Protein AF-0000000086679913 (afdb_homodimer)

Radius of gyration: 29.78 Å; Cα contacts (8 Å, |Δi|>4): 2105; chains: 2; bounding box: 56×95×71 Å

Secondary structure (DSSP, 8-state):
-----HHHHHHHHHHHH-TT--HHHHHHHTTGGGSSSHHHHHHHHHHH-HHHHHHHHHHHHHHHT-HHHHHHHHHH--TTSEEEE--SHHHHHHHHHHHHTTPPPPEEE-SSSSSSGGGGS-SS---B-SS---SSBS--TT-TTB-TT--TT-SS-GGGT---SS-BHHHHHHHHHHHHHHH-EEESS--EEEEE-SSS-EEEEETTS--EEESEEEE--TT-EES-TTT--SSSEEEHHHHHHHHTSSSTTTT--EEEEE--SHHHHHHHHHHHT-SSPPTT--TTTS--SEEEEE-SSS-SSHHHHHHHS-GGGGGGGGGGS--TT---SEEEES--PPPEEETTEEEETTEEESEEEE---EEPPP-BT--GGGEEEEE-TTS-EEEEEESSSSEEE-GGGG-PPPPHHHHHTTGGGSGGGGG-HHHHHHHHHHHHHHSPP----/-----HHHHHHHHHHHH-TT--HHHHHHHTTGGGSSSHHHHHHHHHHH-HHHHHHHHHHHHHHHT-HHHHHHHHHH--TTSEEEE--SHHHHHHHHHHHHTTPPPPEEE-SSSSSSGGGGS-SS---B-SS---SSBS--TT-TTB-TT--TT-SS-GGGT---SS-BHHHHHHHHHHHHHHH-EEESS--EEEEE-SSS-EEEEETTS--EEESEEEE--TT-EES-TTT--SSSEEEHHHHHHHHTSSSTTTT--EEEEE--SHHHHHHHHHHHT-SSPPTT--TTTS--SEEEEE-SSS-SSHHHHHHHS-GGGGGGGGGGS--TT---SEEEES--PPPEEETTEEEETTEEESEEEE---EEPPP-BT--GGGEEEEE-TTS-EEEEEESSSSEEE-GGGG-PPPPHHHHHTTGGGSGGGGG-HHHHHHHHHHHHHHSPP----

Solvent-accessible surface area (backbone atoms only — not comparable to full-atom values): 45002 Å² total; per-residue (Å²): 131,95,75,73,26,74,56,48,47,49,33,54,50,52,33,70,68,32,89,86,33,31,62,33,28,53,58,26,54,77,48,28,85,82,38,97,37,65,65,44,18,31,50,36,15,23,51,32,22,72,58,31,36,53,52,38,50,50,48,50,52,52,62,48,62,36,64,69,60,38,52,52,52,58,69,70,45,34,41,59,31,45,34,29,40,25,41,18,64,56,32,22,22,26,27,21,26,22,34,75,64,73,43,77,63,29,37,30,29,20,54,45,82,59,71,14,36,82,37,28,72,36,97,41,46,46,36,62,48,88,56,54,45,35,37,68,48,78,31,53,89,57,41,84,63,25,5,36,62,44,50,59,63,40,76,64,49,61,18,41,39,34,33,32,30,48,40,37,30,38,56,54,14,51,50,28,41,53,21,33,44,54,25,36,44,63,32,45,58,34,37,66,49,31,44,49,55,79,51,68,40,36,40,34,36,31,67,98,52,75,70,41,43,21,20,29,38,40,40,23,59,37,67,43,41,64,28,52,64,87,63,33,72,80,71,24,26,22,29,52,71,54,46,42,46,41,39,44,31,72,44,57,39,54,85,38,42,37,36,34,36,34,32,53,49,70,64,26,52,46,51,52,30,44,60,62,18,75,29,51,68,39,46,64,24,15,19,55,58,34,44,55,62,31,37,43,35,25,20,80,72,53,67,68,39,34,71,50,22,64,71,66,44,58,73,85,63,40,72,62,24,63,40,43,46,55,37,78,83,61,54,53,46,34,42,62,38,82,39,82,82,76,66,42,82,47,96,80,22,19,34,47,96,90,41,77,20,50,29,30,37,35,24,70,51,59,38,74,74,85,34,51,74,62,54,71,87,51,43,42,82,32,56,46,96,86,66,48,74,36,34,20,31,35,79,60,39,55,35,34,27,27,38,47,47,33,65,59,77,78,48,73,65,38,50,73,71,47,53,56,76,40,70,74,46,66,57,29,56,37,61,33,42,60,27,29,30,50,48,35,57,64,57,74,79,61,60,70,119,131,94,74,73,27,74,56,48,48,48,34,55,51,52,34,71,68,31,90,87,34,31,63,31,27,54,58,26,55,76,48,26,85,81,37,96,37,66,64,42,19,31,50,34,15,24,52,32,21,72,59,32,37,53,52,39,50,51,48,50,52,53,63,48,63,35,64,68,60,38,52,52,53,59,68,71,47,35,43,59,31,44,35,28,40,25,42,17,65,56,33,23,22,26,27,21,26,23,34,74,64,74,43,78,64,29,39,28,29,20,54,47,82,60,72,12,35,84,36,28,70,34,96,41,46,46,37,62,48,87,55,55,46,34,38,66,47,77,30,54,89,57,40,83,65,25,5,36,63,44,49,61,64,40,76,62,50,60,18,42,40,35,34,33,29,48,41,36,30,36,56,53,14,50,51,28,39,52,22,32,45,56,23,36,44,63,32,46,58,33,38,67,49,33,45,49,55,79,53,66,39,36,41,34,36,30,67,98,52,76,70,40,42,21,18,30,38,39,39,24,59,37,70,44,42,62,29,52,64,86,63,32,71,81,70,26,24,21,29,52,71,56,46,42,46,40,37,44,30,72,45,56,37,54,85,36,43,38,36,36,38,33,33,52,48,69,65,27,52,44,51,51,31,43,62,62,18,74,29,52,69,39,46,63,23,14,19,57,57,36,46,56,62,32,36,43,34,24,20,79,73,52,66,68,41,34,71,49,21,65,72,65,44,61,74,83,60,40,71,62,24,63,40,43,44,53,37,78,83,61,54,53,47,36,43,61,38,80,40,82,81,75,68,41,82,47,96,80,22,20,33,47,95,90,41,78,21,50,29,30,37,35,24,71,51,58,37,74,74,85,33,50,76,63,54,72,87,52,44,43,84,32,55,47,94,87,66,46,75,36,34,21,30,36,80,62,37,54,33,32,27,26,41,47,48,34,66,60,77,81,49,73,66,38,51,75,72,45,54,53,75,40,70,74,46,66,57,30,55,36,61,33,43,61,27,30,32,51,48,35,56,64,58,74,78,59,59,70,117

Foldseek 3Di:
DQDFDPLLVQLLVQQVPDPVHCPLLVVQCVVQVVDPGNSLSNVLSLLQDPVSLVSSQVSLLVVQPDPVLQVVVQVPAAAQAEEEEALELLVLLLLLLLVVLPFAAHEYEAQASHGYAPLVLFLDFQFWDDQFQDDADFDDPPDRRHGLQARPRFSDGLNSNDVDRTHTSNSNSSSSSRSCSGGHHYHYNWDWAAWDDFPQKIWTDTPPDDIGIYRAYEYANAFAAFPPPVAAPLFAEAELSSLSHLQQDALSQFPFAEEEEAEDDPSSLSVLCNQCVNGPHHPNYDCVGRHYQAYEYEAQHADFALVVLCVDPDPPSNVSRVQSDADPVRGGRYGYDHHHFRWHDDVQWIDTPHDTGNHYYYRHGHDHDDHHPPDLVQWDFDADPVRHGQWIAGDRGNYIYAAVRRQDDDDPVCVVVCVVVDVVSSRRCSPNSVSSSRCSSRDDRSDDD/DQDFDPLLVQLLVQQVPDPVHCPLLVVQCVVQVVDPGNSLSNVLSLLQDPVSLVSSQVSLLVVQPDPVLLVVVQVVAAAQAEEEEAQELLVLLLLLLLVVLPFAAHEYEAQASHGYAPLVLFLDFQFWDDQFQDDADFDDPPDRRHGLQARPRFSDGLNSNDVDRTHTSNSNSSSSSRSCSGGHHYHYNWAWFAWDDFPQKIWTDTPPDDIGIYRAYEYANAFAAFPPPVAAPLFAEAELSSLSHLQQDALSQFPFAEEEEAEDDPSSLSVLCNQVVNGPHHPNYDCVGRHYQAYEYEAQHADFALVVLCVDPDPPSNVSRVQSDADPVRGGRYGYDHHHFRWHDDVQWIDTPHDTGNHYYYRHGHDHDDHHPPDLVQWDFDADPVRHGQWIAGDRGNYIYAAVRRQDDDDPVCVVVCVVVDVVSSRRCSPNSVSSSRCSNRDDRSDDD

Nearest PDB structures (foldseek):
  6xbc-assembly2_F  TM=6.290E-01  e=8.127E-11  Streptomyces sviceus ATCC 29083
  7jyp-assembly1_A-2  TM=5.445E-01  e=1.651E-10  Thermosipho africanus TCF52B
  5tuk-assembly1_A  TM=5.736E-01  e=2.831E-05  uncultured bacterium
  5tuk-assembly2_B  TM=5.974E-01  e=3.804E-05  uncultured bacterium
  5tuk-assembly4_D  TM=5.751E-01  e=5.111E-05  uncultured bacterium

pLDDT: mean 93.17, std 6.51, range [47.16, 98.94]

InterPro domains:
  IPR036188 FAD/NAD(P)-binding domain superfamily [G3DSA:3.50.50.60] (82-396)
  IPR036188 FAD/NAD(P)-binding domain superfamily [SSF51905] (83-281)

Structure (mmCIF, N/CA/C/O backbone):
data_AF-0000000086679913-model_v1
#
loop_
_entity.id
_entity.type
_entity.pdbx_description
1 polymer 'Uncharacterized protein'
#
loop_
_atom_site.group_PDB
_atom_site.id
_atom_site.type_symbol
_atom_site.label_atom_id
_atom_site.label_alt_id
_atom_site.label_comp_id
_atom_site.label_asym_id
_atom_site.label_entity_id
_atom_site.label_seq_id
_atom_site.pdbx_PDB_ins_code
_atom_site.Cartn_x
_atom_site.Cartn_y
_atom_site.Cartn_z
_atom_site.occupancy
_atom_site.B_iso_or_equiv
_atom_site.auth_seq_id
_atom_site.auth_comp_id
_atom_site.auth_asym_id
_atom_site.auth_atom_id
_atom_site.pdbx_PDB_model_num
ATOM 1 N N . MET A 1 1 ? 21.594 -29.859 2.295 1 63.72 1 MET A N 1
ATOM 2 C CA . MET A 1 1 ? 21.969 -28.453 2.189 1 63.72 1 MET A CA 1
ATOM 3 C C . MET A 1 1 ? 21.422 -27.844 0.9 1 63.72 1 MET A C 1
ATOM 5 O O . MET A 1 1 ? 21.344 -28.516 -0.125 1 63.72 1 MET A O 1
ATOM 9 N N . PHE A 1 2 ? 20.812 -26.625 0.983 1 83.75 2 PHE A N 1
ATOM 10 C CA . PHE A 1 2 ? 20.297 -25.922 -0.186 1 83.75 2 PHE A CA 1
ATOM 11 C C . PHE A 1 2 ? 21.438 -25.531 -1.124 1 83.75 2 PHE A C 1
ATOM 13 O O . PHE A 1 2 ? 22.328 -24.766 -0.745 1 83.75 2 PHE A O 1
ATOM 20 N N . GLU A 1 3 ? 21.578 -26.219 -2.285 1 91 3 GLU A N 1
ATOM 21 C CA . GLU A 1 3 ? 22.562 -25.875 -3.301 1 91 3 GLU A CA 1
ATOM 22 C C . GLU A 1 3 ? 21.984 -24.953 -4.363 1 91 3 GLU A C 1
ATOM 24 O O . GLU A 1 3 ? 21.109 -25.359 -5.133 1 91 3 GLU A O 1
ATOM 29 N N . PRO A 1 4 ? 22.516 -23.703 -4.441 1 96.31 4 PRO A N 1
ATOM 30 C CA . PRO A 1 4 ? 21.953 -22.75 -5.402 1 96.31 4 PRO A CA 1
ATOM 31 C C . PRO A 1 4 ? 22.219 -23.141 -6.855 1 96.31 4 PRO A C 1
ATOM 33 O O . PRO A 1 4 ? 23.297 -23.656 -7.168 1 96.31 4 PRO A O 1
ATOM 36 N N . SER A 1 5 ? 21.234 -22.984 -7.695 1 97.25 5 SER A N 1
ATOM 37 C CA . SER A 1 5 ? 21.422 -23.141 -9.133 1 97.25 5 SER A CA 1
ATOM 38 C C . SER A 1 5 ? 22.344 -22.062 -9.68 1 97.25 5 SER A C 1
ATOM 40 O O . SER A 1 5 ? 22.703 -21.125 -8.969 1 97.25 5 SER A O 1
ATOM 42 N N . THR A 1 6 ? 22.719 -22.219 -10.953 1 96.38 6 THR A N 1
ATOM 43 C CA . THR A 1 6 ? 23.547 -21.219 -11.609 1 96.38 6 THR A CA 1
ATOM 44 C C . THR A 1 6 ? 22.859 -19.859 -11.617 1 96.38 6 THR A C 1
ATOM 46 O O . THR A 1 6 ? 23.5 -18.828 -11.43 1 96.38 6 THR A O 1
ATOM 49 N N . GLN A 1 7 ? 21.594 -19.844 -11.836 1 97.25 7 GLN A N 1
ATOM 50 C CA . GLN A 1 7 ? 20.844 -18.594 -11.875 1 97.25 7 GLN A CA 1
ATOM 51 C C . GLN A 1 7 ? 20.781 -17.938 -10.492 1 97.25 7 GLN A C 1
ATOM 53 O O . GLN A 1 7 ? 20.953 -16.719 -10.367 1 97.25 7 GLN A O 1
ATOM 58 N N . ILE A 1 8 ? 20.5 -18.719 -9.484 1 98.06 8 ILE A N 1
ATOM 59 C CA . ILE A 1 8 ? 20.469 -18.203 -8.125 1 98.06 8 ILE A CA 1
ATOM 60 C C . ILE A 1 8 ? 21.844 -17.656 -7.738 1 98.06 8 ILE A C 1
ATOM 62 O O . ILE A 1 8 ? 21.953 -16.578 -7.148 1 98.06 8 ILE A O 1
ATOM 66 N N . ALA A 1 9 ? 22.906 -18.391 -8.086 1 97.56 9 ALA A N 1
ATOM 67 C CA . ALA A 1 9 ? 24.266 -17.938 -7.809 1 97.56 9 ALA A CA 1
ATOM 68 C C . ALA A 1 9 ? 24.562 -16.609 -8.516 1 97.56 9 ALA A C 1
ATOM 70 O O . ALA A 1 9 ? 25.234 -15.742 -7.957 1 97.56 9 ALA A O 1
ATOM 71 N N . SER A 1 10 ? 24.062 -16.516 -9.719 1 97.62 10 SER A N 1
ATOM 72 C CA . SER A 1 10 ? 24.266 -15.297 -10.484 1 97.62 10 SER A CA 1
ATOM 73 C C . SER A 1 10 ? 23.562 -14.109 -9.812 1 97.62 10 SER A C 1
ATOM 75 O O . SER A 1 10 ? 24.094 -13 -9.82 1 97.62 10 SER A O 1
ATOM 77 N N . ILE A 1 11 ? 22.391 -14.312 -9.266 1 97.56 11 ILE A N 1
ATOM 78 C CA . ILE A 1 11 ? 21.672 -13.273 -8.531 1 97.56 11 ILE A CA 1
ATOM 79 C C . ILE A 1 11 ? 22.5 -12.805 -7.34 1 97.56 11 ILE A C 1
ATOM 81 O O . ILE A 1 11 ? 22.719 -11.609 -7.156 1 97.56 11 ILE A O 1
ATOM 85 N N . LEU A 1 12 ? 22.984 -13.773 -6.57 1 96.75 12 LEU A N 1
ATOM 86 C CA . LEU A 1 12 ? 23.75 -13.461 -5.367 1 96.75 12 LEU A CA 1
ATOM 87 C C . LEU A 1 12 ? 25.016 -12.68 -5.719 1 96.75 12 LEU A C 1
ATOM 89 O O . LEU A 1 12 ? 25.344 -11.695 -5.055 1 96.75 12 LEU A O 1
ATOM 93 N N . THR A 1 13 ? 25.656 -13.047 -6.785 1 96.56 13 THR A N 1
ATOM 94 C CA . THR A 1 13 ? 26.875 -12.398 -7.227 1 96.56 13 THR A CA 1
ATOM 95 C C . THR A 1 13 ? 26.594 -10.984 -7.723 1 96.56 13 THR A C 1
ATOM 97 O O . THR A 1 13 ? 27.328 -10.047 -7.395 1 96.56 13 THR A O 1
ATOM 100 N N . ALA A 1 14 ? 25.531 -10.883 -8.516 1 96.88 14 ALA A N 1
ATOM 101 C CA . ALA A 1 14 ? 25.172 -9.578 -9.078 1 96.88 14 ALA A CA 1
ATOM 102 C C . ALA A 1 14 ? 24.828 -8.586 -7.973 1 96.88 14 ALA A C 1
ATOM 104 O O . ALA A 1 14 ? 25.219 -7.41 -8.047 1 96.88 14 ALA A O 1
ATOM 105 N N . ILE A 1 15 ? 24.141 -8.992 -7.016 1 95.5 15 ILE A N 1
ATOM 106 C CA . ILE A 1 15 ? 23.719 -8.117 -5.93 1 95.5 15 ILE A CA 1
ATOM 107 C C . ILE A 1 15 ? 24.922 -7.77 -5.051 1 95.5 15 ILE A C 1
ATOM 109 O O . ILE A 1 15 ? 25.078 -6.617 -4.641 1 95.5 15 ILE A O 1
ATOM 113 N N . ALA A 1 16 ? 25.766 -8.688 -4.777 1 93.06 16 ALA A N 1
ATOM 114 C CA . ALA A 1 16 ? 26.953 -8.453 -3.971 1 93.06 16 ALA A CA 1
ATOM 115 C C . ALA A 1 16 ? 27.875 -7.434 -4.641 1 93.06 16 ALA A C 1
ATOM 117 O O . ALA A 1 16 ? 28.562 -6.668 -3.959 1 93.06 16 ALA A O 1
ATOM 118 N N . SER A 1 17 ? 27.828 -7.355 -5.922 1 93.31 17 SER A N 1
ATOM 119 C CA . SER A 1 17 ? 28.75 -6.504 -6.668 1 93.31 17 SER A CA 1
ATOM 120 C C . SER A 1 17 ? 28.109 -5.152 -6.988 1 93.31 17 SER A C 1
ATOM 122 O O . SER A 1 17 ? 28.781 -4.262 -7.512 1 93.31 17 SER A O 1
ATOM 124 N N . ASN A 1 18 ? 26.875 -5.012 -6.77 1 90.38 18 ASN A N 1
ATOM 125 C CA . ASN A 1 18 ? 26.156 -3.771 -7.062 1 90.38 18 ASN A CA 1
ATOM 126 C C . ASN A 1 18 ? 26.25 -2.789 -5.898 1 90.38 18 ASN A C 1
ATOM 128 O O . ASN A 1 18 ? 25.688 -3.041 -4.828 1 90.38 18 ASN A O 1
ATOM 132 N N . PRO A 1 19 ? 26.859 -1.636 -6.059 1 84.81 19 PRO A N 1
ATOM 133 C CA . PRO A 1 19 ? 27.016 -0.681 -4.961 1 84.81 19 PRO A CA 1
ATOM 134 C C . PRO A 1 19 ? 25.688 -0.096 -4.492 1 84.81 19 PRO A C 1
ATOM 136 O O . PRO A 1 19 ? 25.594 0.382 -3.361 1 84.81 19 PRO A O 1
ATOM 139 N N . ASN A 1 20 ? 24.703 -0.119 -5.301 1 81.38 20 ASN A N 1
ATOM 140 C CA . ASN A 1 20 ? 23.406 0.473 -4.973 1 81.38 20 ASN A CA 1
ATOM 141 C C . ASN A 1 20 ? 22.422 -0.581 -4.48 1 81.38 20 ASN A C 1
ATOM 143 O O . ASN A 1 20 ? 21.234 -0.282 -4.27 1 81.38 20 ASN A O 1
ATOM 147 N N . ALA A 1 21 ? 22.938 -1.74 -4.391 1 84.75 21 ALA A N 1
ATOM 148 C CA . ALA A 1 21 ? 22.109 -2.848 -3.926 1 84.75 21 ALA A CA 1
ATOM 149 C C . ALA A 1 21 ? 22.828 -3.664 -2.855 1 84.75 21 ALA A C 1
ATOM 151 O O . ALA A 1 21 ? 23.906 -3.279 -2.393 1 84.75 21 ALA A O 1
ATOM 152 N N . GLY A 1 22 ? 22.156 -4.594 -2.244 1 85.88 22 GLY A N 1
ATOM 153 C CA . GLY A 1 22 ? 22.781 -5.531 -1.325 1 85.88 22 GLY A CA 1
ATOM 154 C C . GLY A 1 22 ? 22.406 -5.281 0.124 1 85.88 22 GLY A C 1
ATOM 155 O O . GLY A 1 22 ? 22.719 -6.09 1 1 85.88 22 GLY A O 1
ATOM 156 N N . ALA A 1 23 ? 21.75 -4.203 0.392 1 85.94 23 ALA A N 1
ATOM 157 C CA . ALA A 1 23 ? 21.422 -3.875 1.776 1 85.94 23 ALA A CA 1
ATOM 158 C C . ALA A 1 23 ? 20.562 -4.969 2.406 1 85.94 23 ALA A C 1
ATOM 160 O O . ALA A 1 23 ? 20.828 -5.406 3.527 1 85.94 23 ALA A O 1
ATOM 161 N N . GLY A 1 24 ? 19.594 -5.406 1.739 1 88.56 24 GLY A N 1
ATOM 162 C CA . GLY A 1 24 ? 18.734 -6.461 2.262 1 88.56 24 GLY A CA 1
ATOM 163 C C . GLY A 1 24 ? 19.469 -7.77 2.477 1 88.56 24 GLY A C 1
ATOM 164 O O . GLY A 1 24 ? 19.312 -8.414 3.516 1 88.56 24 GLY A O 1
ATOM 165 N N . MET A 1 25 ? 20.234 -8.094 1.495 1 89.12 25 MET A N 1
ATOM 166 C CA . MET A 1 25 ? 21.016 -9.32 1.585 1 89.12 25 MET A CA 1
ATOM 167 C C . MET A 1 25 ? 21.969 -9.273 2.773 1 89.12 25 MET A C 1
ATOM 169 O O . MET A 1 25 ? 22.062 -10.227 3.547 1 89.12 25 MET A O 1
ATOM 173 N N . ARG A 1 26 ? 22.609 -8.188 2.963 1 89.62 26 ARG A N 1
ATOM 174 C CA . ARG A 1 26 ? 23.578 -8.023 4.047 1 89.62 26 ARG A CA 1
ATOM 175 C C . ARG A 1 26 ? 22.875 -8.039 5.406 1 89.62 26 ARG A C 1
ATOM 177 O O . ARG A 1 26 ? 23.359 -8.672 6.348 1 89.62 26 ARG A O 1
ATOM 184 N N . LEU A 1 27 ? 21.812 -7.41 5.477 1 88.94 27 LEU A N 1
ATOM 185 C CA . LEU A 1 27 ? 21.078 -7.34 6.734 1 88.94 27 LEU A CA 1
ATOM 186 C C . LEU A 1 27 ? 20.641 -8.727 7.195 1 88.94 27 LEU A C 1
ATOM 188 O O . LEU A 1 27 ? 20.75 -9.055 8.383 1 88.94 27 LEU A O 1
ATOM 192 N N . THR A 1 28 ? 20.188 -9.477 6.285 1 89.06 28 THR A N 1
ATOM 193 C CA . THR A 1 28 ? 19.688 -10.789 6.672 1 89.06 28 THR A CA 1
ATOM 194 C C . THR A 1 28 ? 20.844 -11.742 6.961 1 89.06 28 THR A C 1
ATOM 196 O O . THR A 1 28 ? 20.688 -12.711 7.707 1 89.06 28 THR A O 1
ATOM 199 N N . GLN A 1 29 ? 21.938 -11.516 6.352 1 85.56 29 GLN A N 1
ATOM 200 C CA . GLN A 1 29 ? 23.109 -12.336 6.645 1 85.56 29 GLN A CA 1
ATOM 201 C C . GLN A 1 29 ? 23.484 -12.25 8.125 1 85.56 29 GLN A C 1
ATOM 203 O O . GLN A 1 29 ? 23.969 -13.219 8.703 1 85.56 29 GLN A O 1
ATOM 208 N N . GLN A 1 30 ? 23.141 -11.203 8.695 1 85.81 30 GLN A N 1
ATOM 209 C CA . GLN A 1 30 ? 23.406 -11.016 10.117 1 85.81 30 GLN A CA 1
ATOM 210 C C . GLN A 1 30 ? 22.469 -11.852 10.977 1 85.81 30 GLN A C 1
ATOM 212 O O . GLN A 1 30 ? 22.719 -12.062 12.164 1 85.81 30 GLN A O 1
ATOM 217 N N . ARG A 1 31 ? 21.531 -12.422 10.359 1 89.38 31 ARG A N 1
ATOM 218 C CA . ARG A 1 31 ? 20.547 -13.211 11.078 1 89.38 31 ARG A CA 1
ATOM 219 C C . ARG A 1 31 ? 20.312 -14.555 10.398 1 89.38 31 ARG A C 1
ATOM 221 O O . ARG A 1 31 ? 19.188 -15.016 10.289 1 89.38 31 ARG A O 1
ATOM 228 N N . GLU A 1 32 ? 21.312 -15.062 9.945 1 90.81 32 GLU A N 1
ATOM 229 C CA . GLU A 1 32 ? 21.25 -16.297 9.172 1 90.81 32 GLU A CA 1
ATOM 230 C C . GLU A 1 32 ? 20.641 -17.438 9.984 1 90.81 32 GLU A C 1
ATOM 232 O O . GLU A 1 32 ? 19.984 -18.312 9.43 1 90.81 32 GLU A O 1
ATOM 237 N N . SER A 1 33 ? 20.766 -17.422 11.305 1 90.69 33 SER A N 1
ATOM 238 C CA . SER A 1 33 ? 20.312 -18.5 12.18 1 90.69 33 SER A CA 1
ATOM 239 C C . SER A 1 33 ? 18.797 -18.594 12.18 1 90.69 33 SER A C 1
ATOM 241 O O . SER A 1 33 ? 18.234 -19.609 12.602 1 90.69 33 SER A O 1
ATOM 243 N N . GLU A 1 34 ? 18.172 -17.625 11.711 1 90 34 GLU A N 1
ATOM 244 C CA . GLU A 1 34 ? 16.719 -17.594 11.68 1 90 34 GLU A CA 1
ATOM 245 C C . GLU A 1 34 ? 16.172 -18.312 10.445 1 90 34 GLU A C 1
ATOM 247 O O . GLU A 1 34 ? 14.961 -18.469 10.289 1 90 34 GLU A O 1
ATOM 252 N N . PHE A 1 35 ? 17.062 -18.766 9.617 1 89.88 35 PHE A N 1
ATOM 253 C CA . PHE A 1 35 ? 16.688 -19.406 8.367 1 89.88 35 PHE A CA 1
ATOM 254 C C . PHE A 1 35 ? 17.281 -20.812 8.281 1 89.88 35 PHE A C 1
ATOM 256 O O . PHE A 1 35 ? 18.219 -21.141 9.008 1 89.88 35 PHE A O 1
ATOM 263 N N . ALA A 1 36 ? 16.719 -21.594 7.375 1 88.31 36 ALA A N 1
ATOM 264 C CA . ALA A 1 36 ? 17.156 -22.984 7.246 1 88.31 36 ALA A CA 1
ATOM 265 C C . ALA A 1 36 ? 18.547 -23.062 6.621 1 88.31 36 ALA A C 1
ATOM 267 O O . ALA A 1 36 ? 19.266 -24.047 6.824 1 88.31 36 ALA A O 1
ATOM 268 N N . SER A 1 37 ? 18.969 -22.094 5.848 1 91.38 37 SER A N 1
ATOM 269 C CA . SER A 1 37 ? 20.297 -22.047 5.23 1 91.38 37 SER A CA 1
ATOM 270 C C . SER A 1 37 ? 20.719 -20.594 4.965 1 91.38 37 SER A C 1
ATOM 272 O O . SER A 1 37 ? 19.875 -19.703 4.902 1 91.38 37 SER A O 1
ATOM 274 N N . PRO A 1 38 ? 22.031 -20.406 4.82 1 92.19 38 PRO A N 1
ATOM 275 C CA . PRO A 1 38 ? 22.516 -19.062 4.504 1 92.19 38 PRO A CA 1
ATOM 276 C C . PRO A 1 38 ? 21.953 -18.531 3.191 1 92.19 38 PRO A C 1
ATOM 278 O O . PRO A 1 38 ? 21.656 -17.328 3.08 1 92.19 38 PRO A O 1
ATOM 281 N N . VAL A 1 39 ? 21.75 -19.391 2.23 1 93.69 39 VAL A N 1
ATOM 282 C CA . VAL A 1 39 ? 21.25 -18.969 0.929 1 93.69 39 VAL A CA 1
ATOM 283 C C . VAL A 1 39 ? 19.797 -18.516 1.062 1 93.69 39 VAL A C 1
ATOM 285 O O . VAL A 1 39 ? 19.406 -17.516 0.463 1 93.69 39 VAL A O 1
ATOM 288 N N . GLN A 1 40 ? 19.125 -19.219 1.836 1 93.06 40 GLN A N 1
ATOM 289 C CA . GLN A 1 40 ? 17.734 -18.828 2.055 1 93.06 40 GLN A CA 1
ATOM 290 C C . GLN A 1 40 ? 17.641 -17.484 2.771 1 93.06 40 GLN A C 1
ATOM 292 O O . GLN A 1 40 ? 16.75 -16.688 2.477 1 93.06 40 GLN A O 1
ATOM 297 N N . ALA A 1 41 ? 18.547 -17.297 3.717 1 94.19 41 ALA A N 1
ATOM 298 C CA . ALA A 1 41 ? 18.609 -16 4.387 1 94.19 41 ALA A CA 1
ATOM 299 C C . ALA A 1 41 ? 18.891 -14.883 3.385 1 94.19 41 ALA A C 1
ATOM 301 O O . ALA A 1 41 ? 18.219 -13.844 3.4 1 94.19 41 ALA A O 1
ATOM 302 N N . GLN A 1 42 ? 19.812 -15.133 2.539 1 95 42 GLN A N 1
ATOM 303 C CA . GLN A 1 42 ? 20.172 -14.148 1.528 1 95 42 GLN A CA 1
ATOM 304 C C . GLN A 1 42 ? 19.016 -13.875 0.579 1 95 42 GLN A C 1
ATOM 306 O O . GLN A 1 42 ? 18.703 -12.719 0.28 1 95 42 GLN A O 1
ATOM 311 N N . LEU A 1 43 ? 18.328 -14.914 0.141 1 95.94 43 LEU A N 1
ATOM 312 C CA . LEU A 1 43 ? 17.219 -14.758 -0.783 1 95.94 43 LEU A CA 1
ATOM 313 C C . LEU A 1 43 ? 16.062 -14.008 -0.12 1 95.94 43 LEU A C 1
ATOM 315 O O . LEU A 1 43 ? 15.398 -13.188 -0.759 1 95.94 43 LEU A O 1
ATOM 319 N N . ALA A 1 44 ? 15.859 -14.312 1.137 1 94.19 44 ALA A N 1
ATOM 320 C CA . ALA A 1 44 ? 14.82 -13.602 1.876 1 94.19 44 ALA A CA 1
ATOM 321 C C . ALA A 1 44 ? 15.141 -12.117 1.988 1 94.19 44 ALA A C 1
ATOM 323 O O . ALA A 1 44 ? 14.258 -11.266 1.854 1 94.19 44 ALA A O 1
ATOM 324 N N . GLY A 1 45 ? 16.391 -11.828 2.266 1 95.06 45 GLY A N 1
ATOM 325 C CA . GLY A 1 45 ? 16.812 -10.438 2.307 1 95.06 45 GLY A CA 1
ATOM 326 C C . GLY A 1 45 ? 16.656 -9.719 0.98 1 95.06 45 GLY A C 1
ATOM 327 O O . GLY A 1 45 ? 16.188 -8.578 0.941 1 95.06 45 GLY A O 1
ATOM 328 N N . ILE A 1 46 ? 16.953 -10.391 -0.093 1 95.69 46 ILE A N 1
ATOM 329 C CA . ILE A 1 46 ? 16.812 -9.852 -1.441 1 95.69 46 ILE A CA 1
ATOM 330 C C . ILE A 1 46 ? 15.328 -9.594 -1.73 1 95.69 46 ILE A C 1
ATOM 332 O O . ILE A 1 46 ? 14.969 -8.539 -2.258 1 95.69 46 ILE A O 1
ATOM 336 N N . ALA A 1 47 ? 14.531 -10.531 -1.313 1 95 47 ALA A N 1
ATOM 337 C CA . ALA A 1 47 ? 13.102 -10.461 -1.593 1 95 47 ALA A CA 1
ATOM 338 C C . ALA A 1 47 ? 12.453 -9.305 -0.835 1 95 47 ALA A C 1
ATOM 340 O O . ALA A 1 47 ? 11.492 -8.703 -1.318 1 95 47 ALA A O 1
ATOM 341 N N . ALA A 1 48 ? 12.953 -8.969 0.312 1 92.5 48 ALA A N 1
ATOM 342 C CA . ALA A 1 48 ? 12.336 -7.973 1.183 1 92.5 48 ALA A CA 1
ATOM 343 C C . ALA A 1 48 ? 12.828 -6.566 0.845 1 92.5 48 ALA A C 1
ATOM 345 O O . ALA A 1 48 ? 12.258 -5.574 1.308 1 92.5 48 ALA A O 1
ATOM 346 N N . ASP A 1 49 ? 13.836 -6.441 0.01 1 92.62 49 ASP A N 1
ATOM 347 C CA . ASP A 1 49 ? 14.406 -5.152 -0.367 1 92.62 49 ASP A CA 1
ATOM 348 C C . ASP A 1 49 ? 14.078 -4.809 -1.817 1 92.62 49 ASP A C 1
ATOM 350 O O . ASP A 1 49 ? 14.5 -5.512 -2.74 1 92.62 49 ASP A O 1
ATOM 354 N N . PRO A 1 50 ? 13.383 -3.709 -2.033 1 88.75 50 PRO A N 1
ATOM 355 C CA . PRO A 1 50 ? 12.938 -3.373 -3.387 1 88.75 50 PRO A CA 1
ATOM 356 C C . PRO A 1 50 ? 14.094 -3.211 -4.367 1 88.75 50 PRO A C 1
ATOM 358 O O . PRO A 1 50 ? 13.984 -3.604 -5.531 1 88.75 50 PRO A O 1
ATOM 361 N N . GLN A 1 51 ? 15.188 -2.625 -3.967 1 89.94 51 GLN A N 1
ATOM 362 C CA . GLN A 1 51 ? 16.328 -2.439 -4.863 1 89.94 51 GLN A CA 1
ATOM 363 C C . GLN A 1 51 ? 16.969 -3.775 -5.227 1 89.94 51 GLN A C 1
ATOM 365 O O . GLN A 1 51 ? 17.281 -4.023 -6.395 1 89.94 51 GLN A O 1
ATOM 370 N N . ASP A 1 52 ? 17.125 -4.633 -4.242 1 95.62 52 ASP A N 1
ATOM 371 C CA . ASP A 1 52 ? 17.688 -5.953 -4.496 1 95.62 52 ASP A CA 1
ATOM 372 C C . ASP A 1 52 ? 16.797 -6.766 -5.422 1 95.62 52 ASP A C 1
ATOM 374 O O . ASP A 1 52 ? 17.281 -7.473 -6.309 1 95.62 52 ASP A O 1
ATOM 378 N N . ARG A 1 53 ? 15.539 -6.672 -5.199 1 95.06 53 ARG A N 1
ATOM 379 C CA . ARG A 1 53 ? 14.57 -7.41 -6.008 1 95.06 53 ARG A CA 1
ATOM 380 C C . ARG A 1 53 ? 14.664 -7 -7.477 1 95.06 53 ARG A C 1
ATOM 382 O O . ARG A 1 53 ? 14.57 -7.844 -8.367 1 95.06 53 ARG A O 1
ATOM 389 N N . THR A 1 54 ? 14.773 -5.723 -7.664 1 93.56 54 THR A N 1
ATOM 390 C CA . THR A 1 54 ? 14.867 -5.207 -9.023 1 93.56 54 THR A CA 1
ATOM 391 C C . THR A 1 54 ? 16.094 -5.773 -9.734 1 93.56 54 THR A C 1
ATOM 393 O O . THR A 1 54 ? 16 -6.188 -10.898 1 93.56 54 THR A O 1
ATOM 396 N N . VAL A 1 55 ? 17.188 -5.816 -9.047 1 95.94 55 VAL A N 1
ATOM 397 C CA . VAL A 1 55 ? 18.422 -6.359 -9.617 1 95.94 55 VAL A CA 1
ATOM 398 C C . VAL A 1 55 ? 18.234 -7.852 -9.898 1 95.94 55 VAL A C 1
ATOM 400 O O . VAL A 1 55 ? 18.609 -8.336 -10.969 1 95.94 55 VAL A O 1
ATOM 403 N N . ALA A 1 56 ? 17.688 -8.57 -8.953 1 97.69 56 ALA A N 1
ATOM 404 C CA . ALA A 1 56 ? 17.453 -10.008 -9.125 1 97.69 56 ALA A CA 1
ATOM 405 C C . ALA A 1 56 ? 16.578 -10.281 -10.344 1 97.69 56 ALA A C 1
ATOM 407 O O . ALA A 1 56 ? 16.875 -11.172 -11.141 1 97.69 56 ALA A O 1
ATOM 408 N N . ASP A 1 57 ? 15.539 -9.516 -10.477 1 96.94 57 ASP A N 1
ATOM 409 C CA . ASP A 1 57 ? 14.617 -9.672 -11.602 1 96.94 57 ASP A CA 1
ATOM 410 C C . ASP A 1 57 ? 15.336 -9.461 -12.93 1 96.94 57 ASP A C 1
ATOM 412 O O . ASP A 1 57 ? 15.094 -10.188 -13.898 1 96.94 57 ASP A O 1
ATOM 416 N N . ARG A 1 58 ? 16.172 -8.484 -12.977 1 96.06 58 ARG A N 1
ATOM 417 C CA . ARG A 1 58 ? 16.906 -8.188 -14.203 1 96.06 58 ARG A CA 1
ATOM 418 C C . ARG A 1 58 ? 17.859 -9.328 -14.57 1 96.06 58 ARG A C 1
ATOM 420 O O . ARG A 1 58 ? 18 -9.672 -15.742 1 96.06 58 ARG A O 1
ATOM 427 N N . VAL A 1 59 ? 18.469 -9.875 -13.57 1 97.75 59 VAL A N 1
ATOM 428 C CA . VAL A 1 59 ? 19.375 -10.992 -13.789 1 97.75 59 VAL A CA 1
ATOM 429 C C . VAL A 1 59 ? 18.609 -12.188 -14.352 1 97.75 59 VAL A C 1
ATOM 431 O O . VAL A 1 59 ? 19.078 -12.828 -15.305 1 97.75 59 VAL A O 1
ATOM 434 N N . LEU A 1 60 ? 17.5 -12.461 -13.797 1 98.06 60 LEU A N 1
ATOM 435 C CA . LEU A 1 60 ? 16.688 -13.586 -14.258 1 98.06 60 LEU A CA 1
ATOM 436 C C . LEU A 1 60 ? 16.188 -13.344 -15.68 1 98.06 60 LEU A C 1
ATOM 438 O O . LEU A 1 60 ? 16.25 -14.242 -16.531 1 98.06 60 LEU A O 1
ATOM 442 N N . ASP A 1 61 ? 15.703 -12.125 -15.922 1 97.75 61 ASP A N 1
ATOM 443 C CA . ASP A 1 61 ? 15.242 -11.797 -17.266 1 97.75 61 ASP A CA 1
ATOM 444 C C . ASP A 1 61 ? 16.359 -11.984 -18.297 1 97.75 61 ASP A C 1
ATOM 446 O O . ASP A 1 61 ? 16.125 -12.547 -19.359 1 97.75 61 ASP A O 1
ATOM 450 N N . ALA A 1 62 ? 17.531 -11.508 -17.969 1 97.12 62 ALA A N 1
ATOM 451 C CA . ALA A 1 62 ? 18.672 -11.641 -18.875 1 97.12 62 ALA A CA 1
ATOM 452 C C . ALA A 1 62 ? 19.016 -13.109 -19.109 1 97.12 62 ALA A C 1
ATOM 454 O O . ALA A 1 62 ? 19.312 -13.508 -20.234 1 97.12 62 ALA A O 1
ATOM 455 N N . SER A 1 63 ? 18.984 -13.844 -18.078 1 97.5 63 SER A N 1
ATOM 456 C CA . SER A 1 63 ? 19.328 -15.258 -18.172 1 97.5 63 SER A CA 1
ATOM 457 C C . SER A 1 63 ? 18.328 -16 -19.062 1 97.5 63 SER A C 1
ATOM 459 O O . SER A 1 63 ? 18.734 -16.859 -19.875 1 97.5 63 SER A O 1
ATOM 461 N N . TRP A 1 64 ? 17.062 -15.719 -18.969 1 97.56 64 TRP A N 1
ATOM 462 C CA . TRP A 1 64 ? 16.031 -16.453 -19.688 1 97.56 64 TRP A CA 1
ATOM 463 C C . TRP A 1 64 ? 15.891 -15.938 -21.109 1 97.56 64 TRP A C 1
ATOM 465 O O . TRP A 1 64 ? 15.266 -16.578 -21.953 1 97.56 64 TRP A O 1
ATOM 475 N N . SER A 1 65 ? 16.469 -14.758 -21.359 1 96.19 65 SER A N 1
ATOM 476 C CA . SER A 1 65 ? 16.359 -14.188 -22.703 1 96.19 65 SER A CA 1
ATOM 477 C C . SER A 1 65 ? 17.562 -14.555 -23.562 1 96.19 65 SER A C 1
ATOM 479 O O . SER A 1 65 ? 17.625 -14.195 -24.734 1 96.19 65 SER A O 1
ATOM 481 N N . ASP A 1 66 ? 18.516 -15.289 -23.016 1 96.5 66 ASP A N 1
ATOM 482 C CA . ASP A 1 66 ? 19.719 -15.695 -23.734 1 96.5 66 ASP A CA 1
ATOM 483 C C . ASP A 1 66 ? 19.391 -16.703 -24.844 1 96.5 66 ASP A C 1
ATOM 485 O O . ASP A 1 66 ? 19.172 -17.891 -24.562 1 96.5 66 ASP A O 1
ATOM 489 N N . ALA A 1 67 ? 19.562 -16.375 -26.094 1 95.75 67 ALA A N 1
ATOM 490 C CA . ALA A 1 67 ? 19.141 -17.188 -27.234 1 95.75 67 ALA A CA 1
ATOM 491 C C . ALA A 1 67 ? 19.984 -18.453 -27.344 1 95.75 67 ALA A C 1
ATOM 493 O O . ALA A 1 67 ? 19.484 -19.531 -27.656 1 95.75 67 ALA A O 1
ATOM 494 N N . ALA A 1 68 ? 21.25 -18.344 -27.172 1 96.38 68 ALA A N 1
ATOM 495 C CA . ALA A 1 68 ? 22.156 -19.484 -27.281 1 96.38 68 ALA A CA 1
ATOM 496 C C . ALA A 1 68 ? 21.844 -20.516 -26.188 1 96.38 68 ALA A C 1
ATOM 498 O O . ALA A 1 68 ? 21.844 -21.719 -26.453 1 96.38 68 ALA A O 1
ATOM 499 N N . GLY A 1 69 ? 21.609 -20.031 -24.984 1 96.56 69 GLY A N 1
ATOM 500 C CA . GLY A 1 69 ? 21.234 -20.906 -23.906 1 96.56 69 GLY A CA 1
ATOM 501 C C . GLY A 1 69 ? 19.922 -21.625 -24.141 1 96.56 69 GLY A C 1
ATOM 502 O O . GLY A 1 69 ? 19.797 -22.828 -23.844 1 96.56 69 GLY A O 1
ATOM 503 N N . GLN A 1 70 ? 18.984 -20.922 -24.672 1 97 70 GLN A N 1
ATOM 504 C CA . GLN A 1 70 ? 17.688 -21.516 -24.984 1 97 70 GLN A CA 1
ATOM 505 C C . GLN A 1 70 ? 17.828 -22.625 -26.016 1 97 70 GLN A C 1
ATOM 507 O O . GLN A 1 70 ? 17.25 -23.703 -25.859 1 97 70 GLN A O 1
ATOM 512 N N . LEU A 1 71 ? 18.562 -22.344 -27.031 1 96.06 71 LEU A N 1
ATOM 513 C CA . LEU A 1 71 ? 18.766 -23.328 -28.094 1 96.06 71 LEU A CA 1
ATOM 514 C C . LEU A 1 71 ? 19.469 -24.562 -27.547 1 96.06 71 LEU A C 1
ATOM 516 O O . LEU A 1 71 ? 19.109 -25.688 -27.922 1 96.06 71 LEU A O 1
ATOM 520 N N . ALA A 1 72 ? 20.422 -24.375 -26.719 1 96.81 72 ALA A N 1
ATOM 521 C CA . ALA A 1 72 ? 21.125 -25.5 -26.125 1 96.81 72 ALA A CA 1
ATOM 522 C C . ALA A 1 72 ? 20.188 -26.375 -25.297 1 96.81 72 ALA A C 1
ATOM 524 O O . ALA A 1 72 ? 20.281 -27.594 -25.328 1 96.81 72 ALA A O 1
ATOM 525 N N . LEU A 1 73 ? 19.312 -25.719 -24.562 1 96.56 73 LEU A N 1
ATOM 526 C CA . LEU A 1 73 ? 18.344 -26.438 -23.734 1 96.56 73 LEU A CA 1
ATOM 527 C C . LEU A 1 73 ? 17.406 -27.25 -24.609 1 96.56 73 LEU A C 1
ATOM 529 O O . LEU A 1 73 ? 17.109 -28.406 -24.312 1 96.56 73 LEU A O 1
ATOM 533 N N . LEU A 1 74 ? 16.922 -26.641 -25.688 1 96.5 74 LEU A N 1
ATOM 534 C CA . LEU A 1 74 ? 15.992 -27.312 -26.578 1 96.5 74 LEU A CA 1
ATOM 535 C C . LEU A 1 74 ? 16.656 -28.484 -27.281 1 96.5 74 LEU A C 1
ATOM 537 O O . LEU A 1 74 ? 16.047 -29.547 -27.422 1 96.5 74 LEU A O 1
ATOM 541 N N . ARG A 1 75 ? 17.875 -28.375 -27.594 1 95 75 ARG A N 1
ATOM 542 C CA . ARG A 1 75 ? 18.609 -29.438 -28.297 1 95 75 ARG A CA 1
ATOM 543 C C . ARG A 1 75 ? 18.922 -30.594 -27.344 1 95 75 ARG A C 1
ATOM 545 O O . ARG A 1 75 ? 19 -31.75 -27.766 1 95 75 ARG A O 1
ATOM 552 N N . ALA A 1 76 ? 19.094 -30.25 -26.109 1 94.19 76 ALA A N 1
ATOM 553 C CA . ALA A 1 76 ? 19.453 -31.266 -25.125 1 94.19 76 ALA A CA 1
ATOM 554 C C . ALA A 1 76 ? 18.234 -32.031 -24.656 1 94.19 76 ALA A C 1
ATOM 556 O O . ALA A 1 76 ? 18.359 -33.062 -23.953 1 94.19 76 ALA A O 1
ATOM 557 N N . THR A 1 77 ? 17.062 -31.609 -25.062 1 92.62 77 THR A N 1
ATOM 558 C CA . THR A 1 77 ? 15.828 -32.219 -24.625 1 92.62 77 THR A CA 1
ATOM 559 C C . THR A 1 77 ? 15.469 -33.406 -25.516 1 92.62 77 THR A C 1
ATOM 561 O O . THR A 1 77 ? 15.602 -33.344 -26.734 1 92.62 77 THR A O 1
ATOM 564 N N . GLY A 1 78 ? 15.07 -34.531 -24.891 1 91.44 78 GLY A N 1
ATOM 565 C CA . GLY A 1 78 ? 14.656 -35.719 -25.578 1 91.44 78 GLY A CA 1
ATOM 566 C C . GLY A 1 78 ? 13.562 -36.5 -24.859 1 91.44 78 GLY A C 1
ATOM 567 O O . GLY A 1 78 ? 12.883 -35.938 -24 1 91.44 78 GLY A O 1
ATOM 568 N N . THR A 1 79 ? 13.32 -37.688 -25.266 1 92.81 79 THR A N 1
ATOM 569 C CA . THR A 1 79 ? 12.203 -38.5 -24.781 1 92.81 79 THR A CA 1
ATOM 570 C C . THR A 1 79 ? 12.422 -38.906 -23.344 1 92.81 79 THR A C 1
ATOM 572 O O . THR A 1 79 ? 11.523 -39.5 -22.719 1 92.81 79 THR A O 1
ATOM 575 N N . ASP A 1 80 ? 13.477 -38.531 -22.719 1 92.06 80 ASP A N 1
ATOM 576 C CA . ASP A 1 80 ? 13.758 -38.844 -21.328 1 92.06 80 ASP A CA 1
ATOM 577 C C . ASP A 1 80 ? 13.477 -37.625 -20.438 1 92.06 80 ASP A C 1
ATOM 579 O O . ASP A 1 80 ? 13.734 -37.688 -19.234 1 92.06 80 ASP A O 1
ATOM 583 N N . ARG A 1 81 ? 12.898 -36.625 -21.062 1 94.94 81 ARG A N 1
ATOM 584 C CA . ARG A 1 81 ? 12.727 -35.375 -20.328 1 94.94 81 ARG A CA 1
ATOM 585 C C . ARG A 1 81 ? 11.25 -35.062 -20.141 1 94.94 81 ARG A C 1
ATOM 587 O O . ARG A 1 81 ? 10.422 -35.438 -20.969 1 94.94 81 ARG A O 1
ATOM 594 N N . GLU A 1 82 ? 10.953 -34.469 -18.984 1 97.62 82 GLU A N 1
ATOM 595 C CA . GLU A 1 82 ? 9.633 -33.875 -18.75 1 97.62 82 GLU A CA 1
ATOM 596 C C . GLU A 1 82 ? 9.594 -32.406 -19.234 1 97.62 82 GLU A C 1
ATOM 598 O O . GLU A 1 82 ? 10.523 -31.641 -18.984 1 97.62 82 GLU A O 1
ATOM 603 N N . VAL A 1 83 ? 8.547 -32.094 -19.969 1 98.62 83 VAL A N 1
ATOM 604 C CA . VAL A 1 83 ? 8.359 -30.75 -20.484 1 98.62 83 VAL A CA 1
ATOM 605 C C . VAL A 1 83 ? 7.07 -30.156 -19.906 1 98.62 83 VAL A C 1
ATOM 607 O O . VAL A 1 83 ? 6.023 -30.812 -19.922 1 98.62 83 VAL A O 1
ATOM 610 N N . ILE A 1 84 ? 7.145 -28.969 -19.375 1 98.88 84 ILE A N 1
ATOM 611 C CA . ILE A 1 84 ? 6.004 -28.266 -18.797 1 98.88 84 ILE A CA 1
ATOM 612 C C . ILE A 1 84 ? 5.578 -27.125 -19.719 1 98.88 84 ILE A C 1
ATOM 614 O O . ILE A 1 84 ? 6.418 -26.359 -20.203 1 98.88 84 ILE A O 1
ATOM 618 N N . ILE A 1 85 ? 4.301 -27.031 -20.031 1 98.81 85 ILE A N 1
ATOM 619 C CA . ILE A 1 85 ? 3.758 -25.906 -20.797 1 98.81 85 ILE A CA 1
ATOM 620 C C . ILE A 1 85 ? 3.191 -24.859 -19.844 1 98.81 85 ILE A C 1
ATOM 622 O O . ILE A 1 85 ? 2.195 -25.094 -19.156 1 98.81 85 ILE A O 1
ATOM 626 N N . GLY A 1 86 ? 3.785 -23.641 -19.844 1 98.5 86 GLY A N 1
ATOM 627 C CA . GLY A 1 86 ? 3.408 -22.562 -18.938 1 98.5 86 GLY A CA 1
ATOM 628 C C . GLY A 1 86 ? 4.371 -22.406 -17.781 1 98.5 86 GLY A C 1
ATOM 629 O O . GLY A 1 86 ? 4.879 -23.391 -17.234 1 98.5 86 GLY A O 1
ATOM 630 N N . SER A 1 87 ? 4.586 -21.203 -17.328 1 98.69 87 SER A N 1
ATOM 631 C CA . SER A 1 87 ? 5.605 -20.906 -16.312 1 98.69 87 SER A CA 1
ATOM 632 C C . SER A 1 87 ? 4.984 -20.297 -15.07 1 98.69 87 SER A C 1
ATOM 634 O O . SER A 1 87 ? 5.645 -19.531 -14.352 1 98.69 87 SER A O 1
ATOM 636 N N . GLY A 1 88 ? 3.717 -20.594 -14.797 1 98.56 88 GLY A N 1
ATOM 637 C CA . GLY A 1 88 ? 3.029 -20 -13.664 1 98.56 88 GLY A CA 1
ATOM 638 C C . GLY A 1 88 ? 3.266 -20.734 -12.359 1 98.56 88 GLY A C 1
ATOM 639 O O . GLY A 1 88 ? 4.258 -21.453 -12.219 1 98.56 88 GLY A O 1
ATOM 640 N N . PHE A 1 89 ? 2.434 -20.516 -11.367 1 98.62 89 PHE A N 1
ATOM 641 C CA . PHE A 1 89 ? 2.527 -21 -9.992 1 98.62 89 PHE A CA 1
ATOM 642 C C . PHE A 1 89 ? 2.645 -22.516 -9.961 1 98.62 89 PHE A C 1
ATOM 644 O O . PHE A 1 89 ? 3.506 -23.062 -9.266 1 98.62 89 PHE A O 1
ATOM 651 N N . HIS A 1 90 ? 1.845 -23.188 -10.742 1 98.81 90 HIS A N 1
ATOM 652 C CA . HIS A 1 90 ? 1.8 -24.641 -10.648 1 98.81 90 HIS A CA 1
ATOM 653 C C . HIS A 1 90 ? 2.975 -25.281 -11.383 1 98.81 90 HIS A C 1
ATOM 655 O O . HIS A 1 90 ? 3.418 -26.375 -11.031 1 98.81 90 HIS A O 1
ATOM 661 N N . ALA A 1 91 ? 3.508 -24.594 -12.414 1 98.94 91 ALA A N 1
ATOM 662 C CA . ALA A 1 91 ? 4.781 -25.031 -12.977 1 98.94 91 ALA A CA 1
ATOM 663 C C . ALA A 1 91 ? 5.887 -25 -11.93 1 98.94 91 ALA A C 1
ATOM 665 O O . ALA A 1 91 ? 6.668 -25.953 -11.812 1 98.94 91 ALA A O 1
ATOM 666 N N . ALA A 1 92 ? 5.906 -23.938 -11.172 1 98.94 92 ALA A N 1
ATOM 667 C CA . ALA A 1 92 ? 6.914 -23.781 -10.125 1 98.94 92 ALA A CA 1
ATOM 668 C C . ALA A 1 92 ? 6.77 -24.875 -9.062 1 98.94 92 ALA A C 1
ATOM 670 O O . ALA A 1 92 ? 7.758 -25.484 -8.648 1 98.94 92 ALA A O 1
ATOM 671 N N . VAL A 1 93 ? 5.539 -25.109 -8.648 1 98.81 93 VAL A N 1
ATOM 672 C CA . VAL A 1 93 ? 5.281 -26.141 -7.648 1 98.81 93 VAL A CA 1
ATOM 673 C C . VAL A 1 93 ? 5.738 -27.5 -8.172 1 98.81 93 VAL A C 1
ATOM 675 O O . VAL A 1 93 ? 6.453 -28.234 -7.484 1 98.81 93 VAL A O 1
ATOM 678 N N . TYR A 1 94 ? 5.348 -27.828 -9.406 1 98.88 94 TYR A N 1
ATOM 679 C CA . TYR A 1 94 ? 5.688 -29.125 -9.984 1 98.88 94 TYR A CA 1
ATOM 680 C C . TYR A 1 94 ? 7.199 -29.297 -10.062 1 98.88 94 TYR A C 1
ATOM 682 O O . TYR A 1 94 ? 7.734 -30.312 -9.594 1 98.88 94 TYR A O 1
ATOM 690 N N . CYS A 1 95 ? 7.891 -28.344 -10.602 1 98.88 95 CYS A N 1
ATOM 691 C CA . CYS A 1 95 ? 9.336 -28.422 -10.805 1 98.88 95 CYS A CA 1
ATOM 692 C C . CYS A 1 95 ? 10.055 -28.562 -9.469 1 98.88 95 CYS A C 1
ATOM 694 O O . CYS A 1 95 ? 10.953 -29.406 -9.328 1 98.88 95 CYS A O 1
ATOM 696 N N . ALA A 1 96 ? 9.68 -27.75 -8.5 1 98.75 96 ALA A N 1
ATOM 697 C CA . ALA A 1 96 ? 10.344 -27.797 -7.199 1 98.75 96 ALA A CA 1
ATOM 698 C C . ALA A 1 96 ? 10.188 -29.172 -6.547 1 98.75 96 ALA A C 1
ATOM 700 O O . ALA A 1 96 ? 11.172 -29.781 -6.152 1 98.75 96 ALA A O 1
ATOM 701 N N . VAL A 1 97 ? 8.938 -29.625 -6.516 1 98.5 97 VAL A N 1
ATOM 702 C CA . VAL A 1 97 ? 8.664 -30.891 -5.84 1 98.5 97 VAL A CA 1
ATOM 703 C C . VAL A 1 97 ? 9.305 -32.031 -6.613 1 98.5 97 VAL A C 1
ATOM 705 O O . VAL A 1 97 ? 9.836 -32.969 -6.016 1 98.5 97 VAL A O 1
ATOM 708 N N . ARG A 1 98 ? 9.273 -31.969 -7.926 1 98.44 98 ARG A N 1
ATOM 709 C CA . ARG A 1 98 ? 9.859 -33 -8.758 1 98.44 98 ARG A CA 1
ATOM 710 C C . ARG A 1 98 ? 11.352 -33.156 -8.484 1 98.44 98 ARG A C 1
ATOM 712 O O . ARG A 1 98 ? 11.836 -34.25 -8.211 1 98.44 98 ARG A O 1
ATOM 719 N N . VAL A 1 99 ? 12.086 -32.062 -8.484 1 98.31 99 VAL A N 1
ATOM 720 C CA . VAL A 1 99 ? 13.531 -32.094 -8.273 1 98.31 99 VAL A CA 1
ATOM 721 C C . VAL A 1 99 ? 13.836 -32.5 -6.84 1 98.31 99 VAL A C 1
ATOM 723 O O . VAL A 1 99 ? 14.742 -33.312 -6.605 1 98.31 99 VAL A O 1
ATOM 726 N N . LEU A 1 100 ? 13.062 -32.031 -5.922 1 97.56 100 LEU A N 1
ATOM 727 C CA . LEU A 1 100 ? 13.297 -32.344 -4.52 1 97.56 100 LEU A CA 1
ATOM 728 C C . LEU A 1 100 ? 12.961 -33.812 -4.246 1 97.56 100 LEU A C 1
ATOM 730 O O . LEU A 1 100 ? 13.398 -34.375 -3.24 1 97.56 100 LEU A O 1
ATOM 734 N N . SER A 1 101 ? 12.164 -34.375 -5.113 1 97.12 101 SER A N 1
ATOM 735 C CA . SER A 1 101 ? 11.844 -35.812 -5.004 1 97.12 101 SER A CA 1
ATOM 736 C C . SER A 1 101 ? 12.906 -36.656 -5.684 1 97.12 101 SER A C 1
ATOM 738 O O . SER A 1 101 ? 12.758 -37.875 -5.77 1 97.12 101 SER A O 1
ATOM 740 N N . GLY A 1 102 ? 13.93 -36.094 -6.234 1 96.12 102 GLY A N 1
ATOM 741 C CA . GLY A 1 102 ? 15.086 -36.844 -6.723 1 96.12 102 GLY A CA 1
ATOM 742 C C . GLY A 1 102 ? 15.094 -37 -8.234 1 96.12 102 GLY A C 1
ATOM 743 O O . GLY A 1 102 ? 15.875 -37.781 -8.773 1 96.12 102 GLY A O 1
ATOM 744 N N . TYR A 1 103 ? 14.242 -36.281 -8.945 1 96.88 103 TYR A N 1
ATOM 745 C CA . TYR A 1 103 ? 14.156 -36.406 -10.398 1 96.88 103 TYR A CA 1
ATOM 746 C C . TYR A 1 103 ? 14.844 -35.25 -11.094 1 96.88 103 TYR A C 1
ATOM 748 O O . TYR A 1 103 ? 15.117 -34.219 -10.461 1 96.88 103 TYR A O 1
ATOM 756 N N . PRO A 1 104 ? 15.18 -35.375 -12.352 1 96.06 104 PRO A N 1
ATOM 757 C CA . PRO A 1 104 ? 15.859 -34.281 -13.086 1 96.06 104 PRO A CA 1
ATOM 758 C C . PRO A 1 104 ? 14.984 -33.062 -13.266 1 96.06 104 PRO A C 1
ATOM 760 O O . PRO A 1 104 ? 13.758 -33.156 -13.242 1 96.06 104 PRO A O 1
ATOM 763 N N . LYS A 1 105 ? 15.609 -31.922 -13.539 1 97 105 LYS A N 1
ATOM 764 C CA . LYS A 1 105 ? 14.898 -30.672 -13.828 1 97 105 LYS A CA 1
ATOM 765 C C . LYS A 1 105 ? 14.039 -30.812 -15.078 1 97 105 LYS A C 1
ATOM 767 O O . LYS A 1 105 ? 14.516 -31.266 -16.125 1 97 105 LYS A O 1
ATOM 772 N N . PRO A 1 106 ? 12.789 -30.422 -14.914 1 98.44 106 PRO A N 1
ATOM 773 C CA . PRO A 1 106 ? 11.984 -30.328 -16.125 1 98.44 106 PRO A CA 1
ATOM 774 C C . PRO A 1 106 ? 12.344 -29.109 -16.984 1 98.44 106 PRO A C 1
ATOM 776 O O . PRO A 1 106 ? 13.055 -28.219 -16.516 1 98.44 106 PRO A O 1
ATOM 779 N N . LEU A 1 107 ? 11.898 -29.188 -18.203 1 98.75 107 LEU A N 1
ATOM 780 C CA . LEU A 1 107 ? 11.969 -28.031 -19.094 1 98.75 107 LEU A CA 1
ATOM 781 C C . LEU A 1 107 ? 10.625 -27.297 -19.141 1 98.75 107 LEU A C 1
ATOM 783 O O . LEU A 1 107 ? 9.602 -27.906 -19.453 1 98.75 107 LEU A O 1
ATOM 787 N N . VAL A 1 108 ? 10.641 -26 -18.797 1 98.88 108 VAL A N 1
ATOM 788 C CA . VAL A 1 108 ? 9.438 -25.172 -18.828 1 98.88 108 VAL A CA 1
ATOM 789 C C . VAL A 1 108 ? 9.43 -24.328 -20.094 1 98.88 108 VAL A C 1
ATOM 791 O O . VAL A 1 108 ? 10.406 -23.641 -20.391 1 98.88 108 VAL A O 1
ATOM 794 N N . LEU A 1 109 ? 8.367 -24.438 -20.844 1 98.75 109 LEU A N 1
ATOM 795 C CA . LEU A 1 109 ? 8.156 -23.594 -22.016 1 98.75 109 LEU A CA 1
ATOM 796 C C . LEU A 1 109 ? 7.145 -22.5 -21.734 1 98.75 109 LEU A C 1
ATOM 798 O O . LEU A 1 109 ? 6.016 -22.781 -21.312 1 98.75 109 LEU A O 1
ATOM 802 N N . GLU A 1 110 ? 7.516 -21.25 -21.859 1 98.38 110 GLU A N 1
ATOM 803 C CA . GLU A 1 110 ? 6.66 -20.094 -21.688 1 98.38 110 GLU A CA 1
ATOM 804 C C . GLU A 1 110 ? 6.465 -19.328 -22.984 1 98.38 110 GLU A C 1
ATOM 806 O O . GLU A 1 110 ? 7.438 -19 -23.672 1 98.38 110 GLU A O 1
ATOM 811 N N . ARG A 1 111 ? 5.219 -19.047 -23.312 1 97 111 ARG A N 1
ATOM 812 C CA . ARG A 1 111 ? 4.902 -18.438 -24.594 1 97 111 ARG A CA 1
ATOM 813 C C . ARG A 1 111 ? 5.363 -16.984 -24.625 1 97 111 ARG A C 1
ATOM 815 O O . ARG A 1 111 ? 5.684 -16.453 -25.703 1 97 111 ARG A O 1
ATOM 822 N N . GLY A 1 112 ? 5.355 -16.312 -23.547 1 94.94 112 GLY A N 1
ATOM 823 C CA . GLY A 1 112 ? 5.703 -14.898 -23.484 1 94.94 112 GLY A CA 1
ATOM 824 C C . GLY A 1 112 ? 7.156 -14.664 -23.125 1 94.94 112 GLY A C 1
ATOM 825 O O . GLY A 1 112 ? 7.891 -15.602 -22.828 1 94.94 112 GLY A O 1
ATOM 826 N N . PRO A 1 113 ? 7.516 -13.383 -23.109 1 94.88 113 PRO A N 1
ATOM 827 C CA . PRO A 1 113 ? 8.906 -13.023 -22.797 1 94.88 113 PRO A CA 1
ATOM 828 C C . PRO A 1 113 ? 9.203 -13.023 -21.297 1 94.88 113 PRO A C 1
ATOM 830 O O . PRO A 1 113 ? 10.359 -13.148 -20.906 1 94.88 113 PRO A O 1
ATOM 833 N N . ARG A 1 114 ? 8.242 -12.875 -20.531 1 95.56 114 ARG A N 1
ATOM 834 C CA . ARG A 1 114 ? 8.477 -12.797 -19.094 1 95.56 114 ARG A CA 1
ATOM 835 C C . ARG A 1 114 ? 7.969 -14.047 -18.391 1 95.56 114 ARG A C 1
ATOM 837 O O . ARG A 1 114 ? 6.824 -14.461 -18.594 1 95.56 114 ARG A O 1
ATOM 844 N N . ILE A 1 115 ? 8.789 -14.609 -17.578 1 98.25 115 ILE A N 1
ATOM 845 C CA . ILE A 1 115 ? 8.5 -15.852 -16.859 1 98.25 115 ILE A CA 1
ATOM 846 C C . ILE A 1 115 ? 7.723 -15.539 -15.586 1 98.25 115 ILE A C 1
ATOM 848 O O . ILE A 1 115 ? 8.008 -14.555 -14.898 1 98.25 115 ILE A O 1
ATOM 852 N N . GLY A 1 116 ? 6.727 -16.344 -15.297 1 97.94 116 GLY A N 1
ATOM 853 C CA . GLY A 1 116 ? 6.031 -16.188 -14.031 1 97.94 116 GLY A CA 1
ATOM 854 C C . GLY A 1 116 ? 4.52 -16.234 -14.172 1 97.94 116 GLY A C 1
ATOM 855 O O . GLY A 1 116 ? 3.797 -16.109 -13.18 1 97.94 116 GLY A O 1
ATOM 856 N N . GLY A 1 117 ? 4.016 -16.469 -15.383 1 96.12 117 GLY A N 1
ATOM 857 C CA . GLY A 1 117 ? 2.592 -16.656 -15.633 1 96.12 117 GLY A CA 1
ATOM 858 C C . GLY A 1 117 ? 1.78 -15.398 -15.352 1 96.12 117 GLY A C 1
ATOM 859 O O . GLY A 1 117 ? 2.234 -14.281 -15.633 1 96.12 117 GLY A O 1
ATOM 860 N N . ALA A 1 118 ? 0.525 -15.57 -14.859 1 93.81 118 ALA A N 1
ATOM 861 C CA . ALA A 1 118 ? -0.454 -14.492 -14.695 1 93.81 118 ALA A CA 1
ATOM 862 C C . ALA A 1 118 ? 0.036 -13.453 -13.695 1 93.81 118 ALA A C 1
ATOM 864 O O . ALA A 1 118 ? -0.265 -12.266 -13.828 1 93.81 118 ALA A O 1
ATOM 865 N N . PHE A 1 119 ? 0.825 -13.867 -12.734 1 97.06 119 PHE A N 1
ATOM 866 C CA . PHE A 1 119 ? 1.289 -12.945 -11.695 1 97.06 119 PHE A CA 1
ATOM 867 C C . PHE A 1 119 ? 2.422 -12.07 -12.219 1 97.06 119 PHE A C 1
ATOM 869 O O . PHE A 1 119 ? 2.734 -11.039 -11.633 1 97.06 119 PHE A O 1
ATOM 876 N N . ALA A 1 120 ? 3.033 -12.492 -13.336 1 96.88 120 ALA A N 1
ATOM 877 C CA . ALA A 1 120 ? 4.199 -11.781 -13.867 1 96.88 120 ALA A CA 1
ATOM 878 C C . ALA A 1 120 ? 3.832 -10.977 -15.102 1 96.88 120 ALA A C 1
ATOM 880 O O . ALA A 1 120 ? 4.711 -10.555 -15.859 1 96.88 120 ALA A O 1
ATOM 881 N N . VAL A 1 121 ? 2.541 -10.758 -15.305 1 93.44 121 VAL A N 1
ATOM 882 C CA . VAL A 1 121 ? 2.086 -9.984 -16.453 1 93.44 121 VAL A CA 1
ATOM 883 C C . VAL A 1 121 ? 2.68 -8.578 -16.391 1 93.44 121 VAL A C 1
ATOM 885 O O . VAL A 1 121 ? 2.959 -7.969 -17.422 1 93.44 121 VAL A O 1
ATOM 888 N N . THR A 1 122 ? 2.814 -8.086 -15.18 1 95.81 122 THR A N 1
ATOM 889 C CA . THR A 1 122 ? 3.438 -6.785 -14.953 1 95.81 122 THR A CA 1
ATOM 890 C C . THR A 1 122 ? 4.676 -6.922 -14.07 1 95.81 122 THR A C 1
ATOM 892 O O . THR A 1 122 ? 4.777 -7.859 -13.281 1 95.81 122 THR A O 1
ATOM 895 N N . ASP A 1 123 ? 5.613 -6.012 -14.227 1 94.5 123 ASP A N 1
ATOM 896 C CA . ASP A 1 123 ? 6.785 -5.969 -13.359 1 94.5 123 ASP A CA 1
ATOM 897 C C . ASP A 1 123 ? 6.629 -4.902 -12.281 1 94.5 123 ASP A C 1
ATOM 899 O O . ASP A 1 123 ? 7.578 -4.609 -11.547 1 94.5 123 ASP A O 1
ATOM 903 N N . TRP A 1 124 ? 5.488 -4.297 -12.234 1 96.31 124 TRP A N 1
ATOM 904 C CA . TRP A 1 124 ? 5.035 -3.383 -11.195 1 96.31 124 TRP A CA 1
ATOM 905 C C . TRP A 1 124 ? 3.771 -3.904 -10.523 1 96.31 124 TRP A C 1
ATOM 907 O O . TRP A 1 124 ? 2.891 -4.457 -11.188 1 96.31 124 TRP A O 1
ATOM 917 N N . PRO A 1 125 ? 3.727 -3.777 -9.141 1 97 125 PRO A N 1
ATOM 918 C CA . PRO A 1 125 ? 2.504 -4.25 -8.492 1 97 125 PRO A CA 1
ATOM 919 C C . PRO A 1 125 ? 1.249 -3.551 -9.016 1 97 125 PRO A C 1
ATOM 921 O O . PRO A 1 125 ? 1.212 -2.32 -9.094 1 97 125 PRO A O 1
ATOM 924 N N . THR A 1 126 ? 0.176 -4.336 -9.344 1 97.94 126 THR A N 1
ATOM 925 C CA . THR A 1 126 ? -1.039 -3.742 -9.891 1 97.94 126 THR A CA 1
ATOM 926 C C . THR A 1 126 ? -2.273 -4.27 -9.164 1 97.94 126 THR A C 1
ATOM 928 O O . THR A 1 126 ? -3.348 -3.672 -9.234 1 97.94 126 THR A O 1
ATOM 931 N N . PHE A 1 127 ? -2.182 -5.371 -8.453 1 97.69 127 PHE A N 1
ATOM 932 C CA . PHE A 1 127 ? -3.291 -5.871 -7.648 1 97.69 127 PHE A CA 1
ATOM 933 C C . PHE A 1 127 ? -2.779 -6.664 -6.449 1 97.69 127 PHE A C 1
ATOM 935 O O . PHE A 1 127 ? -1.613 -7.062 -6.418 1 97.69 127 PHE A O 1
ATOM 942 N N . TYR A 1 128 ? -3.609 -6.793 -5.441 1 96.5 128 TYR A N 1
ATOM 943 C CA . TYR A 1 128 ? -3.338 -7.613 -4.27 1 96.5 128 TYR A CA 1
ATOM 944 C C . TYR A 1 128 ? -3.914 -9.016 -4.438 1 96.5 128 TYR A C 1
ATOM 946 O O . TYR A 1 128 ? -4.965 -9.188 -5.059 1 96.5 128 TYR A O 1
ATOM 954 N N . LEU A 1 129 ? -3.232 -9.938 -3.863 1 96.25 129 LEU A N 1
ATOM 955 C CA . LEU A 1 129 ? -3.734 -11.305 -3.879 1 96.25 129 LEU A CA 1
ATOM 956 C C . LEU A 1 129 ? -4.977 -11.445 -3.002 1 96.25 129 LEU A C 1
ATOM 958 O O . LEU A 1 129 ? -5.246 -10.578 -2.166 1 96.25 129 LEU A O 1
ATOM 962 N N . ASN A 1 130 ? -5.734 -12.555 -3.223 1 93.06 130 ASN A N 1
ATOM 963 C CA . ASN A 1 130 ? -7.008 -12.75 -2.543 1 93.06 130 ASN A CA 1
ATOM 964 C C . ASN A 1 130 ? -6.824 -13.438 -1.191 1 93.06 130 ASN A C 1
ATOM 966 O O . ASN A 1 130 ? -7.637 -13.258 -0.284 1 93.06 130 ASN A O 1
ATOM 970 N N . SER A 1 131 ? -5.789 -14.219 -1.089 1 92.38 131 SER A N 1
ATOM 971 C CA . SER A 1 131 ? -5.562 -14.969 0.144 1 92.38 131 SER A CA 1
ATOM 972 C C . SER A 1 131 ? -4.598 -14.234 1.066 1 92.38 131 SER A C 1
ATOM 974 O O . SER A 1 131 ? -3.625 -13.633 0.604 1 92.38 131 SER A O 1
ATOM 976 N N . ARG A 1 132 ? -4.777 -14.328 2.324 1 90.75 132 ARG A N 1
ATOM 977 C CA . ARG A 1 132 ? -3.979 -13.633 3.328 1 90.75 132 ARG A CA 1
ATOM 978 C C . ARG A 1 132 ? -2.557 -14.18 3.377 1 90.75 132 ARG A C 1
ATOM 980 O O . ARG A 1 132 ? -2.346 -15.383 3.201 1 90.75 132 ARG A O 1
ATOM 987 N N . ASN A 1 133 ? -1.668 -13.258 3.646 1 93 133 ASN A N 1
ATOM 988 C CA . ASN A 1 133 ? -0.257 -13.57 3.85 1 93 133 ASN A CA 1
ATOM 989 C C . ASN A 1 133 ? 0.021 -14.008 5.285 1 93 133 ASN A C 1
ATOM 991 O O . ASN A 1 133 ? -0.155 -13.219 6.219 1 93 133 ASN A O 1
ATOM 995 N N . ARG A 1 134 ? 0.442 -15.266 5.406 1 90.06 134 ARG A N 1
ATOM 996 C CA . ARG A 1 134 ? 0.66 -15.812 6.742 1 90.06 134 ARG A CA 1
ATOM 997 C C . ARG A 1 134 ? 1.795 -16.828 6.734 1 90.06 134 ARG A C 1
ATOM 999 O O . ARG A 1 134 ? 2.055 -17.469 5.719 1 90.06 134 ARG A O 1
ATOM 1006 N N . ARG A 1 135 ? 2.385 -16.875 7.91 1 89.69 135 ARG A N 1
ATOM 1007 C CA . ARG A 1 135 ? 3.355 -17.953 8.078 1 89.69 135 ARG A CA 1
ATOM 1008 C C . ARG A 1 135 ? 2.66 -19.297 8.188 1 89.69 135 ARG A C 1
ATOM 1010 O O . ARG A 1 135 ? 1.44 -19.375 8.359 1 89.69 135 ARG A O 1
ATOM 1017 N N . GLY A 1 136 ? 3.475 -20.281 8.039 1 88.62 136 GLY A N 1
ATOM 1018 C CA . GLY A 1 136 ? 2.939 -21.641 8.125 1 88.62 136 GLY A CA 1
ATOM 1019 C C . GLY A 1 136 ? 3.217 -22.469 6.891 1 88.62 136 GLY A C 1
ATOM 1020 O O . GLY A 1 136 ? 4.023 -22.078 6.043 1 88.62 136 GLY A O 1
ATOM 1021 N N . SER A 1 137 ? 2.574 -23.656 6.887 1 89.81 137 SER A N 1
ATOM 1022 C CA . SER A 1 137 ? 2.697 -24.578 5.762 1 89.81 137 SER A CA 1
ATOM 1023 C C . SER A 1 137 ? 1.38 -24.703 5.004 1 89.81 137 SER A C 1
ATOM 1025 O O . SER A 1 137 ? 0.407 -24.016 5.32 1 89.81 137 SER A O 1
ATOM 1027 N N . ALA A 1 138 ? 1.461 -25.5 3.957 1 90.12 138 ALA A N 1
ATOM 1028 C CA . ALA A 1 138 ? 0.291 -25.672 3.098 1 90.12 138 ALA A CA 1
ATOM 1029 C C . ALA A 1 138 ? -0.93 -26.094 3.904 1 90.12 138 ALA A C 1
ATOM 1031 O O . ALA A 1 138 ? -0.811 -26.891 4.848 1 90.12 138 ALA A O 1
ATOM 1032 N N . GLY A 1 139 ? -2.07 -25.547 3.562 1 85.19 139 GLY A N 1
ATOM 1033 C CA . GLY A 1 139 ? -3.342 -25.875 4.191 1 85.19 139 GLY A CA 1
ATOM 1034 C C . GLY A 1 139 ? -4.523 -25.188 3.531 1 85.19 139 GLY A C 1
ATOM 1035 O O . GLY A 1 139 ? -4.359 -24.469 2.543 1 85.19 139 GLY A O 1
ATOM 1036 N N . LEU A 1 140 ? -5.703 -25.516 4.086 1 83.12 140 LEU A N 1
ATOM 1037 C CA . LEU A 1 140 ? -6.934 -25.031 3.477 1 83.12 140 LEU A CA 1
ATOM 1038 C C . LEU A 1 140 ? -7.395 -23.734 4.152 1 83.12 140 LEU A C 1
ATOM 1040 O O . LEU A 1 140 ? -7.062 -23.484 5.309 1 83.12 140 LEU A O 1
ATOM 1044 N N . ALA A 1 141 ? -8.164 -23.016 3.402 1 80.62 141 ALA A N 1
ATOM 1045 C CA . ALA A 1 141 ? -8.75 -21.781 3.938 1 80.62 141 ALA A CA 1
ATOM 1046 C C . ALA A 1 141 ? -9.57 -22.078 5.191 1 80.62 141 ALA A C 1
ATOM 1048 O O . ALA A 1 141 ? -10.258 -23.094 5.27 1 80.62 141 ALA A O 1
ATOM 1049 N N . GLY A 1 142 ? -9.555 -21.141 6.098 1 75.44 142 GLY A N 1
ATOM 1050 C CA . GLY A 1 142 ? -10.266 -21.312 7.352 1 75.44 142 GLY A CA 1
ATOM 1051 C C . GLY A 1 142 ? -9.375 -21.781 8.492 1 75.44 142 GLY A C 1
ATOM 1052 O O . GLY A 1 142 ? -9.773 -21.734 9.656 1 75.44 142 GLY A O 1
ATOM 1053 N N . ASP A 1 143 ? -8.211 -22.281 8.094 1 75.12 143 ASP A N 1
ATOM 1054 C CA . ASP A 1 143 ? -7.191 -22.641 9.078 1 75.12 143 ASP A CA 1
ATOM 1055 C C . ASP A 1 143 ? -6.203 -21.5 9.281 1 75.12 143 ASP A C 1
ATOM 1057 O O . ASP A 1 143 ? -5.383 -21.203 8.406 1 75.12 143 ASP A O 1
ATOM 1061 N N . HIS A 1 144 ? -6.137 -20.922 10.484 1 74.5 144 HIS A N 1
ATOM 1062 C CA . HIS A 1 144 ? -5.289 -19.766 10.773 1 74.5 144 HIS A CA 1
ATOM 1063 C C . HIS A 1 144 ? -3.814 -20.156 10.789 1 74.5 144 HIS A C 1
ATOM 1065 O O . HIS A 1 144 ? -2.938 -19.297 10.672 1 74.5 144 HIS A O 1
ATOM 1071 N N . GLY A 1 145 ? -3.584 -21.375 10.867 1 78.31 145 GLY A N 1
ATOM 1072 C CA . GLY A 1 145 ? -2.201 -21.828 10.875 1 78.31 145 GLY A CA 1
ATOM 1073 C C . GLY A 1 145 ? -1.675 -22.172 9.5 1 78.31 145 GLY A C 1
ATOM 1074 O O . GLY A 1 145 ? -0.491 -22.484 9.336 1 78.31 145 GLY A O 1
ATOM 1075 N N . ALA A 1 146 ? -2.566 -22.031 8.547 1 86.5 146 ALA A N 1
ATOM 1076 C CA . ALA A 1 146 ? -2.172 -22.406 7.195 1 86.5 146 ALA A CA 1
ATOM 1077 C C . ALA A 1 146 ? -1.699 -21.203 6.395 1 86.5 146 ALA A C 1
ATOM 1079 O O . ALA A 1 146 ? -2.273 -20.109 6.504 1 86.5 146 ALA A O 1
ATOM 1080 N N . SER A 1 147 ? -0.636 -21.406 5.695 1 92.69 147 SER A N 1
ATOM 1081 C CA . SER A 1 147 ? -0.225 -20.422 4.691 1 92.69 147 SER A CA 1
ATOM 1082 C C . SER A 1 147 ? -0.939 -20.656 3.365 1 92.69 147 SER A C 1
ATOM 1084 O O . SER A 1 147 ? -0.609 -21.594 2.633 1 92.69 147 SER A O 1
ATOM 1086 N N . LEU A 1 148 ? -1.812 -19.781 3.061 1 93.38 148 LEU A N 1
ATOM 1087 C CA . LEU A 1 148 ? -2.703 -19.984 1.923 1 93.38 148 LEU A CA 1
ATOM 1088 C C . LEU A 1 148 ? -1.973 -19.734 0.608 1 93.38 148 LEU A C 1
ATOM 1090 O O . LEU A 1 148 ? -2.441 -20.141 -0.457 1 93.38 148 LEU A O 1
ATOM 1094 N N . ASN A 1 149 ? -0.857 -19.047 0.674 1 95.88 149 ASN A N 1
ATOM 1095 C CA . ASN A 1 149 ? -0.05 -18.766 -0.506 1 95.88 149 ASN A CA 1
ATOM 1096 C C . ASN A 1 149 ? 1.223 -19.609 -0.535 1 95.88 149 ASN A C 1
ATOM 1098 O O . ASN A 1 149 ? 2.207 -19.234 -1.172 1 95.88 149 ASN A O 1
ATOM 1102 N N . TYR A 1 150 ? 1.163 -20.75 0.107 1 96.44 150 TYR A N 1
ATOM 1103 C CA . TYR A 1 150 ? 2.303 -21.656 0.241 1 96.44 150 TYR A CA 1
ATOM 1104 C C . TYR A 1 150 ? 2.656 -22.297 -1.098 1 96.44 150 TYR A C 1
ATOM 1106 O O . TYR A 1 150 ? 1.779 -22.797 -1.806 1 96.44 150 TYR A O 1
ATOM 1114 N N . LEU A 1 151 ? 3.912 -22.188 -1.493 1 98.06 151 LEU A N 1
ATOM 1115 C CA . LEU A 1 151 ? 4.434 -22.859 -2.678 1 98.06 151 LEU A CA 1
ATOM 1116 C C . LEU A 1 151 ? 5.344 -24.016 -2.291 1 98.06 151 LEU A C 1
ATOM 1118 O O . LEU A 1 151 ? 6.531 -23.812 -2.021 1 98.06 151 LEU A O 1
ATOM 1122 N N . PRO A 1 152 ? 4.832 -25.234 -2.408 1 97.44 152 PRO A N 1
ATOM 1123 C CA . PRO A 1 152 ? 5.613 -26.391 -1.985 1 97.44 152 PRO A CA 1
ATOM 1124 C C . PRO A 1 152 ? 6.969 -26.484 -2.688 1 97.44 152 PRO A C 1
ATOM 1126 O O . PRO A 1 152 ? 7.035 -26.438 -3.918 1 97.44 152 PRO A O 1
ATOM 1129 N N . GLY A 1 153 ? 7.996 -26.562 -1.892 1 96.38 153 GLY A N 1
ATOM 1130 C CA . GLY A 1 153 ? 9.328 -26.828 -2.408 1 96.38 153 GLY A CA 1
ATOM 1131 C C . GLY A 1 153 ? 10.094 -25.547 -2.742 1 96.38 153 GLY A C 1
ATOM 1132 O O . GLY A 1 153 ? 11.289 -25.609 -3.053 1 96.38 153 GLY A O 1
ATOM 1133 N N . ALA A 1 154 ? 9.469 -24.375 -2.641 1 97.44 154 ALA A N 1
ATOM 1134 C CA . ALA A 1 154 ? 10.109 -23.109 -3.014 1 97.44 154 ALA A CA 1
ATOM 1135 C C . ALA A 1 154 ? 11.312 -22.828 -2.121 1 97.44 154 ALA A C 1
ATOM 1137 O O . ALA A 1 154 ? 11.359 -23.25 -0.965 1 97.44 154 ALA A O 1
ATOM 1138 N N . PRO A 1 155 ? 12.312 -22.094 -2.654 1 96.62 155 PRO A N 1
ATOM 1139 C CA . PRO A 1 155 ? 13.477 -21.75 -1.838 1 96.62 155 PRO A CA 1
ATOM 1140 C C . PRO A 1 155 ? 13.125 -20.859 -0.647 1 96.62 155 PRO A C 1
ATOM 1142 O O . PRO A 1 155 ? 13.758 -20.953 0.408 1 96.62 155 PRO A O 1
ATOM 1145 N N . ILE A 1 156 ? 12.242 -19.984 -0.873 1 95.94 156 ILE A N 1
ATOM 1146 C CA . ILE A 1 156 ? 11.609 -19.188 0.175 1 95.94 156 ILE A CA 1
ATOM 1147 C C . ILE A 1 156 ? 10.094 -19.188 -0.025 1 95.94 156 ILE A C 1
ATOM 1149 O O . ILE A 1 156 ? 9.594 -19.703 -1.033 1 95.94 156 ILE A O 1
ATOM 1153 N N . GLN A 1 157 ? 9.438 -18.688 0.965 1 96.06 157 GLN A N 1
ATOM 1154 C CA . GLN A 1 157 ? 7.977 -18.703 0.867 1 96.06 157 GLN A CA 1
ATOM 1155 C C . GLN A 1 157 ? 7.422 -17.281 0.712 1 96.06 157 GLN A C 1
ATOM 1157 O O . GLN A 1 157 ? 8.125 -16.312 0.948 1 96.06 157 GLN A O 1
ATOM 1162 N N . ALA A 1 158 ? 6.156 -17.281 0.306 1 94.62 158 ALA A N 1
ATOM 1163 C CA . ALA A 1 158 ? 5.465 -16.016 0.139 1 94.62 158 ALA A CA 1
ATOM 1164 C C . ALA A 1 158 ? 5.559 -15.164 1.406 1 94.62 158 ALA A C 1
ATOM 1166 O O . ALA A 1 158 ? 5.777 -13.953 1.338 1 94.62 158 ALA A O 1
ATOM 1167 N N . ALA A 1 159 ? 5.484 -15.766 2.557 1 94.5 159 ALA A N 1
ATOM 1168 C CA . ALA A 1 159 ? 5.48 -15.094 3.852 1 94.5 159 ALA A CA 1
ATOM 1169 C C . ALA A 1 159 ? 6.836 -14.453 4.137 1 94.5 159 ALA A C 1
ATOM 1171 O O . ALA A 1 159 ? 6.961 -13.625 5.039 1 94.5 159 ALA A O 1
ATOM 1172 N N . ASN A 1 160 ? 7.855 -14.758 3.314 1 93.5 160 ASN A N 1
ATOM 1173 C CA . ASN A 1 160 ? 9.188 -14.195 3.498 1 93.5 160 ASN A CA 1
ATOM 1174 C C . ASN A 1 160 ? 9.383 -12.93 2.668 1 93.5 160 ASN A C 1
ATOM 1176 O O . ASN A 1 160 ? 10.445 -12.305 2.723 1 93.5 160 ASN A O 1
ATOM 1180 N N . LEU A 1 161 ? 8.398 -12.539 1.952 1 93 161 LEU A N 1
ATOM 1181 C CA . LEU A 1 161 ? 8.602 -11.461 0.99 1 93 161 LEU A CA 1
ATOM 1182 C C . LEU A 1 161 ? 8.109 -10.133 1.553 1 93 161 LEU A C 1
ATOM 1184 O O . LEU A 1 161 ? 8.648 -9.07 1.215 1 93 161 LEU A O 1
ATOM 1188 N N . SER A 1 162 ? 7.098 -10.172 2.324 1 93.12 162 SER A N 1
ATOM 1189 C CA . SER A 1 162 ? 6.508 -8.953 2.877 1 93.12 162 SER A CA 1
ATOM 1190 C C . SER A 1 162 ? 5.68 -9.258 4.121 1 93.12 162 SER A C 1
ATOM 1192 O O . SER A 1 162 ? 5.254 -10.398 4.324 1 93.12 162 SER A O 1
ATOM 1194 N N . MET A 1 163 ? 5.445 -8.219 4.871 1 94.25 163 MET A N 1
ATOM 1195 C CA . MET A 1 163 ? 4.609 -8.344 6.066 1 94.25 163 MET A CA 1
ATOM 1196 C C . MET A 1 163 ? 3.162 -7.98 5.758 1 94.25 163 MET A C 1
ATOM 1198 O O . MET A 1 163 ? 2.281 -8.156 6.602 1 94.25 163 MET A O 1
ATOM 1202 N N . SER A 1 164 ? 2.887 -7.484 4.57 1 93.75 164 SER A N 1
ATOM 1203 C CA . SER A 1 164 ? 1.546 -7.039 4.207 1 93.75 164 SER A CA 1
ATOM 1204 C C . SER A 1 164 ? 0.541 -8.18 4.293 1 93.75 164 SER A C 1
ATOM 1206 O O . SER A 1 164 ? 0.839 -9.312 3.891 1 93.75 164 SER A O 1
ATOM 1208 N N . GLU A 1 165 ? -0.638 -7.875 4.773 1 92.56 165 GLU A N 1
ATOM 1209 C CA . GLU A 1 165 ? -1.696 -8.867 4.93 1 92.56 165 GLU A CA 1
ATOM 1210 C C . GLU A 1 165 ? -2.025 -9.539 3.598 1 92.56 165 GLU A C 1
ATOM 1212 O O . GLU A 1 165 ? -2.328 -10.734 3.557 1 92.56 165 GLU A O 1
ATOM 1217 N N . TYR A 1 166 ? -2.039 -8.758 2.551 1 94 166 TYR A N 1
ATOM 1218 C CA . TYR A 1 166 ? -2.221 -9.273 1.199 1 94 166 TYR A CA 1
ATOM 1219 C C . TYR A 1 166 ? -1.039 -8.906 0.311 1 94 166 TYR A C 1
ATOM 1221 O O . TYR A 1 166 ? -0.741 -7.727 0.119 1 94 166 TYR A O 1
ATOM 1229 N N . GLN A 1 167 ? -0.468 -9.906 -0.256 1 94.88 167 GLN A N 1
ATOM 1230 C CA . GLN A 1 167 ? 0.695 -9.703 -1.113 1 94.88 167 GLN A CA 1
ATOM 1231 C C . GLN A 1 167 ? 0.282 -9.164 -2.48 1 94.88 167 GLN A C 1
ATOM 1233 O O . GLN A 1 167 ? -0.882 -9.266 -2.869 1 94.88 167 GLN A O 1
ATOM 1238 N N . THR A 1 168 ? 1.213 -8.555 -3.123 1 97.12 168 THR A N 1
ATOM 1239 C CA . THR A 1 168 ? 0.968 -8.07 -4.477 1 97.12 168 THR A CA 1
ATOM 1240 C C . THR A 1 168 ? 1.224 -9.172 -5.5 1 97.12 168 THR A C 1
ATOM 1242 O O . THR A 1 168 ? 1.846 -10.188 -5.188 1 97.12 168 THR A O 1
ATOM 1245 N N . ASN A 1 169 ? 0.713 -8.875 -6.742 1 97.69 169 ASN A N 1
ATOM 1246 C CA . ASN A 1 169 ? 0.995 -9.828 -7.812 1 97.69 169 ASN A CA 1
ATOM 1247 C C . ASN A 1 169 ? 2.496 -9.992 -8.039 1 97.69 169 ASN A C 1
ATOM 1249 O O . ASN A 1 169 ? 2.969 -11.094 -8.32 1 97.69 169 ASN A O 1
ATOM 1253 N N . THR A 1 170 ? 3.305 -8.953 -7.848 1 97.44 170 THR A N 1
ATOM 1254 C CA . THR A 1 170 ? 4.734 -9.055 -8.117 1 97.44 170 THR A CA 1
ATOM 1255 C C . THR A 1 170 ? 5.445 -9.828 -7.016 1 97.44 170 THR A C 1
ATOM 1257 O O . THR A 1 170 ? 6.496 -10.43 -7.25 1 97.44 170 THR A O 1
ATOM 1260 N N . ASP A 1 171 ? 4.883 -9.828 -5.785 1 97.38 171 ASP A N 1
ATOM 1261 C CA . ASP A 1 171 ? 5.422 -10.695 -4.746 1 97.38 171 ASP A CA 1
ATOM 1262 C C . ASP A 1 171 ? 5.344 -12.164 -5.168 1 97.38 171 ASP A C 1
ATOM 1264 O O . ASP A 1 171 ? 6.344 -12.883 -5.117 1 97.38 171 ASP A O 1
ATOM 1268 N N . MET A 1 172 ? 4.188 -12.508 -5.625 1 97.94 172 MET A N 1
ATOM 1269 C CA . MET A 1 172 ? 3.996 -13.891 -6.055 1 97.94 172 MET A CA 1
ATOM 1270 C C . MET A 1 172 ? 4.824 -14.195 -7.301 1 97.94 172 MET A C 1
ATOM 1272 O O . MET A 1 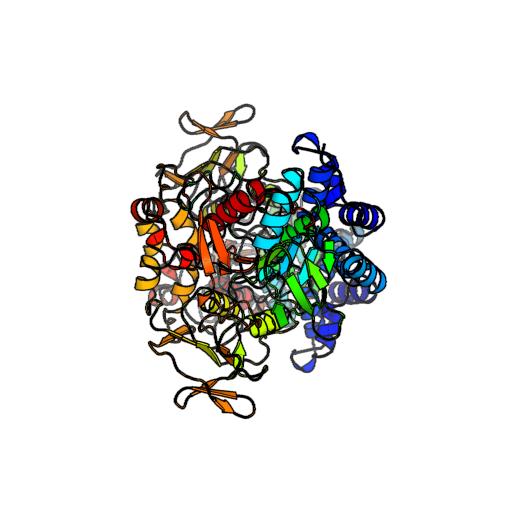172 ? 5.426 -15.266 -7.406 1 97.94 172 MET A O 1
ATOM 1276 N N . ALA A 1 173 ? 4.859 -13.25 -8.211 1 98.38 173 ALA A N 1
ATOM 1277 C CA . ALA A 1 173 ? 5.676 -13.43 -9.406 1 98.38 173 ALA A CA 1
ATOM 1278 C C . ALA A 1 173 ? 7.137 -13.688 -9.039 1 98.38 173 ALA A C 1
ATOM 1280 O O . ALA A 1 173 ? 7.77 -14.594 -9.594 1 98.38 173 ALA A O 1
ATOM 1281 N N . PHE A 1 174 ? 7.652 -12.953 -8.086 1 98.44 174 PHE A N 1
ATOM 1282 C CA . PHE A 1 174 ? 9.047 -13.086 -7.691 1 98.44 174 PHE A CA 1
ATOM 1283 C C . PHE A 1 174 ? 9.312 -14.461 -7.09 1 98.44 174 PHE A C 1
ATOM 1285 O O . PHE A 1 174 ? 10.336 -15.086 -7.379 1 98.44 174 PHE A O 1
ATOM 1292 N N . LEU A 1 175 ? 8.398 -14.93 -6.27 1 98.38 175 LEU A N 1
ATOM 1293 C CA . LEU A 1 175 ? 8.492 -16.266 -5.672 1 98.38 175 LEU A CA 1
ATOM 1294 C C . LEU A 1 175 ? 8.531 -17.344 -6.746 1 98.38 175 LEU A C 1
ATOM 1296 O O . LEU A 1 175 ? 9.367 -18.25 -6.695 1 98.38 175 LEU A O 1
ATOM 1300 N N . ILE A 1 176 ? 7.633 -17.203 -7.707 1 98.81 176 ILE A N 1
ATOM 1301 C CA . ILE A 1 176 ? 7.547 -18.172 -8.805 1 98.81 176 ILE A CA 1
ATOM 1302 C C . ILE A 1 176 ? 8.859 -18.156 -9.594 1 98.81 176 ILE A C 1
ATOM 1304 O O . ILE A 1 176 ? 9.422 -19.219 -9.875 1 98.81 176 ILE A O 1
ATOM 1308 N N . ARG A 1 177 ? 9.32 -17.031 -9.906 1 98.75 177 ARG A N 1
ATOM 1309 C CA . ARG A 1 177 ? 10.516 -16.859 -10.727 1 98.75 177 ARG A CA 1
ATOM 1310 C C . ARG A 1 177 ? 11.75 -17.422 -10.016 1 98.75 177 ARG A C 1
ATOM 1312 O O . ARG A 1 177 ? 12.562 -18.125 -10.633 1 98.75 177 ARG A O 1
ATOM 1319 N N . LEU A 1 178 ? 11.875 -17.188 -8.711 1 98.56 178 LEU A N 1
ATOM 1320 C CA . LEU A 1 178 ? 12.969 -17.766 -7.945 1 98.56 178 LEU A CA 1
ATOM 1321 C C . LEU A 1 178 ? 12.891 -19.281 -7.953 1 98.56 178 LEU A C 1
ATOM 1323 O O . LEU A 1 178 ? 13.914 -19.969 -8.078 1 98.56 178 LEU A O 1
ATOM 1327 N N . THR A 1 179 ? 11.711 -19.797 -7.801 1 98.75 179 THR A N 1
ATOM 1328 C CA . THR A 1 179 ? 11.516 -21.25 -7.746 1 98.75 179 THR A CA 1
ATOM 1329 C C . THR A 1 179 ? 11.891 -21.891 -9.078 1 98.75 179 THR A C 1
ATOM 1331 O O . THR A 1 179 ? 12.594 -22.906 -9.109 1 98.75 179 THR A O 1
ATOM 1334 N N . LEU A 1 180 ? 11.453 -21.281 -10.148 1 98.88 180 LEU A N 1
ATOM 1335 C CA . LEU A 1 180 ? 11.789 -21.812 -11.461 1 98.88 180 LEU A CA 1
ATOM 1336 C C . LEU A 1 180 ? 13.281 -21.672 -11.734 1 98.88 180 LEU A C 1
ATOM 1338 O O . LEU A 1 180 ? 13.898 -22.562 -12.32 1 98.88 180 LEU A O 1
ATOM 1342 N N . ALA A 1 181 ? 13.852 -20.609 -11.32 1 98.75 181 ALA A N 1
ATOM 1343 C CA . ALA A 1 181 ? 15.289 -20.422 -11.484 1 98.75 181 ALA A CA 1
ATOM 1344 C C . ALA A 1 181 ? 16.078 -21.531 -10.781 1 98.75 181 ALA A C 1
ATOM 1346 O O . ALA A 1 181 ? 17.125 -21.953 -11.273 1 98.75 181 ALA A O 1
ATOM 1347 N N . GLN A 1 182 ? 15.57 -21.984 -9.68 1 98.5 182 GLN A N 1
ATOM 1348 C CA . GLN A 1 182 ? 16.25 -22.984 -8.883 1 98.5 182 GLN A CA 1
ATOM 1349 C C . GLN A 1 182 ? 15.992 -24.391 -9.422 1 98.5 182 GLN A C 1
ATOM 1351 O O . GLN A 1 182 ? 16.891 -25.234 -9.43 1 98.5 182 GLN A O 1
ATOM 1356 N N . PHE A 1 183 ? 14.781 -24.656 -9.953 1 98.62 183 PHE A N 1
ATOM 1357 C CA . PHE A 1 183 ? 14.391 -26.047 -10.062 1 98.62 183 PHE A CA 1
ATOM 1358 C C . PHE A 1 183 ? 13.969 -26.391 -11.492 1 98.62 183 PHE A C 1
ATOM 1360 O O . PHE A 1 183 ? 13.5 -27.484 -11.766 1 98.62 183 PHE A O 1
ATOM 1367 N N . ALA A 1 184 ? 14.188 -25.469 -12.445 1 98.75 184 ALA A N 1
ATOM 1368 C CA . ALA A 1 184 ? 13.75 -25.734 -13.812 1 98.75 184 ALA A CA 1
ATOM 1369 C C . ALA A 1 184 ? 14.734 -25.156 -14.828 1 98.75 184 ALA A C 1
ATOM 1371 O O . ALA A 1 184 ? 15.516 -24.25 -14.508 1 98.75 184 ALA A O 1
ATOM 1372 N N . ASP A 1 185 ? 14.805 -25.812 -15.945 1 98.5 185 ASP A N 1
ATOM 1373 C CA . ASP A 1 185 ? 15.242 -25.125 -17.156 1 98.5 185 ASP A CA 1
ATOM 1374 C C . ASP A 1 185 ? 14.078 -24.422 -17.844 1 98.5 185 ASP A C 1
ATOM 1376 O O . ASP A 1 185 ? 12.961 -24.938 -17.891 1 98.5 185 ASP A O 1
ATOM 1380 N N . VAL A 1 186 ? 14.312 -23.172 -18.281 1 98.69 186 VAL A N 1
ATOM 1381 C CA . VAL A 1 186 ? 13.188 -22.391 -18.781 1 98.69 186 VAL A CA 1
ATOM 1382 C C . VAL A 1 186 ? 13.531 -21.797 -20.141 1 98.69 186 VAL A C 1
ATOM 1384 O O . VAL A 1 186 ? 14.641 -21.312 -20.344 1 98.69 186 VAL A O 1
ATOM 1387 N N . VAL A 1 187 ? 12.633 -21.953 -21.062 1 98.44 187 VAL A N 1
ATOM 1388 C CA . VAL A 1 187 ? 12.742 -21.297 -22.359 1 98.44 187 VAL A CA 1
ATOM 1389 C C . VAL A 1 187 ? 11.57 -20.344 -22.562 1 98.44 187 VAL A C 1
ATOM 1391 O O . VAL A 1 187 ? 10.414 -20.766 -22.562 1 98.44 187 VAL A O 1
ATOM 1394 N N . SER A 1 188 ? 11.844 -19.031 -22.656 1 97.88 188 SER A N 1
ATOM 1395 C CA . SER A 1 188 ? 10.836 -18.016 -22.938 1 97.88 188 SER A CA 1
ATOM 1396 C C . SER A 1 188 ? 10.555 -17.906 -24.438 1 97.88 188 SER A C 1
ATOM 1398 O O . SER A 1 188 ? 11.258 -18.516 -25.25 1 97.88 188 SER A O 1
ATOM 1400 N N . ASN A 1 189 ? 9.445 -17.25 -24.75 1 97.12 189 ASN A N 1
ATOM 1401 C CA . ASN A 1 189 ? 9.023 -17.047 -26.141 1 97.12 189 ASN A CA 1
ATOM 1402 C C . ASN A 1 189 ? 8.922 -18.375 -26.891 1 97.12 189 ASN A C 1
ATOM 1404 O O . ASN A 1 189 ? 9.422 -18.484 -28 1 97.12 189 ASN A O 1
ATOM 1408 N N . ALA A 1 190 ? 8.398 -19.359 -26.25 1 97.88 190 ALA A N 1
ATOM 1409 C CA . ALA A 1 190 ? 8.18 -20.688 -26.812 1 97.88 190 ALA A CA 1
ATOM 1410 C C . ALA A 1 190 ? 6.703 -21.062 -26.766 1 97.88 190 ALA A C 1
ATOM 1412 O O . ALA A 1 190 ? 6.266 -21.766 -25.844 1 97.88 190 ALA A O 1
ATOM 1413 N N . ARG A 1 191 ? 6.031 -20.672 -27.797 1 97.81 191 ARG A N 1
ATOM 1414 C CA . ARG A 1 191 ? 4.602 -20.953 -27.875 1 97.81 191 ARG A CA 1
ATOM 1415 C C . ARG A 1 191 ? 4.348 -22.359 -28.422 1 97.81 191 ARG A C 1
ATOM 1417 O O . ARG A 1 191 ? 4.668 -22.656 -29.578 1 97.81 191 ARG A O 1
ATOM 1424 N N . VAL A 1 192 ? 3.789 -23.188 -27.641 1 98.44 192 VAL A N 1
ATOM 1425 C CA . VAL A 1 192 ? 3.424 -24.531 -28.062 1 98.44 192 VAL A CA 1
ATOM 1426 C C . VAL A 1 192 ? 2.131 -24.5 -28.859 1 98.44 192 VAL A C 1
ATOM 1428 O O . VAL A 1 192 ? 1.144 -23.891 -28.438 1 98.44 192 VAL A O 1
A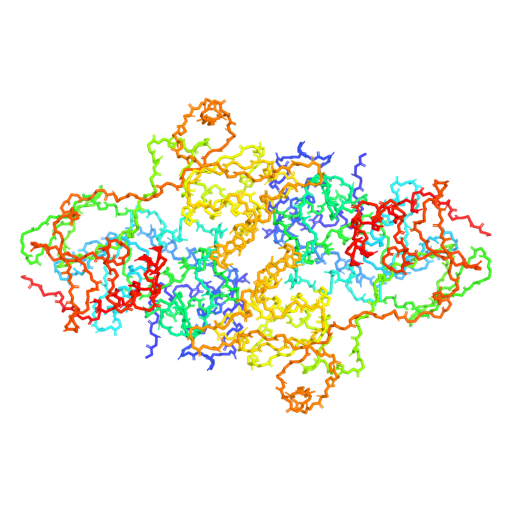TOM 1431 N N . VAL A 1 193 ? 2.084 -25.188 -29.969 1 97.75 193 VAL A N 1
ATOM 1432 C CA . VAL A 1 193 ? 0.901 -25.109 -30.828 1 97.75 193 VAL A CA 1
ATOM 1433 C C . VAL A 1 193 ? 0.275 -26.484 -30.984 1 97.75 193 VAL A C 1
ATOM 1435 O O . VAL A 1 193 ? -0.921 -26.609 -31.25 1 97.75 193 VAL A O 1
ATOM 1438 N N . SER A 1 194 ? 1.092 -27.516 -30.797 1 98 194 SER A N 1
ATOM 1439 C CA . SER A 1 194 ? 0.53 -28.859 -30.875 1 98 194 SER A CA 1
ATOM 1440 C C . SER A 1 194 ? 1.376 -29.859 -30.094 1 98 194 SER A C 1
ATOM 1442 O O . SER A 1 194 ? 2.574 -29.641 -29.906 1 98 194 SER A O 1
ATOM 1444 N N . VAL A 1 195 ? 0.778 -30.844 -29.578 1 98 195 VAL A N 1
ATOM 1445 C CA . VAL A 1 195 ? 1.382 -32 -28.953 1 98 195 VAL A CA 1
ATOM 1446 C C . VAL A 1 195 ? 0.787 -33.281 -29.562 1 98 195 VAL A C 1
ATOM 1448 O O . VAL A 1 195 ? -0.427 -33.5 -29.516 1 98 195 VAL A O 1
ATOM 1451 N N . ILE A 1 196 ? 1.647 -34.062 -30.203 1 95.38 196 ILE A N 1
ATOM 1452 C CA . ILE A 1 196 ? 1.158 -35.25 -30.875 1 95.38 196 ILE A CA 1
ATOM 1453 C C . ILE A 1 196 ? 1.985 -36.469 -30.453 1 95.38 196 ILE A C 1
ATOM 1455 O O . ILE A 1 196 ? 3.189 -36.344 -30.219 1 95.38 196 ILE A O 1
ATOM 1459 N N . GLY A 1 197 ? 1.433 -37.5 -30.297 1 88.31 197 GLY A N 1
ATOM 1460 C CA . GLY A 1 197 ? 2.154 -38.75 -29.984 1 88.31 197 GLY A CA 1
ATOM 1461 C C . GLY A 1 197 ? 1.246 -39.938 -29.828 1 88.31 197 GLY A C 1
ATOM 1462 O O . GLY A 1 197 ? 0.021 -39.812 -29.859 1 88.31 197 GLY A O 1
ATOM 1463 N N . THR A 1 198 ? 1.919 -41.094 -30.266 1 73.69 198 THR A N 1
ATOM 1464 C CA . THR A 1 198 ? 1.244 -42.375 -30.016 1 73.69 198 THR A CA 1
ATOM 1465 C C . THR A 1 198 ? 2.07 -43.25 -29.078 1 73.69 198 THR A C 1
ATOM 1467 O O . THR A 1 198 ? 3.27 -43.438 -29.281 1 73.69 198 THR A O 1
ATOM 1470 N N . GLY A 1 199 ? 1.807 -43.312 -27.766 1 73.56 199 GLY A N 1
ATOM 1471 C CA . GLY A 1 199 ? 2.455 -44.25 -26.859 1 73.56 199 GLY A CA 1
ATOM 1472 C C . GLY A 1 199 ? 3.27 -43.562 -25.766 1 73.56 199 GLY A C 1
ATOM 1473 O O . GLY A 1 199 ? 2.766 -42.688 -25.062 1 73.56 199 GLY A O 1
ATOM 1474 N N . ALA A 1 200 ? 4.695 -43.906 -25.875 1 83.56 200 ALA A N 1
ATOM 1475 C CA . ALA A 1 200 ? 5.539 -43.656 -24.703 1 83.56 200 ALA A CA 1
ATOM 1476 C C . ALA A 1 200 ? 6.176 -42.25 -24.781 1 83.56 200 ALA A C 1
ATOM 1478 O O . ALA A 1 200 ? 6.723 -41.75 -23.797 1 83.56 200 ALA A O 1
ATOM 1479 N N . ALA A 1 201 ? 6.055 -41.562 -25.938 1 90.75 201 ALA A N 1
ATOM 1480 C CA . ALA A 1 201 ? 6.641 -40.25 -26.094 1 90.75 201 ALA A CA 1
ATOM 1481 C C . ALA A 1 201 ? 5.766 -39.344 -26.969 1 90.75 201 ALA A C 1
ATOM 1483 O O . ALA A 1 201 ? 4.809 -39.812 -27.594 1 90.75 201 ALA A O 1
ATOM 1484 N N . VAL A 1 202 ? 6.062 -38 -26.812 1 95.88 202 VAL A N 1
ATOM 1485 C CA . VAL A 1 202 ? 5.277 -37.062 -27.609 1 95.88 202 VAL A CA 1
ATOM 1486 C C . VAL A 1 202 ? 6.207 -36.094 -28.359 1 95.88 202 VAL A C 1
ATOM 1488 O O . VAL A 1 202 ? 7.379 -35.969 -28 1 95.88 202 VAL A O 1
ATOM 1491 N N . GLN A 1 203 ? 5.656 -35.594 -29.406 1 96.94 203 GLN A N 1
ATOM 1492 C CA . GLN A 1 203 ? 6.273 -34.5 -30.141 1 96.94 203 GLN A CA 1
ATOM 1493 C C . GLN A 1 203 ? 5.547 -33.188 -29.891 1 96.94 203 GLN A C 1
ATOM 1495 O O . GLN A 1 203 ? 4.316 -33.125 -29.953 1 96.94 203 GLN A O 1
ATOM 1500 N N . ILE A 1 204 ? 6.277 -32.156 -29.547 1 98.25 204 ILE A N 1
ATOM 1501 C CA . ILE A 1 204 ? 5.754 -30.828 -29.234 1 98.25 204 ILE A CA 1
ATOM 1502 C C . ILE A 1 204 ? 6.141 -29.844 -30.328 1 98.25 204 ILE A C 1
ATOM 1504 O O . ILE A 1 204 ? 7.328 -29.656 -30.609 1 98.25 204 ILE A O 1
ATOM 1508 N N . GLU A 1 205 ? 5.188 -29.281 -30.938 1 98.19 205 GLU A N 1
ATOM 1509 C CA . GLU A 1 205 ? 5.445 -28.234 -31.938 1 98.19 205 GLU A CA 1
ATOM 1510 C C . GLU A 1 205 ? 5.48 -26.859 -31.281 1 98.19 205 GLU A C 1
ATOM 1512 O O . GLU A 1 205 ? 4.559 -26.484 -30.562 1 98.19 205 GLU A O 1
ATOM 1517 N N . ILE A 1 206 ? 6.516 -26.141 -31.516 1 97.94 206 ILE A N 1
ATOM 1518 C CA . ILE A 1 206 ? 6.703 -24.781 -31.016 1 97.94 206 ILE A CA 1
ATOM 1519 C C . ILE A 1 206 ? 6.785 -23.812 -32.188 1 97.94 206 ILE A C 1
ATOM 1521 O O . ILE A 1 206 ? 7.449 -24.094 -33.188 1 97.94 206 ILE A O 1
ATOM 1525 N N . THR A 1 207 ? 6.094 -22.688 -32.094 1 96.81 207 THR A N 1
ATOM 1526 C CA . THR A 1 207 ? 6.082 -21.703 -33.156 1 96.81 207 THR A CA 1
ATOM 1527 C C . THR A 1 207 ? 7.5 -21.266 -33.531 1 96.81 207 THR A C 1
ATOM 1529 O O . THR A 1 207 ? 8.281 -20.906 -32.656 1 96.81 207 THR A O 1
ATOM 1532 N N . ASP A 1 208 ? 7.895 -21.328 -34.812 1 94.31 208 ASP A N 1
ATOM 1533 C CA . ASP A 1 208 ? 9.117 -20.812 -35.406 1 94.31 208 ASP A CA 1
ATOM 1534 C C . ASP A 1 208 ? 10.352 -21.547 -34.875 1 94.31 208 ASP A C 1
ATOM 1536 O O . ASP A 1 208 ? 11.422 -20.938 -34.75 1 94.31 208 ASP A O 1
ATOM 1540 N N . ARG A 1 209 ? 10.141 -22.812 -34.375 1 94.69 209 ARG A N 1
ATOM 1541 C CA . ARG A 1 209 ? 11.234 -23.641 -33.875 1 94.69 209 ARG A CA 1
ATOM 1542 C C . ARG A 1 209 ? 11.07 -25.078 -34.312 1 94.69 209 ARG A C 1
ATOM 1544 O O . ARG A 1 209 ? 9.992 -25.484 -34.781 1 94.69 209 ARG A O 1
ATOM 1551 N N . ASP A 1 210 ? 12.141 -25.844 -34.25 1 94.56 210 ASP A N 1
ATOM 1552 C CA . ASP A 1 210 ? 12.055 -27.281 -34.5 1 94.56 210 ASP A CA 1
ATOM 1553 C C . ASP A 1 210 ? 11.211 -27.984 -33.438 1 94.56 210 ASP A C 1
ATOM 1555 O O . ASP A 1 210 ? 11.148 -27.516 -32.281 1 94.56 210 ASP A O 1
ATOM 1559 N N . PRO A 1 211 ? 10.578 -29.016 -33.875 1 95.44 211 PRO A N 1
ATOM 1560 C CA . PRO A 1 211 ? 9.805 -29.766 -32.875 1 95.44 211 PRO A CA 1
ATOM 1561 C C . PRO A 1 211 ? 10.672 -30.328 -31.75 1 95.44 211 PRO A C 1
ATOM 1563 O O . PRO A 1 211 ? 11.859 -30.609 -31.953 1 95.44 211 PRO A O 1
ATOM 1566 N N . LEU A 1 212 ? 10.039 -30.484 -30.641 1 96.25 212 LEU A N 1
ATOM 1567 C CA . LEU A 1 212 ? 10.68 -31 -29.438 1 96.25 212 LEU A CA 1
ATOM 1568 C C . LEU A 1 212 ? 10.062 -32.344 -29.016 1 96.25 212 LEU A C 1
ATOM 1570 O O . LEU A 1 212 ? 8.844 -32.5 -29.078 1 96.25 212 LEU A O 1
ATOM 1574 N N . PHE A 1 213 ? 10.914 -33.281 -28.641 1 94.94 213 PHE A N 1
ATOM 1575 C CA . PHE A 1 213 ? 10.406 -34.531 -28.125 1 94.94 213 PHE A CA 1
ATOM 1576 C C . PHE A 1 213 ? 10.477 -34.594 -26.609 1 94.94 213 PHE A C 1
ATOM 1578 O O . PHE A 1 213 ? 11.375 -34 -26 1 94.94 213 PHE A O 1
ATOM 1585 N N . ALA A 1 214 ? 9.539 -35.281 -26.016 1 96.06 214 ALA A N 1
ATOM 1586 C CA . ALA A 1 214 ? 9.492 -35.375 -24.562 1 96.06 214 ALA A CA 1
ATOM 1587 C C . ALA A 1 214 ? 8.914 -36.719 -24.125 1 96.06 214 ALA A C 1
ATOM 1589 O O . ALA A 1 214 ? 8.094 -37.312 -24.828 1 96.06 214 ALA A O 1
ATOM 1590 N N . GLY A 1 215 ? 9.383 -37.188 -22.969 1 95.81 215 GLY A N 1
ATOM 1591 C CA . GLY A 1 215 ? 8.828 -38.406 -22.391 1 95.81 215 GLY A CA 1
ATOM 1592 C C . GLY A 1 215 ? 7.52 -38.188 -21.656 1 95.81 215 GLY A C 1
ATOM 1593 O O . GLY A 1 215 ? 6.715 -39.094 -21.516 1 95.81 215 GLY A O 1
ATOM 1594 N N . ARG A 1 216 ? 7.254 -36.969 -21.219 1 97.12 216 ARG A N 1
ATOM 1595 C CA . ARG A 1 216 ? 6.051 -36.562 -20.5 1 97.12 216 ARG A CA 1
ATOM 1596 C C . ARG A 1 216 ? 5.82 -35.062 -20.609 1 97.12 216 ARG A C 1
ATOM 1598 O O . ARG A 1 216 ? 6.77 -34.281 -20.562 1 97.12 216 ARG A O 1
ATOM 1605 N N . VAL A 1 217 ? 4.586 -34.75 -20.75 1 98.31 217 VAL A N 1
ATOM 1606 C CA . VAL A 1 217 ? 4.223 -33.344 -20.812 1 98.31 217 VAL A CA 1
ATOM 1607 C C . VAL A 1 217 ? 3.303 -32.969 -19.641 1 98.31 217 VAL A C 1
ATOM 1609 O O . VAL A 1 217 ? 2.359 -33.719 -19.344 1 98.31 217 VAL A O 1
ATOM 1612 N N . ILE A 1 218 ? 3.604 -31.969 -18.938 1 98.81 218 ILE A N 1
ATOM 1613 C CA . ILE A 1 218 ? 2.742 -31.391 -17.906 1 98.81 218 ILE A CA 1
ATOM 1614 C C . ILE A 1 218 ? 2.148 -30.078 -18.422 1 98.81 218 ILE A C 1
ATOM 1616 O O . ILE A 1 218 ? 2.875 -29.109 -18.656 1 98.81 218 ILE A O 1
ATOM 1620 N N . ASP A 1 219 ? 0.836 -30.047 -18.594 1 98.62 219 ASP A N 1
ATOM 1621 C CA . ASP A 1 219 ? 0.105 -28.875 -19.062 1 98.62 219 ASP A CA 1
ATOM 1622 C C . ASP A 1 219 ? -0.327 -28 -17.891 1 98.62 219 ASP A C 1
ATOM 1624 O O . ASP A 1 219 ? -1.338 -28.281 -17.234 1 98.62 219 ASP A O 1
ATOM 1628 N N . ALA A 1 220 ? 0.398 -26.906 -17.641 1 98.56 220 ALA A N 1
ATOM 1629 C CA . ALA A 1 220 ? 0.219 -26.016 -16.5 1 98.56 220 ALA A CA 1
ATOM 1630 C C . ALA A 1 220 ? -0.182 -24.609 -16.969 1 98.56 220 ALA A C 1
ATOM 1632 O O . ALA A 1 220 ? 0.296 -23.609 -16.422 1 98.56 220 ALA A O 1
ATOM 1633 N N . ARG A 1 221 ? -1.08 -24.453 -17.938 1 96 221 ARG A N 1
ATOM 1634 C CA . ARG A 1 221 ? -1.371 -23.203 -18.625 1 96 221 ARG A CA 1
ATOM 1635 C C . ARG A 1 221 ? -2.369 -22.359 -17.828 1 96 221 ARG A C 1
ATOM 1637 O O . ARG A 1 221 ? -2.797 -21.312 -18.297 1 96 221 ARG A O 1
ATOM 1644 N N . GLY A 1 222 ? -2.695 -22.844 -16.625 1 95.81 222 GLY A N 1
ATOM 1645 C CA . GLY A 1 222 ? -3.502 -22.062 -15.719 1 95.81 222 GLY A CA 1
ATOM 1646 C C . GLY A 1 222 ? -4.93 -21.859 -16.188 1 95.81 222 GLY A C 1
ATOM 1647 O O . GLY A 1 222 ? -5.574 -22.812 -16.641 1 95.81 222 GLY A O 1
ATOM 1648 N N . LEU A 1 223 ? -5.508 -20.641 -16.016 1 93.5 223 LEU A N 1
ATOM 1649 C CA . LEU A 1 223 ? -6.918 -20.375 -16.281 1 93.5 223 LEU A CA 1
ATOM 1650 C C . LEU A 1 223 ? -7.137 -20.047 -17.75 1 93.5 223 LEU A C 1
ATOM 1652 O O . LEU A 1 223 ? -8.281 -19.953 -18.203 1 93.5 223 LEU A O 1
ATOM 1656 N N . GLY A 1 224 ? -6.066 -19.922 -18.469 1 92.62 224 GLY A N 1
ATOM 1657 C CA . GLY A 1 224 ? -6.191 -19.5 -19.859 1 92.62 224 GLY A CA 1
ATOM 1658 C C . GLY A 1 224 ? -6.105 -18 -20.031 1 92.62 224 GLY A C 1
ATOM 1659 O O . GLY A 1 224 ? -5.527 -17.297 -19.188 1 92.62 224 GLY A O 1
ATOM 1660 N N . ASP A 1 225 ? -6.508 -17.594 -21.156 1 90.5 225 ASP A N 1
ATOM 1661 C CA . ASP A 1 225 ? -6.445 -16.172 -21.484 1 90.5 225 ASP A CA 1
ATOM 1662 C C . ASP A 1 225 ? -7.77 -15.477 -21.172 1 90.5 225 ASP A C 1
ATOM 1664 O O . ASP A 1 225 ? -8.828 -16.109 -21.172 1 90.5 225 ASP A O 1
ATOM 1668 N N . PRO A 1 226 ? -7.645 -14.156 -20.891 1 89.56 226 PRO A N 1
ATOM 1669 C CA . PRO A 1 226 ? -8.891 -13.422 -20.641 1 89.56 226 PRO A CA 1
ATOM 1670 C C . PRO A 1 226 ? -9.867 -13.5 -21.797 1 89.56 226 PRO A C 1
ATOM 1672 O O . PRO A 1 226 ? -9.461 -13.43 -22.969 1 89.56 226 PRO A O 1
ATOM 1675 N N . SER A 1 227 ? -11.117 -13.656 -21.391 1 88.25 227 SER A N 1
ATOM 1676 C CA . SER A 1 227 ? -12.164 -13.57 -22.406 1 88.25 227 SER A CA 1
ATOM 1677 C C . SER A 1 227 ? -12.312 -12.141 -22.922 1 88.25 227 SER A C 1
ATOM 1679 O O . SER A 1 227 ? -11.711 -11.211 -22.375 1 88.25 227 SER A O 1
ATOM 1681 N N . GLY A 1 228 ? -13 -11.938 -23.969 1 84.19 228 GLY A N 1
ATOM 1682 C CA . GLY A 1 228 ? -13.281 -10.609 -24.5 1 84.19 228 GLY A CA 1
ATOM 1683 C C . GLY A 1 228 ? -12.211 -10.094 -25.438 1 84.19 228 GLY A C 1
ATOM 1684 O O . GLY A 1 228 ? -12.195 -8.914 -25.781 1 84.19 228 GLY A O 1
ATOM 1685 N N . GLN A 1 229 ? -11.281 -10.992 -25.75 1 81.88 229 GLN A N 1
ATOM 1686 C CA . GLN A 1 229 ? -10.227 -10.617 -26.688 1 81.88 229 GLN A CA 1
ATOM 1687 C C . GLN A 1 229 ? -10.805 -10.141 -28.016 1 81.88 229 GLN A C 1
ATOM 1689 O O . GLN A 1 229 ? -10.227 -9.281 -28.672 1 81.88 229 GLN A O 1
ATOM 1694 N N . ASP A 1 230 ? -11.898 -10.617 -28.297 1 87.5 230 ASP A N 1
ATOM 1695 C CA . ASP A 1 230 ? -12.516 -10.328 -29.594 1 87.5 230 ASP A CA 1
ATOM 1696 C C . ASP A 1 230 ? -13.109 -8.922 -29.609 1 87.5 230 ASP A C 1
ATOM 1698 O O . ASP A 1 230 ? -13.25 -8.32 -30.672 1 87.5 230 ASP A O 1
ATOM 1702 N N . VAL A 1 231 ? -13.422 -8.398 -28.469 1 90.88 231 VAL A N 1
ATOM 1703 C CA . VAL A 1 231 ? -14.062 -7.086 -28.438 1 90.88 231 VAL A CA 1
ATOM 1704 C C . VAL A 1 231 ? -13.055 -6.027 -28 1 90.88 231 VAL A C 1
ATOM 1706 O O . VAL A 1 231 ? -13.25 -4.836 -28.234 1 90.88 231 VAL A O 1
ATOM 1709 N N . ALA A 1 232 ? -12.039 -6.457 -27.359 1 94.38 232 ALA A N 1
ATOM 1710 C CA . ALA A 1 232 ? -11.023 -5.52 -26.891 1 94.38 232 ALA A CA 1
ATOM 1711 C C . ALA A 1 232 ? -10.258 -4.914 -28.078 1 94.38 232 ALA A C 1
ATOM 1713 O O . ALA A 1 232 ? -9.992 -5.594 -29.062 1 94.38 232 ALA A O 1
ATOM 1714 N N . ASN A 1 233 ? -9.938 -3.596 -28.016 1 95.06 233 ASN A N 1
ATOM 1715 C CA . ASN A 1 233 ? -9.188 -2.943 -29.094 1 95.06 233 ASN A CA 1
ATOM 1716 C C . ASN A 1 233 ? -7.832 -2.439 -28.594 1 95.06 233 ASN A C 1
ATOM 1718 O O . ASN A 1 233 ? -7.109 -1.764 -29.328 1 95.06 233 ASN A O 1
ATOM 1722 N N . GLY A 1 234 ? -7.473 -2.686 -27.328 1 94.12 234 GLY A N 1
ATOM 1723 C CA . GLY A 1 234 ? -6.176 -2.344 -26.781 1 94.12 234 GLY A CA 1
ATOM 1724 C C . GLY A 1 234 ? -6.066 -0.888 -26.359 1 94.12 234 GLY A C 1
ATOM 1725 O O . GLY A 1 234 ? -5.023 -0.453 -25.859 1 94.12 234 GLY A O 1
ATOM 1726 N N . SER A 1 235 ? -7.184 -0.118 -26.5 1 94.06 235 SER A N 1
ATOM 1727 C CA . SER A 1 235 ? -7.129 1.306 -26.188 1 94.06 235 SER A CA 1
ATOM 1728 C C . SER A 1 235 ? -8.328 1.728 -25.344 1 94.06 235 SER A C 1
ATOM 1730 O O . SER A 1 235 ? -8.188 1.978 -24.141 1 94.06 235 SER A O 1
ATOM 1732 N N . THR A 1 236 ? -9.508 1.622 -25.922 1 96.75 236 THR A N 1
ATOM 1733 C CA . THR A 1 236 ? -10.695 2.074 -25.203 1 96.75 236 THR A CA 1
ATOM 1734 C C . THR A 1 236 ? -11.453 0.89 -24.609 1 96.75 236 THR A C 1
ATOM 1736 O O . THR A 1 236 ? -12.305 1.064 -23.734 1 96.75 236 THR A O 1
ATOM 1739 N N . ILE A 1 237 ? -11.25 -0.214 -25.141 1 98.19 237 ILE A N 1
ATOM 1740 C CA . ILE A 1 237 ? -11.766 -1.467 -24.594 1 98.19 237 ILE A CA 1
ATOM 1741 C C . ILE A 1 237 ? -10.609 -2.42 -24.312 1 98.19 237 ILE A C 1
ATOM 1743 O O . ILE A 1 237 ? -9.891 -2.832 -25.219 1 98.19 237 ILE A O 1
ATOM 1747 N N . LEU A 1 238 ? -10.438 -2.73 -23.047 1 98.06 238 LEU A N 1
ATOM 1748 C CA . LEU A 1 238 ? -9.289 -3.527 -22.625 1 98.06 238 LEU A CA 1
ATOM 1749 C C . LEU A 1 238 ? -9.75 -4.805 -21.922 1 98.06 238 LEU A C 1
ATOM 1751 O O . LEU A 1 238 ? -10.734 -4.797 -21.188 1 98.06 238 LEU A O 1
ATOM 1755 N N . THR A 1 239 ? -9.008 -5.918 -22.141 1 97.06 239 THR A N 1
ATOM 1756 C CA . THR A 1 239 ? -9.094 -7.062 -21.234 1 97.06 239 THR A CA 1
ATOM 1757 C C . THR A 1 239 ? -8.422 -6.75 -19.906 1 97.06 239 THR A C 1
ATOM 1759 O O . THR A 1 239 ? -7.773 -5.715 -19.75 1 97.06 239 THR A O 1
ATOM 1762 N N . PHE A 1 240 ? -8.633 -7.609 -18.984 1 96.06 240 PHE A N 1
ATOM 1763 C CA . PHE A 1 240 ? -8.062 -7.371 -17.672 1 96.06 240 PHE A CA 1
ATOM 1764 C C . PHE A 1 240 ? -6.543 -7.273 -17.75 1 96.06 240 PHE A C 1
ATOM 1766 O O . PHE A 1 240 ? -5.941 -6.383 -17.141 1 96.06 240 PHE A O 1
ATOM 1773 N N . ASP A 1 241 ? -5.871 -8.188 -18.438 1 95.12 241 ASP A N 1
ATOM 1774 C CA . ASP A 1 241 ? -4.414 -8.195 -18.516 1 95.12 241 ASP A CA 1
ATOM 1775 C C . ASP A 1 241 ? -3.895 -6.926 -19.188 1 95.12 241 ASP A C 1
ATOM 1777 O O . ASP A 1 241 ? -2.873 -6.375 -18.766 1 95.12 241 ASP A O 1
ATOM 1781 N N . GLN A 1 242 ? -4.594 -6.473 -20.188 1 96.56 242 GLN A N 1
ATOM 1782 C CA . GLN A 1 242 ? -4.223 -5.227 -20.859 1 96.56 242 GLN A CA 1
ATOM 1783 C C . GLN A 1 242 ? -4.363 -4.039 -19.906 1 96.56 242 GLN A C 1
ATOM 1785 O O . GLN A 1 242 ? -3.518 -3.143 -19.891 1 96.56 242 GLN A O 1
ATOM 1790 N N . PHE A 1 243 ? -5.391 -4.039 -19.156 1 97.81 243 PHE A N 1
ATOM 1791 C CA . PHE A 1 243 ? -5.609 -2.973 -18.188 1 97.81 243 PHE A CA 1
ATOM 1792 C C . PHE A 1 243 ? -4.5 -2.963 -17.141 1 97.81 243 PHE A C 1
ATOM 1794 O O . PHE A 1 243 ? -4.016 -1.896 -16.75 1 97.81 243 PHE A O 1
ATOM 1801 N N . MET A 1 244 ? -4.121 -4.191 -16.688 1 96.94 244 MET A N 1
ATOM 1802 C CA . MET A 1 244 ? -3.045 -4.262 -15.703 1 96.94 244 MET A CA 1
ATOM 1803 C C . MET A 1 244 ? -1.74 -3.723 -16.281 1 96.94 244 MET A C 1
ATOM 1805 O O . MET A 1 244 ? -0.983 -3.041 -15.594 1 96.94 244 MET A O 1
ATOM 1809 N N . ARG A 1 245 ? -1.48 -3.979 -17.516 1 97.19 245 ARG A N 1
ATOM 1810 C CA . ARG A 1 245 ? -0.302 -3.416 -18.172 1 97.19 245 ARG A CA 1
ATOM 1811 C C . ARG A 1 245 ? -0.383 -1.894 -18.234 1 97.19 245 ARG A C 1
ATOM 1813 O O . ARG A 1 245 ? 0.623 -1.206 -18.031 1 97.19 245 ARG A O 1
ATOM 1820 N N . ARG A 1 246 ? -1.53 -1.422 -18.5 1 97.19 246 ARG A N 1
ATOM 1821 C CA . ARG A 1 246 ? -1.734 0.023 -18.484 1 97.19 246 ARG A CA 1
ATOM 1822 C C . ARG A 1 246 ? -1.436 0.592 -17.094 1 97.19 246 ARG A C 1
ATOM 1824 O O . ARG A 1 246 ? -0.732 1.598 -16.969 1 97.19 246 ARG A O 1
ATOM 1831 N N . MET A 1 247 ? -1.943 -0.086 -16.062 1 97.69 247 MET A N 1
ATOM 1832 C CA . MET A 1 247 ? -1.812 0.399 -14.688 1 97.69 247 MET A CA 1
ATOM 1833 C C . MET A 1 247 ? -0.36 0.333 -14.219 1 97.69 247 MET A C 1
ATOM 1835 O O . MET A 1 247 ? 0.03 1.034 -13.289 1 97.69 247 MET A O 1
ATOM 1839 N N . ALA A 1 248 ? 0.403 -0.501 -14.875 1 97.25 248 ALA A N 1
ATOM 1840 C CA . ALA A 1 248 ? 1.822 -0.614 -14.547 1 97.25 248 ALA A CA 1
ATOM 1841 C C . ALA A 1 248 ? 2.631 0.492 -15.219 1 97.25 248 ALA A C 1
ATOM 1843 O O . ALA A 1 248 ? 3.811 0.679 -14.914 1 97.25 248 ALA A O 1
ATOM 1844 N N . GLY A 1 249 ? 2.012 1.241 -16.109 1 95.06 249 GLY A N 1
ATOM 1845 C CA . GLY A 1 249 ? 2.678 2.336 -16.797 1 95.06 249 GLY A CA 1
ATOM 1846 C C . GLY A 1 249 ? 2.516 3.67 -16.094 1 95.06 249 GLY A C 1
ATOM 1847 O O . GLY A 1 249 ? 1.815 3.764 -15.086 1 95.06 249 GLY A O 1
ATOM 1848 N N . VAL A 1 250 ? 3.227 4.656 -16.656 1 92.94 250 VAL A N 1
ATOM 1849 C CA . VAL A 1 250 ? 3.176 6 -16.094 1 92.94 250 VAL A CA 1
ATOM 1850 C C . VAL A 1 250 ? 1.84 6.652 -16.438 1 92.94 250 VAL A C 1
ATOM 1852 O O . VAL A 1 250 ? 1.348 6.523 -17.562 1 92.94 250 VAL A O 1
ATOM 1855 N N . TRP A 1 251 ? 1.179 7.309 -15.539 1 92.38 251 TRP A N 1
ATOM 1856 C CA . TRP A 1 251 ? -0.054 8.07 -15.695 1 92.38 251 TRP A CA 1
ATOM 1857 C C . TRP A 1 251 ? -1.142 7.223 -16.344 1 92.38 251 TRP A C 1
ATOM 1859 O O . TRP A 1 251 ? -1.753 7.633 -17.328 1 92.38 251 TRP A O 1
ATOM 1869 N N . PRO A 1 252 ? -1.436 6.117 -15.727 1 95 252 PRO A N 1
ATOM 1870 C CA . PRO A 1 252 ? -2.275 5.133 -16.406 1 95 252 PRO A CA 1
ATOM 1871 C C . PRO A 1 252 ? -3.717 5.605 -16.578 1 95 252 PRO A C 1
ATOM 1873 O O . PRO A 1 252 ? -4.441 5.09 -17.438 1 95 252 PRO A O 1
ATOM 1876 N N . LEU A 1 253 ? -4.176 6.59 -15.805 1 96.31 253 LEU A N 1
ATOM 1877 C CA . LEU A 1 253 ? -5.59 6.957 -15.852 1 96.31 253 LEU A CA 1
ATOM 1878 C C . LEU A 1 253 ? -5.754 8.422 -16.234 1 96.31 253 LEU A C 1
ATOM 1880 O O . LEU A 1 253 ? -6.812 9.016 -16 1 96.31 253 LEU A O 1
ATOM 1884 N N . ARG A 1 254 ? -4.719 9.039 -16.766 1 93.5 254 ARG A N 1
ATOM 1885 C CA . ARG A 1 254 ? -4.734 10.453 -17.141 1 93.5 254 ARG A CA 1
ATOM 1886 C C . ARG A 1 254 ? -5.859 10.75 -18.125 1 93.5 254 ARG A C 1
ATOM 1888 O O . ARG A 1 254 ? -5.973 10.086 -19.156 1 93.5 254 ARG A O 1
ATOM 1895 N N . GLY A 1 255 ? -6.672 11.711 -17.781 1 92 255 GLY A N 1
ATOM 1896 C CA . GLY A 1 255 ? -7.684 12.211 -18.703 1 92 255 GLY A CA 1
ATOM 1897 C C . GLY A 1 255 ? -8.945 11.367 -18.719 1 92 255 GLY A C 1
ATOM 1898 O O . GLY A 1 255 ? -9.914 11.703 -19.391 1 92 255 GLY A O 1
ATOM 1899 N N . LEU A 1 256 ? -8.992 10.219 -18.062 1 95.31 256 LEU A N 1
ATOM 1900 C CA . LEU A 1 256 ? -10.18 9.383 -18.016 1 95.31 256 LEU A CA 1
ATOM 1901 C C . LEU A 1 256 ? -11.188 9.914 -17 1 95.31 256 LEU A C 1
ATOM 1903 O O . LEU A 1 256 ? -10.805 10.281 -15.883 1 95.31 256 LEU A O 1
ATOM 1907 N N . ARG A 1 257 ? -12.438 9.961 -17.422 1 92.75 257 ARG A N 1
ATOM 1908 C CA . ARG A 1 257 ? -13.477 10.492 -16.531 1 92.75 257 ARG A CA 1
ATOM 1909 C C . ARG A 1 257 ? -14.516 9.43 -16.203 1 92.75 257 ARG A C 1
ATOM 1911 O O . ARG A 1 257 ? -14.82 9.188 -15.031 1 92.75 257 ARG A O 1
ATOM 1918 N N . ARG A 1 258 ? -15.016 8.766 -17.172 1 95.75 258 ARG A N 1
ATOM 1919 C CA . ARG A 1 258 ? -16.031 7.723 -17 1 95.75 258 ARG A CA 1
ATOM 1920 C C . ARG A 1 258 ? -15.5 6.375 -17.484 1 95.75 258 ARG A C 1
ATOM 1922 O O . ARG A 1 258 ? -15.094 6.234 -18.641 1 95.75 258 ARG A O 1
ATOM 1929 N N . VAL A 1 259 ? -15.539 5.363 -16.625 1 98.44 259 VAL A N 1
ATOM 1930 C CA . VAL A 1 259 ? -14.992 4.047 -16.953 1 98.44 259 VAL A CA 1
ATOM 1931 C C . VAL A 1 259 ? -16.031 2.969 -16.641 1 98.44 259 VAL A C 1
ATOM 1933 O O . VAL A 1 259 ? -16.766 3.07 -15.656 1 98.44 259 VAL A O 1
ATOM 1936 N N . ALA A 1 260 ? -16.156 1.964 -17.484 1 98.56 260 ALA A N 1
ATOM 1937 C CA . ALA A 1 260 ? -17.031 0.812 -17.266 1 98.56 260 ALA A CA 1
ATOM 1938 C C . ALA A 1 260 ? -16.203 -0.451 -17.016 1 98.56 260 ALA A C 1
ATOM 1940 O O . ALA A 1 260 ? -15.172 -0.665 -17.641 1 98.56 260 ALA A O 1
ATOM 1941 N N . VAL A 1 261 ? -16.609 -1.217 -16.094 1 98.56 261 VAL A N 1
ATOM 1942 C CA . VAL A 1 261 ? -16.078 -2.549 -15.836 1 98.56 261 VAL A CA 1
ATOM 1943 C C . VAL A 1 261 ? -17.172 -3.596 -16.047 1 98.56 261 VAL A C 1
ATOM 1945 O O . VAL A 1 261 ? -18.281 -3.457 -15.531 1 98.56 261 VAL A O 1
ATOM 1948 N N . ILE A 1 262 ? -16.906 -4.656 -16.781 1 97.81 262 ILE A N 1
ATOM 1949 C CA . ILE A 1 262 ? -17.891 -5.695 -17.062 1 97.81 262 ILE A CA 1
ATOM 1950 C C . ILE A 1 262 ? -17.422 -7.016 -16.453 1 97.81 262 ILE A C 1
ATOM 1952 O O . ILE A 1 262 ? -16.328 -7.492 -16.734 1 97.81 262 ILE A O 1
ATOM 1956 N N . GLY A 1 263 ? -18.281 -7.645 -15.672 1 96.62 263 GLY A N 1
ATOM 1957 C CA . GLY A 1 263 ? -17.984 -8.891 -14.992 1 96.62 263 GLY A CA 1
ATOM 1958 C C . GLY A 1 263 ? -17.984 -8.766 -13.484 1 96.62 263 GLY A C 1
ATOM 1959 O O . GLY A 1 263 ? -17.891 -7.664 -12.945 1 96.62 263 GLY A O 1
ATOM 1960 N N . GLY A 1 264 ? -18.047 -9.898 -12.773 1 93.81 264 GLY A N 1
ATOM 1961 C CA . GLY A 1 264 ? -18.188 -9.836 -11.328 1 93.81 264 GLY A CA 1
ATOM 1962 C C . GLY A 1 264 ? -17.156 -10.656 -10.586 1 93.81 264 GLY A C 1
ATOM 1963 O O . GLY A 1 264 ? -17.156 -10.711 -9.359 1 93.81 264 GLY A O 1
ATOM 1964 N N . GLY A 1 265 ? -16.25 -11.328 -11.25 1 92.88 265 GLY A N 1
ATOM 1965 C CA . GLY A 1 265 ? -15.227 -12.148 -10.625 1 92.88 265 GLY A CA 1
ATOM 1966 C C . GLY A 1 265 ? -14.102 -11.336 -10.008 1 92.88 265 GLY A C 1
ATOM 1967 O O . GLY A 1 265 ? -14.234 -10.125 -9.836 1 92.88 265 GLY A O 1
ATOM 1968 N N . ASP A 1 266 ? -13.039 -11.984 -9.648 1 93.19 266 ASP A N 1
ATOM 1969 C CA . ASP A 1 266 ? -11.922 -11.359 -8.953 1 93.19 266 ASP A CA 1
ATOM 1970 C C . ASP A 1 266 ? -11.234 -10.32 -9.828 1 93.19 266 ASP A C 1
ATOM 1972 O O . ASP A 1 266 ? -10.805 -9.273 -9.344 1 93.19 266 ASP A O 1
ATOM 1976 N N . SER A 1 267 ? -11.148 -10.594 -11.141 1 95.31 267 SER A N 1
ATOM 1977 C CA . SER A 1 267 ? -10.516 -9.633 -12.031 1 95.31 267 SER A CA 1
ATOM 1978 C C . SER A 1 267 ? -11.281 -8.312 -12.047 1 95.31 267 SER A C 1
ATOM 1980 O O . SER A 1 267 ? -10.68 -7.238 -12.023 1 95.31 267 SER A O 1
ATOM 1982 N N . ALA A 1 268 ? -12.594 -8.359 -12.094 1 96.75 268 ALA A N 1
ATOM 1983 C CA . ALA A 1 268 ? -13.422 -7.156 -12.062 1 96.75 268 ALA A CA 1
ATOM 1984 C C . ALA A 1 268 ? -13.234 -6.395 -10.75 1 96.75 268 ALA A C 1
ATOM 1986 O O . ALA A 1 268 ? -13.102 -5.172 -10.75 1 96.75 268 ALA A O 1
ATOM 1987 N N . LYS A 1 269 ? -13.25 -7.117 -9.703 1 95.75 269 LYS A N 1
ATOM 1988 C CA . LYS A 1 269 ? -13.062 -6.496 -8.398 1 95.75 269 LYS A CA 1
ATOM 1989 C C . LYS A 1 269 ? -11.711 -5.793 -8.312 1 95.75 269 LYS A C 1
ATOM 1991 O O . LYS A 1 269 ? -11.617 -4.676 -7.797 1 95.75 269 LYS A O 1
ATOM 1996 N N . CYS A 1 270 ? -10.672 -6.441 -8.789 1 97 270 CYS A N 1
ATOM 1997 C CA . CYS A 1 270 ? -9.352 -5.832 -8.812 1 97 270 CYS A CA 1
ATOM 1998 C C . CYS A 1 270 ? -9.336 -4.582 -9.68 1 97 270 CYS A C 1
ATOM 2000 O O . CYS A 1 270 ? -8.711 -3.58 -9.328 1 97 270 CYS A O 1
ATOM 2002 N N . ALA A 1 271 ? -9.992 -4.633 -10.844 1 98.31 271 ALA A N 1
ATOM 2003 C CA . ALA A 1 271 ? -10.078 -3.465 -11.711 1 98.31 271 ALA A CA 1
ATOM 2004 C C . ALA A 1 271 ? -10.742 -2.295 -10.992 1 98.31 271 ALA A C 1
ATOM 2006 O O . ALA A 1 271 ? -10.25 -1.165 -11.039 1 98.31 271 ALA A O 1
ATOM 2007 N N . VAL A 1 272 ? -11.812 -2.551 -10.312 1 97.75 272 VAL A N 1
ATOM 2008 C CA . VAL A 1 272 ? -12.547 -1.518 -9.594 1 97.75 272 VAL A CA 1
ATOM 2009 C C . VAL A 1 272 ? -11.672 -0.948 -8.477 1 97.75 272 VAL A C 1
ATOM 2011 O O . VAL A 1 272 ? -11.625 0.268 -8.273 1 97.75 272 VAL A O 1
ATOM 2014 N N . GLU A 1 273 ? -10.938 -1.839 -7.773 1 96.69 273 GLU A N 1
ATOM 2015 C CA . GLU A 1 273 ? -10.008 -1.359 -6.754 1 96.69 273 GLU A CA 1
ATOM 2016 C C . GLU A 1 273 ? -9 -0.377 -7.34 1 96.69 273 GLU A C 1
ATOM 2018 O O . GLU A 1 273 ? -8.695 0.648 -6.73 1 96.69 273 GLU A O 1
ATOM 2023 N N . SER A 1 274 ? -8.492 -0.736 -8.484 1 97.69 274 SER A N 1
ATOM 2024 C CA . SER A 1 274 ? -7.512 0.116 -9.148 1 97.69 274 SER A CA 1
ATOM 2025 C C . SER A 1 274 ? -8.102 1.483 -9.477 1 97.69 274 SER A C 1
ATOM 2027 O O . SER A 1 274 ? -7.477 2.514 -9.211 1 97.69 274 SER A O 1
ATOM 2029 N N . LEU A 1 275 ? -9.266 1.488 -9.977 1 97.62 275 LEU A N 1
ATOM 2030 C CA . LEU A 1 275 ? -9.922 2.723 -10.398 1 97.62 275 LEU A CA 1
ATOM 2031 C C . LEU A 1 275 ? -10.266 3.592 -9.188 1 97.62 275 LEU A C 1
ATOM 2033 O O . LEU A 1 275 ? -10.305 4.82 -9.289 1 97.62 275 LEU A O 1
ATOM 2037 N N . LEU A 1 276 ? -10.445 2.949 -8.039 1 94.81 276 LEU A N 1
ATOM 2038 C CA . LEU A 1 276 ? -10.844 3.652 -6.82 1 94.81 276 LEU A CA 1
ATOM 2039 C C . LEU A 1 276 ? -9.617 4.137 -6.055 1 94.81 276 LEU A C 1
ATOM 2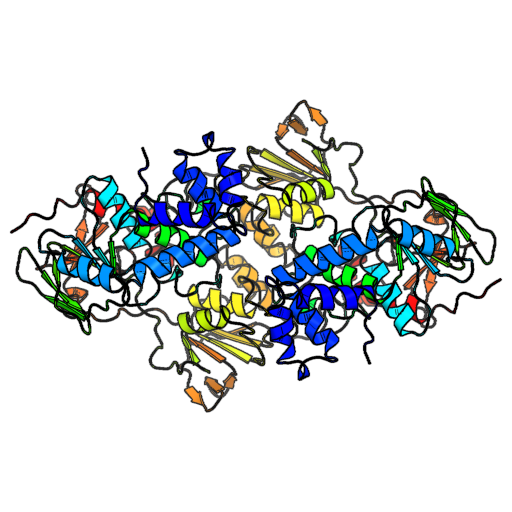041 O O . LEU A 1 276 ? -9.75 4.84 -5.047 1 94.81 276 LEU A O 1
ATOM 2045 N N . GLY A 1 277 ? -8.414 3.689 -6.43 1 94.5 277 GLY A N 1
ATOM 2046 C CA . GLY A 1 277 ? -7.199 4.09 -5.742 1 94.5 277 GLY A CA 1
ATOM 2047 C C . GLY A 1 277 ? -6.91 3.254 -4.508 1 94.5 277 GLY A C 1
ATOM 2048 O O . GLY A 1 277 ? -6.207 3.699 -3.6 1 94.5 277 GLY A O 1
ATOM 2049 N N . ILE A 1 278 ? -7.5 2.057 -4.379 1 94.19 278 ILE A N 1
ATOM 2050 C CA . ILE A 1 278 ? -7.262 1.233 -3.197 1 94.19 278 ILE A CA 1
ATOM 2051 C C . ILE A 1 278 ? -6.477 -0.015 -3.59 1 94.19 278 ILE A C 1
ATOM 2053 O O . ILE A 1 278 ? -6.375 -0.963 -2.807 1 94.19 278 ILE A O 1
ATOM 2057 N N . ALA A 1 279 ? -5.988 -0.084 -4.859 1 96.75 279 ALA A N 1
ATOM 2058 C CA . ALA A 1 279 ? -4.992 -1.047 -5.324 1 96.75 279 ALA A CA 1
ATOM 2059 C C . ALA A 1 279 ? -3.58 -0.49 -5.176 1 96.75 279 ALA A C 1
ATOM 2061 O O . ALA A 1 279 ? -3.393 0.618 -4.668 1 96.75 279 ALA A O 1
ATOM 2062 N N . PRO A 1 280 ? -2.539 -1.336 -5.484 1 95.88 280 PRO A N 1
ATOM 2063 C CA . PRO A 1 280 ? -1.181 -0.792 -5.402 1 95.88 280 PRO A CA 1
ATOM 2064 C C . PRO A 1 280 ? -1.004 0.482 -6.223 1 95.88 280 PRO A C 1
ATOM 2066 O O . PRO A 1 280 ? -1.544 0.59 -7.328 1 95.88 280 PRO A O 1
ATOM 2069 N N . GLN A 1 281 ? -0.216 1.429 -5.676 1 94.19 281 GLN A N 1
ATOM 2070 C CA . GLN A 1 281 ? 0.031 2.734 -6.281 1 94.19 281 GLN A CA 1
ATOM 2071 C C . GLN A 1 281 ? 0.753 2.592 -7.617 1 94.19 281 GLN A C 1
ATOM 2073 O O . GLN A 1 281 ? 1.865 2.062 -7.676 1 94.19 281 GLN A O 1
ATOM 2078 N N . PRO A 1 282 ? 0.107 3.096 -8.766 1 94.94 282 PRO A N 1
ATOM 2079 C CA . PRO A 1 282 ? 0.821 3.096 -10.047 1 94.94 282 PRO A CA 1
ATOM 2080 C C . PRO A 1 282 ? 1.949 4.125 -10.086 1 94.94 282 PRO A C 1
ATOM 2082 O O . PRO A 1 282 ? 1.929 5.102 -9.336 1 94.94 282 PRO A O 1
ATOM 2085 N N . PRO A 1 283 ? 2.893 3.867 -11.016 1 92.31 283 PRO A N 1
ATOM 2086 C CA . PRO A 1 283 ? 4.008 4.812 -11.133 1 92.31 283 PRO A CA 1
ATOM 2087 C C . PRO A 1 283 ? 3.555 6.211 -11.547 1 92.31 283 PRO A C 1
ATOM 2089 O O . PRO A 1 283 ? 2.83 6.359 -12.539 1 92.31 283 PRO A O 1
ATOM 2092 N N . MET A 1 284 ? 3.99 7.238 -10.82 1 92.38 284 MET A N 1
ATOM 2093 C CA . MET A 1 284 ? 3.844 8.656 -11.148 1 92.38 284 MET A CA 1
ATOM 2094 C C . MET A 1 284 ? 2.373 9.047 -11.227 1 92.38 284 MET A C 1
ATOM 2096 O O . MET A 1 284 ? 2.031 10.086 -11.789 1 92.38 284 MET A O 1
ATOM 2100 N N . ALA A 1 285 ? 1.498 8.203 -10.75 1 94.06 285 ALA A N 1
ATOM 2101 C CA . ALA A 1 285 ? 0.072 8.523 -10.773 1 94.06 285 ALA A CA 1
ATOM 2102 C C . ALA A 1 285 ? -0.333 9.328 -9.547 1 94.06 285 ALA A C 1
ATOM 2104 O O . ALA A 1 285 ? 0.167 9.094 -8.445 1 94.06 285 ALA A O 1
ATOM 2105 N N . THR A 1 286 ? -1.244 10.242 -9.75 1 94.19 286 THR A N 1
ATOM 2106 C CA . THR A 1 286 ? -1.692 11.109 -8.664 1 94.19 286 THR A CA 1
ATOM 2107 C C . THR A 1 286 ? -3.211 11.258 -8.68 1 94.19 286 THR A C 1
ATOM 2109 O O . THR A 1 286 ? -3.836 11.156 -9.742 1 94.19 286 THR A O 1
ATOM 2112 N N . ALA A 1 287 ? -3.764 11.523 -7.504 1 92.25 287 ALA A N 1
ATOM 2113 C CA . ALA A 1 287 ? -5.207 11.719 -7.422 1 92.25 287 ALA A CA 1
ATOM 2114 C C . ALA A 1 287 ? -5.633 12.961 -8.203 1 92.25 287 ALA A C 1
ATOM 2116 O O . ALA A 1 287 ? -6.723 13 -8.781 1 92.25 287 ALA A O 1
ATOM 2117 N N . ALA A 1 288 ? -4.789 13.938 -8.305 1 90.38 288 ALA A N 1
ATOM 2118 C CA . ALA A 1 288 ? -5.105 15.203 -8.961 1 90.38 288 ALA A CA 1
ATOM 2119 C C . ALA A 1 288 ? -5.324 15.008 -10.453 1 90.38 288 ALA A C 1
ATOM 2121 O O . ALA A 1 288 ? -6.184 15.656 -11.055 1 90.38 288 ALA A O 1
ATOM 2122 N N . LEU A 1 289 ? -4.578 14.062 -11.008 1 90.06 289 LEU A N 1
ATOM 2123 C CA . LEU A 1 289 ? -4.547 14.047 -12.469 1 90.06 289 LEU A CA 1
ATOM 2124 C C . LEU A 1 289 ? -4.906 12.664 -13.008 1 90.06 289 LEU A C 1
ATOM 2126 O O . LEU A 1 289 ? -5.152 12.508 -14.203 1 90.06 289 LEU A O 1
ATOM 2130 N N . ASP A 1 290 ? -4.965 11.656 -12.117 1 92.44 290 ASP A N 1
ATOM 2131 C CA . ASP A 1 290 ? -5.188 10.281 -12.547 1 92.44 290 ASP A CA 1
ATOM 2132 C C . ASP A 1 290 ? -6.383 9.664 -11.82 1 92.44 290 ASP A C 1
ATOM 2134 O O . ASP A 1 290 ? -6.375 8.477 -11.5 1 92.44 290 ASP A O 1
ATOM 2138 N N . SER A 1 291 ? -7.355 10.453 -11.461 1 91.06 291 SER A N 1
ATOM 2139 C CA . SER A 1 291 ? -8.57 9.93 -10.836 1 91.06 291 SER A CA 1
ATOM 2140 C C . SER A 1 291 ? -9.727 9.891 -11.828 1 91.06 291 SER A C 1
ATOM 2142 O O . SER A 1 291 ? -9.875 10.805 -12.648 1 91.06 291 SER A O 1
ATOM 2144 N N . VAL A 1 292 ? -10.523 8.82 -11.664 1 93 292 VAL A N 1
ATOM 2145 C CA . VAL A 1 292 ? -11.727 8.68 -12.477 1 93 292 VAL A CA 1
ATOM 2146 C C . VAL A 1 292 ? -12.93 9.242 -11.727 1 93 292 VAL A C 1
ATOM 2148 O O . VAL A 1 292 ? -13.047 9.07 -10.516 1 93 292 VAL A O 1
ATOM 2151 N N . ASP A 1 293 ? -13.867 9.914 -12.461 1 89.81 293 ASP A N 1
ATOM 2152 C CA . ASP A 1 293 ? -15.008 10.562 -11.836 1 89.81 293 ASP A CA 1
ATOM 2153 C C . ASP A 1 293 ? -16.125 9.555 -11.547 1 89.81 293 ASP A C 1
ATOM 2155 O O . ASP A 1 293 ? -16.828 9.672 -10.547 1 89.81 293 ASP A O 1
ATOM 2159 N N . ARG A 1 294 ? -16.297 8.656 -12.469 1 93.81 294 ARG A N 1
ATOM 2160 C CA . ARG A 1 294 ? -17.406 7.719 -12.359 1 93.81 294 ARG A CA 1
ATOM 2161 C C . ARG A 1 294 ? -17.031 6.344 -12.883 1 93.81 294 ARG A C 1
ATOM 2163 O O . ARG A 1 294 ? -16.344 6.23 -13.898 1 93.81 294 ARG A O 1
ATOM 2170 N N . ILE A 1 295 ? -17.469 5.355 -12.141 1 97.62 295 ILE A N 1
ATOM 2171 C CA . ILE A 1 295 ? -17.281 3.957 -12.516 1 97.62 295 ILE A CA 1
ATOM 2172 C C . ILE A 1 295 ? -18.625 3.258 -12.602 1 97.62 295 ILE A C 1
ATOM 2174 O O . ILE A 1 295 ? -19.359 3.186 -11.602 1 97.62 295 ILE A O 1
ATOM 2178 N N . ASP A 1 296 ? -19.016 2.775 -13.719 1 97.88 296 ASP A N 1
ATOM 2179 C CA . ASP A 1 296 ? -20.172 1.9 -13.883 1 97.88 296 ASP A CA 1
ATOM 2180 C C . ASP A 1 296 ? -19.75 0.437 -13.969 1 97.88 296 ASP A C 1
ATOM 2182 O O . ASP A 1 296 ? -19.031 0.044 -14.898 1 97.88 296 ASP A O 1
ATOM 2186 N N . TRP A 1 297 ? -20.156 -0.294 -13.016 1 98.19 297 TRP A N 1
ATOM 2187 C CA . TRP A 1 297 ? -19.797 -1.703 -12.891 1 98.19 297 TRP A CA 1
ATOM 2188 C C . TRP A 1 297 ? -20.969 -2.598 -13.297 1 98.19 297 TRP A C 1
ATOM 2190 O O . TRP A 1 297 ? -21.938 -2.725 -12.555 1 98.19 297 TRP A O 1
ATOM 2200 N N . TYR A 1 298 ? -20.828 -3.268 -14.469 1 97.69 298 TYR A N 1
ATOM 2201 C CA . TYR A 1 298 ? -21.875 -4.133 -15.008 1 97.69 298 TYR A CA 1
ATOM 2202 C C . TYR A 1 298 ? -21.688 -5.57 -14.539 1 97.69 298 TYR A C 1
ATOM 2204 O O . TYR A 1 298 ? -20.75 -6.25 -14.961 1 97.69 298 TYR A O 1
ATOM 2212 N N . SER A 1 299 ? -22.547 -6.027 -13.656 1 95.94 299 SER A N 1
ATOM 2213 C CA . SER A 1 299 ? -22.469 -7.383 -13.125 1 95.94 299 SER A CA 1
ATOM 2214 C C . SER A 1 299 ? -23.766 -7.777 -12.43 1 95.94 299 SER A C 1
ATOM 2216 O O . SER A 1 299 ? -24.406 -6.945 -11.797 1 95.94 299 SER A O 1
ATOM 2218 N N . TYR A 1 300 ? -24.078 -9.141 -12.516 1 92.88 300 TYR A N 1
ATOM 2219 C CA . TYR A 1 300 ? -25.172 -9.711 -11.734 1 92.88 300 TYR A CA 1
ATOM 2220 C C . TYR A 1 300 ? -24.672 -10.312 -10.438 1 92.88 300 TYR A C 1
ATOM 2222 O O . TYR A 1 300 ? -25.453 -10.711 -9.57 1 92.88 300 TYR A O 1
ATOM 2230 N N . GLU A 1 301 ? -23.375 -10.359 -10.211 1 88.19 301 GLU A N 1
ATOM 2231 C CA . GLU A 1 301 ? -22.766 -11.242 -9.219 1 88.19 301 GLU A CA 1
ATOM 2232 C C . GLU A 1 301 ? -22.281 -10.453 -7.996 1 88.19 301 GLU A C 1
ATOM 2234 O O . GLU A 1 301 ? -21.797 -11.039 -7.027 1 88.19 301 GLU A O 1
ATOM 2239 N N . VAL A 1 302 ? -22.375 -9.156 -8.055 1 90.31 302 VAL A N 1
ATOM 2240 C CA . VAL A 1 302 ? -21.875 -8.359 -6.938 1 90.31 302 VAL A CA 1
ATOM 2241 C C . VAL A 1 302 ? -23.016 -7.551 -6.332 1 90.31 302 VAL A C 1
ATOM 2243 O O . VAL A 1 302 ? -23.969 -7.176 -7.035 1 90.31 302 VAL A O 1
ATOM 2246 N N . PRO A 1 303 ? -22.906 -7.293 -5.02 1 87.69 303 PRO A N 1
ATOM 2247 C CA . PRO A 1 303 ? -23.969 -6.516 -4.379 1 87.69 303 PRO A CA 1
ATOM 2248 C C . PRO A 1 303 ? -24.109 -5.105 -4.953 1 87.69 303 PRO A C 1
ATOM 2250 O O . PRO A 1 303 ? -23.109 -4.516 -5.375 1 87.69 303 PRO A O 1
ATOM 2253 N N . ILE A 1 304 ? -25.297 -4.578 -4.836 1 87.69 304 ILE A N 1
ATOM 2254 C CA . ILE A 1 304 ? -25.578 -3.309 -5.496 1 87.69 304 ILE A CA 1
ATOM 2255 C C . ILE A 1 304 ? -25.609 -2.184 -4.465 1 87.69 304 ILE A C 1
ATOM 2257 O O . ILE A 1 304 ? -25.625 -1.004 -4.824 1 87.69 304 ILE A O 1
ATOM 2261 N N . THR A 1 305 ? -25.641 -2.574 -3.174 1 83.56 305 THR A N 1
ATOM 2262 C CA . THR A 1 305 ? -25.672 -1.548 -2.139 1 83.56 305 THR A CA 1
ATOM 2263 C C . THR A 1 305 ? -24.531 -1.736 -1.153 1 83.56 305 THR A C 1
ATOM 2265 O O . THR A 1 305 ? -23.984 -2.838 -1.021 1 83.56 305 THR A O 1
ATOM 2268 N N . CYS A 1 306 ? -24.219 -0.627 -0.491 1 80.5 306 CYS A N 1
ATOM 2269 C CA . CYS A 1 306 ? -23.188 -0.663 0.546 1 80.5 306 CYS A CA 1
ATOM 2270 C C . CYS A 1 306 ? -23.562 -1.655 1.643 1 80.5 306 CYS A C 1
ATOM 2272 O O . CYS A 1 306 ? -22.719 -2.441 2.082 1 80.5 306 CYS A O 1
ATOM 2274 N N . LYS A 1 307 ? -24.734 -1.635 2.055 1 78.38 307 LYS A N 1
ATOM 2275 C CA . LYS A 1 307 ? -25.203 -2.52 3.115 1 78.38 307 LYS A CA 1
ATOM 2276 C C . LYS A 1 307 ? -25.047 -3.984 2.721 1 78.38 307 LYS A C 1
ATOM 2278 O O . LYS A 1 307 ? -24.562 -4.793 3.512 1 78.38 307 LYS A O 1
ATOM 2283 N N . GLN A 1 308 ? -25.453 -4.312 1.504 1 82 308 GLN A N 1
ATOM 2284 C CA . GLN A 1 308 ? -25.312 -5.676 1.005 1 82 308 GLN A CA 1
ATOM 2285 C C . GLN A 1 308 ? -23.844 -6.082 0.905 1 82 308 GLN A C 1
ATOM 2287 O O . GLN A 1 308 ? -23.484 -7.207 1.248 1 82 308 GLN A O 1
ATOM 2292 N N . TRP A 1 309 ? -23.062 -5.18 0.469 1 81.62 309 TRP A N 1
ATOM 2293 C CA . TRP A 1 309 ? -21.641 -5.441 0.334 1 81.62 309 TRP A CA 1
ATOM 2294 C C . TRP A 1 309 ? -21.016 -5.785 1.684 1 81.62 309 TRP A C 1
ATOM 2296 O O . TRP A 1 309 ? -20.219 -6.723 1.789 1 81.62 309 TRP A O 1
ATOM 2306 N N . ARG A 1 310 ? -21.328 -5.07 2.711 1 73.69 310 ARG A N 1
ATOM 2307 C CA . ARG A 1 310 ? -20.812 -5.289 4.062 1 73.69 310 ARG A CA 1
ATOM 2308 C C . ARG A 1 310 ? -21.188 -6.676 4.574 1 73.69 310 ARG A C 1
ATOM 2310 O O . ARG A 1 310 ? -20.422 -7.301 5.305 1 73.69 310 ARG A O 1
ATOM 2317 N N . ARG A 1 311 ? -22.234 -7.184 4.082 1 73 311 ARG A N 1
ATOM 2318 C CA . ARG A 1 311 ? -22.75 -8.461 4.566 1 73 311 ARG A CA 1
ATOM 2319 C C . ARG A 1 311 ? -22.172 -9.617 3.76 1 73 311 ARG A C 1
ATOM 2321 O O . ARG A 1 311 ? -21.906 -10.695 4.305 1 73 311 ARG A O 1
ATOM 2328 N N . GLU A 1 312 ? -21.969 -9.344 2.508 1 68.81 312 GLU A N 1
ATOM 2329 C CA . GLU A 1 312 ? -21.828 -10.484 1.605 1 68.81 312 GLU A CA 1
ATOM 2330 C C . GLU A 1 312 ? -20.375 -10.617 1.117 1 68.81 312 GLU A C 1
ATOM 2332 O O . GLU A 1 312 ? -19.969 -11.672 0.639 1 68.81 312 GLU A O 1
ATOM 2337 N N . SER A 1 313 ? -19.812 -9.547 1.11 1 64.94 313 SER A N 1
ATOM 2338 C CA . SER A 1 313 ? -18.516 -9.594 0.44 1 64.94 313 SER A CA 1
ATOM 2339 C C . SER A 1 313 ? -17.438 -10.203 1.343 1 64.94 313 SER A C 1
ATOM 2341 O O . SER A 1 313 ? -17.516 -10.086 2.568 1 64.94 313 SER A O 1
ATOM 2343 N N . ARG A 1 314 ? -16.641 -11.016 0.599 1 64.75 314 ARG A N 1
ATOM 2344 C CA . ARG A 1 314 ? -15.477 -11.578 1.274 1 64.75 314 ARG A CA 1
ATOM 2345 C C . ARG A 1 314 ? -14.578 -10.477 1.817 1 64.75 314 ARG A C 1
ATOM 2347 O O . ARG A 1 314 ? -14.547 -9.367 1.276 1 64.75 314 ARG A O 1
ATOM 2354 N N . GLY A 1 315 ? -14.055 -10.719 2.951 1 71.94 315 GLY A N 1
ATOM 2355 C CA . GLY A 1 315 ? -13.344 -9.805 3.838 1 71.94 315 GLY A CA 1
ATOM 2356 C C . GLY A 1 315 ? -12.328 -8.945 3.117 1 71.94 315 GLY A C 1
ATOM 2357 O O . GLY A 1 315 ? -12.203 -7.75 3.406 1 71.94 315 GLY A O 1
ATOM 2358 N N . ARG A 1 316 ? -11.773 -9.461 1.854 1 82.5 316 ARG A N 1
ATOM 2359 C CA . ARG A 1 316 ? -10.68 -8.664 1.297 1 82.5 316 ARG A CA 1
ATOM 2360 C C . ARG A 1 316 ? -11.211 -7.469 0.516 1 82.5 316 ARG A C 1
ATOM 2362 O O . ARG A 1 316 ? -10.586 -6.41 0.488 1 82.5 316 ARG A O 1
ATOM 2369 N N . TYR A 1 317 ? -12.414 -7.555 -0.178 1 88.81 317 TYR A N 1
ATOM 2370 C CA . TYR A 1 317 ? -12.938 -6.535 -1.077 1 88.81 317 TYR A CA 1
ATOM 2371 C C . TYR A 1 317 ? -13.953 -5.648 -0.363 1 88.81 317 TYR A C 1
ATOM 2373 O O . TYR A 1 317 ? -14.664 -4.867 -1.001 1 88.81 317 TYR A O 1
ATOM 2381 N N . GLN A 1 318 ? -14.055 -5.695 0.918 1 83.69 318 GLN A N 1
ATOM 2382 C CA . GLN A 1 318 ? -15.07 -4.988 1.688 1 83.69 318 GLN A CA 1
ATOM 2383 C C . GLN A 1 318 ? -14.969 -3.48 1.48 1 83.69 318 GLN A C 1
ATOM 2385 O O . GLN A 1 318 ? -15.984 -2.779 1.482 1 83.69 318 GLN A O 1
ATOM 2390 N N . ALA A 1 319 ? -13.797 -3.027 1.222 1 85.88 319 ALA A N 1
ATOM 2391 C CA . ALA A 1 319 ? -13.578 -1.588 1.129 1 85.88 319 ALA A CA 1
ATOM 2392 C C . ALA A 1 319 ? -14.305 -0.996 -0.074 1 85.88 319 ALA A C 1
ATOM 2394 O O . ALA A 1 319 ? -14.641 0.192 -0.084 1 85.88 319 ALA A O 1
ATOM 2395 N N . ILE A 1 320 ? -14.609 -1.789 -1.13 1 90.44 320 ILE A N 1
ATOM 2396 C CA . ILE A 1 320 ? -15.258 -1.312 -2.346 1 90.44 320 ILE A CA 1
ATOM 2397 C C . ILE A 1 320 ? -16.656 -0.79 -2.012 1 90.44 320 ILE A C 1
ATOM 2399 O O . ILE A 1 320 ? -17.109 0.211 -2.578 1 90.44 320 ILE A O 1
ATOM 2403 N N . GLY A 1 321 ? -17.344 -1.406 -1.068 1 87.62 321 GLY A N 1
ATOM 2404 C CA . GLY A 1 321 ? -18.75 -1.149 -0.772 1 87.62 321 GLY A CA 1
ATOM 2405 C C . GLY A 1 321 ? -19.016 0.289 -0.375 1 87.62 321 GLY A C 1
ATOM 2406 O O . GLY A 1 321 ? -20.094 0.819 -0.645 1 87.62 321 GLY A O 1
ATOM 2407 N N . ARG A 1 322 ? -18.109 0.952 0.215 1 83.19 322 ARG A N 1
ATOM 2408 C CA . ARG A 1 322 ? -18.312 2.309 0.711 1 83.19 322 ARG A CA 1
ATOM 2409 C C . ARG A 1 322 ? -18.547 3.283 -0.439 1 83.19 322 ARG A C 1
ATOM 2411 O O . ARG A 1 322 ? -19.188 4.316 -0.263 1 83.19 322 ARG A O 1
ATOM 2418 N N . TYR A 1 323 ? -18.094 2.973 -1.607 1 88.31 323 TYR A N 1
ATOM 2419 C CA . TYR A 1 323 ? -18.172 3.883 -2.746 1 88.31 323 TYR A CA 1
ATOM 2420 C C . TYR A 1 323 ? -19.516 3.754 -3.457 1 88.31 323 TYR A C 1
ATOM 2422 O O . TYR A 1 323 ? -19.812 4.52 -4.379 1 88.31 323 TYR A O 1
ATOM 2430 N N . LEU A 1 324 ? -20.281 2.803 -2.98 1 89.38 324 LEU A N 1
ATOM 2431 C CA . LEU A 1 324 ? -21.625 2.645 -3.527 1 89.38 324 LEU A CA 1
ATOM 2432 C C . LEU A 1 324 ? -22.594 3.654 -2.908 1 89.38 324 LEU A C 1
ATOM 2434 O O . LEU A 1 324 ? -23.688 3.861 -3.42 1 89.38 324 LEU A O 1
ATOM 2438 N N . ARG A 1 325 ? -22.141 4.246 -1.837 1 84.62 325 ARG A N 1
ATOM 2439 C CA . ARG A 1 325 ? -22.953 5.242 -1.162 1 84.62 325 ARG A CA 1
ATOM 2440 C C . ARG A 1 325 ? -22.828 6.605 -1.833 1 84.62 325 ARG A C 1
ATOM 2442 O O . ARG A 1 325 ? -21.719 7.043 -2.156 1 84.62 325 ARG A O 1
ATOM 2449 N N . PRO A 1 326 ? -23.984 7.258 -2.008 1 82.94 326 PRO A N 1
ATOM 2450 C CA . PRO A 1 326 ? -23.875 8.633 -2.504 1 82.94 326 PRO A CA 1
ATOM 2451 C C . PRO A 1 326 ? -23.281 9.586 -1.47 1 82.94 326 PRO A C 1
ATOM 2453 O O . PRO A 1 326 ? -23.406 9.352 -0.265 1 82.94 326 PRO A O 1
ATOM 2456 N N . ASP A 1 327 ? -22.656 10.609 -1.986 1 76.88 327 ASP A N 1
ATOM 2457 C CA . ASP A 1 327 ? -22.203 11.641 -1.06 1 76.88 327 ASP A CA 1
ATOM 2458 C C . ASP A 1 327 ? -23.359 12.555 -0.656 1 76.88 327 ASP A C 1
ATOM 2460 O O . ASP A 1 327 ? -24.531 12.266 -0.946 1 76.88 327 ASP A O 1
ATOM 2464 N N . ARG A 1 328 ? -23.047 13.547 0.198 1 74.06 328 ARG A N 1
ATOM 2465 C CA . ARG A 1 328 ? -24.078 14.422 0.75 1 74.06 328 ARG A CA 1
ATOM 2466 C C . ARG A 1 328 ? -24.797 15.188 -0.357 1 74.06 328 ARG A C 1
ATOM 2468 O O . ARG A 1 328 ? -25.922 15.664 -0.161 1 74.06 328 ARG A O 1
ATOM 2475 N N . MET A 1 329 ? -24.172 15.281 -1.546 1 75.5 329 MET A N 1
ATOM 2476 C CA . MET A 1 329 ? -24.781 15.984 -2.674 1 75.5 329 MET A CA 1
ATOM 2477 C C . MET A 1 329 ? -25.453 15.008 -3.633 1 75.5 329 MET A C 1
ATOM 2479 O O . MET A 1 329 ? -25.906 15.398 -4.707 1 75.5 329 MET A O 1
ATOM 2483 N N . GLY A 1 330 ? -25.359 13.742 -3.297 1 78.75 330 GLY A N 1
ATOM 2484 C CA . GLY A 1 330 ? -26.047 12.719 -4.07 1 78.75 330 GLY A CA 1
ATOM 2485 C C . GLY A 1 330 ? -25.172 12.117 -5.16 1 78.75 330 GLY A C 1
ATOM 2486 O O . GLY A 1 330 ? -25.641 11.297 -5.949 1 78.75 330 GLY A O 1
ATOM 2487 N N . VAL A 1 331 ? -23.969 12.508 -5.242 1 80.25 331 VAL A N 1
ATOM 2488 C CA . VAL A 1 331 ? -23.078 12.016 -6.285 1 80.25 331 VAL A CA 1
ATOM 2489 C C . VAL A 1 331 ? -22.531 10.648 -5.891 1 80.25 331 VAL A C 1
ATOM 2491 O O . VAL A 1 331 ? -22.109 10.445 -4.746 1 80.25 331 VAL A O 1
ATOM 2494 N N . ARG A 1 332 ? -22.594 9.734 -6.965 1 85.12 332 ARG A N 1
ATOM 2495 C CA . ARG A 1 332 ? -22.047 8.406 -6.754 1 85.12 332 ARG A CA 1
ATOM 2496 C C . ARG A 1 332 ? -20.812 8.172 -7.633 1 85.12 332 ARG A C 1
ATOM 2498 O O . ARG A 1 332 ? -20.875 8.367 -8.852 1 85.12 332 ARG A O 1
ATOM 2505 N N . ARG A 1 333 ? -19.797 7.754 -6.957 1 89.44 333 ARG A N 1
ATOM 2506 C CA . ARG A 1 333 ? -18.562 7.457 -7.684 1 89.44 333 ARG A CA 1
ATOM 2507 C C . ARG A 1 333 ? -18.641 6.082 -8.336 1 89.44 333 ARG A C 1
ATOM 2509 O O . ARG A 1 333 ? -18.016 5.855 -9.383 1 89.44 333 ARG A O 1
ATOM 2516 N N . LEU A 1 334 ? -19.312 5.148 -7.754 1 94.94 334 LEU A N 1
ATOM 2517 C CA . LEU A 1 334 ? -19.438 3.766 -8.195 1 94.94 334 LEU A CA 1
ATOM 2518 C C . LEU A 1 334 ? -20.906 3.348 -8.273 1 94.94 334 LEU A C 1
ATOM 2520 O O . LEU A 1 334 ? -21.672 3.574 -7.332 1 94.94 334 LEU A O 1
ATOM 2524 N N . THR A 1 335 ? -21.297 2.811 -9.391 1 95.31 335 THR A N 1
ATOM 2525 C CA . THR A 1 335 ? -22.625 2.26 -9.578 1 95.31 335 THR A CA 1
ATOM 2526 C C . THR A 1 335 ? -22.562 0.84 -10.133 1 95.31 335 THR A C 1
ATOM 2528 O O . THR A 1 335 ? -21.812 0.577 -11.078 1 95.31 335 THR A O 1
ATOM 2531 N N . VAL A 1 336 ? -23.297 -0.034 -9.508 1 96.12 336 VAL A N 1
ATOM 2532 C CA . VAL A 1 336 ? -23.406 -1.396 -10.023 1 96.12 336 VAL A CA 1
ATOM 2533 C C . VAL A 1 336 ? -24.703 -1.536 -10.828 1 96.12 336 VAL A C 1
ATOM 2535 O O . VAL A 1 336 ? -25.781 -1.159 -10.359 1 96.12 336 VAL A O 1
ATOM 2538 N N . ILE A 1 337 ? -24.562 -2.027 -11.977 1 95.56 337 ILE A N 1
ATOM 2539 C CA . ILE A 1 337 ? -25.688 -2.225 -12.883 1 95.56 337 ILE A CA 1
ATOM 2540 C C . ILE A 1 337 ? -25.844 -3.711 -13.195 1 95.56 337 ILE A C 1
ATOM 2542 O O . ILE A 1 337 ? -24.906 -4.355 -13.664 1 95.56 337 ILE A O 1
ATOM 2546 N N . GLY A 1 338 ? -26.984 -4.328 -12.945 1 95 338 GLY A N 1
ATOM 2547 C CA . GLY A 1 338 ? -27.266 -5.734 -13.195 1 95 338 GLY A CA 1
ATOM 2548 C C . GLY A 1 338 ? -27.406 -6.059 -14.672 1 95 338 GLY A C 1
ATOM 2549 O O . GLY A 1 338 ? -28.516 -6.238 -15.164 1 95 338 GLY A O 1
ATOM 2550 N N . ALA A 1 339 ? -26.312 -6.191 -15.305 1 93.56 339 ALA A N 1
ATOM 2551 C CA . ALA A 1 339 ? -26.281 -6.504 -16.734 1 93.56 339 ALA A CA 1
ATOM 2552 C C . ALA A 1 339 ? -24.938 -7.102 -17.141 1 93.56 339 ALA A C 1
ATOM 2554 O O . ALA A 1 339 ? -24 -7.121 -16.344 1 93.56 339 ALA A O 1
ATOM 2555 N N . ARG A 1 340 ? -24.891 -7.715 -18.281 1 91.94 340 ARG A N 1
ATOM 2556 C CA . ARG A 1 340 ? -23.672 -8.188 -18.906 1 91.94 340 ARG A CA 1
ATOM 2557 C C . ARG A 1 340 ? -23.609 -7.758 -20.375 1 91.94 340 ARG A C 1
ATOM 2559 O O . ARG A 1 340 ? -23.672 -8.594 -21.266 1 91.94 340 ARG A O 1
ATOM 2566 N N . PRO A 1 341 ? -23.359 -6.523 -20.547 1 94 341 PRO A N 1
ATOM 2567 C CA . PRO A 1 341 ? -23.406 -5.988 -21.906 1 94 341 PRO A CA 1
ATOM 2568 C C . PRO A 1 341 ? -22.156 -6.316 -22.719 1 94 341 PRO A C 1
ATOM 2570 O O . PRO A 1 341 ? -21.125 -6.703 -22.141 1 94 341 PRO A O 1
ATOM 2573 N N . GLN A 1 342 ? -22.328 -6.25 -24.047 1 94 342 GLN A N 1
ATOM 2574 C CA . GLN A 1 342 ? -21.188 -6.258 -24.953 1 94 342 GLN A CA 1
ATOM 2575 C C . GLN A 1 342 ? -20.828 -4.844 -25.406 1 94 342 GLN A C 1
ATOM 2577 O O . GLN A 1 342 ? -21.656 -4.156 -26.016 1 94 342 GLN A O 1
ATOM 2582 N N . PRO A 1 343 ? -19.641 -4.5 -25.078 1 96.56 343 PRO A N 1
ATOM 2583 C CA . PRO A 1 343 ? -19.266 -3.137 -25.484 1 96.56 343 PRO A CA 1
ATOM 2584 C C . PRO A 1 343 ? -18.969 -3.014 -26.969 1 96.56 343 PRO A C 1
ATOM 2586 O O . PRO A 1 343 ? -18.609 -4.004 -27.609 1 96.56 343 PRO A O 1
ATOM 2589 N N . ILE A 1 344 ? -19.172 -1.832 -27.547 1 94.88 344 ILE A N 1
ATOM 2590 C CA . ILE A 1 344 ? -18.859 -1.5 -28.938 1 94.88 344 ILE A CA 1
ATOM 2591 C C . ILE A 1 344 ? -17.781 -0.422 -28.984 1 94.88 344 ILE A C 1
ATOM 2593 O O . ILE A 1 344 ? -17.844 0.563 -28.25 1 94.88 344 ILE A O 1
ATOM 2597 N N . ALA A 1 345 ? -16.75 -0.679 -29.781 1 94.38 345 ALA A N 1
ATOM 2598 C CA . ALA A 1 345 ? -15.68 0.307 -29.922 1 94.38 345 ALA A CA 1
ATOM 2599 C C . ALA A 1 345 ? -16.109 1.44 -30.844 1 94.38 345 ALA A C 1
ATOM 2601 O O . ALA A 1 345 ? -16.531 1.195 -31.984 1 94.38 345 ALA A O 1
ATOM 2602 N N . LEU A 1 346 ? -16.062 2.631 -30.391 1 91.94 346 LEU A N 1
ATOM 2603 C CA . LEU A 1 346 ? -16.125 3.852 -31.188 1 91.94 346 LEU A CA 1
ATOM 2604 C C . LEU A 1 346 ? -14.773 4.539 -31.234 1 91.94 346 LEU A C 1
ATOM 2606 O O . LEU A 1 346 ? -13.875 4.211 -30.453 1 91.94 346 LEU A O 1
ATOM 2610 N N . PRO A 1 347 ? -14.602 5.406 -32.25 1 91.56 347 PRO A N 1
ATOM 2611 C CA . PRO A 1 347 ? -13.336 6.152 -32.219 1 91.56 347 PRO A CA 1
ATOM 2612 C C . PRO A 1 347 ? -13.117 6.898 -30.906 1 91.56 347 PRO A C 1
ATOM 2614 O O . PRO A 1 347 ? -13.852 7.844 -30.594 1 91.56 347 PRO A O 1
ATOM 2617 N N . GLY A 1 348 ? -12.289 6.441 -30.156 1 92.94 348 GLY A N 1
ATOM 2618 C CA . GLY A 1 348 ? -11.852 7.129 -28.938 1 92.94 348 GLY A CA 1
ATOM 2619 C C . GLY A 1 348 ? -12.703 6.805 -27.734 1 92.94 348 GLY A C 1
ATOM 2620 O O . GLY A 1 348 ? -12.492 7.363 -26.656 1 92.94 348 GLY A O 1
ATOM 2621 N N . LEU A 1 349 ? -13.719 5.977 -27.922 1 93.81 349 LEU A N 1
ATOM 2622 C CA . LEU A 1 349 ? -14.609 5.688 -26.812 1 93.81 349 LEU A CA 1
ATOM 2623 C C . LEU A 1 349 ? -15.164 4.27 -26.906 1 93.81 349 LEU A C 1
ATOM 2625 O O . LEU A 1 349 ? -15.117 3.656 -27.969 1 93.81 349 LEU A O 1
ATOM 2629 N N . GLY A 1 350 ? -15.586 3.732 -25.797 1 96.06 350 GLY A N 1
ATOM 2630 C CA . GLY A 1 350 ? -16.438 2.559 -25.766 1 96.06 350 GLY A CA 1
ATOM 2631 C C . GLY A 1 350 ? -17.906 2.898 -25.562 1 96.06 350 GLY A C 1
ATOM 2632 O O . GLY A 1 350 ? -18.234 3.887 -24.906 1 96.06 350 GLY A O 1
ATOM 2633 N N . LEU A 1 351 ? -18.719 2.08 -26.203 1 94.75 351 LEU A N 1
ATOM 2634 C CA . LEU A 1 351 ? -20.156 2.273 -26.125 1 94.75 351 LEU A CA 1
ATOM 2635 C C . LEU A 1 351 ? -20.844 1.068 -25.484 1 94.75 351 LEU A C 1
ATOM 2637 O O . LEU A 1 351 ? -20.547 -0.075 -25.844 1 94.75 351 LEU A O 1
ATOM 2641 N N . ILE A 1 352 ? -21.641 1.321 -24.453 1 96.31 352 ILE A N 1
ATOM 2642 C CA . ILE A 1 352 ? -22.5 0.306 -23.844 1 96.31 352 ILE A CA 1
ATOM 2643 C C . ILE A 1 352 ? -23.922 0.833 -23.719 1 96.31 352 ILE A C 1
ATOM 2645 O O . ILE A 1 352 ? -24.172 1.767 -22.953 1 96.31 352 ILE A O 1
ATOM 2649 N N . GLU A 1 353 ? -24.859 0.238 -24.391 1 92.88 353 GLU A N 1
ATOM 2650 C CA . GLU A 1 353 ? -26.281 0.541 -24.281 1 92.88 353 GLU A CA 1
ATOM 2651 C C . GLU A 1 353 ? -26.531 2.043 -24.375 1 92.88 353 GLU A C 1
ATOM 2653 O O . GLU A 1 353 ? -27.203 2.617 -23.5 1 92.88 353 GLU A O 1
ATOM 2658 N N . GLY A 1 354 ? -25.938 2.668 -25.281 1 91.75 354 GLY A N 1
ATOM 2659 C CA . GLY A 1 354 ? -26.172 4.07 -25.578 1 91.75 354 GLY A CA 1
ATOM 2660 C C . GLY A 1 354 ? -25.344 5.012 -24.734 1 91.75 354 GLY A C 1
ATOM 2661 O O . GLY A 1 354 ? -25.391 6.23 -24.906 1 91.75 354 GLY A O 1
ATOM 2662 N N . ARG A 1 355 ? -24.562 4.547 -23.812 1 93.75 355 ARG A N 1
ATOM 2663 C CA . ARG A 1 355 ? -23.688 5.352 -22.953 1 93.75 355 ARG A CA 1
ATOM 2664 C C . ARG A 1 355 ? -22.234 5.23 -23.406 1 93.75 355 ARG A C 1
ATOM 2666 O O . ARG A 1 355 ? -21.781 4.141 -23.75 1 93.75 355 ARG A O 1
ATOM 2673 N N . THR A 1 356 ? -21.516 6.352 -23.422 1 95.69 356 THR A N 1
ATOM 2674 C CA . THR A 1 356 ? -20.125 6.34 -23.844 1 95.69 356 THR A CA 1
ATOM 2675 C C . THR A 1 356 ? -19.203 6.32 -22.625 1 95.69 356 THR A C 1
ATOM 2677 O O . THR A 1 356 ? -19.531 6.879 -21.578 1 95.69 356 THR A O 1
ATOM 2680 N N . TYR A 1 357 ? -18.156 5.648 -22.781 1 97.81 357 TYR A N 1
ATOM 2681 C CA . TYR A 1 357 ? -17.141 5.527 -21.75 1 97.81 357 TYR A CA 1
ATOM 2682 C C . TYR A 1 357 ? -15.75 5.828 -22.328 1 97.81 357 TYR A C 1
ATOM 2684 O O . TYR A 1 357 ? -15.445 5.461 -23.453 1 97.81 357 TYR A O 1
ATOM 2692 N N . ASP A 1 358 ? -14.898 6.504 -21.516 1 98.25 358 ASP A N 1
ATOM 2693 C CA . ASP A 1 358 ? -13.523 6.746 -21.922 1 98.25 358 ASP A CA 1
ATOM 2694 C C . ASP A 1 358 ? -12.727 5.441 -21.969 1 98.25 358 ASP A C 1
ATOM 2696 O O . ASP A 1 358 ? -11.766 5.328 -22.734 1 98.25 358 ASP A O 1
ATOM 2700 N N . LEU A 1 359 ? -13.102 4.488 -21.172 1 98.25 359 LEU A N 1
ATOM 2701 C CA . LEU A 1 359 ? -12.453 3.188 -21.078 1 98.25 359 LEU A CA 1
ATOM 2702 C C . LEU A 1 359 ? -13.438 2.117 -20.625 1 98.25 359 LEU A C 1
ATOM 2704 O O . LEU A 1 359 ? -14.266 2.365 -19.75 1 98.25 359 LEU A O 1
ATOM 2708 N N . VAL A 1 360 ? -13.398 1.002 -21.234 1 98.44 360 VAL A N 1
ATOM 2709 C CA . VAL A 1 360 ? -14.156 -0.18 -20.844 1 98.44 360 VAL A CA 1
ATOM 2710 C C . VAL A 1 360 ? -13.203 -1.334 -20.547 1 98.44 360 VAL A C 1
ATOM 2712 O O . VAL A 1 360 ? -12.32 -1.642 -21.359 1 98.44 360 VAL A O 1
ATOM 2715 N N . ILE A 1 361 ? -13.32 -1.911 -19.391 1 98.5 361 ILE A N 1
ATOM 2716 C CA . ILE A 1 361 ? -12.516 -3.072 -19.016 1 98.5 361 ILE A CA 1
ATOM 2717 C C . ILE A 1 361 ? -13.398 -4.32 -19 1 98.5 361 ILE A C 1
ATOM 2719 O O . ILE A 1 361 ? -14.352 -4.406 -18.219 1 98.5 361 ILE A O 1
ATOM 2723 N N . VAL A 1 362 ? -13.039 -5.297 -19.781 1 97.88 362 VAL A N 1
ATOM 2724 C CA . VAL A 1 362 ? -13.82 -6.523 -19.922 1 97.88 362 VAL A CA 1
ATOM 2725 C C . VAL A 1 362 ? -13.211 -7.613 -19.031 1 97.88 362 VAL A C 1
ATOM 2727 O O . VAL A 1 362 ? -12.133 -8.133 -19.328 1 97.88 362 VAL A O 1
ATOM 2730 N N . CYS A 1 363 ? -13.906 -7.93 -17.984 1 96.81 363 CYS A N 1
ATOM 2731 C CA . CYS A 1 363 ? -13.531 -8.953 -17.016 1 96.81 363 CYS A CA 1
ATOM 2732 C C . CYS A 1 363 ? -14.562 -10.07 -16.969 1 96.81 363 CYS A C 1
ATOM 2734 O O . CYS A 1 363 ? -15.117 -10.375 -15.914 1 96.81 363 CYS A O 1
ATOM 2736 N N . THR A 1 364 ? -14.75 -10.781 -18.031 1 94.31 364 THR A N 1
ATOM 2737 C CA . THR A 1 364 ? -15.867 -11.703 -18.156 1 94.31 364 THR A CA 1
ATOM 2738 C C . THR A 1 364 ? -15.383 -13.156 -18.156 1 94.31 364 THR A C 1
ATOM 2740 O O . THR A 1 364 ? -16.031 -14.031 -18.734 1 94.31 364 THR A O 1
ATOM 2743 N N . GLY A 1 365 ? -14.219 -13.352 -17.578 1 92.38 365 GLY A N 1
ATOM 2744 C CA . GLY A 1 365 ? -13.727 -14.719 -17.438 1 92.38 365 GLY A CA 1
ATOM 2745 C C . GLY A 1 365 ? -12.531 -15.016 -18.312 1 92.38 365 GLY A C 1
ATOM 2746 O O . GLY A 1 365 ? -11.883 -14.102 -18.828 1 92.38 365 GLY A O 1
ATOM 2747 N N . ASN A 1 366 ? -12.125 -16.297 -18.281 1 93.5 366 ASN A N 1
ATOM 2748 C CA . ASN A 1 366 ? -10.984 -16.781 -19.062 1 93.5 366 ASN A CA 1
ATOM 2749 C C . ASN A 1 366 ? -11.391 -17.891 -20.016 1 93.5 366 ASN A C 1
ATOM 2751 O O . ASN A 1 366 ? -12.406 -18.562 -19.797 1 93.5 366 ASN A O 1
ATOM 2755 N N . ARG A 1 367 ? -10.609 -17.953 -21.031 1 91.5 367 ARG A N 1
ATOM 2756 C CA . ARG A 1 367 ? -10.797 -19.016 -22.016 1 91.5 367 ARG A CA 1
ATOM 2757 C C . ARG A 1 367 ? -9.484 -19.719 -22.328 1 91.5 367 ARG A C 1
ATOM 2759 O O . ARG A 1 367 ? -8.438 -19.078 -22.453 1 91.5 367 ARG A O 1
ATOM 2766 N N . GLU A 1 368 ? -9.625 -21.031 -22.422 1 91.44 368 GLU A N 1
ATOM 2767 C CA . GLU A 1 368 ? -8.438 -21.828 -22.734 1 91.44 368 GLU A CA 1
ATOM 2768 C C . GLU A 1 368 ? -7.992 -21.594 -24.172 1 91.44 368 GLU A C 1
ATOM 2770 O O . GLU A 1 368 ? -8.812 -21.562 -25.094 1 91.44 368 GLU A O 1
ATOM 2775 N N . THR A 1 369 ? -6.746 -21.344 -24.312 1 89.56 369 THR A N 1
ATOM 2776 C CA . THR A 1 369 ? -6.16 -21.312 -25.656 1 89.56 369 THR A CA 1
ATOM 2777 C C . THR A 1 369 ? -5.98 -22.719 -26.203 1 89.56 369 THR A C 1
ATOM 2779 O O . THR A 1 369 ? -5.402 -23.578 -25.531 1 89.56 369 THR A O 1
ATOM 2782 N N . THR A 1 370 ? -6.332 -22.875 -27.438 1 92.56 370 THR A N 1
ATOM 2783 C CA . THR A 1 370 ? -6.328 -24.219 -28.016 1 92.56 370 THR A CA 1
ATOM 2784 C C . THR A 1 370 ? -4.906 -24.641 -28.391 1 92.56 370 THR A C 1
ATOM 2786 O O . THR A 1 370 ? -4.156 -23.859 -28.969 1 92.56 370 THR A O 1
ATOM 2789 N N . ILE A 1 371 ? -4.531 -25.781 -27.984 1 97.25 371 ILE A N 1
ATOM 2790 C CA . ILE A 1 371 ? -3.361 -26.516 -28.453 1 97.25 371 ILE A CA 1
ATOM 2791 C C . ILE A 1 371 ? -3.801 -27.844 -29.078 1 97.25 371 ILE A C 1
ATOM 2793 O O . ILE A 1 371 ? -4.465 -28.656 -28.422 1 97.25 371 ILE A O 1
ATOM 2797 N N . ASP A 1 372 ? -3.436 -28 -30.375 1 97.19 372 ASP A N 1
ATOM 2798 C CA . ASP A 1 372 ? -3.834 -29.219 -31.062 1 97.19 372 ASP A CA 1
ATOM 2799 C C . ASP A 1 372 ? -3.334 -30.453 -30.312 1 97.19 372 ASP A C 1
ATOM 2801 O O . ASP A 1 372 ? -2.166 -30.531 -29.922 1 97.19 372 ASP A O 1
ATOM 2805 N N . GLY A 1 373 ? -4.211 -31.375 -30 1 96.56 373 GLY A N 1
ATOM 2806 C CA . GLY A 1 373 ? -3.869 -32.594 -29.297 1 96.56 373 GLY A CA 1
ATOM 2807 C C . GLY A 1 373 ? -4.184 -32.562 -27.812 1 96.56 373 GLY A C 1
ATOM 2808 O O . GLY A 1 373 ? -4.129 -33.594 -27.141 1 96.56 373 GLY A O 1
ATOM 2809 N N . LEU A 1 374 ? -4.547 -31.406 -27.328 1 97.5 374 LEU A N 1
ATOM 2810 C CA . LEU A 1 374 ? -4.734 -31.281 -25.891 1 97.5 374 LEU A CA 1
ATOM 2811 C C . LEU A 1 374 ? -6.152 -30.828 -25.562 1 97.5 374 LEU A C 1
ATOM 2813 O O . LEU A 1 374 ? -6.359 -30.047 -24.625 1 97.5 374 LEU A O 1
ATOM 2817 N N . ALA A 1 375 ? -7.094 -31.25 -26.344 1 95.88 375 ALA A N 1
ATOM 2818 C CA . ALA A 1 375 ? -8.492 -30.938 -26.047 1 95.88 375 ALA A CA 1
ATOM 2819 C C . ALA A 1 375 ? -8.922 -31.531 -24.703 1 95.88 375 ALA A C 1
ATOM 2821 O O . ALA A 1 375 ? -8.539 -32.656 -24.359 1 95.88 375 ALA A O 1
ATOM 2822 N N . PHE A 1 376 ? -9.727 -30.781 -24 1 95.62 376 PHE A N 1
ATOM 2823 C CA . PHE A 1 376 ? -10.109 -31.141 -22.641 1 95.62 376 PHE A CA 1
ATOM 2824 C C . PHE A 1 376 ? -10.789 -32.5 -22.609 1 95.62 376 PHE A C 1
ATOM 2826 O O . PHE A 1 376 ? -10.617 -33.25 -21.656 1 95.62 376 PHE A O 1
ATOM 2833 N N . ASP A 1 377 ? -11.57 -32.812 -23.594 1 95.88 377 ASP A N 1
ATOM 2834 C CA . ASP A 1 377 ? -12.375 -34.031 -23.609 1 95.88 377 ASP A CA 1
ATOM 2835 C C . ASP A 1 377 ? -11.484 -35.25 -23.703 1 95.88 377 ASP A C 1
ATOM 2837 O O . ASP A 1 377 ? -11.945 -36.375 -23.469 1 95.88 377 ASP A O 1
ATOM 2841 N N . SER A 1 378 ? -10.234 -35.094 -24.062 1 95.94 378 SER A N 1
ATOM 2842 C CA . SER A 1 378 ? -9.305 -36.188 -24.172 1 95.94 378 SER A CA 1
ATOM 2843 C C . SER A 1 378 ? -8.68 -36.531 -22.828 1 95.94 378 SER A C 1
ATOM 2845 O O . SER A 1 378 ? -7.809 -37.406 -22.734 1 95.94 378 SER A O 1
ATOM 2847 N N . PHE A 1 379 ? -9.07 -35.906 -21.781 1 97.81 379 PHE A N 1
ATOM 2848 C CA . PHE A 1 379 ? -8.453 -36.062 -20.469 1 97.81 379 PHE A CA 1
ATOM 2849 C C . PHE A 1 379 ? -9.453 -36.625 -19.469 1 97.81 379 PHE A C 1
ATOM 2851 O O . PHE A 1 379 ? -10.633 -36.281 -19.484 1 97.81 379 PHE A O 1
ATOM 2858 N N . THR A 1 380 ? -8.977 -37.469 -18.594 1 97.44 380 THR A N 1
ATOM 2859 C CA . THR A 1 380 ? -9.766 -38.031 -17.5 1 97.44 380 THR A CA 1
ATOM 2860 C C . THR A 1 380 ? -9.078 -37.812 -16.156 1 97.44 380 THR A C 1
ATOM 2862 O O . THR A 1 380 ? -7.875 -37.531 -16.109 1 97.44 380 THR A O 1
ATOM 2865 N N . GLU A 1 381 ? -9.852 -37.812 -15.125 1 96.81 381 GLU A N 1
ATOM 2866 C CA . GLU A 1 381 ? -9.312 -37.562 -13.797 1 96.81 381 GLU A CA 1
ATOM 2867 C C . GLU A 1 381 ? -8.242 -38.594 -13.43 1 96.81 381 GLU A C 1
ATOM 2869 O O . GLU A 1 381 ? -8.367 -39.781 -13.758 1 96.81 381 GLU A O 1
ATOM 2874 N N . TYR A 1 382 ? -7.18 -38.125 -12.789 1 96.31 382 TYR A N 1
ATOM 2875 C CA . TYR A 1 382 ? -6.062 -38.969 -12.352 1 96.31 382 TYR A CA 1
ATOM 2876 C C . TYR A 1 382 ? -5.863 -38.844 -10.844 1 96.31 382 TYR A C 1
ATOM 2878 O O . TYR A 1 382 ? -5.688 -37.75 -10.312 1 96.31 382 TYR A O 1
ATOM 2886 N N . GLY A 1 383 ? -5.926 -39.969 -10.195 1 92.12 383 GLY A N 1
ATOM 2887 C CA . GLY A 1 383 ? -5.773 -40 -8.75 1 92.12 383 GLY A CA 1
AT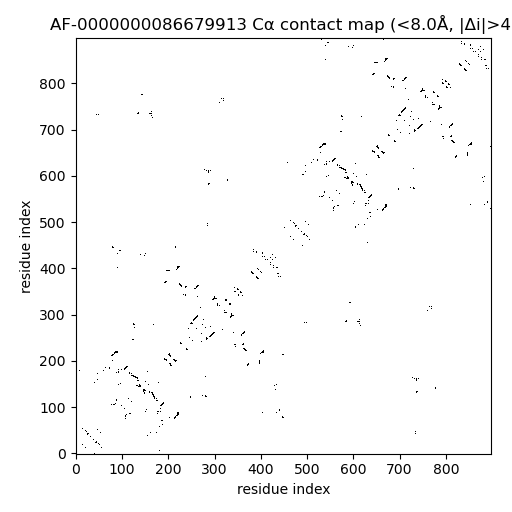OM 2888 C C . GLY A 1 383 ? -4.457 -40.594 -8.305 1 92.12 383 GLY A C 1
ATOM 2889 O O . GLY A 1 383 ? -3.867 -41.406 -9.023 1 92.12 383 GLY A O 1
ATOM 2890 N N . THR A 1 384 ? -4.035 -40.125 -7.215 1 86.38 384 THR A N 1
ATOM 2891 C CA . THR A 1 384 ? -2.885 -40.75 -6.559 1 86.38 384 THR A CA 1
ATOM 2892 C C . THR A 1 384 ? -3.277 -42.062 -5.887 1 86.38 384 THR A C 1
ATOM 2894 O O . THR A 1 384 ? -4.449 -42.438 -5.906 1 86.38 384 THR A O 1
ATOM 2897 N N . PRO A 1 385 ? -2.309 -42.719 -5.379 1 80.06 385 PRO A N 1
ATOM 2898 C CA . PRO A 1 385 ? -2.6 -44.031 -4.77 1 80.06 385 PRO A CA 1
ATOM 2899 C C . PRO A 1 385 ? -3.641 -43.938 -3.656 1 80.06 385 PRO A C 1
ATOM 2901 O O . PRO A 1 385 ? -4.387 -44.906 -3.424 1 80.06 385 PRO A O 1
ATOM 2904 N N . ASP A 1 386 ? -3.717 -42.812 -2.977 1 76.75 386 ASP A N 1
ATOM 2905 C CA . ASP A 1 386 ? -4.699 -42.656 -1.91 1 76.75 386 ASP A CA 1
ATOM 2906 C C . ASP A 1 386 ? -6.062 -42.281 -2.473 1 76.75 386 ASP A C 1
ATOM 2908 O O . ASP A 1 386 ? -6.973 -41.906 -1.722 1 76.75 386 ASP A O 1
ATOM 2912 N N . ARG A 1 387 ? -6.238 -42.312 -3.771 1 80.19 387 ARG A N 1
ATOM 2913 C CA . ARG A 1 387 ? -7.477 -42.156 -4.52 1 80.19 387 ARG A CA 1
ATOM 2914 C C . ARG A 1 387 ? -7.902 -40.688 -4.52 1 80.19 387 ARG A C 1
ATOM 2916 O O . ARG A 1 387 ? -9.062 -40.375 -4.812 1 80.19 387 ARG A O 1
ATOM 2923 N N . THR A 1 388 ? -6.969 -39.812 -4.156 1 85.56 388 THR A N 1
ATOM 2924 C CA . THR A 1 388 ? -7.254 -38.406 -4.297 1 85.56 388 THR A CA 1
ATOM 2925 C C . THR A 1 388 ? -6.988 -37.938 -5.727 1 85.56 388 THR A C 1
ATOM 2927 O O . THR A 1 388 ? -5.898 -38.156 -6.258 1 85.56 388 THR A O 1
ATOM 2930 N N . VAL A 1 389 ? -8.023 -37.312 -6.332 1 94.31 389 VAL A N 1
ATOM 2931 C CA . VAL A 1 389 ? -7.855 -36.781 -7.684 1 94.31 389 VAL A CA 1
ATOM 2932 C C . VAL A 1 389 ? -6.965 -35.531 -7.641 1 94.31 389 VAL A C 1
ATOM 2934 O O . VAL A 1 389 ? -7.281 -34.562 -6.957 1 94.31 389 VAL A O 1
ATOM 2937 N N . VAL A 1 390 ? -5.875 -35.594 -8.383 1 96.56 390 VAL A N 1
ATOM 2938 C CA . VAL A 1 390 ? -4.902 -34.531 -8.227 1 96.56 390 VAL A CA 1
ATOM 2939 C C . VAL A 1 390 ? -4.59 -33.906 -9.594 1 96.56 390 VAL A C 1
ATOM 2941 O O . VAL A 1 390 ? -3.947 -32.844 -9.68 1 96.56 390 VAL A O 1
ATOM 2944 N N . ALA A 1 391 ? -4.98 -34.531 -10.68 1 98.38 391 ALA A N 1
ATOM 2945 C CA . ALA A 1 391 ? -4.719 -34.094 -12.039 1 98.38 391 ALA A CA 1
ATOM 2946 C C . ALA A 1 391 ? -5.688 -34.719 -13.031 1 98.38 391 ALA A C 1
ATOM 2948 O O . ALA A 1 391 ? -6.617 -35.438 -12.625 1 98.38 391 ALA A O 1
ATOM 2949 N N . ARG A 1 392 ? -5.562 -34.312 -14.273 1 98.38 392 ARG A N 1
ATOM 2950 C CA . ARG A 1 392 ? -6.168 -35.094 -15.367 1 98.38 392 ARG A CA 1
ATOM 2951 C C . ARG A 1 392 ? -5.102 -35.625 -16.312 1 98.38 392 ARG A C 1
ATOM 2953 O O . ARG A 1 392 ? -4.09 -34.969 -16.562 1 98.38 392 ARG A O 1
ATOM 2960 N N . LYS A 1 393 ? -5.336 -36.781 -16.781 1 97.69 393 LYS A N 1
ATOM 2961 C CA . LYS A 1 393 ? -4.375 -37.469 -17.656 1 97.69 393 LYS A CA 1
ATOM 2962 C C . LYS A 1 393 ? -4.977 -37.719 -19.031 1 97.69 393 LYS A C 1
ATOM 2964 O O . LYS A 1 393 ? -6.148 -38.094 -19.141 1 97.69 393 LYS A O 1
ATOM 2969 N N . HIS A 1 394 ? -4.156 -37.469 -20.016 1 97.25 394 HIS A N 1
ATOM 2970 C CA . HIS A 1 394 ? -4.574 -37.75 -21.391 1 97.25 394 HIS A CA 1
ATOM 2971 C C . HIS A 1 394 ? -4.766 -39.25 -21.594 1 97.25 394 HIS A C 1
ATOM 2973 O O . HIS A 1 394 ? -4.004 -40.062 -21.062 1 97.25 394 HIS A O 1
ATOM 2979 N N . GLU A 1 395 ? -5.648 -39.625 -22.422 1 94.44 395 GLU A N 1
ATOM 2980 C CA . GLU A 1 395 ? -6.031 -41 -22.625 1 94.44 395 GLU A CA 1
ATOM 2981 C C . GLU A 1 395 ? -4.938 -41.781 -23.359 1 94.44 395 GLU A C 1
ATOM 2983 O O . GLU A 1 395 ? -4.695 -42.969 -23.062 1 94.44 395 GLU A O 1
ATOM 2988 N N . ASN A 1 396 ? -4.285 -41.094 -24.281 1 93.44 396 ASN A N 1
ATOM 2989 C CA . ASN A 1 396 ? -3.418 -41.844 -25.188 1 93.44 396 ASN A CA 1
ATOM 2990 C C . ASN A 1 396 ? -1.979 -41.344 -25.141 1 93.44 396 ASN A C 1
ATOM 2992 O O . ASN A 1 396 ? -1.093 -41.906 -25.781 1 93.44 396 ASN A O 1
ATOM 2996 N N . MET A 1 397 ? -1.818 -40.25 -24.5 1 95.75 397 MET A N 1
ATOM 2997 C CA . MET A 1 397 ? -0.491 -39.656 -24.438 1 95.75 397 MET A CA 1
ATOM 2998 C C . MET A 1 397 ? -0.052 -39.469 -22.984 1 95.75 397 MET A C 1
ATOM 3000 O O . MET A 1 397 ? -0.889 -39.375 -22.078 1 95.75 397 MET A O 1
ATOM 3004 N N . PRO A 1 398 ? 1.295 -39.406 -22.719 1 95.94 398 PRO A N 1
ATOM 3005 C CA . PRO A 1 398 ? 1.787 -39.125 -21.375 1 95.94 398 PRO A CA 1
ATOM 3006 C C . PRO A 1 398 ? 1.724 -37.625 -21.031 1 95.94 398 PRO A C 1
ATOM 3008 O O . PRO A 1 398 ? 2.754 -37.031 -20.75 1 95.94 398 PRO A O 1
ATOM 3011 N N . VAL A 1 399 ? 0.527 -37.125 -21.094 1 97.75 399 VAL A N 1
ATOM 3012 C CA . VAL A 1 399 ? 0.277 -35.719 -20.844 1 97.75 399 VAL A CA 1
ATOM 3013 C C . VAL A 1 399 ? -0.663 -35.562 -19.641 1 97.75 399 VAL A C 1
ATOM 3015 O O . VAL A 1 399 ? -1.677 -36.25 -19.547 1 97.75 399 VAL A O 1
ATOM 3018 N N . PHE A 1 400 ? -0.309 -34.719 -18.734 1 98.31 400 PHE A N 1
ATOM 3019 C CA . PHE A 1 400 ? -1.123 -34.406 -17.547 1 98.31 400 PHE A CA 1
ATOM 3020 C C . PHE A 1 400 ? -1.5 -32.938 -17.516 1 98.31 400 PHE A C 1
ATOM 3022 O O . PHE A 1 400 ? -0.682 -32.062 -17.828 1 98.31 400 PHE A O 1
ATOM 3029 N N . ARG A 1 401 ? -2.746 -32.625 -17.125 1 98.56 401 ARG A N 1
ATOM 3030 C CA . ARG A 1 401 ? -3.176 -31.281 -16.797 1 98.56 401 ARG A CA 1
ATOM 3031 C C . ARG A 1 401 ? -3.16 -31.047 -15.289 1 98.56 401 ARG A C 1
ATOM 3033 O O . ARG A 1 401 ? -3.637 -31.891 -14.523 1 98.56 401 ARG A O 1
ATOM 3040 N N . ILE A 1 402 ? -2.633 -29.906 -14.875 1 98.62 402 ILE A N 1
ATOM 3041 C CA . ILE A 1 402 ? -2.518 -29.672 -13.438 1 98.62 402 ILE A CA 1
ATOM 3042 C C . ILE A 1 402 ? -3.066 -28.297 -13.086 1 98.62 402 ILE A C 1
ATOM 3044 O O . ILE A 1 402 ? -3.299 -27.469 -13.969 1 98.62 402 ILE A O 1
ATOM 3048 N N . GLY A 1 403 ? -3.213 -28.047 -11.734 1 97.88 403 GLY A N 1
ATOM 3049 C CA . GLY A 1 403 ? -3.674 -26.75 -11.25 1 97.88 403 GLY A CA 1
ATOM 3050 C C . GLY A 1 403 ? -5.059 -26.391 -11.758 1 97.88 403 GLY A C 1
ATOM 3051 O O . GLY A 1 403 ? -5.898 -27.266 -11.969 1 97.88 403 GLY A O 1
ATOM 3052 N N . PRO A 1 404 ? -5.309 -25.062 -11.891 1 96.88 404 PRO A N 1
ATOM 3053 C CA . PRO A 1 404 ? -6.609 -24.625 -12.398 1 96.88 404 PRO A CA 1
ATOM 3054 C C . PRO A 1 404 ? -6.926 -25.172 -13.781 1 96.88 404 PRO A C 1
ATOM 3056 O O . PRO A 1 404 ? -8.102 -25.359 -14.125 1 96.88 404 PRO A O 1
ATOM 3059 N N . HIS A 1 405 ? -5.875 -25.469 -14.523 1 96.94 405 HIS A N 1
ATOM 3060 C CA . HIS A 1 405 ? -6.066 -25.969 -15.883 1 96.94 405 HIS A CA 1
ATOM 3061 C C . HIS A 1 405 ? -6.738 -27.344 -15.875 1 96.94 405 HIS A C 1
ATOM 3063 O O . HIS A 1 405 ? -7.406 -27.703 -16.844 1 96.94 405 HIS A O 1
ATOM 3069 N N . ALA A 1 406 ? -6.578 -28.109 -14.844 1 97.69 406 ALA A N 1
ATOM 3070 C CA . ALA A 1 406 ? -7.129 -29.453 -14.719 1 97.69 406 ALA A CA 1
ATOM 3071 C C . ALA A 1 406 ? -8.617 -29.406 -14.398 1 97.69 406 ALA A C 1
ATOM 3073 O O . ALA A 1 406 ? -9.32 -30.422 -14.516 1 97.69 406 ALA A O 1
ATOM 3074 N N . ARG A 1 407 ? -9.148 -28.297 -13.945 1 96.31 407 ARG A N 1
ATOM 3075 C CA . ARG A 1 407 ? -10.562 -28.141 -13.609 1 96.31 407 ARG A CA 1
ATOM 3076 C C . ARG A 1 407 ? -11.039 -29.266 -12.703 1 96.31 407 ARG A C 1
ATOM 3078 O O . ARG A 1 407 ? -12.039 -29.922 -13 1 96.31 407 ARG A O 1
ATOM 3085 N N . LEU A 1 408 ? -10.344 -29.422 -11.633 1 97.12 408 LEU A N 1
ATOM 3086 C CA . LEU A 1 408 ? -10.633 -30.531 -10.719 1 97.12 408 LEU A CA 1
ATOM 3087 C C . LEU A 1 408 ? -11.898 -30.25 -9.914 1 97.12 408 LEU A C 1
ATOM 3089 O O . LEU A 1 408 ? -12.117 -29.125 -9.461 1 97.12 408 LEU A O 1
ATOM 3093 N N . PRO A 1 409 ? -12.711 -31.234 -9.75 1 94 409 PRO A N 1
ATOM 3094 C CA . PRO A 1 409 ? -13.914 -31.047 -8.938 1 94 409 PRO A CA 1
ATOM 3095 C C . PRO A 1 409 ? -13.602 -30.953 -7.441 1 94 409 PRO A C 1
ATOM 3097 O O . PRO A 1 409 ? -12.531 -31.375 -7.004 1 94 409 PRO A O 1
ATOM 3100 N N . PHE A 1 410 ? -14.547 -30.344 -6.68 1 94.62 410 PHE A N 1
ATOM 3101 C CA . PHE A 1 410 ? -14.422 -30.359 -5.227 1 94.62 410 PHE A CA 1
ATOM 3102 C C . PHE A 1 410 ? -14.586 -31.781 -4.691 1 94.62 410 PHE A C 1
ATOM 3104 O O . PHE A 1 410 ? -15.43 -32.531 -5.176 1 94.62 410 PHE A O 1
ATOM 3111 N N . THR A 1 411 ? -13.797 -32.125 -3.721 1 90.81 411 THR A N 1
ATOM 3112 C CA . THR A 1 411 ? -13.945 -33.406 -3.049 1 90.81 411 THR A CA 1
ATOM 3113 C C . THR A 1 411 ? -15.109 -33.375 -2.059 1 90.81 411 THR A C 1
ATOM 3115 O O . THR A 1 411 ? -15.578 -32.281 -1.692 1 90.81 411 THR A O 1
ATOM 3118 N N . PRO A 1 412 ? -15.562 -34.562 -1.636 1 88.88 412 PRO A N 1
ATOM 3119 C CA . PRO A 1 412 ? -16.594 -34.594 -0.595 1 88.88 412 PRO A CA 1
ATOM 3120 C C . PRO A 1 412 ? -16.156 -33.875 0.684 1 88.88 412 PRO A C 1
ATOM 3122 O O . PRO A 1 412 ? -16.953 -33.156 1.301 1 88.88 412 PRO A O 1
ATOM 3125 N N . GLN A 1 413 ? -14.938 -34.031 0.997 1 86.62 413 GLN A N 1
ATOM 3126 C CA . GLN A 1 413 ? -14.422 -33.406 2.201 1 86.62 413 GLN A CA 1
ATOM 3127 C C . GLN A 1 413 ? -14.422 -31.891 2.062 1 86.62 413 GLN A C 1
ATOM 3129 O O . GLN A 1 413 ? -14.719 -31.172 3.021 1 86.62 413 GLN A O 1
ATOM 3134 N N . GLU A 1 414 ? -14.062 -31.359 0.919 1 90.06 414 GLU A N 1
ATOM 3135 C CA . GLU A 1 414 ? -14.039 -29.938 0.657 1 90.06 414 GLU A CA 1
ATOM 3136 C C . GLU A 1 414 ? -15.445 -29.344 0.692 1 90.06 414 GLU A C 1
ATOM 3138 O O . GLU A 1 414 ? -15.617 -28.172 1.042 1 90.06 414 GLU A O 1
ATOM 3143 N N . ARG A 1 415 ? -16.406 -30.109 0.386 1 92.19 415 ARG A N 1
ATOM 3144 C CA . ARG A 1 415 ? -17.797 -29.672 0.456 1 92.19 415 ARG A CA 1
ATOM 3145 C C . ARG A 1 415 ? -18.281 -29.594 1.901 1 92.19 415 ARG A C 1
ATOM 3147 O O . ARG A 1 415 ? -18.906 -28.609 2.305 1 92.19 415 ARG A O 1
ATOM 3154 N N . VAL A 1 416 ? -17.906 -30.594 2.707 1 89.81 416 VAL A N 1
ATOM 3155 C CA . VAL A 1 416 ? -18.328 -30.672 4.102 1 89.81 416 VAL A CA 1
ATOM 3156 C C . VAL A 1 416 ? -17.656 -29.547 4.902 1 89.81 416 VAL A C 1
ATOM 3158 O O . VAL A 1 416 ? -18.281 -28.953 5.785 1 89.81 416 VAL A O 1
ATOM 3161 N N . SER A 1 417 ? -16.453 -29.266 4.508 1 86.31 417 SER A N 1
ATOM 3162 C CA . SER A 1 417 ? -15.703 -28.266 5.254 1 86.31 417 SER A CA 1
ATOM 3163 C C . SER A 1 417 ? -16.094 -26.859 4.828 1 86.31 417 SER A C 1
ATOM 3165 O O . SER A 1 417 ? -15.602 -25.875 5.398 1 86.31 417 SER A O 1
ATOM 3167 N N . GLY A 1 418 ? -16.797 -26.688 3.773 1 88.19 418 GLY A N 1
ATOM 3168 C CA . GLY A 1 418 ? -17.297 -25.391 3.346 1 88.19 418 GLY A CA 1
ATOM 3169 C C . GLY A 1 418 ? -16.391 -24.719 2.328 1 88.19 418 GLY A C 1
ATOM 3170 O O . GLY A 1 418 ? -16.656 -23.594 1.9 1 88.19 418 GLY A O 1
ATOM 3171 N N . ILE A 1 419 ? -15.328 -25.375 1.951 1 89.62 419 ILE A N 1
ATOM 3172 C CA . ILE A 1 419 ? -14.414 -24.844 0.953 1 89.62 419 ILE A CA 1
ATOM 3173 C C . ILE A 1 419 ? -15.156 -24.641 -0.37 1 89.62 419 ILE A C 1
ATOM 3175 O O . ILE A 1 419 ? -14.953 -23.641 -1.06 1 89.62 419 ILE A O 1
ATOM 3179 N N . ALA A 1 420 ? -16.047 -25.516 -0.646 1 93.12 420 ALA A N 1
ATOM 3180 C CA . ALA A 1 420 ? -16.766 -25.516 -1.917 1 93.12 420 ALA A CA 1
ATOM 3181 C C . ALA A 1 420 ? -17.875 -24.469 -1.925 1 93.12 420 ALA A C 1
ATOM 3183 O O . ALA A 1 420 ? -18.453 -24.172 -2.973 1 93.12 420 ALA A O 1
ATOM 3184 N N . ASN A 1 421 ? -18.156 -23.812 -0.709 1 89.19 421 ASN A N 1
ATOM 3185 C CA . ASN A 1 421 ? -19.203 -22.797 -0.635 1 89.19 421 ASN A CA 1
ATOM 3186 C C . ASN A 1 421 ? -18.812 -21.547 -1.409 1 89.19 421 ASN A C 1
ATOM 3188 O O . ASN A 1 421 ? -19.672 -20.719 -1.737 1 89.19 421 ASN A O 1
ATOM 3192 N N . ILE A 1 422 ? -17.609 -21.422 -1.635 1 87.94 422 ILE A N 1
ATOM 3193 C CA . ILE A 1 422 ? -17.094 -20.344 -2.471 1 87.94 422 ILE A CA 1
ATOM 3194 C C . ILE A 1 422 ? -16.594 -20.906 -3.795 1 87.94 422 ILE A C 1
ATOM 3196 O O . ILE A 1 422 ? -15.5 -21.469 -3.857 1 87.94 422 ILE A O 1
ATOM 3200 N N . PRO A 1 423 ? -17.328 -20.688 -4.805 1 88.06 423 PRO A N 1
ATOM 3201 C CA . PRO A 1 423 ? -16.984 -21.328 -6.078 1 88.06 423 PRO A CA 1
ATOM 3202 C C . PRO A 1 423 ? -15.586 -20.969 -6.562 1 88.06 423 PRO A C 1
ATOM 3204 O O . PRO A 1 423 ? -14.898 -21.812 -7.145 1 88.06 423 PRO A O 1
ATOM 3207 N N . ALA A 1 424 ? -15.094 -19.812 -6.25 1 88.62 424 ALA A N 1
ATOM 3208 C CA . ALA A 1 424 ? -13.781 -19.359 -6.707 1 88.62 424 ALA A CA 1
ATOM 3209 C C . ALA A 1 424 ? -12.664 -20.188 -6.082 1 88.62 424 ALA A C 1
ATOM 3211 O O . ALA A 1 424 ? -11.539 -20.203 -6.59 1 88.62 424 ALA A O 1
ATOM 3212 N N . ASN A 1 425 ? -12.969 -20.938 -5.039 1 92.94 425 ASN A N 1
ATOM 3213 C CA . ASN A 1 425 ? -11.961 -21.781 -4.387 1 92.94 425 ASN A CA 1
ATOM 3214 C C . ASN A 1 425 ? -11.539 -22.938 -5.273 1 92.94 425 ASN A C 1
ATOM 3216 O O . ASN A 1 425 ? -10.539 -23.609 -5 1 92.94 425 ASN A O 1
ATOM 3220 N N . ALA A 1 426 ? -12.32 -23.188 -6.324 1 94.19 426 ALA A N 1
ATOM 3221 C CA . ALA A 1 426 ? -12 -24.281 -7.23 1 94.19 426 ALA A CA 1
ATOM 3222 C C . ALA A 1 426 ? -10.617 -24.109 -7.836 1 94.19 426 ALA A C 1
ATOM 3224 O O . ALA A 1 426 ? -9.938 -25.094 -8.141 1 94.19 426 ALA A O 1
ATOM 3225 N N . VAL A 1 427 ? -10.203 -22.875 -7.938 1 94.94 427 VAL A N 1
ATOM 3226 C CA . VAL A 1 427 ? -8.938 -22.625 -8.625 1 94.94 427 VAL A CA 1
ATOM 3227 C C . VAL A 1 427 ? -7.953 -21.953 -7.668 1 94.94 427 VAL A C 1
ATOM 3229 O O . VAL A 1 427 ? -6.941 -21.391 -8.102 1 94.94 427 VAL A O 1
ATOM 3232 N N . ALA A 1 428 ? -8.258 -21.984 -6.387 1 95.31 428 ALA A N 1
ATOM 3233 C CA . ALA A 1 428 ? -7.402 -21.344 -5.395 1 95.31 428 ALA A CA 1
ATOM 3234 C C . ALA A 1 428 ? -6.082 -22.078 -5.23 1 95.31 428 ALA A C 1
ATOM 3236 O O . ALA A 1 428 ? -6.059 -23.312 -5.242 1 95.31 428 ALA A O 1
ATOM 3237 N N . MET A 1 429 ? -5.031 -21.344 -4.977 1 95.88 429 MET A N 1
ATOM 3238 C CA . MET A 1 429 ? -3.707 -21.938 -4.809 1 95.88 429 MET A CA 1
ATOM 3239 C C . MET A 1 429 ? -3.668 -22.844 -3.588 1 95.88 429 MET A C 1
ATOM 3241 O O . MET A 1 429 ? -3.096 -23.938 -3.639 1 95.88 429 MET A O 1
ATOM 3245 N N . PHE A 1 430 ? -4.324 -22.438 -2.512 1 95.12 430 PHE A N 1
ATOM 3246 C CA . PHE A 1 430 ? -4.258 -23.219 -1.288 1 95.12 430 PHE A CA 1
ATOM 3247 C C . PHE A 1 430 ? -4.887 -24.594 -1.491 1 95.12 430 PHE A C 1
ATOM 3249 O O . PHE A 1 430 ? -4.605 -25.531 -0.74 1 95.12 430 PHE A O 1
ATOM 3256 N N . ARG A 1 431 ? -5.73 -24.719 -2.457 1 95.12 431 ARG A N 1
ATOM 3257 C CA . ARG A 1 431 ? -6.406 -25.984 -2.74 1 95.12 431 ARG A CA 1
ATOM 3258 C C . ARG A 1 431 ? -5.621 -26.812 -3.752 1 95.12 431 ARG A C 1
ATOM 3260 O O . ARG A 1 431 ? -5.438 -28.016 -3.566 1 95.12 431 ARG A O 1
ATOM 3267 N N . THR A 1 432 ? -5.137 -26.172 -4.793 1 96.69 432 THR A N 1
ATOM 3268 C CA . THR A 1 432 ? -4.613 -26.906 -5.945 1 96.69 432 THR A CA 1
ATOM 3269 C C . THR A 1 432 ? -3.107 -27.125 -5.809 1 96.69 432 THR A C 1
ATOM 3271 O O . THR A 1 432 ? -2.549 -28.031 -6.43 1 96.69 432 THR A O 1
ATOM 3274 N N . ALA A 1 433 ? -2.414 -26.375 -5.004 1 97.19 433 ALA A N 1
ATOM 3275 C CA . ALA A 1 433 ? -0.961 -26.453 -4.887 1 97.19 433 ALA A CA 1
ATOM 3276 C C . ALA A 1 433 ? -0.533 -27.844 -4.387 1 97.19 433 ALA A C 1
ATOM 3278 O O . ALA A 1 433 ? 0.381 -28.453 -4.945 1 97.19 433 ALA A O 1
ATOM 3279 N N . THR A 1 434 ? -1.205 -28.344 -3.395 1 94.75 434 THR A N 1
ATOM 3280 C CA . THR A 1 434 ? -0.825 -29.641 -2.818 1 94.75 434 THR A CA 1
ATOM 3281 C C . THR A 1 434 ? -1.17 -30.781 -3.77 1 94.75 434 THR A C 1
ATOM 3283 O O . THR A 1 434 ? -0.511 -31.812 -3.764 1 94.75 434 THR A O 1
ATOM 3286 N N . LYS A 1 435 ? -2.166 -30.562 -4.547 1 96.62 435 LYS A N 1
ATOM 3287 C CA . LYS A 1 435 ? -2.502 -31.562 -5.559 1 96.62 435 LYS A CA 1
ATOM 3288 C C . LYS A 1 435 ? -1.419 -31.656 -6.629 1 96.62 435 LYS A C 1
ATOM 3290 O O . LYS A 1 435 ? -0.999 -32.75 -7.012 1 96.62 435 LYS A O 1
ATOM 3295 N N . THR A 1 436 ? -1 -30.5 -7.066 1 98.31 436 THR A N 1
ATOM 3296 C CA . THR A 1 436 ? 0.115 -30.453 -8.008 1 98.31 436 THR A CA 1
ATOM 3297 C C . THR A 1 436 ? 1.363 -31.078 -7.395 1 98.31 436 THR A C 1
ATOM 3299 O O . THR A 1 436 ? 2.053 -31.875 -8.047 1 98.31 436 THR A O 1
ATOM 3302 N N . ALA A 1 437 ? 1.64 -30.766 -6.164 1 97.81 437 ALA A N 1
ATOM 3303 C CA . ALA A 1 437 ? 2.795 -31.312 -5.457 1 97.81 437 ALA A CA 1
ATOM 3304 C C . ALA A 1 437 ? 2.705 -32.844 -5.352 1 97.81 437 ALA A C 1
ATOM 3306 O O . ALA A 1 437 ? 3.693 -33.531 -5.57 1 97.81 437 ALA A O 1
ATOM 3307 N N . ALA A 1 438 ? 1.541 -33.344 -5.031 1 96.44 438 ALA A N 1
ATOM 3308 C CA . ALA A 1 438 ? 1.331 -34.781 -4.906 1 96.44 438 ALA A CA 1
ATOM 3309 C C . ALA A 1 438 ? 1.601 -35.5 -6.227 1 96.44 438 ALA A C 1
ATOM 3311 O O . ALA A 1 438 ? 2.238 -36.531 -6.254 1 96.44 438 ALA A O 1
ATOM 3312 N N . LEU A 1 439 ? 1.12 -34.906 -7.285 1 97.38 439 LEU A N 1
ATOM 3313 C CA . LEU A 1 439 ? 1.392 -35.5 -8.594 1 97.38 439 LEU A CA 1
ATOM 3314 C C . LEU A 1 439 ? 2.891 -35.531 -8.859 1 97.38 439 LEU A C 1
ATOM 3316 O O . LEU A 1 439 ? 3.42 -36.594 -9.25 1 97.38 439 LEU A O 1
ATOM 3320 N N . ALA A 1 440 ? 3.562 -34.438 -8.68 1 98 440 ALA A N 1
ATOM 3321 C CA . ALA A 1 440 ? 4.988 -34.312 -8.969 1 98 440 ALA A CA 1
ATOM 3322 C C . ALA A 1 440 ? 5.797 -35.344 -8.164 1 98 440 ALA A C 1
ATOM 3324 O O . ALA A 1 440 ? 6.777 -35.875 -8.656 1 98 440 ALA A O 1
ATOM 3325 N N . ALA A 1 441 ? 5.371 -35.562 -6.969 1 96.19 441 ALA A N 1
ATOM 3326 C CA . ALA A 1 441 ? 6.102 -36.438 -6.055 1 96.19 441 ALA A CA 1
ATOM 3327 C C . ALA A 1 441 ? 5.871 -37.906 -6.398 1 96.19 441 ALA A C 1
ATOM 3329 O O . ALA A 1 441 ? 6.719 -38.75 -6.117 1 96.19 441 ALA A O 1
ATOM 3330 N N . THR A 1 442 ? 4.734 -38.219 -7.004 1 94.81 442 THR A N 1
ATOM 3331 C CA . THR A 1 442 ? 4.348 -39.625 -7.082 1 94.81 442 THR A CA 1
ATOM 3332 C C . THR A 1 442 ? 4.531 -40.156 -8.5 1 94.81 442 THR A C 1
ATOM 3334 O O . THR A 1 442 ? 4.582 -41.375 -8.711 1 94.81 442 THR A O 1
ATOM 3337 N N . LEU A 1 443 ? 4.641 -39.312 -9.523 1 95.25 443 LEU A N 1
ATOM 3338 C CA . LEU A 1 443 ? 4.855 -39.781 -10.883 1 95.25 443 LEU A CA 1
ATOM 3339 C C . LEU A 1 443 ? 6.176 -40.531 -10.992 1 95.25 443 LEU A C 1
ATOM 3341 O O . LEU A 1 443 ? 7.184 -40.125 -10.414 1 95.25 443 LEU A O 1
ATOM 3345 N N . PRO A 1 444 ? 6.121 -41.656 -11.656 1 93.81 444 PRO A N 1
ATOM 3346 C CA . PRO A 1 444 ? 7.379 -42.375 -11.852 1 93.81 444 PRO A CA 1
ATOM 3347 C C . PRO A 1 444 ? 8.344 -41.625 -12.789 1 93.81 444 PRO A C 1
ATOM 3349 O O . PRO A 1 444 ? 7.949 -40.656 -13.445 1 93.81 444 PRO A O 1
ATOM 3352 N N . ALA A 1 445 ? 9.609 -42.094 -12.805 1 94.75 445 ALA A N 1
ATOM 3353 C CA . ALA A 1 445 ? 10.609 -41.531 -13.711 1 94.75 445 ALA A CA 1
ATOM 3354 C C . ALA A 1 445 ? 10.195 -41.719 -15.164 1 94.75 445 ALA A C 1
ATOM 3356 O O . ALA A 1 445 ? 9.531 -42.688 -15.508 1 94.75 445 ALA A O 1
ATOM 3357 N N . VAL A 1 446 ? 10.547 -40.688 -15.922 1 92.62 446 VAL A N 1
ATOM 3358 C CA . VAL A 1 446 ? 10.344 -40.812 -17.359 1 92.62 446 VAL A CA 1
ATOM 3359 C C . VAL A 1 446 ? 11.312 -41.875 -17.906 1 92.62 446 VAL A C 1
ATOM 3361 O O . VAL A 1 446 ? 12.516 -41.812 -17.656 1 92.62 446 VAL A O 1
ATOM 3364 N N . THR A 1 447 ? 10.828 -43.062 -18.344 1 77.31 447 THR A N 1
ATOM 3365 C CA . THR A 1 447 ? 11.68 -44.125 -18.875 1 77.31 447 THR A CA 1
ATOM 3366 C C . THR A 1 447 ? 11.82 -44 -20.391 1 77.31 447 THR A C 1
ATOM 3368 O O . THR A 1 447 ? 10.875 -43.594 -21.078 1 77.31 447 THR A O 1
ATOM 3371 N N . GLN A 1 448 ? 13.125 -43.969 -20.906 1 64.38 448 GLN A N 1
ATOM 3372 C CA . GLN A 1 448 ? 13.398 -44 -22.344 1 64.38 448 GLN A CA 1
ATOM 3373 C C . GLN A 1 448 ? 12.672 -45.156 -23.016 1 64.38 448 GLN A C 1
ATOM 3375 O O . GLN A 1 448 ? 12.695 -46.281 -22.531 1 64.38 448 GLN A O 1
ATOM 3380 N N . GLY A 1 449 ? 11.547 -44.969 -23.609 1 47.41 449 GLY A N 1
ATOM 3381 C CA . GLY A 1 449 ? 11.117 -46.062 -24.469 1 47.41 449 GLY A CA 1
ATOM 3382 C C . GLY A 1 449 ? 12.172 -46.469 -25.484 1 47.41 449 GLY A C 1
ATOM 3383 O O . GLY A 1 449 ? 13.078 -45.719 -25.781 1 47.41 449 GLY A O 1
ATOM 3384 N N . MET B 1 1 ? 3.805 34.75 -10.742 1 62.91 1 MET B N 1
ATOM 3385 C CA . MET B 1 1 ? 4.652 33.594 -11.047 1 62.91 1 MET B CA 1
ATOM 3386 C C . MET B 1 1 ? 5.227 33 -9.773 1 62.91 1 MET B C 1
ATOM 3388 O O . MET B 1 1 ? 5.512 33.719 -8.812 1 62.91 1 MET B O 1
ATOM 3392 N N . PHE B 1 2 ? 5.18 31.641 -9.648 1 83.44 2 PHE B N 1
ATOM 3393 C CA . PHE B 1 2 ? 5.742 30.938 -8.508 1 83.44 2 PHE B CA 1
ATOM 3394 C C . PHE B 1 2 ? 7.258 31.094 -8.469 1 83.44 2 PHE B C 1
ATOM 3396 O O . PHE B 1 2 ? 7.957 30.656 -9.383 1 83.44 2 PHE B O 1
ATOM 3403 N N . GLU B 1 3 ? 7.781 31.922 -7.535 1 90.81 3 GLU B N 1
ATOM 3404 C CA . GLU B 1 3 ? 9.219 32.094 -7.344 1 90.81 3 GLU B CA 1
ATOM 3405 C C . GLU B 1 3 ? 9.742 31.156 -6.262 1 90.81 3 GLU B C 1
ATOM 3407 O O . GLU B 1 3 ? 9.414 31.297 -5.086 1 90.81 3 GLU B O 1
ATOM 3412 N N . PRO B 1 4 ? 10.625 30.188 -6.688 1 96.25 4 PRO B N 1
ATOM 3413 C CA . PRO B 1 4 ? 11.117 29.203 -5.707 1 96.25 4 PRO B CA 1
ATOM 3414 C C . PRO B 1 4 ? 12.023 29.844 -4.656 1 96.25 4 PRO B C 1
ATOM 3416 O O . PRO B 1 4 ? 12.82 30.734 -4.977 1 96.25 4 PRO B O 1
ATOM 3419 N N . SER B 1 5 ? 11.852 29.453 -3.412 1 97.12 5 SER B N 1
ATOM 3420 C CA . SER B 1 5 ? 12.781 29.828 -2.355 1 97.12 5 SER B CA 1
ATOM 3421 C C . SER B 1 5 ? 14.164 29.219 -2.596 1 97.12 5 SER B C 1
ATOM 3423 O O . SER B 1 5 ? 14.336 28.406 -3.494 1 97.12 5 SER B O 1
ATOM 3425 N N . THR B 1 6 ? 15.117 29.656 -1.773 1 96.31 6 THR B N 1
ATOM 3426 C CA . THR B 1 6 ? 16.469 29.109 -1.859 1 96.31 6 THR B CA 1
ATOM 3427 C C . THR B 1 6 ? 16.453 27.594 -1.613 1 96.31 6 THR B C 1
ATOM 3429 O O . THR B 1 6 ? 17.188 26.859 -2.268 1 96.31 6 THR B O 1
ATOM 3432 N N . GLN B 1 7 ? 15.672 27.156 -0.702 1 97.25 7 GLN B N 1
ATOM 3433 C CA . GLN B 1 7 ? 15.586 25.734 -0.383 1 97.25 7 GLN B CA 1
ATOM 3434 C C . GLN B 1 7 ? 14.969 24.953 -1.535 1 97.25 7 GLN B C 1
ATOM 3436 O O . GLN B 1 7 ? 15.453 23.875 -1.883 1 97.25 7 GLN B O 1
ATOM 3441 N N . ILE B 1 8 ? 13.898 25.453 -2.086 1 98 8 ILE B N 1
ATOM 3442 C CA . ILE B 1 8 ? 13.258 24.781 -3.215 1 98 8 ILE B CA 1
ATOM 3443 C C . ILE B 1 8 ? 14.219 24.734 -4.398 1 98 8 ILE B C 1
ATOM 3445 O O . ILE B 1 8 ? 14.336 23.703 -5.066 1 98 8 ILE B O 1
ATOM 3449 N N . ALA B 1 9 ? 14.938 25.844 -4.66 1 97.5 9 ALA B N 1
ATOM 3450 C CA . ALA B 1 9 ? 15.93 25.875 -5.734 1 97.5 9 ALA B CA 1
ATOM 3451 C C . ALA B 1 9 ? 17.031 24.844 -5.504 1 97.5 9 ALA B C 1
ATOM 3453 O O . ALA B 1 9 ? 17.5 24.203 -6.449 1 97.5 9 ALA B O 1
ATOM 3454 N N . SER B 1 10 ? 17.406 24.734 -4.258 1 97.56 10 SER B N 1
ATOM 3455 C CA . SER B 1 10 ? 18.438 23.75 -3.91 1 97.56 10 SER B CA 1
ATOM 3456 C C . SER B 1 10 ? 17.969 22.328 -4.184 1 97.56 10 SER B C 1
ATOM 3458 O O . SER B 1 10 ? 18.75 21.484 -4.625 1 97.56 10 SER B O 1
ATOM 3460 N N . ILE B 1 11 ? 16.719 22.016 -3.91 1 97.56 11 ILE B N 1
ATOM 3461 C CA . ILE B 1 11 ? 16.125 20.719 -4.199 1 97.56 11 ILE B CA 1
ATOM 3462 C C . ILE B 1 11 ? 16.203 20.438 -5.699 1 97.56 11 ILE B C 1
ATOM 3464 O O . ILE B 1 11 ? 16.672 19.391 -6.125 1 97.56 11 ILE B O 1
ATOM 3468 N N . LEU B 1 12 ? 15.75 21.406 -6.48 1 96.69 12 LEU B N 1
ATOM 3469 C CA . LEU B 1 12 ? 15.703 21.25 -7.93 1 96.69 12 LEU B CA 1
ATOM 3470 C C . LEU B 1 12 ? 17.109 21.031 -8.492 1 96.69 12 LEU B C 1
ATOM 3472 O O . LEU B 1 12 ? 17.297 20.141 -9.336 1 96.69 12 LEU B O 1
ATOM 3476 N N . THR B 1 13 ? 18.062 21.719 -7.969 1 96.5 13 THR B N 1
ATOM 3477 C CA . THR B 1 13 ? 19.453 21.609 -8.422 1 96.5 13 THR B CA 1
ATOM 3478 C C . THR B 1 13 ? 20.031 20.25 -8.031 1 96.5 13 THR B C 1
ATOM 3480 O O . THR B 1 13 ? 20.703 19.594 -8.844 1 96.5 13 THR B O 1
ATOM 3483 N N . ALA B 1 14 ? 19.766 19.875 -6.777 1 96.88 14 ALA B N 1
ATOM 3484 C CA . ALA B 1 14 ? 20.297 18.609 -6.277 1 96.88 14 ALA B CA 1
ATOM 3485 C C . ALA B 1 14 ? 19.766 17.422 -7.078 1 96.88 14 ALA B C 1
ATOM 3487 O O . ALA B 1 14 ? 20.5 16.484 -7.383 1 96.88 14 ALA B O 1
ATOM 3488 N N . ILE B 1 15 ? 18.547 17.438 -7.383 1 95.44 15 ILE B N 1
ATOM 3489 C CA . ILE B 1 15 ? 17.922 16.344 -8.109 1 95.44 15 ILE B CA 1
ATOM 3490 C C . ILE B 1 15 ? 18.391 16.344 -9.562 1 95.44 15 ILE B C 1
ATOM 3492 O O . ILE B 1 15 ? 18.672 15.281 -10.125 1 95.44 15 ILE B O 1
ATOM 3496 N N . ALA B 1 16 ? 18.5 17.469 -10.18 1 93.06 16 ALA B N 1
ATOM 3497 C CA . ALA B 1 16 ? 18.984 17.578 -11.555 1 93.06 16 ALA B CA 1
ATOM 3498 C C . ALA B 1 16 ? 20.406 17.047 -11.688 1 93.06 16 ALA B C 1
ATOM 3500 O O . ALA B 1 16 ? 20.766 16.5 -12.727 1 93.06 16 ALA B O 1
ATOM 3501 N N . SER B 1 17 ? 21.156 17.109 -10.633 1 93.31 17 SER B N 1
ATOM 3502 C CA . SER B 1 17 ? 22.562 16.734 -10.688 1 93.31 17 SER B CA 1
ATOM 3503 C C . SER B 1 17 ? 22.781 15.297 -10.219 1 93.31 17 SER B C 1
ATOM 3505 O O . SER B 1 17 ? 23.891 14.773 -10.305 1 93.31 17 SER B O 1
ATOM 3507 N N . ASN B 1 18 ? 21.812 14.703 -9.672 1 90.38 18 ASN B N 1
ATOM 3508 C CA . ASN B 1 18 ? 21.922 13.336 -9.172 1 90.38 18 ASN B CA 1
ATOM 3509 C C . ASN B 1 18 ? 21.641 12.312 -10.266 1 90.38 18 ASN B C 1
ATOM 3511 O O . ASN B 1 18 ? 20.516 12.219 -10.758 1 90.38 18 ASN B O 1
ATOM 3515 N N . PRO B 1 19 ? 22.594 11.492 -10.656 1 84.94 19 PRO B N 1
ATOM 3516 C CA . PRO B 1 19 ? 22.391 10.531 -11.742 1 84.94 19 PRO B CA 1
ATOM 3517 C C . PRO B 1 19 ? 21.359 9.453 -11.398 1 84.94 19 PRO B C 1
ATOM 3519 O O . PRO B 1 19 ? 20.781 8.844 -12.297 1 84.94 19 PRO B O 1
ATOM 3522 N N . ASN B 1 20 ? 21.109 9.219 -10.164 1 81.62 20 ASN B N 1
ATOM 3523 C CA . ASN B 1 20 ? 20.188 8.172 -9.742 1 81.62 20 ASN B CA 1
ATOM 3524 C C . ASN B 1 20 ? 18.812 8.734 -9.422 1 81.62 20 ASN B C 1
ATOM 3526 O O . ASN B 1 20 ? 17.938 8.008 -8.93 1 81.62 20 ASN B O 1
ATOM 3530 N N . ALA B 1 21 ? 18.719 9.984 -9.672 1 85.19 21 ALA B N 1
ATOM 3531 C CA . ALA B 1 21 ? 17.453 10.648 -9.414 1 85.19 21 ALA B CA 1
ATOM 3532 C C . ALA B 1 21 ? 17.047 11.531 -10.594 1 85.19 21 ALA B C 1
ATOM 3534 O O . ALA B 1 21 ? 17.688 11.508 -11.648 1 85.19 21 ALA B O 1
ATOM 3535 N N . GLY B 1 22 ? 15.867 12.062 -10.578 1 85.94 22 GLY B N 1
ATOM 3536 C CA . GLY B 1 22 ? 15.445 13.047 -11.562 1 85.94 22 GLY B CA 1
ATOM 3537 C C . GLY B 1 22 ? 14.414 12.508 -12.539 1 85.94 22 GLY B C 1
ATOM 3538 O O . GLY B 1 22 ? 13.836 13.266 -13.32 1 85.94 22 GLY B O 1
ATOM 3539 N N . ALA B 1 23 ? 14.148 11.242 -12.5 1 86.25 23 ALA B N 1
ATOM 3540 C CA . ALA B 1 23 ? 13.219 10.648 -13.453 1 86.25 23 ALA B CA 1
ATOM 3541 C C . ALA B 1 23 ? 11.828 11.273 -13.32 1 86.25 23 ALA B C 1
ATOM 3543 O O . ALA B 1 23 ? 11.211 11.641 -14.32 1 86.25 23 ALA B O 1
ATOM 3544 N N . GLY B 1 24 ? 11.367 11.422 -12.164 1 88.75 24 GLY B N 1
ATOM 3545 C CA . GLY B 1 24 ? 10.062 12.031 -11.953 1 88.75 24 GLY B CA 1
ATOM 3546 C C . GLY B 1 24 ? 10 13.477 -12.406 1 88.75 24 GLY B C 1
ATOM 3547 O O . GLY B 1 24 ? 9.047 13.891 -13.062 1 88.75 24 GLY B O 1
ATOM 3548 N N . MET B 1 25 ? 11.016 14.164 -12.016 1 89.38 25 MET B N 1
ATOM 3549 C CA . MET B 1 25 ? 11.094 15.57 -12.398 1 89.38 25 MET B CA 1
ATOM 3550 C C . MET B 1 25 ? 11.109 15.719 -13.922 1 89.38 25 MET B C 1
ATOM 3552 O O . MET B 1 25 ? 10.375 16.547 -14.477 1 89.38 25 MET B O 1
ATOM 3556 N N . ARG B 1 26 ? 11.852 14.922 -14.578 1 89.88 26 ARG B N 1
ATOM 3557 C CA . ARG B 1 26 ? 11.969 14.977 -16.031 1 89.88 26 ARG B CA 1
ATOM 3558 C C . ARG B 1 26 ? 10.664 14.578 -16.703 1 89.88 26 ARG B C 1
ATOM 3560 O O . ARG B 1 26 ? 10.234 15.219 -17.672 1 89.88 26 ARG B O 1
ATOM 3567 N N . LEU B 1 27 ? 10.07 13.609 -16.203 1 89.19 27 LEU B N 1
ATOM 3568 C CA . LEU B 1 27 ? 8.82 13.125 -16.781 1 89.19 27 LEU B CA 1
ATOM 3569 C C . LEU B 1 27 ? 7.746 14.211 -16.734 1 89.19 27 LEU B C 1
ATOM 3571 O O . LEU B 1 27 ? 7.008 14.398 -17.703 1 89.19 27 LEU B O 1
ATOM 3575 N N . THR B 1 28 ? 7.684 14.859 -15.656 1 89.25 28 THR B N 1
ATOM 3576 C CA . THR B 1 28 ? 6.633 15.859 -15.508 1 89.25 28 THR B CA 1
ATOM 3577 C C . THR B 1 28 ? 6.965 17.125 -16.312 1 89.25 28 THR B C 1
ATOM 3579 O O . THR B 1 28 ? 6.066 17.859 -16.703 1 89.25 28 THR B O 1
ATOM 3582 N N . GLN B 1 29 ? 8.195 17.375 -16.484 1 85.75 29 GLN B N 1
ATOM 3583 C CA . GLN B 1 29 ? 8.594 18.5 -17.312 1 85.75 29 GLN B CA 1
ATOM 3584 C C . GLN B 1 29 ? 8.031 18.375 -18.719 1 85.75 29 GLN B C 1
ATOM 3586 O O . GLN B 1 29 ? 7.711 19.375 -19.359 1 85.75 29 GLN B O 1
ATOM 3591 N N . GLN B 1 30 ? 7.82 17.219 -19.094 1 86 30 GLN B N 1
ATOM 3592 C CA . GLN B 1 30 ? 7.258 16.969 -20.422 1 86 30 GLN B CA 1
ATOM 3593 C C . GLN B 1 30 ? 5.77 17.312 -20.453 1 86 30 GLN B C 1
ATOM 3595 O O . GLN B 1 30 ? 5.188 17.453 -21.531 1 86 30 GLN B O 1
ATOM 3600 N N . ARG B 1 31 ? 5.25 17.547 -19.359 1 89.38 31 ARG B N 1
ATOM 3601 C CA . ARG B 1 31 ? 3.826 17.844 -19.266 1 89.38 31 ARG B CA 1
ATOM 3602 C C . ARG B 1 31 ? 3.584 19.094 -18.422 1 89.38 31 ARG B C 1
ATOM 3604 O O . ARG B 1 31 ? 2.66 19.141 -17.609 1 89.38 31 ARG B O 1
ATOM 3611 N N . GLU B 1 32 ? 4.395 19.984 -18.578 1 90.88 32 GLU B N 1
ATOM 3612 C CA . GLU B 1 32 ? 4.379 21.203 -17.766 1 90.88 32 GLU B CA 1
ATOM 3613 C C . GLU B 1 32 ? 3.055 21.938 -17.922 1 90.88 32 GLU B C 1
ATOM 3615 O O . GLU B 1 32 ? 2.584 22.594 -16.984 1 90.88 32 GLU B O 1
ATOM 3620 N N . SER B 1 33 ? 2.379 21.828 -19.062 1 90.75 33 SER B N 1
ATOM 3621 C CA . SER B 1 33 ? 1.152 22.562 -19.375 1 90.75 33 SER B CA 1
ATOM 3622 C C . SER B 1 33 ? 0.005 22.109 -18.469 1 90.75 33 SER B C 1
ATOM 3624 O O . SER B 1 33 ? -1.007 22.812 -18.359 1 90.75 33 SER B O 1
ATOM 3626 N N . GLU B 1 34 ? 0.18 21.047 -17.859 1 89.56 34 GLU B N 1
ATOM 3627 C CA . GLU B 1 34 ? -0.86 20.516 -16.984 1 89.56 34 GLU B CA 1
ATOM 3628 C C . GLU B 1 34 ? -0.787 21.125 -15.586 1 89.56 34 GLU B C 1
ATOM 3630 O O . GLU B 1 34 ? -1.638 20.859 -14.742 1 89.56 34 GLU B O 1
ATOM 3635 N N . PHE B 1 35 ? 0.188 21.938 -15.383 1 89.56 35 PHE B N 1
ATOM 3636 C CA . PHE B 1 35 ? 0.414 22.562 -14.078 1 89.56 35 PHE B CA 1
ATOM 3637 C C . PHE B 1 35 ? 0.403 24.078 -14.195 1 89.56 35 PHE B C 1
ATOM 3639 O O . PHE B 1 35 ? 0.542 24.625 -15.289 1 89.56 35 PHE B O 1
ATOM 3646 N N . ALA B 1 36 ? 0.245 24.703 -13.039 1 88.06 36 ALA B N 1
ATOM 3647 C CA . ALA B 1 36 ? 0.137 26.172 -13.016 1 88.06 36 ALA B CA 1
ATOM 3648 C C . ALA B 1 36 ? 1.48 26.828 -13.328 1 88.06 36 ALA B C 1
ATOM 3650 O O . ALA B 1 36 ? 1.53 27.969 -13.789 1 88.06 36 ALA B O 1
ATOM 3651 N N . SER B 1 37 ? 2.584 26.172 -13.062 1 91.12 37 SER B N 1
ATOM 3652 C CA . SER B 1 37 ? 3.926 26.672 -13.344 1 91.12 37 SER B CA 1
ATOM 3653 C C . SER B 1 37 ? 4.906 25.531 -13.562 1 91.12 37 SER B C 1
ATOM 3655 O O . SER B 1 37 ? 4.656 24.391 -13.125 1 91.12 37 SER B O 1
ATOM 3657 N N . PRO B 1 38 ? 6.016 25.844 -14.242 1 92.12 38 PRO B N 1
ATOM 3658 C CA . PRO B 1 38 ? 7.031 24.797 -14.43 1 92.12 38 PRO B CA 1
ATOM 3659 C C . PRO B 1 38 ? 7.582 24.266 -13.109 1 92.12 38 PRO B C 1
ATOM 3661 O O . PRO B 1 38 ? 7.863 23.062 -13 1 92.12 38 PRO B O 1
ATOM 3664 N N . VAL B 1 39 ? 7.688 25.109 -12.117 1 93.62 39 VAL B N 1
ATOM 3665 C CA . VAL B 1 39 ? 8.227 24.703 -10.828 1 93.62 39 VAL B CA 1
ATOM 3666 C C . VAL B 1 39 ? 7.258 23.75 -10.141 1 93.62 39 VAL B C 1
ATOM 3668 O O . VAL B 1 39 ? 7.672 22.75 -9.547 1 93.62 39 VAL B O 1
ATOM 3671 N N . GLN B 1 40 ? 6.062 24.062 -10.289 1 92.94 40 GLN B N 1
ATOM 3672 C CA . GLN B 1 40 ? 5.059 23.172 -9.695 1 92.94 40 GLN B CA 1
ATOM 3673 C C . GLN B 1 40 ? 5.062 21.812 -10.383 1 92.94 40 GLN B C 1
ATOM 3675 O O . GLN B 1 40 ? 4.887 20.781 -9.719 1 92.94 40 GLN B O 1
ATOM 3680 N N . ALA B 1 41 ? 5.227 21.844 -11.688 1 94.06 41 ALA B N 1
ATOM 3681 C CA . ALA B 1 41 ? 5.352 20.594 -12.422 1 94.06 41 ALA B CA 1
ATOM 3682 C C . ALA B 1 41 ? 6.543 19.781 -11.922 1 94.06 41 ALA B C 1
ATOM 3684 O O . ALA B 1 41 ? 6.418 18.578 -11.672 1 94.06 41 ALA B O 1
ATOM 3685 N N . GLN B 1 42 ? 7.602 20.438 -11.742 1 95 42 GLN B N 1
ATOM 3686 C CA . GLN B 1 42 ? 8.812 19.781 -11.266 1 95 42 GLN B CA 1
ATOM 3687 C C . GLN B 1 42 ? 8.625 19.219 -9.859 1 95 42 GLN B C 1
ATOM 3689 O O . GLN B 1 42 ? 8.992 18.078 -9.586 1 95 42 GLN B O 1
ATOM 3694 N N . LEU B 1 43 ? 8.023 20 -8.992 1 96 43 LEU B N 1
ATOM 3695 C CA . LEU B 1 43 ? 7.809 19.562 -7.613 1 96 43 LEU B CA 1
ATOM 3696 C C . LEU B 1 43 ? 6.852 18.375 -7.562 1 96 43 LEU B C 1
ATOM 3698 O O . LEU B 1 43 ? 7.039 17.453 -6.762 1 96 43 LEU B O 1
ATOM 3702 N N . ALA B 1 44 ? 5.855 18.438 -8.414 1 94.19 44 ALA B N 1
ATOM 3703 C CA . ALA B 1 44 ? 4.922 17.312 -8.484 1 94.19 44 ALA B CA 1
ATOM 3704 C C . ALA B 1 44 ? 5.621 16.047 -8.945 1 94.19 44 ALA B C 1
ATOM 3706 O O . ALA B 1 44 ? 5.355 14.961 -8.414 1 94.19 44 ALA B O 1
ATOM 3707 N N . GLY B 1 45 ? 6.469 16.188 -9.93 1 95.12 45 GLY B N 1
ATOM 3708 C CA . GLY B 1 45 ? 7.25 15.047 -10.383 1 95.12 45 GLY B CA 1
ATOM 3709 C C . GLY B 1 45 ? 8.164 14.484 -9.312 1 95.12 45 GLY B C 1
ATOM 3710 O O . GLY B 1 45 ? 8.266 13.266 -9.156 1 95.12 45 GLY B O 1
ATOM 3711 N N . ILE B 1 46 ? 8.773 15.336 -8.547 1 95.69 46 ILE B N 1
ATOM 3712 C CA . ILE B 1 46 ? 9.641 14.953 -7.441 1 95.69 46 ILE B CA 1
ATOM 3713 C C . ILE B 1 46 ? 8.828 14.227 -6.371 1 95.69 46 ILE B C 1
ATOM 3715 O O . ILE B 1 46 ? 9.25 13.18 -5.863 1 95.69 46 ILE B O 1
ATOM 3719 N N . ALA B 1 47 ? 7.676 14.758 -6.125 1 95.06 47 ALA B N 1
ATOM 3720 C CA . ALA B 1 47 ? 6.824 14.219 -5.07 1 95.06 47 ALA B CA 1
ATOM 3721 C C . ALA B 1 47 ? 6.316 12.82 -5.43 1 95.06 47 ALA B C 1
ATOM 3723 O O . ALA B 1 47 ? 6.121 11.977 -4.555 1 95.06 47 ALA B O 1
ATOM 3724 N N . ALA B 1 48 ? 6.133 12.547 -6.684 1 92.56 48 ALA B N 1
ATOM 3725 C CA . ALA B 1 48 ? 5.523 11.297 -7.133 1 92.56 48 ALA B CA 1
ATOM 3726 C C . ALA B 1 48 ? 6.582 10.211 -7.324 1 92.56 48 ALA B C 1
ATOM 3728 O O . ALA B 1 48 ? 6.25 9.031 -7.48 1 92.56 48 ALA B O 1
ATOM 3729 N N . ASP B 1 49 ? 7.848 10.57 -7.277 1 92.75 49 ASP B N 1
ATOM 3730 C CA . ASP B 1 49 ? 8.945 9.625 -7.469 1 92.75 49 ASP B CA 1
ATOM 3731 C C . ASP B 1 49 ? 9.68 9.359 -6.156 1 92.75 49 ASP B C 1
ATOM 3733 O O . ASP B 1 49 ? 10.281 10.273 -5.582 1 92.75 49 ASP B O 1
ATOM 3737 N N . PRO B 1 50 ? 9.695 8.117 -5.711 1 88.75 50 PRO B N 1
ATOM 3738 C CA . PRO B 1 50 ? 10.281 7.805 -4.402 1 88.75 50 PRO B CA 1
ATOM 3739 C C . PRO B 1 50 ? 11.758 8.188 -4.316 1 88.75 50 PRO B C 1
ATOM 3741 O O . PRO B 1 50 ? 12.219 8.648 -3.271 1 88.75 50 PRO B O 1
ATOM 3744 N N . GLN B 1 51 ? 12.523 7.977 -5.344 1 90 51 GLN B N 1
ATOM 3745 C CA . GLN B 1 51 ? 13.945 8.312 -5.316 1 90 51 GLN B CA 1
ATOM 3746 C C . GLN B 1 51 ? 14.148 9.828 -5.238 1 90 51 GLN B C 1
ATOM 3748 O O . GLN B 1 51 ? 14.977 10.305 -4.457 1 90 51 GLN B O 1
ATOM 3753 N N . ASP B 1 52 ? 13.383 10.57 -6.016 1 95.56 52 ASP B N 1
ATOM 3754 C CA . ASP B 1 52 ? 13.469 12.023 -5.98 1 95.56 52 ASP B CA 1
ATOM 3755 C C . ASP B 1 52 ? 13.062 12.562 -4.609 1 95.56 52 ASP B C 1
ATOM 3757 O O . ASP B 1 52 ? 13.688 13.5 -4.098 1 95.56 52 ASP B O 1
ATOM 3761 N N . ARG B 1 53 ? 12.07 11.992 -4.066 1 95.06 53 ARG B N 1
ATOM 3762 C CA . ARG B 1 53 ? 11.586 12.43 -2.762 1 95.06 53 ARG B CA 1
ATOM 3763 C C . ARG B 1 53 ? 12.656 12.266 -1.69 1 95.06 53 ARG B C 1
ATOM 3765 O O . ARG B 1 53 ? 12.812 13.125 -0.821 1 95.06 53 ARG B O 1
ATOM 3772 N N . THR B 1 54 ? 13.305 11.141 -1.761 1 93.56 54 THR B N 1
ATOM 3773 C CA . THR B 1 54 ? 14.352 10.867 -0.791 1 93.56 54 THR B CA 1
ATOM 3774 C C . THR B 1 54 ? 15.461 11.914 -0.871 1 93.56 54 THR B C 1
ATOM 3776 O O . THR B 1 54 ? 15.93 12.406 0.156 1 93.56 54 THR B O 1
ATOM 3779 N N . VAL B 1 55 ? 15.836 12.266 -2.057 1 95.94 55 VAL B N 1
ATOM 3780 C CA . VAL B 1 55 ? 16.875 13.281 -2.256 1 95.94 55 VAL B CA 1
ATOM 3781 C C . VAL B 1 55 ? 16.375 14.633 -1.75 1 95.94 55 VAL B C 1
ATOM 3783 O O . VAL B 1 55 ? 17.094 15.344 -1.052 1 95.94 55 VAL B O 1
ATOM 3786 N N . ALA B 1 56 ? 15.148 14.984 -2.098 1 97.56 56 ALA B N 1
ATOM 3787 C CA . ALA B 1 56 ? 14.57 16.25 -1.654 1 97.56 56 ALA B CA 1
ATOM 3788 C C . ALA B 1 56 ? 14.555 16.344 -0.131 1 97.56 56 ALA B C 1
ATOM 3790 O O . ALA B 1 56 ? 14.914 17.375 0.442 1 97.56 56 ALA B O 1
ATOM 3791 N N . ASP B 1 57 ? 14.164 15.273 0.497 1 96.94 57 ASP B N 1
ATOM 3792 C CA . ASP B 1 57 ? 14.094 15.234 1.954 1 96.94 57 ASP B CA 1
ATOM 3793 C C . ASP B 1 57 ? 15.477 15.445 2.574 1 96.94 57 ASP B C 1
ATOM 3795 O O . ASP B 1 57 ? 15.609 16.156 3.572 1 96.94 57 ASP B O 1
ATOM 3799 N N . ARG B 1 58 ? 16.453 14.859 2 1 96 58 ARG B N 1
ATOM 3800 C CA . ARG B 1 58 ? 17.812 14.992 2.514 1 96 58 ARG B CA 1
ATOM 3801 C C . ARG B 1 58 ? 18.312 16.422 2.387 1 96 58 ARG B C 1
ATOM 3803 O O . ARG B 1 58 ? 18.984 16.938 3.281 1 96 58 ARG B O 1
ATOM 3810 N N . VAL B 1 59 ? 17.984 17.031 1.303 1 97.75 59 VAL B N 1
ATOM 3811 C CA . VAL B 1 59 ? 18.375 18.422 1.072 1 97.75 59 VAL B CA 1
ATOM 3812 C C . VAL B 1 59 ? 17.734 19.328 2.117 1 97.75 59 VAL B C 1
ATOM 3814 O O . VAL B 1 59 ? 18.391 20.203 2.688 1 97.75 59 VAL B O 1
ATOM 3817 N N . LEU B 1 60 ? 16.484 19.094 2.359 1 98.06 60 LEU B N 1
ATOM 3818 C CA . LEU B 1 60 ? 15.781 19.906 3.34 1 98.06 60 LEU B CA 1
ATOM 3819 C C . LEU B 1 60 ? 16.344 19.688 4.742 1 98.06 60 LEU B C 1
ATOM 3821 O O . LEU B 1 60 ? 16.547 20.641 5.492 1 98.06 60 LEU B O 1
ATOM 3825 N N . ASP B 1 61 ? 16.562 18.406 5.074 1 97.75 61 ASP B N 1
ATOM 3826 C CA . ASP B 1 61 ? 17.125 18.094 6.383 1 97.75 61 ASP B CA 1
ATOM 3827 C C . ASP B 1 61 ? 18.469 18.797 6.574 1 97.75 61 ASP B C 1
ATOM 3829 O O . ASP B 1 61 ? 18.734 19.359 7.637 1 97.75 61 ASP B O 1
ATOM 3833 N N . ALA B 1 62 ? 19.297 18.734 5.57 1 97.12 62 ALA B N 1
ATOM 3834 C CA . ALA B 1 62 ? 20.609 19.375 5.637 1 97.12 62 ALA B CA 1
ATOM 3835 C C . ALA B 1 62 ? 20.484 20.891 5.789 1 97.12 62 ALA B C 1
ATOM 3837 O O . ALA B 1 62 ? 21.219 21.5 6.562 1 97.12 62 ALA B O 1
ATOM 3838 N N . SER B 1 63 ? 19.578 21.438 5.086 1 97.5 63 SER B N 1
ATOM 3839 C CA . SER B 1 63 ? 19.391 22.891 5.133 1 97.5 63 SER B CA 1
ATOM 3840 C C . SER B 1 63 ? 18.938 23.344 6.516 1 97.5 63 SER B C 1
ATOM 3842 O O . SER B 1 63 ? 19.391 24.359 7.023 1 97.5 63 SER B O 1
ATOM 3844 N N . TRP B 1 64 ? 18.062 22.594 7.137 1 97.56 64 TRP B N 1
ATOM 3845 C CA . TRP B 1 64 ? 17.469 23 8.406 1 97.56 64 TRP B CA 1
ATOM 3846 C C . TRP B 1 64 ? 18.391 22.641 9.57 1 97.56 64 TRP B C 1
ATOM 3848 O O . TRP B 1 64 ? 18.203 23.125 10.688 1 97.56 64 TRP B O 1
ATOM 3858 N N . SER B 1 65 ? 19.391 21.797 9.297 1 96.19 65 SER B N 1
ATOM 3859 C CA . SER B 1 65 ? 20.297 21.391 10.359 1 96.19 65 SER B CA 1
ATOM 3860 C C . SER B 1 65 ? 21.547 22.25 10.375 1 96.19 65 SER B C 1
ATOM 3862 O O . SER B 1 65 ? 22.422 22.078 11.234 1 96.19 65 SER B O 1
ATOM 3864 N N . ASP B 1 66 ? 21.656 23.219 9.477 1 96.5 66 ASP B N 1
ATOM 3865 C CA . ASP B 1 66 ? 22.812 24.125 9.398 1 96.5 66 ASP B CA 1
ATOM 3866 C C . ASP B 1 66 ? 22.844 25.062 10.594 1 96.5 66 ASP B C 1
ATOM 3868 O O . ASP B 1 66 ? 22.109 26.047 10.641 1 96.5 66 ASP B O 1
ATOM 3872 N N . ALA B 1 67 ? 23.812 24.969 11.461 1 95.75 67 ALA B N 1
ATOM 3873 C CA . ALA B 1 67 ? 23.891 25.719 12.719 1 95.75 67 ALA B CA 1
ATOM 3874 C C . ALA B 1 67 ? 24.125 27.203 12.461 1 95.75 67 ALA B C 1
ATOM 3876 O O . ALA B 1 67 ? 23.547 28.047 13.141 1 95.75 67 ALA B O 1
ATOM 3877 N N . ALA B 1 68 ? 24.984 27.531 11.57 1 96.38 68 ALA B N 1
ATOM 3878 C CA . ALA B 1 68 ? 25.281 28.922 11.258 1 96.38 68 ALA B CA 1
ATOM 3879 C C . ALA B 1 68 ? 24.047 29.641 10.703 1 96.38 68 ALA B C 1
ATOM 3881 O O . ALA B 1 68 ? 23.781 30.797 11.055 1 96.38 68 ALA B O 1
ATOM 3882 N N . GLY B 1 69 ? 23.344 28.953 9.82 1 96.5 69 GLY B N 1
ATOM 3883 C CA . GLY B 1 69 ? 22.125 29.5 9.273 1 96.5 69 GLY B CA 1
ATOM 3884 C C . GLY B 1 69 ? 21.047 29.734 10.328 1 96.5 69 GLY B C 1
ATOM 3885 O O . GLY B 1 69 ? 20.359 30.766 10.312 1 96.5 69 GLY B O 1
ATOM 3886 N N . GLN B 1 70 ? 20.938 28.797 11.219 1 96.94 70 GLN B N 1
ATOM 3887 C CA . GLN B 1 70 ? 19.969 28.922 12.305 1 96.94 70 GLN B CA 1
ATOM 3888 C C . GLN B 1 70 ? 20.281 30.125 13.18 1 96.94 70 GLN B C 1
ATOM 3890 O O . GLN B 1 70 ? 19.391 30.906 13.516 1 96.94 70 GLN B O 1
ATOM 3895 N N . LEU B 1 71 ? 21.516 30.266 13.523 1 96.06 71 LEU B N 1
ATOM 3896 C CA . LEU B 1 71 ? 21.938 31.375 14.367 1 96.06 71 LEU B CA 1
ATOM 3897 C C . LEU B 1 71 ? 21.672 32.719 13.672 1 96.06 71 LEU B C 1
ATOM 3899 O O . LEU B 1 71 ? 21.234 33.656 14.312 1 96.06 71 LEU B O 1
ATOM 3903 N N . ALA B 1 72 ? 21.953 32.781 12.422 1 96.75 72 ALA B N 1
ATOM 3904 C CA . ALA B 1 72 ? 21.703 34 11.656 1 96.75 72 ALA B CA 1
ATOM 3905 C C . ALA B 1 72 ? 20.234 34.375 11.656 1 96.75 72 ALA B C 1
ATOM 3907 O O . ALA B 1 72 ? 19.875 35.531 11.773 1 96.75 72 ALA B O 1
ATOM 3908 N N . LEU B 1 73 ? 19.391 33.344 11.516 1 96.56 73 LEU B N 1
ATOM 3909 C CA . LEU B 1 73 ? 17.953 33.562 11.523 1 96.56 73 LEU B CA 1
ATOM 3910 C C . LEU B 1 73 ? 17.5 34.094 12.875 1 96.56 73 LEU B C 1
ATOM 3912 O O . LEU B 1 73 ? 16.688 35.031 12.945 1 96.56 73 LEU B O 1
ATOM 3916 N N . LEU B 1 74 ? 17.984 33.5 13.93 1 96.5 74 LEU B N 1
ATOM 3917 C CA . LEU B 1 74 ? 17.609 33.875 15.281 1 96.5 74 LEU B CA 1
ATOM 3918 C C . LEU B 1 74 ? 18.078 35.312 15.586 1 96.5 74 LEU B C 1
ATOM 3920 O O . LEU B 1 74 ? 17.344 36.094 16.203 1 96.5 74 LEU B O 1
ATOM 3924 N N . ARG B 1 75 ? 19.188 35.688 15.109 1 94.88 75 ARG B N 1
ATOM 3925 C CA . ARG B 1 75 ? 19.75 37 15.352 1 94.88 75 ARG B CA 1
ATOM 3926 C C . ARG B 1 75 ? 19 38.062 14.555 1 94.88 75 ARG B C 1
ATOM 3928 O O . ARG B 1 75 ? 18.891 39.219 14.992 1 94.88 75 ARG B O 1
ATOM 3935 N N . ALA B 1 76 ? 18.516 37.656 13.43 1 94.12 76 ALA B N 1
ATOM 3936 C CA . ALA B 1 76 ? 17.844 38.594 12.539 1 94.12 76 ALA B CA 1
ATOM 3937 C C . ALA B 1 76 ? 16.406 38.844 12.992 1 94.12 76 ALA B C 1
ATOM 3939 O O . ALA B 1 76 ? 15.719 39.719 12.477 1 94.12 76 ALA B O 1
ATOM 3940 N N . THR B 1 77 ? 15.961 38.062 13.945 1 92.5 77 THR B N 1
ATOM 3941 C CA . THR B 1 77 ? 14.578 38.125 14.391 1 92.5 77 THR B CA 1
ATOM 3942 C C . THR B 1 77 ? 14.414 39.219 15.469 1 92.5 77 THR B C 1
ATOM 3944 O O . THR B 1 77 ? 15.25 39.312 16.375 1 92.5 77 THR B O 1
ATOM 3947 N N . GLY B 1 78 ? 13.367 40 15.328 1 91.38 78 GLY B N 1
ATOM 3948 C CA . GLY B 1 78 ? 13.047 41.062 16.281 1 91.38 78 GLY B CA 1
ATOM 3949 C C . GLY B 1 78 ? 11.555 41.281 16.438 1 91.38 78 GLY B C 1
ATOM 3950 O O . GLY B 1 78 ? 10.75 40.438 16.094 1 91.38 78 GLY B O 1
ATOM 3951 N N . THR B 1 79 ? 11.188 42.375 17.047 1 92.81 79 THR B N 1
ATOM 3952 C CA . THR B 1 79 ? 9.805 42.656 17.438 1 92.81 79 THR B CA 1
ATOM 3953 C C . THR B 1 79 ? 8.961 42.969 16.203 1 92.81 79 THR B C 1
ATOM 3955 O O . THR B 1 79 ? 7.738 43.094 16.297 1 92.81 79 THR B O 1
ATOM 3958 N N . ASP B 1 80 ? 9.5 42.906 15.039 1 92 80 ASP B N 1
ATOM 3959 C CA . ASP B 1 80 ? 8.766 43.125 13.797 1 92 80 ASP B CA 1
ATOM 3960 C C . ASP B 1 80 ? 8.461 41.781 13.102 1 92 80 ASP B C 1
ATOM 3962 O O . ASP B 1 80 ? 7.914 41.781 12 1 92 80 ASP B O 1
ATOM 3966 N N . ARG B 1 81 ? 8.789 40.719 13.805 1 94.94 81 ARG B N 1
ATOM 3967 C CA . ARG B 1 81 ? 8.68 39.406 13.172 1 94.94 81 ARG B CA 1
ATOM 3968 C C . ARG B 1 81 ? 7.613 38.562 13.852 1 94.94 81 ARG B C 1
ATOM 3970 O O . ARG B 1 81 ? 7.363 38.719 15.047 1 94.94 81 ARG B O 1
ATOM 3977 N N . GLU B 1 82 ? 6.93 37.781 13.023 1 97.62 82 GLU B N 1
ATOM 3978 C CA . GLU B 1 82 ? 6.051 36.719 13.547 1 97.62 82 GLU B CA 1
ATOM 3979 C C . GLU B 1 82 ? 6.82 35.438 13.781 1 97.62 82 GLU B C 1
ATOM 3981 O O . GLU B 1 82 ? 7.617 35 12.938 1 97.62 82 GLU B O 1
ATOM 3986 N N . VAL B 1 83 ? 6.602 34.844 14.938 1 98.62 83 VAL B N 1
ATOM 3987 C CA . VAL B 1 83 ? 7.25 33.594 15.297 1 98.62 83 VAL B CA 1
ATOM 3988 C C . VAL B 1 83 ? 6.191 32.5 15.531 1 98.62 83 VAL B C 1
ATOM 3990 O O . VAL B 1 83 ? 5.207 32.75 16.234 1 98.62 83 VAL B O 1
ATOM 3993 N N . ILE B 1 84 ? 6.352 31.375 14.906 1 98.94 84 ILE B N 1
ATOM 3994 C CA . ILE B 1 84 ? 5.438 30.234 15.031 1 98.94 84 ILE B CA 1
ATOM 3995 C C . ILE B 1 84 ? 6.078 29.141 15.883 1 98.94 84 ILE B C 1
ATOM 3997 O O . ILE B 1 84 ? 7.238 28.797 15.68 1 98.94 84 ILE B O 1
ATOM 4001 N N . ILE B 1 85 ? 5.363 28.641 16.859 1 98.81 85 ILE B N 1
ATOM 4002 C CA . ILE B 1 85 ? 5.816 27.5 17.656 1 98.81 85 ILE B CA 1
ATOM 4003 C C . ILE B 1 85 ? 5.23 26.219 17.109 1 98.81 85 ILE B C 1
ATOM 4005 O O . ILE B 1 85 ? 4.016 26 17.172 1 98.81 85 ILE B O 1
ATOM 4009 N N . GLY B 1 86 ? 6.098 25.297 16.609 1 98.5 86 GLY B N 1
ATOM 4010 C CA . GLY B 1 86 ? 5.672 24.062 15.984 1 98.5 86 GLY B CA 1
ATOM 4011 C C . GLY B 1 86 ? 5.746 24.109 14.469 1 98.5 86 GLY B C 1
ATOM 4012 O O . GLY B 1 86 ? 5.449 25.141 13.859 1 98.5 86 GLY B O 1
ATOM 4013 N N . SER B 1 87 ? 6.059 23.016 13.828 1 98.69 87 SER B N 1
ATOM 4014 C CA . SER B 1 87 ? 6.316 22.984 12.398 1 98.69 87 SER B CA 1
ATOM 4015 C C . SER B 1 87 ? 5.352 22.047 11.68 1 98.69 87 SER B C 1
ATOM 4017 O O . SER B 1 87 ? 5.68 21.484 10.633 1 98.69 87 SER B O 1
ATOM 4019 N N . GLY B 1 88 ? 4.156 21.828 12.234 1 98.56 88 GLY B N 1
ATOM 4020 C CA . GLY B 1 88 ? 3.205 20.891 11.656 1 98.56 88 GLY B CA 1
ATOM 4021 C C . GLY B 1 88 ? 2.35 21.516 10.57 1 98.56 88 GLY B C 1
ATOM 4022 O O . GLY B 1 88 ? 2.736 22.516 9.953 1 98.56 88 GLY B O 1
ATOM 4023 N N . PHE B 1 89 ? 1.228 20.891 10.227 1 98.62 89 PHE B N 1
ATOM 4024 C CA . PHE B 1 89 ? 0.317 21.203 9.133 1 98.62 89 PHE B CA 1
ATOM 4025 C C . PHE B 1 89 ? -0.159 22.656 9.219 1 98.62 89 PHE B C 1
ATOM 4027 O O . PHE B 1 89 ? -0.138 23.391 8.227 1 98.62 89 PHE B O 1
ATOM 4034 N N . HIS B 1 90 ? -0.514 23.078 10.406 1 98.81 90 HIS B N 1
ATOM 4035 C CA . HIS B 1 90 ? -1.119 24.391 10.539 1 98.81 90 HIS B CA 1
ATOM 4036 C C . HIS B 1 90 ? -0.06 25.484 10.516 1 98.81 90 HIS B C 1
ATOM 4038 O O . HIS B 1 90 ? -0.336 26.609 10.102 1 98.81 90 HIS B O 1
ATOM 4044 N N . ALA B 1 91 ? 1.176 25.172 10.945 1 98.94 91 ALA B N 1
ATOM 4045 C CA . ALA B 1 91 ? 2.275 26.109 10.703 1 98.94 91 ALA B CA 1
ATOM 4046 C C . ALA B 1 91 ? 2.471 26.344 9.203 1 98.94 91 ALA B C 1
ATOM 4048 O O . ALA B 1 91 ? 2.635 27.484 8.766 1 98.94 91 ALA B O 1
ATOM 4049 N N . ALA B 1 92 ? 2.42 25.266 8.461 1 98.94 92 ALA B N 1
ATOM 4050 C CA . ALA B 1 92 ? 2.592 25.359 7.016 1 98.94 92 ALA B CA 1
ATOM 4051 C C . ALA B 1 92 ? 1.474 26.188 6.383 1 98.94 92 ALA B C 1
ATOM 4053 O O . ALA B 1 92 ? 1.732 27.047 5.543 1 98.94 92 ALA B O 1
ATOM 4054 N N . VAL B 1 93 ? 0.253 25.922 6.801 1 98.81 93 VAL B N 1
ATOM 4055 C CA . VAL B 1 93 ? -0.891 26.656 6.277 1 98.81 93 VAL B CA 1
ATOM 4056 C C . VAL B 1 93 ? -0.735 28.141 6.598 1 98.81 93 VAL B C 1
ATOM 4058 O O . VAL B 1 93 ? -0.883 28.984 5.715 1 98.81 93 VAL B O 1
ATOM 4061 N N . TYR B 1 94 ? -0.41 28.453 7.844 1 98.88 94 TYR B N 1
ATOM 4062 C CA . TYR B 1 94 ? -0.283 29.844 8.266 1 98.88 94 TYR B CA 1
ATOM 4063 C C . TYR B 1 94 ? 0.798 30.562 7.461 1 98.88 94 TYR B C 1
ATOM 4065 O O . TYR B 1 94 ? 0.556 31.641 6.895 1 98.88 94 TYR B O 1
ATOM 4073 N N . CYS B 1 95 ? 1.958 29.984 7.379 1 98.88 95 CYS B N 1
ATOM 4074 C CA . CYS B 1 95 ? 3.09 30.609 6.699 1 98.88 95 CYS B CA 1
ATOM 4075 C C . CYS B 1 95 ? 2.783 30.828 5.227 1 98.88 95 CYS B C 1
ATOM 4077 O O . CYS B 1 95 ? 3.057 31.906 4.688 1 98.88 95 CYS B O 1
ATOM 4079 N N . ALA B 1 96 ? 2.227 29.828 4.574 1 98.75 96 ALA B N 1
ATOM 4080 C CA . ALA B 1 96 ? 1.925 29.938 3.148 1 98.75 96 ALA B CA 1
ATOM 4081 C C . ALA B 1 96 ? 0.938 31.078 2.885 1 98.75 96 ALA B C 1
ATOM 4083 O O . ALA B 1 96 ? 1.201 31.953 2.062 1 98.75 96 ALA B O 1
ATOM 4084 N N . VAL B 1 97 ? -0.142 31.062 3.646 1 98.5 97 VAL B N 1
ATOM 4085 C CA . VAL B 1 97 ? -1.189 32.062 3.424 1 98.5 97 VAL B CA 1
ATOM 4086 C C . VAL B 1 97 ? -0.677 33.438 3.803 1 98.5 97 VAL B C 1
ATOM 4088 O O . VAL B 1 97 ? -0.975 34.438 3.123 1 98.5 97 VAL B O 1
ATOM 4091 N N . ARG B 1 98 ? 0.1 33.5 4.863 1 98.38 98 ARG B N 1
ATOM 4092 C CA . ARG B 1 98 ? 0.646 34.781 5.309 1 98.38 98 ARG B CA 1
ATOM 4093 C C . ARG B 1 98 ? 1.511 35.438 4.227 1 98.38 98 ARG B C 1
ATOM 4095 O O . ARG B 1 98 ? 1.305 36.594 3.859 1 98.38 98 ARG B O 1
ATOM 4102 N N . VAL B 1 99 ? 2.43 34.688 3.678 1 98.25 99 VAL B N 1
ATOM 4103 C CA . VAL B 1 99 ? 3.35 35.188 2.66 1 98.25 99 VAL B CA 1
ATOM 4104 C C . VAL B 1 99 ? 2.582 35.5 1.383 1 98.25 99 VAL B C 1
ATOM 4106 O O . VAL B 1 99 ? 2.811 36.562 0.764 1 98.25 99 VAL B O 1
ATOM 4109 N N . LEU B 1 100 ? 1.645 34.656 1.043 1 97.5 100 LEU B N 1
ATOM 4110 C CA . LEU B 1 100 ? 0.869 34.875 -0.173 1 97.5 100 LEU B CA 1
ATOM 4111 C C . LEU B 1 100 ? -0.059 36.094 -0.019 1 97.5 100 LEU B C 1
ATOM 4113 O O . LEU B 1 100 ? -0.534 36.625 -1.013 1 97.5 100 LEU B O 1
ATOM 4117 N N . SER B 1 101 ? -0.327 36.438 1.204 1 97.12 101 SER B N 1
ATOM 4118 C CA . SER B 1 101 ? -1.135 37.625 1.479 1 97.12 101 SER B CA 1
ATOM 4119 C C . SER B 1 101 ? -0.278 38.875 1.506 1 97.12 101 SER B C 1
ATOM 4121 O O . SER B 1 101 ? -0.774 39.969 1.806 1 97.12 101 SER B O 1
ATOM 4123 N N . GLY B 1 102 ? 0.999 38.812 1.282 1 96.19 102 GLY B N 1
ATOM 4124 C CA . GLY B 1 102 ? 1.853 39.969 1.091 1 96.19 102 GLY B CA 1
ATOM 4125 C C . GLY B 1 102 ? 2.691 40.312 2.311 1 96.19 102 GLY B C 1
ATOM 4126 O O . GLY B 1 102 ? 3.295 41.375 2.381 1 96.19 102 GLY B O 1
ATOM 4127 N N . TYR B 1 103 ? 2.76 39.406 3.287 1 96.88 103 TYR B N 1
ATOM 4128 C CA . TYR B 1 103 ? 3.506 39.656 4.512 1 96.88 103 TYR B CA 1
ATOM 4129 C C . TYR B 1 103 ? 4.828 38.906 4.516 1 96.88 103 TYR B C 1
ATOM 4131 O O . TYR B 1 103 ? 5.023 37.969 3.73 1 96.88 103 TYR B O 1
ATOM 4139 N N . PRO B 1 104 ? 5.77 39.312 5.348 1 96 104 PRO B N 1
ATOM 4140 C CA . PRO B 1 104 ? 7.078 38.656 5.398 1 96 104 PRO B CA 1
ATOM 4141 C C . PRO B 1 104 ? 6.992 37.219 5.91 1 96 104 PRO B C 1
ATOM 4143 O O . PRO B 1 104 ? 6.051 36.875 6.625 1 96 104 PRO B O 1
ATOM 4146 N N . LYS B 1 105 ? 8.016 36.406 5.621 1 97 105 LYS B N 1
ATOM 4147 C CA . LYS B 1 105 ? 8.117 35.062 6.121 1 97 105 LYS B CA 1
ATOM 4148 C C . LYS B 1 105 ? 8.18 35.031 7.645 1 97 105 LYS B C 1
ATOM 4150 O O . LYS B 1 105 ? 8.984 35.75 8.25 1 97 105 LYS B O 1
ATOM 4155 N N . PRO B 1 106 ? 7.305 34.219 8.195 1 98.44 106 PRO B N 1
ATOM 4156 C CA . PRO B 1 106 ? 7.473 33.969 9.633 1 98.44 106 PRO B CA 1
ATOM 4157 C C . PRO B 1 106 ? 8.664 33.062 9.953 1 98.44 106 PRO B C 1
ATOM 4159 O O . PRO B 1 106 ? 9.227 32.438 9.055 1 98.44 106 PRO B O 1
ATOM 4162 N N . LEU B 1 107 ? 9.031 33.125 11.203 1 98.75 107 LEU B N 1
ATOM 4163 C CA . LEU B 1 107 ? 10.016 32.188 11.727 1 98.75 107 LEU B CA 1
ATOM 4164 C C . LEU B 1 107 ? 9.336 31.047 12.469 1 98.75 107 LEU B C 1
ATOM 4166 O O . LEU B 1 107 ? 8.562 31.281 13.398 1 98.75 107 LEU B O 1
ATOM 4170 N N . VAL B 1 108 ? 9.609 29.797 12.016 1 98.88 108 VAL B N 1
ATOM 4171 C CA . VAL B 1 108 ? 9.055 28.609 12.656 1 98.88 108 VAL B CA 1
ATOM 4172 C C . VAL B 1 108 ? 10.094 27.969 13.57 1 98.88 108 VAL B C 1
ATOM 4174 O O . VAL B 1 108 ? 11.227 27.719 13.148 1 98.88 108 VAL B O 1
ATOM 4177 N N . LEU B 1 109 ? 9.719 27.781 14.812 1 98.75 109 LEU B N 1
ATOM 4178 C CA . LEU B 1 109 ? 10.562 27.078 15.773 1 98.75 109 LEU B CA 1
ATOM 4179 C C . LEU B 1 109 ? 10.047 25.656 16.016 1 98.75 109 LEU B C 1
ATOM 4181 O O . LEU B 1 109 ? 8.883 25.469 16.375 1 98.75 109 LEU B O 1
ATOM 4185 N N . GLU B 1 110 ? 10.844 24.672 15.758 1 98.38 110 GLU B N 1
ATOM 4186 C CA . GLU B 1 110 ? 10.523 23.266 15.969 1 98.38 110 GLU B CA 1
ATOM 4187 C C . GLU B 1 110 ? 11.422 22.656 17.047 1 98.38 110 GLU B C 1
ATOM 4189 O O . GLU B 1 110 ? 12.648 22.766 16.969 1 98.38 110 GLU B O 1
ATOM 4194 N N . ARG B 1 111 ? 10.805 21.984 18 1 97 111 ARG B N 1
ATOM 4195 C CA . ARG B 1 111 ? 11.547 21.453 19.125 1 97 111 ARG B CA 1
ATOM 4196 C C . ARG B 1 111 ? 12.422 20.281 18.719 1 97 111 ARG B C 1
ATOM 4198 O O . ARG B 1 111 ? 13.469 20.031 19.312 1 97 111 ARG B O 1
ATOM 4205 N N . GLY B 1 112 ? 12.023 19.516 17.766 1 95 112 GLY B N 1
ATOM 4206 C CA . GLY B 1 112 ? 12.742 18.328 17.344 1 95 112 GLY B CA 1
ATOM 4207 C C . GLY B 1 112 ? 13.664 18.578 16.172 1 95 112 GLY B C 1
ATOM 4208 O O . GLY B 1 112 ? 13.695 19.688 15.617 1 95 112 GLY B O 1
ATOM 4209 N N . PRO B 1 113 ? 14.375 17.531 15.781 1 94.88 113 PRO B N 1
ATOM 4210 C CA . PRO B 1 113 ? 15.328 17.656 14.68 1 94.88 113 PRO B CA 1
ATOM 4211 C C . PRO B 1 113 ? 14.664 17.578 13.305 1 94.88 113 PRO B C 1
ATOM 4213 O O . PRO B 1 113 ? 15.219 18.062 12.32 1 94.88 113 PRO B O 1
ATOM 4216 N N . ARG B 1 114 ? 13.57 17 13.242 1 95.56 114 ARG B N 1
ATOM 4217 C CA . ARG B 1 114 ? 12.922 16.844 11.945 1 95.56 114 ARG B CA 1
ATOM 4218 C C . ARG B 1 114 ? 11.695 17.734 11.836 1 95.56 114 ARG B C 1
ATOM 4220 O O . ARG B 1 114 ? 10.844 17.75 12.727 1 95.56 114 ARG B O 1
ATOM 4227 N N . ILE B 1 115 ? 11.609 18.453 10.766 1 98.25 115 ILE B N 1
ATOM 4228 C CA . ILE B 1 115 ? 10.539 19.406 10.5 1 98.25 115 ILE B CA 1
ATOM 4229 C C . ILE B 1 115 ? 9.336 18.688 9.906 1 98.25 115 ILE B C 1
ATOM 4231 O O . ILE B 1 115 ? 9.492 17.797 9.062 1 98.25 115 ILE B O 1
ATOM 4235 N N . GLY B 1 116 ? 8.148 19.031 10.359 1 97.94 116 GLY B N 1
ATOM 4236 C CA . GLY B 1 116 ? 6.957 18.484 9.727 1 97.94 116 GLY B CA 1
ATOM 4237 C C . GLY B 1 116 ? 5.918 18.016 10.727 1 97.94 116 GLY B C 1
ATOM 4238 O O . GLY B 1 116 ? 4.855 17.516 10.344 1 97.94 116 GLY B O 1
ATOM 4239 N N . GLY B 1 117 ? 6.18 18.203 12.031 1 96.19 117 GLY B N 1
ATOM 4240 C CA . GLY B 1 117 ? 5.227 17.891 13.078 1 96.19 117 GLY B CA 1
ATOM 4241 C C . GLY B 1 117 ? 4.918 16.406 13.188 1 96.19 117 GLY B C 1
ATOM 4242 O O . GLY B 1 117 ? 5.809 15.562 13.016 1 96.19 117 GLY B O 1
ATOM 4243 N N . ALA B 1 118 ? 3.65 16.047 13.547 1 93.69 118 ALA B N 1
ATOM 4244 C CA . ALA B 1 118 ? 3.221 14.695 13.859 1 93.69 118 ALA B CA 1
ATOM 4245 C C . ALA B 1 118 ? 3.361 13.781 12.648 1 93.69 118 ALA B C 1
ATOM 4247 O O . ALA B 1 118 ? 3.627 12.586 12.789 1 93.69 118 ALA B O 1
ATOM 4248 N N . PHE B 1 119 ? 3.244 14.32 11.461 1 97.06 119 PHE B N 1
ATOM 4249 C CA . PHE B 1 119 ? 3.305 13.508 10.25 1 97.06 119 PHE B CA 1
ATOM 4250 C C . PHE B 1 119 ? 4.75 13.172 9.898 1 97.06 119 PHE B C 1
ATOM 4252 O O . PHE B 1 119 ? 5.004 12.25 9.117 1 97.06 119 PHE B O 1
ATOM 4259 N N . ALA B 1 120 ? 5.695 13.914 10.484 1 96.88 120 ALA B N 1
ATOM 4260 C CA . ALA B 1 120 ? 7.105 13.734 10.148 1 96.88 120 ALA B CA 1
ATOM 4261 C C . ALA B 1 120 ? 7.848 13 11.258 1 96.88 120 ALA B C 1
ATOM 4263 O O . ALA B 1 120 ? 9.078 13.023 11.312 1 96.88 120 ALA B O 1
ATOM 4264 N N . VAL B 1 121 ? 7.102 12.359 12.148 1 93.19 121 VAL B N 1
ATOM 4265 C CA . VAL B 1 121 ? 7.715 11.609 13.234 1 93.19 121 VAL B CA 1
ATOM 4266 C C . VAL B 1 121 ? 8.617 10.516 12.672 1 93.19 121 VAL B C 1
ATOM 4268 O O . VAL B 1 121 ? 9.641 10.172 13.273 1 93.19 121 VAL B O 1
ATOM 4271 N N . THR B 1 122 ? 8.188 9.977 11.547 1 95.94 122 THR B N 1
ATOM 4272 C CA . THR B 1 122 ? 8.977 8.969 10.844 1 95.94 122 THR B CA 1
ATOM 4273 C C . THR B 1 122 ? 9.312 9.43 9.43 1 95.94 122 THR B C 1
ATOM 4275 O O . THR B 1 122 ? 8.586 10.25 8.852 1 95.94 122 THR B O 1
ATOM 4278 N N . ASP B 1 123 ? 10.406 8.945 8.883 1 94.62 123 ASP B N 1
ATOM 4279 C CA . ASP B 1 123 ? 10.766 9.219 7.5 1 94.62 123 ASP B CA 1
ATOM 4280 C C . ASP B 1 123 ? 10.398 8.047 6.594 1 94.62 123 ASP B C 1
ATOM 4282 O O . ASP B 1 123 ? 10.766 8.023 5.418 1 94.62 123 ASP B O 1
ATOM 4286 N N . TRP B 1 124 ? 9.758 7.07 7.16 1 96.31 124 TRP B N 1
ATOM 4287 C CA . TRP B 1 124 ? 9.148 5.934 6.48 1 96.31 124 TRP B CA 1
ATOM 4288 C C . TRP B 1 124 ? 7.648 5.883 6.746 1 96.31 124 TRP B C 1
ATOM 4290 O O . TRP B 1 124 ? 7.199 6.16 7.863 1 96.31 124 TRP B O 1
ATOM 4300 N N . PRO B 1 125 ? 6.848 5.586 5.652 1 97 125 PRO B N 1
ATOM 4301 C CA . PRO B 1 125 ? 5.406 5.508 5.906 1 97 125 PRO B CA 1
ATOM 4302 C C . PRO B 1 125 ? 5.051 4.477 6.973 1 97 125 PRO B C 1
ATOM 4304 O O . PRO B 1 125 ? 5.516 3.334 6.91 1 97 125 PRO B O 1
ATOM 4307 N N . THR B 1 126 ? 4.184 4.855 7.949 1 97.94 126 THR B N 1
ATOM 4308 C CA . THR B 1 126 ? 3.832 3.938 9.031 1 97.94 126 THR B CA 1
ATOM 4309 C C . THR B 1 126 ? 2.32 3.9 9.234 1 97.94 126 THR B C 1
ATOM 4311 O O . THR B 1 126 ? 1.794 2.971 9.852 1 97.94 126 THR B O 1
ATOM 4314 N N . PHE B 1 127 ? 1.579 4.859 8.766 1 97.69 127 PHE B N 1
ATOM 4315 C CA . PHE B 1 127 ? 0.123 4.832 8.836 1 97.69 127 PHE B CA 1
ATOM 4316 C C . PHE B 1 127 ? -0.495 5.605 7.684 1 97.69 127 PHE B C 1
ATOM 4318 O O . PHE B 1 127 ? 0.186 6.395 7.02 1 97.69 127 PHE B O 1
ATOM 4325 N N . TYR B 1 128 ? -1.745 5.312 7.383 1 96.44 128 TYR B N 1
ATOM 4326 C CA . TYR B 1 128 ? -2.533 6.031 6.383 1 96.44 128 TYR B CA 1
ATOM 4327 C C . TYR B 1 128 ? -3.35 7.145 7.031 1 96.44 128 TYR B C 1
ATOM 4329 O O . TYR B 1 128 ? -3.807 7.008 8.164 1 96.44 128 TYR B O 1
ATOM 4337 N N . LEU B 1 129 ? -3.523 8.172 6.285 1 96.25 129 LEU B N 1
ATOM 4338 C CA . LEU B 1 129 ? -4.367 9.266 6.758 1 96.25 129 LEU B CA 1
ATOM 4339 C C . LEU B 1 129 ? -5.832 8.836 6.801 1 96.25 129 LEU B C 1
ATOM 4341 O O . LEU B 1 129 ? -6.211 7.844 6.18 1 96.25 129 LEU B O 1
ATOM 4345 N N . ASN B 1 130 ? -6.641 9.625 7.57 1 93.06 130 ASN B N 1
ATOM 4346 C CA . ASN B 1 130 ? -8.039 9.266 7.797 1 93.06 130 ASN B CA 1
ATOM 4347 C C . ASN B 1 130 ? -8.945 9.805 6.695 1 93.06 130 ASN B C 1
ATOM 4349 O O . ASN B 1 130 ? -10 9.234 6.418 1 93.06 130 ASN B O 1
ATOM 4353 N N . SER B 1 131 ? -8.539 10.891 6.113 1 92.44 131 SER B N 1
ATOM 4354 C CA . SER B 1 131 ? -9.367 11.508 5.086 1 92.44 131 SER B CA 1
ATOM 4355 C C . SER B 1 131 ? -8.945 11.055 3.689 1 92.44 131 SER B C 1
ATOM 4357 O O . SER B 1 131 ? -7.75 10.898 3.418 1 92.44 131 SER B O 1
ATOM 4359 N N . ARG B 1 132 ? -9.836 10.93 2.801 1 90.81 132 ARG B N 1
ATOM 4360 C CA . ARG B 1 132 ? -9.609 10.453 1.441 1 90.81 132 ARG B CA 1
ATOM 4361 C C . ARG B 1 132 ? -8.797 11.461 0.635 1 90.81 132 ARG B C 1
ATOM 4363 O O . ARG B 1 132 ? -8.953 12.672 0.81 1 90.81 132 ARG B O 1
ATOM 4370 N N . ASN B 1 133 ? -7.988 10.891 -0.237 1 93 133 ASN B N 1
ATOM 4371 C CA . ASN B 1 133 ? -7.188 11.656 -1.187 1 93 133 ASN B CA 1
ATOM 4372 C C . ASN B 1 133 ? -7.977 11.984 -2.449 1 93 133 ASN B C 1
ATOM 4374 O O . ASN B 1 133 ? -8.359 11.086 -3.201 1 93 133 ASN B O 1
ATOM 4378 N N . ARG B 1 134 ? -8.203 13.281 -2.619 1 90.06 134 ARG B N 1
ATOM 4379 C CA . ARG B 1 134 ? -9.023 13.711 -3.75 1 90.06 134 ARG B CA 1
ATOM 4380 C C . ARG B 1 134 ? -8.562 15.055 -4.289 1 90.06 134 ARG B C 1
ATOM 4382 O O . ARG B 1 134 ? -8 15.867 -3.549 1 90.06 134 ARG B O 1
ATOM 4389 N N . ARG B 1 135 ? -8.828 15.164 -5.574 1 89.56 135 ARG B N 1
ATOM 4390 C CA . ARG B 1 135 ? -8.609 16.484 -6.152 1 89.56 135 ARG B CA 1
ATOM 4391 C C . ARG B 1 135 ? -9.656 17.484 -5.668 1 89.56 135 ARG B C 1
ATOM 4393 O O . ARG B 1 135 ? -10.672 17.078 -5.082 1 89.56 135 ARG B O 1
ATOM 4400 N N . GLY B 1 136 ? -9.336 18.688 -5.91 1 88.38 136 GLY B N 1
ATOM 4401 C CA . GLY B 1 136 ? -10.258 19.75 -5.504 1 88.38 136 GLY B CA 1
ATOM 4402 C C . GLY B 1 136 ? -9.625 20.766 -4.574 1 88.38 136 GLY B C 1
ATOM 4403 O O . GLY B 1 136 ? -8.406 20.797 -4.414 1 88.38 136 GLY B O 1
ATOM 4404 N N . SER B 1 137 ? -10.508 21.641 -4.051 1 89.62 137 SER B N 1
ATOM 4405 C CA . SER B 1 137 ? -10.086 22.672 -3.111 1 89.62 137 SER B CA 1
ATOM 4406 C C . SER B 1 137 ? -10.648 22.406 -1.718 1 89.62 137 SER B C 1
ATOM 4408 O O . SER B 1 137 ? -11.289 21.391 -1.483 1 89.62 137 SER B O 1
ATOM 4410 N N . ALA B 1 138 ? -10.273 23.312 -0.826 1 90.12 138 ALA B N 1
ATOM 4411 C CA . ALA B 1 138 ? -10.68 23.141 0.568 1 90.12 138 ALA B CA 1
ATOM 4412 C C . ALA B 1 138 ? -12.195 23 0.686 1 90.12 138 ALA B C 1
ATOM 4414 O O . ALA B 1 138 ? -12.945 23.656 -0.052 1 90.12 138 ALA B O 1
ATOM 4415 N N . GLY B 1 139 ? -12.625 22.141 1.576 1 85 139 GLY B N 1
ATOM 4416 C CA . GLY B 1 139 ? -14.031 21.906 1.853 1 85 139 GLY B CA 1
ATOM 4417 C C . GLY B 1 139 ? -14.258 20.922 2.994 1 85 139 GLY B C 1
ATOM 4418 O O . GLY B 1 139 ? -13.305 20.469 3.621 1 85 139 GLY B O 1
ATOM 4419 N N . LEU B 1 140 ? -15.562 20.75 3.271 1 82.75 140 LEU B N 1
ATOM 4420 C CA . LEU B 1 140 ? -15.93 19.938 4.426 1 82.75 140 LEU B CA 1
ATOM 4421 C C . LEU B 1 140 ? -16.203 18.484 4.008 1 82.75 140 LEU B C 1
ATOM 4423 O O . LEU B 1 140 ? -16.547 18.234 2.854 1 82.75 140 LEU B O 1
ATOM 4427 N N . ALA B 1 141 ? -16.062 17.641 4.969 1 79.94 141 ALA B N 1
ATOM 4428 C CA . ALA B 1 141 ? -16.359 16.219 4.742 1 79.94 141 ALA B CA 1
ATOM 4429 C C . ALA B 1 141 ? -17.797 16.047 4.262 1 79.94 141 ALA B C 1
ATOM 4431 O O . ALA B 1 141 ? -18.703 16.734 4.73 1 79.94 141 ALA B O 1
ATOM 4432 N N . GLY B 1 142 ? -17.984 15.078 3.406 1 74.94 142 GLY B N 1
ATOM 4433 C CA . GLY B 1 142 ? -19.297 14.828 2.844 1 74.94 142 GLY B CA 1
ATOM 4434 C C . GLY B 1 142 ? -19.484 15.445 1.47 1 74.94 142 GLY B C 1
ATOM 4435 O O . GLY B 1 142 ? -20.438 15.109 0.761 1 74.94 142 GLY B O 1
ATOM 4436 N N . ASP B 1 143 ? -18.594 16.359 1.156 1 74.56 143 ASP B N 1
ATOM 4437 C CA . ASP B 1 143 ? -18.547 16.938 -0.186 1 74.56 143 ASP B CA 1
ATOM 4438 C C . ASP B 1 143 ? -17.547 16.203 -1.066 1 74.56 143 ASP B C 1
ATOM 4440 O O . ASP B 1 143 ? -16.328 16.344 -0.881 1 74.56 143 ASP B O 1
ATOM 4444 N N . HIS B 1 144 ? -17.984 15.547 -2.133 1 74.25 144 HIS B N 1
ATOM 4445 C CA . HIS B 1 144 ? -17.125 14.75 -2.996 1 74.25 144 HIS B CA 1
ATOM 4446 C C . HIS B 1 144 ? -16.203 15.633 -3.824 1 74.25 144 HIS B C 1
ATOM 4448 O O . HIS B 1 144 ? -15.18 15.164 -4.34 1 74.25 144 HIS B O 1
ATOM 4454 N N . GLY B 1 145 ? -16.516 16.828 -3.893 1 78.31 145 GLY B N 1
ATOM 4455 C CA . GLY B 1 145 ? -15.68 17.734 -4.664 1 78.31 145 GLY B CA 1
ATOM 4456 C C . GLY B 1 145 ? -14.609 18.422 -3.83 1 78.31 145 GLY B C 1
ATOM 4457 O O . GLY B 1 145 ? -13.766 19.141 -4.363 1 78.31 145 GLY B O 1
ATOM 4458 N N . ALA B 1 146 ? -14.648 18.078 -2.557 1 86.5 146 ALA B N 1
ATOM 4459 C CA . ALA B 1 146 ? -13.703 18.75 -1.662 1 86.5 146 ALA B CA 1
ATOM 4460 C C . ALA B 1 146 ? -12.461 17.891 -1.444 1 86.5 146 ALA B C 1
ATOM 4462 O O . ALA B 1 146 ? -12.555 16.672 -1.321 1 86.5 146 ALA B O 1
ATOM 4463 N N . SER B 1 147 ? -11.344 18.547 -1.483 1 92.69 147 SER B N 1
ATOM 4464 C CA . SER B 1 147 ? -10.109 17.906 -1.042 1 92.69 147 SER B CA 1
ATOM 4465 C C . SER B 1 147 ? -9.93 18.031 0.468 1 92.69 147 SER B C 1
ATOM 4467 O O . SER B 1 147 ? -9.594 19.109 0.972 1 92.69 147 SER B O 1
ATOM 4469 N N . LEU B 1 148 ? -10.078 16.953 1.125 1 93.31 148 LEU B N 1
ATOM 4470 C CA . LEU B 1 148 ? -10.125 16.969 2.582 1 93.31 148 LEU B CA 1
ATOM 4471 C C . LEU B 1 148 ? -8.727 17.141 3.17 1 93.31 148 LEU B C 1
ATOM 4473 O O . LEU B 1 148 ? -8.586 17.484 4.348 1 93.31 148 LEU B O 1
ATOM 4477 N N . ASN B 1 149 ? -7.715 16.906 2.387 1 95.88 149 ASN B N 1
ATOM 4478 C CA . ASN B 1 149 ? -6.332 17.062 2.82 1 95.88 149 ASN B CA 1
ATOM 4479 C C . ASN B 1 149 ? -5.691 18.297 2.199 1 95.88 149 ASN B C 1
ATOM 4481 O O . ASN B 1 149 ? -4.469 18.391 2.084 1 95.88 149 ASN B O 1
ATOM 4485 N N . TYR B 1 150 ? -6.52 19.266 1.848 1 96.44 150 TYR B N 1
ATOM 4486 C CA . TYR B 1 150 ? -6.094 20.484 1.179 1 96.44 150 TYR B CA 1
ATOM 4487 C C . TYR B 1 150 ? -5.277 21.359 2.117 1 96.44 150 TYR B C 1
ATOM 4489 O O . TYR B 1 150 ? -5.676 21.609 3.26 1 96.44 150 TYR B O 1
ATOM 4497 N N . LEU B 1 151 ? -4.09 21.766 1.681 1 98.06 151 LEU B N 1
ATOM 4498 C CA . LEU B 1 151 ? -3.25 22.703 2.406 1 98.06 151 LEU B CA 1
ATOM 4499 C C . LEU B 1 151 ? -3.229 24.062 1.702 1 98.06 151 LEU B C 1
ATOM 4501 O O . LEU B 1 151 ? -2.455 24.266 0.763 1 98.06 151 LEU B O 1
ATOM 4505 N N . PRO B 1 152 ? -3.973 25.016 2.24 1 97.5 152 PRO B N 1
ATOM 4506 C CA . PRO B 1 152 ? -4.066 26.328 1.585 1 97.5 152 PRO B CA 1
ATOM 4507 C C . PRO B 1 152 ? -2.701 26.969 1.36 1 97.5 152 PRO B C 1
ATOM 4509 O O . PRO B 1 152 ? -1.91 27.094 2.299 1 97.5 152 PRO B O 1
ATOM 4512 N N . GLY B 1 153 ? -2.451 27.312 0.125 1 96.31 153 GLY B N 1
ATOM 4513 C CA . GLY B 1 153 ? -1.269 28.094 -0.218 1 96.31 153 GLY B CA 1
ATOM 4514 C C . GLY B 1 153 ? -0.066 27.234 -0.551 1 96.31 153 GLY B C 1
ATOM 4515 O O . GLY B 1 153 ? 0.966 27.734 -0.995 1 96.31 153 GLY B O 1
ATOM 4516 N N . ALA B 1 154 ? -0.154 25.906 -0.398 1 97.38 154 ALA B N 1
ATOM 4517 C CA . ALA B 1 154 ? 0.978 25.016 -0.627 1 97.38 154 ALA B CA 1
ATOM 4518 C C . ALA B 1 154 ? 1.433 25.062 -2.084 1 97.38 154 ALA B C 1
ATOM 4520 O O . ALA B 1 154 ? 0.632 25.344 -2.98 1 97.38 154 ALA B O 1
ATOM 4521 N N . PRO B 1 155 ? 2.732 24.812 -2.334 1 96.62 155 PRO B N 1
ATOM 4522 C CA . PRO B 1 155 ? 3.223 24.812 -3.713 1 96.62 155 PRO B CA 1
ATOM 4523 C C . PRO B 1 155 ? 2.588 23.719 -4.566 1 96.62 155 PRO B C 1
ATOM 4525 O O . PRO B 1 155 ? 2.395 23.906 -5.773 1 96.62 155 PRO B O 1
ATOM 4528 N N . ILE B 1 156 ? 2.389 22.609 -3.988 1 95.88 156 ILE B N 1
ATOM 4529 C CA . ILE B 1 156 ? 1.594 21.531 -4.547 1 95.88 156 ILE B CA 1
ATOM 4530 C C . ILE B 1 156 ? 0.614 21.016 -3.496 1 95.88 156 ILE B C 1
ATOM 4532 O O . ILE B 1 156 ? 0.668 21.422 -2.334 1 95.88 156 ILE B O 1
ATOM 4536 N N . GLN B 1 157 ? -0.276 20.188 -3.955 1 96 157 GLN B N 1
ATOM 4537 C CA . GLN B 1 157 ? -1.28 19.703 -3.02 1 96 157 GLN B CA 1
ATOM 4538 C C . GLN B 1 157 ? -1.087 18.219 -2.734 1 96 157 GLN B C 1
ATOM 4540 O O . GLN B 1 157 ? -0.364 17.531 -3.461 1 96 157 GLN B O 1
ATOM 4545 N N . ALA B 1 158 ? -1.764 17.812 -1.665 1 94.56 158 ALA B N 1
ATOM 4546 C CA . ALA B 1 158 ? -1.708 16.406 -1.279 1 94.56 158 ALA B CA 1
ATOM 4547 C C . ALA B 1 158 ? -2.086 15.5 -2.449 1 94.56 158 ALA B C 1
ATOM 4549 O O . ALA B 1 158 ? -1.458 14.461 -2.668 1 94.56 158 ALA B O 1
ATOM 4550 N N . ALA B 1 159 ? -3.033 15.891 -3.25 1 94.38 159 ALA B N 1
ATOM 4551 C CA . ALA B 1 159 ? -3.555 15.109 -4.367 1 94.38 159 ALA B CA 1
ATOM 4552 C C . ALA B 1 159 ? -2.51 14.961 -5.469 1 94.38 159 ALA B C 1
ATOM 4554 O O . ALA B 1 159 ? -2.656 14.125 -6.367 1 94.38 159 ALA B O 1
ATOM 4555 N N . ASN B 1 160 ? -1.403 15.703 -5.379 1 93.44 160 ASN B N 1
ATOM 4556 C CA . ASN B 1 160 ? -0.342 15.633 -6.379 1 93.44 160 ASN B CA 1
ATOM 4557 C C . ASN B 1 160 ? 0.741 14.633 -5.98 1 93.44 160 ASN B C 1
ATOM 4559 O O . ASN B 1 1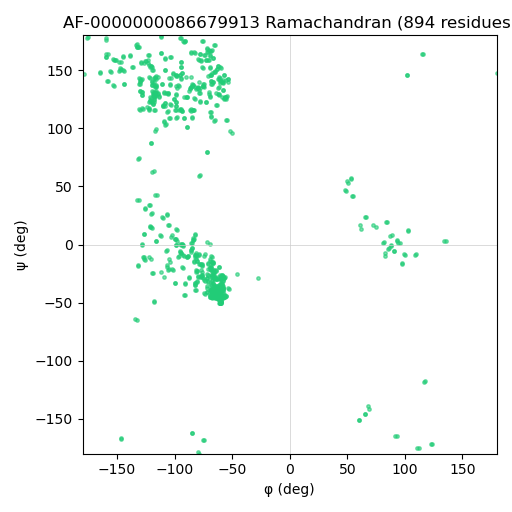60 ? 1.71 14.438 -6.715 1 93.44 160 ASN B O 1
ATOM 4563 N N . LEU B 1 161 ? 0.587 14.008 -4.875 1 93 161 LEU B N 1
ATOM 4564 C CA . LEU B 1 161 ? 1.682 13.195 -4.355 1 93 161 LEU B CA 1
ATOM 4565 C C . LEU B 1 161 ? 1.465 11.719 -4.676 1 93 161 LEU B C 1
ATOM 4567 O O . LEU B 1 161 ? 2.43 10.969 -4.84 1 93 161 LEU B O 1
ATOM 4571 N N . SER B 1 162 ? 0.26 11.289 -4.699 1 93.19 162 SER B N 1
ATOM 4572 C CA . SER B 1 162 ? -0.063 9.891 -4.945 1 93.19 162 SER B CA 1
ATOM 4573 C C . SER B 1 162 ? -1.504 9.727 -5.418 1 93.19 162 SER B C 1
ATOM 4575 O O . SER B 1 162 ? -2.338 10.609 -5.191 1 93.19 162 SER B O 1
ATOM 4577 N N . MET B 1 163 ? -1.748 8.594 -6.008 1 94.19 163 MET B N 1
ATOM 4578 C CA . MET B 1 163 ? -3.1 8.273 -6.453 1 94.19 163 MET B CA 1
ATOM 4579 C C . MET B 1 163 ? -3.844 7.461 -5.398 1 94.19 163 MET B C 1
ATOM 4581 O O . MET B 1 163 ? -5.043 7.223 -5.523 1 94.19 163 MET B O 1
ATOM 4585 N N . SER B 1 164 ? -3.174 7.039 -4.359 1 93.75 164 SER B N 1
ATOM 4586 C CA . SER B 1 164 ? -3.773 6.195 -3.332 1 93.75 164 SER B CA 1
ATOM 4587 C C . SER B 1 164 ? -4.957 6.887 -2.666 1 93.75 164 SER B C 1
ATOM 4589 O O . SER B 1 164 ? -4.902 8.086 -2.385 1 93.75 164 SER B O 1
ATOM 4591 N N . GLU B 1 165 ? -5.988 6.133 -2.391 1 92.56 165 GLU B N 1
ATOM 4592 C CA . GLU B 1 165 ? -7.199 6.66 -1.771 1 92.56 165 GLU B CA 1
ATOM 4593 C C . GLU B 1 165 ? -6.891 7.316 -0.43 1 92.56 165 GLU B C 1
ATOM 4595 O O . GLU B 1 165 ? -7.512 8.32 -0.069 1 92.56 165 GLU B O 1
ATOM 4600 N N . TYR B 1 166 ? -6.004 6.715 0.315 1 94.06 166 TYR B N 1
ATOM 4601 C CA . TYR B 1 166 ? -5.523 7.285 1.568 1 94.06 166 TYR B CA 1
ATOM 4602 C C . TYR B 1 166 ? -4.012 7.473 1.538 1 94.06 166 TYR B C 1
ATOM 4604 O O . TYR B 1 166 ? -3.264 6.504 1.378 1 94.06 166 TYR B O 1
ATOM 4612 N N . GLN B 1 167 ? -3.613 8.672 1.768 1 94.88 167 GLN B N 1
ATOM 4613 C CA . GLN B 1 167 ? -2.191 9 1.739 1 94.88 167 GLN B CA 1
ATOM 4614 C C . GLN B 1 167 ? -1.492 8.523 3.01 1 94.88 167 GLN B C 1
ATOM 4616 O O . GLN B 1 167 ? -2.145 8.258 4.02 1 94.88 167 GLN B O 1
ATOM 4621 N N . THR B 1 168 ? -0.221 8.375 2.908 1 97.12 168 THR B N 1
ATOM 4622 C CA . THR B 1 168 ? 0.574 8 4.074 1 97.12 168 THR B CA 1
ATOM 4623 C C . THR B 1 168 ? 0.969 9.234 4.875 1 97.12 168 THR B C 1
ATOM 4625 O O . THR B 1 168 ? 0.875 10.359 4.379 1 97.12 168 THR B O 1
ATOM 4628 N N . ASN B 1 169 ? 1.43 8.938 6.133 1 97.69 169 ASN B N 1
ATOM 4629 C CA . ASN B 1 169 ? 1.926 10.047 6.938 1 97.69 169 ASN B CA 1
ATOM 4630 C C . ASN B 1 169 ? 3.088 10.766 6.254 1 97.69 169 ASN B C 1
ATOM 4632 O O . ASN B 1 169 ? 3.201 11.984 6.332 1 97.69 169 ASN B O 1
ATOM 4636 N N . THR B 1 170 ? 3.928 10.062 5.5 1 97.5 170 THR B N 1
ATOM 4637 C CA . THR B 1 170 ? 5.09 10.703 4.891 1 97.5 170 THR B CA 1
ATOM 4638 C C . THR B 1 170 ? 4.68 11.539 3.684 1 97.5 170 THR B C 1
ATOM 4640 O O . THR B 1 170 ? 5.359 12.508 3.328 1 97.5 170 THR B O 1
ATOM 4643 N N . ASP B 1 171 ? 3.545 11.195 3.023 1 97.38 171 ASP B N 1
ATOM 4644 C CA . ASP B 1 171 ? 3.01 12.07 1.987 1 97.38 171 ASP B CA 1
ATOM 4645 C C . ASP B 1 171 ? 2.684 13.453 2.549 1 97.38 171 ASP B C 1
ATOM 4647 O O . ASP B 1 171 ? 3.121 14.469 2.006 1 97.38 171 ASP B O 1
ATOM 4651 N N . MET B 1 172 ? 1.998 13.406 3.643 1 97.94 172 MET B N 1
ATOM 4652 C CA . MET B 1 172 ? 1.619 14.672 4.27 1 97.94 172 MET B CA 1
ATOM 4653 C C . MET B 1 172 ? 2.844 15.398 4.816 1 97.94 172 MET B C 1
ATOM 4655 O O . MET B 1 172 ? 2.961 16.609 4.684 1 97.94 172 MET B O 1
ATOM 4659 N N . ALA B 1 173 ? 3.746 14.648 5.402 1 98.38 173 ALA B N 1
ATOM 4660 C CA . ALA B 1 173 ? 4.977 15.258 5.902 1 98.38 173 ALA B CA 1
ATOM 4661 C C . ALA B 1 173 ? 5.727 15.977 4.781 1 98.38 173 ALA B C 1
ATOM 4663 O O . ALA B 1 173 ? 6.191 17.109 4.961 1 98.38 173 ALA B O 1
ATOM 4664 N N . PHE B 1 174 ? 5.812 15.359 3.645 1 98.44 174 PHE B N 1
ATOM 4665 C CA . PHE B 1 174 ? 6.539 15.93 2.52 1 98.44 174 PHE B CA 1
ATOM 4666 C C . PHE B 1 174 ? 5.887 17.219 2.053 1 98.44 174 PHE B C 1
ATOM 4668 O O . PHE B 1 174 ? 6.574 18.203 1.76 1 98.44 174 PHE B O 1
ATOM 4675 N N . LEU B 1 175 ? 4.578 17.234 1.977 1 98.38 175 LEU B N 1
ATOM 4676 C CA . LEU B 1 175 ? 3.82 18.422 1.603 1 98.38 175 LEU B CA 1
ATOM 4677 C C . LEU B 1 175 ? 4.094 19.562 2.57 1 98.38 175 LEU B C 1
ATOM 4679 O O . LEU B 1 175 ? 4.355 20.703 2.146 1 98.38 175 LEU B O 1
ATOM 4683 N N . ILE B 1 176 ? 4.051 19.234 3.859 1 98.81 176 ILE B N 1
ATOM 4684 C CA . ILE B 1 176 ? 4.293 20.234 4.906 1 98.81 176 ILE B CA 1
ATOM 4685 C C . ILE B 1 176 ? 5.707 20.781 4.77 1 98.81 176 ILE B C 1
ATOM 4687 O O . ILE B 1 176 ? 5.902 22 4.789 1 98.81 176 ILE B O 1
ATOM 4691 N N . ARG B 1 177 ? 6.629 19.953 4.609 1 98.75 177 ARG B N 1
ATOM 4692 C CA . ARG B 1 177 ? 8.039 20.328 4.539 1 98.75 177 ARG B CA 1
ATOM 4693 C C . ARG B 1 177 ? 8.32 21.203 3.32 1 98.75 177 ARG B C 1
ATOM 4695 O O . ARG B 1 177 ? 9.023 22.203 3.418 1 98.75 177 ARG B O 1
ATOM 4702 N N . LEU B 1 178 ? 7.73 20.859 2.178 1 98.56 178 LEU B N 1
ATOM 4703 C CA . LEU B 1 178 ? 7.867 21.688 0.988 1 98.56 178 LEU B CA 1
ATOM 4704 C C . LEU B 1 178 ? 7.27 23.078 1.225 1 98.56 178 LEU B C 1
ATOM 4706 O O . LEU B 1 178 ? 7.84 24.078 0.799 1 98.56 178 LEU B O 1
ATOM 4710 N N . THR B 1 179 ? 6.141 23.094 1.853 1 98.75 179 THR B N 1
ATOM 4711 C CA . THR B 1 179 ? 5.449 24.359 2.098 1 98.75 179 THR B CA 1
ATOM 4712 C C . THR B 1 179 ? 6.27 25.266 3.021 1 98.75 179 THR B C 1
ATOM 4714 O O . THR B 1 179 ? 6.434 26.453 2.752 1 98.75 179 THR B O 1
ATOM 4717 N N . LEU B 1 180 ? 6.801 24.656 4.059 1 98.88 180 LEU B N 1
ATOM 4718 C CA . LEU B 1 180 ? 7.625 25.438 4.98 1 98.88 180 LEU B CA 1
ATOM 4719 C C . LEU B 1 180 ? 8.922 25.875 4.309 1 98.88 180 LEU B C 1
ATOM 4721 O O . LEU B 1 180 ? 9.391 27 4.527 1 98.88 180 LEU B O 1
ATOM 4725 N N . ALA B 1 181 ? 9.469 25.047 3.518 1 98.75 181 ALA B N 1
ATOM 4726 C CA . ALA B 1 181 ? 10.68 25.406 2.781 1 98.75 181 ALA B CA 1
ATOM 4727 C C . ALA B 1 181 ? 10.445 26.625 1.895 1 98.75 181 ALA B C 1
ATOM 4729 O O . ALA B 1 181 ? 11.344 27.453 1.721 1 98.75 181 ALA B O 1
ATOM 4730 N N . GLN B 1 182 ? 9.266 26.734 1.357 1 98.5 182 GLN B N 1
ATOM 4731 C CA . GLN B 1 182 ? 8.93 27.812 0.436 1 98.5 182 GLN B CA 1
ATOM 4732 C C . GLN B 1 182 ? 8.555 29.078 1.192 1 98.5 182 GLN B C 1
ATOM 4734 O O . GLN B 1 182 ? 8.906 30.188 0.774 1 98.5 182 GLN B O 1
ATOM 4739 N N . PHE B 1 183 ? 7.887 28.953 2.363 1 98.62 183 PHE B N 1
ATOM 4740 C CA . PHE B 1 183 ? 7.168 30.125 2.854 1 98.62 183 PHE B CA 1
ATOM 4741 C C . PHE B 1 183 ? 7.586 30.453 4.281 1 98.62 183 PHE B C 1
ATOM 4743 O O . PHE B 1 183 ? 7.004 31.344 4.91 1 98.62 183 PHE B O 1
ATOM 4750 N N . ALA B 1 184 ? 8.641 29.797 4.812 1 98.75 184 ALA B N 1
ATOM 4751 C CA . ALA B 1 184 ? 9.031 30.062 6.191 1 98.75 184 ALA B CA 1
ATOM 4752 C C . ALA B 1 184 ? 10.547 30 6.355 1 98.75 184 ALA B C 1
ATOM 4754 O O . ALA B 1 184 ? 11.242 29.406 5.531 1 98.75 184 ALA B O 1
ATOM 4755 N N . ASP B 1 185 ? 11.023 30.766 7.285 1 98.5 185 ASP B N 1
ATOM 4756 C CA . ASP B 1 185 ? 12.297 30.438 7.914 1 98.5 185 ASP B CA 1
ATOM 4757 C C . ASP B 1 185 ? 12.102 29.453 9.055 1 98.5 185 ASP B C 1
ATOM 4759 O O . ASP B 1 185 ? 11.125 29.531 9.805 1 98.5 185 ASP B O 1
ATOM 4763 N N . VAL B 1 186 ? 12.984 28.438 9.117 1 98.69 186 VAL B N 1
ATOM 4764 C CA . VAL B 1 186 ? 12.742 27.359 10.086 1 98.69 186 VAL B CA 1
ATOM 4765 C C . VAL B 1 186 ? 14.008 27.109 10.906 1 98.69 186 VAL B C 1
ATOM 4767 O O . VAL B 1 186 ? 15.109 27.078 10.359 1 98.69 186 VAL B O 1
ATOM 4770 N N . VAL B 1 187 ? 13.828 27.047 12.18 1 98.44 187 VAL B N 1
ATOM 4771 C CA . VAL B 1 187 ? 14.898 26.641 13.086 1 98.44 187 VAL B CA 1
ATOM 4772 C C . VAL B 1 187 ? 14.508 25.359 13.812 1 98.44 187 VAL B C 1
ATOM 4774 O O . VAL B 1 187 ? 13.516 25.344 14.547 1 98.44 187 VAL B O 1
ATOM 4777 N N . SER B 1 188 ? 15.242 24.25 13.578 1 97.81 188 SER B N 1
ATOM 4778 C CA . SER B 1 188 ? 15.031 22.984 14.266 1 97.81 188 SER B CA 1
ATOM 4779 C C . SER B 1 188 ? 15.742 22.969 15.617 1 97.81 188 SER B C 1
ATOM 4781 O O . SER B 1 188 ? 16.516 23.875 15.93 1 97.81 188 SER B O 1
ATOM 4783 N N . ASN B 1 189 ? 15.367 21.984 16.438 1 97.19 189 ASN B N 1
ATOM 4784 C CA . ASN B 1 189 ? 15.945 21.812 17.766 1 97.19 189 ASN B CA 1
ATOM 4785 C C . ASN B 1 189 ? 15.844 23.094 18.594 1 97.19 189 ASN B C 1
ATOM 4787 O O . ASN B 1 189 ? 16.812 23.531 19.203 1 97.19 189 ASN B O 1
ATOM 4791 N N . ALA B 1 190 ? 14.727 23.766 18.516 1 97.88 190 ALA B N 1
ATOM 4792 C CA . ALA B 1 190 ? 14.422 24.984 19.25 1 97.88 190 ALA B CA 1
ATOM 4793 C C . ALA B 1 190 ? 13.188 24.797 20.125 1 97.88 190 ALA B C 1
ATOM 4795 O O . ALA B 1 190 ? 12.086 25.172 19.75 1 97.88 190 ALA B O 1
ATOM 4796 N N . ARG B 1 191 ? 13.445 24.312 21.312 1 97.88 191 ARG B N 1
ATOM 4797 C CA . ARG B 1 191 ? 12.359 24.078 22.25 1 97.88 191 ARG B CA 1
ATOM 4798 C C . ARG B 1 191 ? 11.992 25.344 23 1 97.88 191 ARG B C 1
ATOM 4800 O O . ARG B 1 191 ? 12.797 25.875 23.766 1 97.88 191 ARG B O 1
ATOM 4807 N N . VAL B 1 192 ? 10.828 25.828 22.812 1 98.44 192 VAL B N 1
ATOM 4808 C CA . VAL B 1 192 ? 10.32 27 23.516 1 98.44 192 VAL B CA 1
ATOM 4809 C C . VAL B 1 192 ? 9.867 26.609 24.906 1 98.44 192 VAL B C 1
ATOM 4811 O O . VAL B 1 192 ? 9.117 25.641 25.078 1 98.44 192 VAL B O 1
ATOM 4814 N N . VAL B 1 193 ? 10.25 27.344 25.906 1 97.69 193 VAL B N 1
ATOM 4815 C CA . VAL B 1 193 ? 9.922 26.953 27.266 1 97.69 193 VAL B CA 1
ATOM 4816 C C . VAL B 1 193 ? 9.062 28.031 27.922 1 97.69 193 VAL B C 1
ATOM 4818 O O . VAL B 1 193 ? 8.305 27.75 28.859 1 97.69 193 VAL B O 1
ATOM 4821 N N . SER B 1 194 ? 9.18 29.25 27.422 1 98 194 SER B N 1
ATOM 4822 C CA . SER B 1 194 ? 8.344 30.312 27.984 1 98 194 SER B CA 1
ATOM 4823 C C . SER B 1 194 ? 8.141 31.438 26.984 1 98 194 SER B C 1
ATOM 4825 O O . SER B 1 194 ? 8.969 31.641 26.094 1 98 194 SER B O 1
ATOM 4827 N N . VAL B 1 195 ? 7.051 32.062 27.031 1 98 195 VAL B N 1
ATOM 4828 C CA . VAL B 1 195 ? 6.707 33.312 26.328 1 98 195 VAL B CA 1
ATOM 4829 C C . VAL B 1 195 ? 6.18 34.344 27.312 1 98 195 VAL B C 1
ATOM 4831 O O . VAL B 1 195 ? 5.191 34.094 28.016 1 98 195 VAL B O 1
ATOM 4834 N N . ILE B 1 196 ? 6.914 35.438 27.422 1 95.38 196 ILE B N 1
ATOM 4835 C CA . ILE B 1 196 ? 6.527 36.438 28.391 1 95.38 196 ILE B CA 1
ATOM 4836 C C . ILE B 1 196 ? 6.441 37.812 27.703 1 95.38 196 ILE B C 1
ATOM 4838 O O . ILE B 1 196 ? 7.207 38.094 26.781 1 95.38 196 ILE B O 1
ATOM 4842 N N . GLY B 1 197 ? 5.57 38.562 28.031 1 88.19 197 GLY B N 1
ATOM 4843 C CA . GLY B 1 197 ? 5.477 39.938 27.484 1 88.19 197 GLY B CA 1
ATOM 4844 C C . GLY B 1 197 ? 4.312 40.719 28.062 1 88.19 197 GLY B C 1
ATOM 4845 O O . GLY B 1 197 ? 3.498 40.188 28.812 1 88.19 197 GLY B O 1
ATOM 4846 N N . THR B 1 198 ? 4.672 42.094 28.156 1 73.44 198 THR B N 1
ATOM 4847 C CA . THR B 1 198 ? 3.596 43.031 28.5 1 73.44 198 THR B CA 1
ATOM 4848 C C . THR B 1 198 ? 3.336 44 27.375 1 73.44 198 THR B C 1
ATOM 4850 O O . THR B 1 198 ? 4.27 44.594 26.828 1 73.44 198 THR B O 1
ATOM 4853 N N . GLY B 1 199 ? 2.318 43.844 26.5 1 73.06 199 GLY B N 1
ATOM 4854 C CA . GLY B 1 199 ? 1.935 44.844 25.516 1 73.06 199 GLY B CA 1
ATOM 4855 C C . GLY B 1 199 ? 2.115 44.344 24.078 1 73.06 199 GLY B C 1
ATOM 4856 O O . GLY B 1 199 ? 1.634 43.281 23.719 1 73.06 199 GLY B O 1
ATOM 4857 N N . ALA B 1 200 ? 3.094 45.156 23.344 1 83.56 200 ALA B N 1
ATOM 4858 C CA . ALA B 1 200 ? 3.1 45.062 21.891 1 83.56 200 ALA B CA 1
ATOM 4859 C C . ALA B 1 200 ? 4.098 44 21.406 1 83.56 200 ALA B C 1
ATOM 4861 O O . ALA B 1 200 ? 4.09 43.625 20.234 1 83.56 200 ALA B O 1
ATOM 4862 N N . ALA B 1 201 ? 4.938 43.469 22.328 1 90.88 201 ALA B N 1
ATOM 4863 C CA . ALA B 1 201 ? 5.922 42.469 21.938 1 90.88 201 ALA B CA 1
ATOM 4864 C C . ALA B 1 201 ? 6.117 41.438 23.047 1 90.88 201 ALA B C 1
ATOM 4866 O O . ALA B 1 201 ? 5.613 41.594 24.156 1 90.88 201 ALA B O 1
ATOM 4867 N N . VAL B 1 202 ? 6.727 40.25 22.578 1 95.88 202 VAL B N 1
ATOM 4868 C CA . VAL B 1 202 ? 6.957 39.219 23.562 1 95.88 202 VAL B CA 1
ATOM 4869 C C . VAL B 1 202 ? 8.414 38.75 23.5 1 95.88 202 VAL B C 1
ATOM 4871 O O . VAL B 1 202 ? 9.102 39 22.516 1 95.88 202 VAL B O 1
ATOM 4874 N N . GLN B 1 203 ? 8.797 38.219 24.609 1 96.94 203 GLN B N 1
ATOM 4875 C CA . GLN B 1 203 ? 10.07 37.5 24.703 1 96.94 203 GLN B CA 1
ATOM 4876 C C . GLN B 1 203 ? 9.867 36 24.766 1 96.94 203 GLN B C 1
ATOM 4878 O O . GLN B 1 203 ? 9.031 35.5 25.531 1 96.94 203 GLN B O 1
ATOM 4883 N N . ILE B 1 204 ? 10.57 35.25 23.938 1 98.25 204 ILE B N 1
ATOM 4884 C CA . ILE B 1 204 ? 10.477 33.812 23.828 1 98.25 204 ILE B CA 1
ATOM 4885 C C . ILE B 1 204 ? 11.758 33.156 24.375 1 98.25 204 ILE B C 1
ATOM 4887 O O . ILE B 1 204 ? 12.852 33.438 23.875 1 98.25 204 ILE B O 1
ATOM 48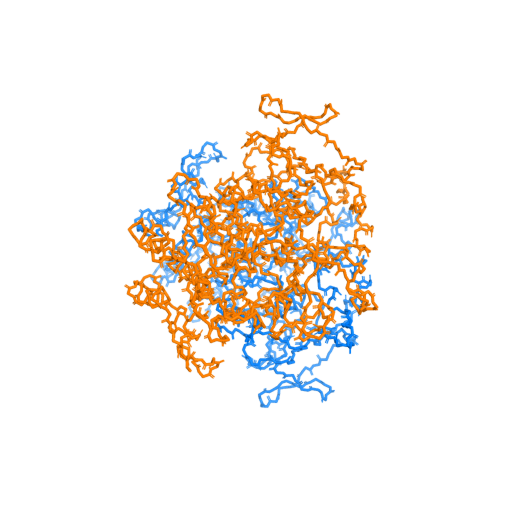91 N N . GLU B 1 205 ? 11.625 32.375 25.344 1 98.19 205 GLU B N 1
ATOM 4892 C CA . GLU B 1 205 ? 12.766 31.609 25.859 1 98.19 205 GLU B CA 1
ATOM 4893 C C . GLU B 1 205 ? 12.898 30.266 25.156 1 98.19 205 GLU B C 1
ATOM 4895 O O . GLU B 1 205 ? 11.938 29.5 25.078 1 98.19 205 GLU B O 1
ATOM 4900 N N . ILE B 1 206 ? 14.031 30 24.641 1 97.94 206 ILE B N 1
ATOM 4901 C CA . ILE B 1 206 ? 14.359 28.75 23.969 1 97.94 206 ILE B CA 1
ATOM 4902 C C . ILE B 1 206 ? 15.453 28.031 24.75 1 97.94 206 ILE B C 1
ATOM 4904 O O . ILE B 1 206 ? 16.422 28.641 25.188 1 97.94 206 ILE B O 1
ATOM 4908 N N . THR B 1 207 ? 15.305 26.734 24.953 1 96.81 207 THR B N 1
ATOM 4909 C CA . THR B 1 207 ? 16.281 25.938 25.703 1 96.81 207 THR B CA 1
ATOM 4910 C C . THR B 1 207 ? 17.672 26.109 25.109 1 96.81 207 THR B C 1
ATOM 4912 O O . THR B 1 207 ? 17.859 25.938 23.891 1 96.81 207 THR B O 1
ATOM 4915 N N . ASP B 1 208 ? 18.688 26.453 25.891 1 94.31 208 ASP B N 1
ATOM 4916 C CA . ASP B 1 208 ? 20.109 26.484 25.594 1 94.31 208 ASP B CA 1
ATOM 4917 C C . ASP B 1 208 ? 20.438 27.531 24.531 1 94.31 208 ASP B C 1
ATOM 4919 O O . ASP B 1 208 ? 21.359 27.344 23.734 1 94.31 208 ASP B O 1
ATOM 4923 N N . ARG B 1 209 ? 19.531 28.578 24.406 1 94.81 209 ARG B N 1
ATOM 4924 C CA . ARG B 1 209 ? 19.75 29.672 23.484 1 94.81 209 ARG B CA 1
ATOM 4925 C C . ARG B 1 209 ? 19.375 31.016 24.109 1 94.81 209 ARG B C 1
ATOM 4927 O O . ARG B 1 209 ? 18.719 31.047 25.156 1 94.81 209 ARG B O 1
ATOM 4934 N N . ASP B 1 210 ? 19.844 32.094 23.5 1 94.44 210 ASP B N 1
ATOM 4935 C CA . ASP B 1 210 ? 19.406 33.438 23.922 1 94.44 210 ASP B CA 1
ATOM 4936 C C . ASP B 1 210 ? 17.922 33.625 23.656 1 94.44 210 ASP B C 1
ATOM 4938 O O . ASP B 1 210 ? 17.375 33.062 22.719 1 94.44 210 ASP B O 1
ATOM 4942 N N . PRO B 1 211 ? 17.328 34.406 24.484 1 95.31 211 PRO B N 1
ATOM 4943 C CA . PRO B 1 211 ? 15.922 34.719 24.25 1 95.31 211 PRO B CA 1
ATOM 4944 C C . PRO B 1 211 ? 15.695 35.406 22.906 1 95.31 211 PRO B C 1
ATOM 4946 O O . PRO B 1 211 ? 16.578 36.125 22.406 1 95.31 211 PRO B O 1
ATOM 4949 N N . LEU B 1 212 ? 14.531 35.188 22.406 1 96.25 212 LEU B N 1
ATOM 4950 C CA . LEU B 1 212 ? 14.102 35.75 21.125 1 96.25 212 LEU B CA 1
ATOM 4951 C C . LEU B 1 212 ? 12.93 36.719 21.312 1 96.25 212 LEU B C 1
ATOM 4953 O O . LEU B 1 212 ? 12.023 36.438 22.094 1 96.25 212 LEU B O 1
ATOM 4957 N N . PHE B 1 213 ? 12.984 37.844 20.625 1 94.94 213 PHE B N 1
ATOM 4958 C CA . PHE B 1 213 ? 11.867 38.781 20.672 1 94.94 213 PHE B CA 1
ATOM 4959 C C . PHE B 1 213 ? 11.008 38.656 19.422 1 94.94 213 PHE B C 1
ATOM 4961 O O . PHE B 1 213 ? 11.523 38.344 18.344 1 94.94 213 PHE B O 1
ATOM 4968 N N . ALA B 1 214 ? 9.734 38.875 19.594 1 96.06 214 ALA B N 1
ATOM 4969 C CA . ALA B 1 214 ? 8.805 38.781 18.469 1 96.06 214 ALA B CA 1
ATOM 4970 C C . ALA B 1 214 ? 7.652 39.781 18.625 1 96.06 214 ALA B C 1
ATOM 4972 O O . ALA B 1 214 ? 7.254 40.094 19.75 1 96.06 214 ALA B O 1
ATOM 4973 N N . GLY B 1 215 ? 7.156 40.219 17.484 1 95.75 215 GLY B N 1
ATOM 4974 C CA . GLY B 1 215 ? 5.984 41.094 17.5 1 95.75 215 GLY B CA 1
ATOM 4975 C C . GLY B 1 215 ? 4.684 40.312 17.641 1 95.75 215 GLY B C 1
ATOM 4976 O O . GLY B 1 215 ? 3.68 40.875 18.109 1 95.75 215 GLY B O 1
ATOM 4977 N N . ARG B 1 216 ? 4.664 39.062 17.297 1 97.12 216 ARG B N 1
ATOM 4978 C CA . ARG B 1 216 ? 3.506 38.156 17.375 1 97.12 216 ARG B CA 1
ATOM 4979 C C . ARG B 1 216 ? 3.938 36.719 17.422 1 97.12 216 ARG B C 1
ATOM 4981 O O . ARG B 1 216 ? 4.883 36.312 16.734 1 97.12 216 ARG B O 1
ATOM 4988 N N . VAL B 1 217 ? 3.244 35.969 18.219 1 98.31 217 VAL B N 1
ATOM 4989 C CA . VAL B 1 217 ? 3.52 34.562 18.312 1 98.31 217 VAL B CA 1
ATOM 4990 C C . VAL B 1 217 ? 2.289 33.75 17.875 1 98.31 217 VAL B C 1
ATOM 4992 O O . VAL B 1 217 ? 1.167 34.062 18.281 1 98.31 217 VAL B O 1
ATOM 4995 N N . ILE B 1 218 ? 2.455 32.844 17.016 1 98.81 218 ILE B N 1
ATOM 4996 C CA . ILE B 1 218 ? 1.434 31.875 16.625 1 98.81 218 ILE B CA 1
ATOM 4997 C C . ILE B 1 218 ? 1.766 30.5 17.219 1 98.81 218 ILE B C 1
ATOM 4999 O O . ILE B 1 218 ? 2.781 29.891 16.859 1 98.81 218 ILE B O 1
ATOM 5003 N N . ASP B 1 219 ? 0.938 30.016 18.125 1 98.62 219 ASP B N 1
ATOM 5004 C CA . ASP B 1 219 ? 1.099 28.719 18.781 1 98.62 219 ASP B CA 1
ATOM 5005 C C . ASP B 1 219 ? 0.406 27.625 17.984 1 98.62 219 ASP B C 1
ATOM 5007 O O . ASP B 1 219 ? -0.809 27.438 18.094 1 98.62 219 ASP B O 1
ATOM 5011 N N . ALA B 1 220 ? 1.176 26.859 17.219 1 98.62 220 ALA B N 1
ATOM 5012 C CA . ALA B 1 220 ? 0.699 25.812 16.312 1 98.62 220 ALA B CA 1
ATOM 5013 C C . ALA B 1 220 ? 1.182 24.438 16.75 1 98.62 220 ALA B C 1
ATOM 5015 O O . ALA B 1 220 ? 1.573 23.625 15.906 1 98.62 220 ALA B O 1
ATOM 5016 N N . ARG B 1 221 ? 1.159 24.094 18.031 1 96.25 221 ARG B N 1
ATOM 5017 C CA . ARG B 1 221 ? 1.798 22.906 18.594 1 96.25 221 ARG B CA 1
ATOM 5018 C C . ARG B 1 221 ? 0.91 21.672 18.438 1 96.25 221 ARG B C 1
ATOM 5020 O O . ARG B 1 221 ? 1.26 20.594 18.891 1 96.25 221 ARG B O 1
ATOM 5027 N N . GLY B 1 222 ? -0.21 21.875 17.75 1 95.81 222 GLY B N 1
ATOM 5028 C CA . GLY B 1 222 ? -1.05 20.734 17.406 1 95.81 222 GLY B CA 1
ATOM 5029 C C . GLY B 1 222 ? -1.729 20.109 18.609 1 95.81 222 GLY B C 1
ATOM 5030 O O . GLY B 1 222 ? -2.26 20.812 19.469 1 95.81 222 GLY B O 1
ATOM 5031 N N . LEU B 1 223 ? -1.844 18.75 18.641 1 93.5 223 LEU B N 1
ATOM 5032 C CA . LEU B 1 223 ? -2.609 18.031 19.656 1 93.5 223 LEU B CA 1
ATOM 5033 C C . LEU B 1 223 ? -1.792 17.844 20.922 1 93.5 223 LEU B C 1
ATOM 5035 O O . LEU B 1 223 ? -2.326 17.422 21.953 1 93.5 223 LEU B O 1
ATOM 5039 N N . GLY B 1 224 ? -0.548 18.172 20.844 1 92.56 224 GLY B N 1
ATOM 5040 C CA . GLY B 1 224 ? 0.33 17.906 21.969 1 92.56 224 GLY B CA 1
ATOM 5041 C C . GLY B 1 224 ? 1.04 16.578 21.875 1 92.56 224 GLY B C 1
ATOM 5042 O O . GLY B 1 224 ? 1.218 16.031 20.781 1 92.56 224 GLY B O 1
ATOM 5043 N N . ASP B 1 225 ? 1.557 16.188 22.969 1 90.5 225 ASP B N 1
ATOM 5044 C CA . ASP B 1 225 ? 2.305 14.938 23.031 1 90.5 225 ASP B CA 1
ATOM 5045 C C . ASP B 1 225 ? 1.405 13.781 23.469 1 90.5 225 ASP B C 1
ATOM 5047 O O . ASP B 1 225 ? 0.405 13.992 24.156 1 90.5 225 ASP B O 1
ATOM 5051 N N . PRO B 1 226 ? 1.807 12.578 23.016 1 89.31 226 PRO B N 1
ATOM 5052 C CA . PRO B 1 226 ? 1.012 11.43 23.453 1 89.31 226 PRO B CA 1
ATOM 5053 C C . PRO B 1 226 ? 0.952 11.289 24.969 1 89.31 226 PRO B C 1
ATOM 5055 O O . PRO B 1 226 ? 1.956 11.508 25.656 1 89.31 226 PRO B O 1
ATOM 5058 N N . SER B 1 227 ? -0.236 10.938 25.391 1 88 227 SER B N 1
ATOM 5059 C CA . SER B 1 227 ? -0.375 10.602 26.797 1 88 227 SER B CA 1
ATOM 5060 C C . SER B 1 227 ? 0.33 9.289 27.125 1 88 227 SER B C 1
ATOM 5062 O O . SER B 1 227 ? 0.769 8.57 26.234 1 88 227 SER B O 1
ATOM 5064 N N . GLY B 1 228 ? 0.536 8.984 28.359 1 83.69 228 GLY B N 1
ATOM 5065 C CA . GLY B 1 228 ? 1.11 7.723 28.781 1 83.69 228 GLY B CA 1
ATOM 5066 C C . GLY B 1 228 ? 2.627 7.742 28.844 1 83.69 228 GLY B C 1
ATOM 5067 O O . GLY B 1 228 ? 3.264 6.695 28.969 1 83.69 228 GLY B O 1
ATOM 5068 N N . GLN B 1 229 ? 3.164 8.945 28.672 1 81.69 229 GLN B N 1
ATOM 5069 C CA . GLN B 1 229 ? 4.613 9.086 28.75 1 81.69 229 GLN B CA 1
ATOM 5070 C C . GLN B 1 229 ? 5.145 8.602 30.094 1 81.69 229 GLN B C 1
ATOM 5072 O O . GLN B 1 229 ? 6.266 8.102 30.188 1 81.69 229 GLN B O 1
ATOM 5077 N N . ASP B 1 230 ? 4.348 8.688 31.031 1 87 230 ASP B N 1
ATOM 5078 C CA . ASP B 1 230 ? 4.766 8.352 32.375 1 87 230 ASP B CA 1
ATOM 5079 C C . ASP B 1 230 ? 4.84 6.844 32.594 1 87 230 ASP B C 1
ATOM 5081 O O . ASP B 1 230 ? 5.582 6.355 33.438 1 87 230 ASP B O 1
ATOM 5085 N N . VAL B 1 231 ? 4.137 6.113 31.781 1 90.62 231 VAL B N 1
ATOM 5086 C CA . VAL B 1 231 ? 4.109 4.668 31.969 1 90.62 231 VAL B CA 1
ATOM 5087 C C . VAL B 1 231 ? 4.961 3.994 30.891 1 90.62 231 VAL B C 1
ATOM 5089 O O . VAL B 1 231 ? 5.398 2.854 31.062 1 90.62 231 VAL B O 1
ATOM 5092 N N . ALA B 1 232 ? 5.164 4.672 29.844 1 94.12 232 ALA B N 1
ATOM 5093 C CA . ALA B 1 232 ? 5.965 4.109 28.766 1 94.12 232 ALA B CA 1
ATOM 5094 C C . ALA B 1 232 ? 7.426 3.969 29.172 1 94.12 232 ALA B C 1
ATOM 5096 O O . ALA B 1 232 ? 7.961 4.82 29.891 1 94.12 232 ALA B O 1
ATOM 5097 N N . ASN B 1 233 ? 8.109 2.861 28.781 1 94.75 233 ASN B N 1
ATOM 5098 C CA . ASN B 1 233 ? 9.508 2.658 29.109 1 94.75 233 ASN B CA 1
ATOM 5099 C C . ASN B 1 233 ? 10.383 2.613 27.859 1 94.75 233 ASN B C 1
ATOM 5101 O O . ASN B 1 233 ? 11.578 2.336 27.938 1 94.75 233 ASN B O 1
ATOM 5105 N N . GLY B 1 234 ? 9.805 2.82 26.656 1 94 234 GLY B N 1
ATOM 5106 C CA . GLY B 1 234 ? 10.547 2.896 25.422 1 94 234 GLY B CA 1
ATOM 5107 C C . GLY B 1 234 ? 10.898 1.534 24.844 1 94 234 GLY B C 1
ATOM 5108 O O . GLY B 1 234 ? 11.516 1.44 23.781 1 94 234 GLY B O 1
ATOM 5109 N N . SER B 1 235 ? 10.461 0.446 25.531 1 94.06 235 SER B N 1
ATOM 5110 C CA . SER B 1 235 ? 10.82 -0.894 25.078 1 94.06 235 SER B CA 1
ATOM 5111 C C . SER B 1 235 ? 9.602 -1.812 25.047 1 94.06 235 SER B C 1
ATOM 5113 O O . SER B 1 235 ? 9.078 -2.123 23.969 1 94.06 235 SER B O 1
ATOM 5115 N N . THR B 1 236 ? 9.031 -2.078 26.219 1 96.62 236 THR B N 1
ATOM 5116 C CA . THR B 1 236 ? 7.91 -3.006 26.281 1 96.62 236 THR B CA 1
ATOM 5117 C C . THR B 1 236 ? 6.59 -2.252 26.406 1 96.62 236 THR B C 1
ATOM 5119 O O . THR B 1 236 ? 5.52 -2.82 26.172 1 96.62 236 THR B O 1
ATOM 5122 N N . ILE B 1 237 ? 6.652 -1.101 26.828 1 98.06 237 ILE B N 1
ATOM 5123 C CA . ILE B 1 237 ? 5.516 -0.189 26.859 1 98.06 237 ILE B CA 1
ATOM 5124 C C . ILE B 1 237 ? 5.848 1.071 26.062 1 98.06 237 ILE B C 1
ATOM 5126 O O . ILE B 1 237 ? 6.758 1.82 26.422 1 98.06 237 ILE B O 1
ATOM 5130 N N . LEU B 1 238 ? 5.117 1.274 25.016 1 98 238 LEU B N 1
ATOM 5131 C CA . LEU B 1 238 ? 5.414 2.365 24.094 1 98 238 LEU B CA 1
ATOM 5132 C C . LEU B 1 238 ? 4.219 3.303 23.953 1 98 238 LEU B C 1
ATOM 5134 O O . LEU B 1 238 ? 3.07 2.854 23.953 1 98 238 LEU B O 1
ATOM 5138 N N . THR B 1 239 ? 4.484 4.625 23.812 1 97.12 239 THR B N 1
ATOM 5139 C CA . THR B 1 239 ? 3.482 5.543 23.281 1 97.12 239 THR B CA 1
ATOM 5140 C C . THR B 1 239 ? 3.289 5.32 21.781 1 97.12 239 THR B C 1
ATOM 5142 O O . THR B 1 239 ? 4.043 4.574 21.156 1 97.12 239 THR B O 1
ATOM 5145 N N . PHE B 1 240 ? 2.266 5.91 21.281 1 96.38 240 PHE B N 1
ATOM 5146 C CA . PHE B 1 240 ? 1.987 5.742 19.859 1 96.38 240 PHE B CA 1
ATOM 5147 C C . PHE B 1 240 ? 3.174 6.199 19.016 1 96.38 240 PHE B C 1
ATOM 5149 O O . PHE B 1 240 ? 3.576 5.512 18.078 1 96.38 240 PHE B O 1
ATOM 5156 N N . ASP B 1 241 ? 3.77 7.367 19.297 1 95.25 241 ASP B N 1
ATOM 5157 C CA . ASP B 1 241 ? 4.879 7.91 18.516 1 95.25 241 ASP B CA 1
ATOM 5158 C C . ASP B 1 241 ? 6.094 6.984 18.562 1 95.25 241 ASP B C 1
ATOM 5160 O O . ASP B 1 241 ? 6.777 6.785 17.562 1 95.25 241 ASP B O 1
ATOM 5164 N N . GLN B 1 242 ? 6.344 6.453 19.719 1 96.56 242 GLN B N 1
ATOM 5165 C CA . GLN B 1 242 ? 7.449 5.512 19.875 1 96.56 242 GLN B CA 1
ATOM 5166 C C . GLN B 1 242 ? 7.211 4.246 19.062 1 96.56 242 GLN B C 1
ATOM 5168 O O . GLN B 1 242 ? 8.141 3.717 18.438 1 96.56 242 GLN B O 1
ATOM 5173 N N . PHE B 1 243 ? 6.023 3.801 19.078 1 97.88 243 PHE B N 1
ATOM 5174 C CA . PHE B 1 243 ? 5.68 2.617 18.312 1 97.88 243 PHE B CA 1
ATOM 5175 C C . PHE B 1 243 ? 5.859 2.875 16.812 1 97.88 243 PHE B C 1
ATOM 5177 O O . PHE B 1 243 ? 6.359 2.016 16.094 1 97.88 243 PHE B O 1
ATOM 5184 N N . MET B 1 244 ? 5.426 4.086 16.375 1 96.94 244 MET B N 1
ATOM 5185 C CA . MET B 1 244 ? 5.594 4.41 14.961 1 96.94 244 MET B CA 1
ATOM 5186 C C . MET B 1 244 ? 7.07 4.461 14.586 1 96.94 244 MET B C 1
ATOM 5188 O O . MET B 1 244 ? 7.457 4.02 13.5 1 96.94 244 MET B O 1
ATOM 5192 N N . ARG B 1 245 ? 7.906 4.941 15.445 1 97.19 245 ARG B N 1
ATOM 5193 C CA . ARG B 1 245 ? 9.344 4.922 15.195 1 97.19 245 ARG B CA 1
ATOM 5194 C C . ARG B 1 245 ? 9.867 3.492 15.102 1 97.19 245 ARG B C 1
ATOM 5196 O O . ARG B 1 245 ? 10.727 3.191 14.273 1 97.19 245 ARG B O 1
ATOM 5203 N N . ARG B 1 246 ? 9.375 2.676 15.953 1 97.25 246 ARG B N 1
ATOM 5204 C CA . ARG B 1 246 ? 9.727 1.263 15.875 1 97.25 246 ARG B CA 1
ATOM 5205 C C . ARG B 1 246 ? 9.328 0.673 14.523 1 97.25 246 ARG B C 1
ATOM 5207 O O . ARG B 1 246 ? 10.125 -0.02 13.891 1 97.25 246 ARG B O 1
ATOM 5214 N N . MET B 1 247 ? 8.109 0.98 14.07 1 97.69 247 MET B N 1
ATOM 5215 C CA . MET B 1 247 ? 7.57 0.413 12.836 1 97.69 247 MET B CA 1
ATOM 5216 C C . MET B 1 247 ? 8.328 0.938 11.625 1 97.69 247 MET B C 1
ATOM 5218 O O . MET B 1 247 ? 8.312 0.315 10.562 1 97.69 247 MET B O 1
ATOM 5222 N N . ALA B 1 248 ? 8.961 2.068 11.805 1 97.31 248 ALA B N 1
ATOM 5223 C CA . ALA B 1 248 ? 9.75 2.643 10.719 1 97.31 248 ALA B CA 1
ATOM 5224 C C . ALA B 1 248 ? 11.133 1.989 10.648 1 97.31 248 ALA B C 1
ATOM 5226 O O . ALA B 1 248 ? 11.875 2.205 9.688 1 97.31 248 ALA B O 1
ATOM 5227 N N . GLY B 1 249 ? 11.484 1.181 11.617 1 95.06 249 GLY B N 1
ATOM 5228 C CA . GLY B 1 249 ? 12.766 0.494 11.641 1 95.06 249 GLY B CA 1
ATOM 5229 C C . GLY B 1 249 ? 12.711 -0.889 11.023 1 95.06 249 GLY B C 1
ATOM 5230 O O . GLY B 1 249 ? 11.641 -1.353 10.617 1 95.06 249 GLY B O 1
ATOM 5231 N N . VAL B 1 250 ? 13.898 -1.491 10.945 1 93 250 VAL B N 1
ATOM 5232 C CA . VAL B 1 250 ? 14.008 -2.826 10.367 1 93 250 VAL B CA 1
ATOM 5233 C C . VAL B 1 250 ? 13.477 -3.861 11.359 1 93 250 VAL B C 1
ATOM 5235 O O . VAL B 1 250 ? 13.719 -3.766 12.562 1 93 250 VAL B O 1
ATOM 5238 N N . TRP B 1 251 ? 12.711 -4.82 10.945 1 92.62 251 TRP B N 1
ATOM 5239 C CA . TRP B 1 251 ? 12.188 -5.945 11.711 1 92.62 251 TRP B CA 1
ATOM 5240 C C . TRP B 1 251 ? 11.469 -5.461 12.969 1 92.62 251 TRP B C 1
ATOM 5242 O O . TRP B 1 251 ? 11.758 -5.93 14.07 1 92.62 251 TRP B O 1
ATOM 5252 N N . PRO B 1 252 ? 10.5 -4.625 12.773 1 95.25 252 PRO B N 1
ATOM 5253 C CA . PRO B 1 252 ? 9.93 -3.924 13.93 1 95.25 252 PRO B CA 1
ATOM 5254 C C . PRO B 1 252 ? 9.156 -4.855 14.859 1 95.25 252 PRO B C 1
ATOM 5256 O O . PRO B 1 252 ? 8.953 -4.527 16.031 1 95.25 252 PRO B O 1
ATOM 5259 N N . LEU B 1 253 ? 8.727 -6.023 14.391 1 96.44 253 LEU B N 1
ATOM 5260 C CA . LEU B 1 253 ? 7.859 -6.859 15.219 1 96.44 253 LEU B CA 1
ATOM 5261 C C . LEU B 1 253 ? 8.484 -8.227 15.453 1 96.44 253 LEU B C 1
ATOM 5263 O O . LEU B 1 253 ? 7.797 -9.18 15.836 1 96.44 253 LEU B O 1
ATOM 5267 N N . ARG B 1 254 ? 9.758 -8.383 15.18 1 93.69 254 ARG B N 1
ATOM 5268 C CA . ARG B 1 254 ? 10.469 -9.648 15.312 1 93.69 254 ARG B CA 1
ATOM 5269 C C . ARG B 1 254 ? 10.352 -10.203 16.719 1 93.69 254 ARG B C 1
ATOM 5271 O O . ARG B 1 254 ? 10.648 -9.5 17.703 1 93.69 254 ARG B O 1
ATOM 5278 N N . GLY B 1 255 ? 9.906 -11.43 16.812 1 92.31 255 GLY B N 1
ATOM 5279 C CA . GLY B 1 255 ? 9.898 -12.133 18.078 1 92.31 255 GLY B CA 1
ATOM 5280 C C . GLY B 1 255 ? 8.688 -11.805 18.938 1 92.31 255 GLY B C 1
ATOM 5281 O O . GLY B 1 255 ? 8.508 -12.383 20.016 1 92.31 255 GLY B O 1
ATOM 5282 N N . LEU B 1 256 ? 7.871 -10.828 18.609 1 95.38 256 LEU B N 1
ATOM 5283 C CA . LEU B 1 256 ? 6.684 -10.484 19.375 1 95.38 256 LEU B CA 1
ATOM 5284 C C . LEU B 1 256 ? 5.543 -11.453 19.094 1 95.38 256 LEU B C 1
ATOM 5286 O O . LEU B 1 256 ? 5.293 -11.797 17.938 1 95.38 256 LEU B O 1
ATOM 5290 N N . ARG B 1 257 ? 4.887 -11.891 20.156 1 92.81 257 ARG B N 1
ATOM 5291 C CA . ARG B 1 257 ? 3.807 -12.859 20 1 92.81 257 ARG B CA 1
ATOM 5292 C C . ARG B 1 257 ? 2.477 -12.281 20.484 1 92.81 257 ARG B C 1
ATOM 5294 O O . ARG B 1 257 ? 1.482 -12.32 19.75 1 92.81 257 ARG B O 1
ATOM 5301 N N . ARG B 1 258 ? 2.443 -11.727 21.609 1 95.69 258 ARG B N 1
ATOM 5302 C CA . ARG B 1 258 ? 1.243 -11.141 22.203 1 95.69 258 ARG B CA 1
ATOM 5303 C C . ARG B 1 258 ? 1.422 -9.641 22.438 1 95.69 258 ARG B C 1
ATOM 5305 O O . ARG B 1 258 ? 2.346 -9.227 23.141 1 95.69 258 ARG B O 1
ATOM 5312 N N . VAL B 1 259 ? 0.533 -8.828 21.906 1 98.38 259 VAL B N 1
ATOM 5313 C CA . VAL B 1 259 ? 0.647 -7.379 22 1 98.38 259 VAL B CA 1
ATOM 5314 C C . VAL B 1 259 ? -0.673 -6.789 22.484 1 98.38 259 VAL B C 1
ATOM 5316 O O . VAL B 1 259 ? -1.749 -7.266 22.125 1 98.38 259 VAL B O 1
ATOM 5319 N N . ALA B 1 260 ? -0.632 -5.789 23.344 1 98.5 260 ALA B N 1
ATOM 5320 C CA . ALA B 1 260 ? -1.805 -5.055 23.812 1 98.5 260 ALA B CA 1
ATOM 5321 C C . ALA B 1 260 ? -1.811 -3.627 23.281 1 98.5 260 ALA B C 1
ATOM 5323 O O . ALA B 1 260 ? -0.762 -2.982 23.203 1 98.5 260 ALA B O 1
ATOM 5324 N N . VAL B 1 261 ? -2.924 -3.18 22.875 1 98.5 261 VAL B N 1
ATOM 5325 C CA . VAL B 1 261 ? -3.158 -1.784 22.516 1 98.5 261 VAL B CA 1
ATOM 5326 C C . VAL B 1 261 ? -4.199 -1.179 23.469 1 98.5 261 VAL B C 1
ATOM 5328 O O . VAL B 1 261 ? -5.258 -1.767 23.688 1 98.5 261 VAL B O 1
ATOM 5331 N N . ILE B 1 262 ? -3.945 -0.013 24.016 1 97.81 262 ILE B N 1
ATOM 5332 C CA . ILE B 1 262 ? -4.863 0.633 24.953 1 97.81 262 ILE B CA 1
ATOM 5333 C C . ILE B 1 262 ? -5.363 1.948 24.359 1 97.81 262 ILE B C 1
ATOM 5335 O O . ILE B 1 262 ? -4.562 2.816 24 1 97.81 262 ILE B O 1
ATOM 5339 N N . GLY B 1 263 ? -6.664 2.133 24.328 1 96.56 263 GLY B N 1
ATOM 5340 C CA . GLY B 1 263 ? -7.293 3.316 23.75 1 96.56 263 GLY B CA 1
ATOM 5341 C C . GLY B 1 263 ? -8.133 3.016 22.531 1 96.56 263 GLY B C 1
ATOM 5342 O O . GLY B 1 263 ? -7.98 1.963 21.906 1 96.56 263 GLY B O 1
ATOM 5343 N N . GLY B 1 264 ? -9 3.951 22.125 1 93.81 264 GLY B N 1
ATOM 5344 C CA . GLY B 1 264 ? -9.93 3.666 21.047 1 93.81 264 GLY B CA 1
ATOM 5345 C C . GLY B 1 264 ? -9.906 4.707 19.938 1 93.81 264 GLY B C 1
ATOM 5346 O O . GLY B 1 264 ? -10.664 4.613 18.969 1 93.81 264 GLY B O 1
ATOM 5347 N N . GLY B 1 265 ? -9.109 5.734 20.016 1 92.94 265 GLY B N 1
ATOM 5348 C CA . GLY B 1 265 ? -9.023 6.781 19.016 1 92.94 265 GLY B CA 1
ATOM 5349 C C . GLY B 1 265 ? -8.289 6.355 17.766 1 92.94 265 GLY B C 1
ATOM 5350 O O . GLY B 1 265 ? -8.047 5.164 17.547 1 92.94 265 GLY B O 1
ATOM 5351 N N . ASP B 1 266 ? -7.969 7.285 16.922 1 93.19 266 ASP B N 1
ATOM 5352 C CA . ASP B 1 266 ? -7.348 7.02 15.633 1 93.19 266 ASP B CA 1
ATOM 5353 C C . ASP B 1 266 ? -5.957 6.41 15.805 1 93.19 266 ASP B C 1
ATOM 5355 O O . ASP B 1 266 ? -5.555 5.535 15.031 1 93.19 266 ASP B O 1
ATOM 5359 N N . SER B 1 267 ? -5.219 6.855 16.844 1 95.31 267 SER B N 1
ATOM 5360 C CA . SER B 1 267 ? -3.891 6.297 17.062 1 95.31 267 SER B CA 1
ATOM 5361 C C . SER B 1 267 ? -3.965 4.801 17.359 1 95.31 267 SER B C 1
ATOM 5363 O O . SER B 1 267 ? -3.158 4.02 16.844 1 95.31 267 SER B O 1
ATOM 5365 N N . ALA B 1 268 ? -4.914 4.395 18.188 1 96.69 268 ALA B N 1
ATOM 5366 C CA . ALA B 1 268 ? -5.094 2.979 18.5 1 96.69 268 ALA B CA 1
ATOM 5367 C C . ALA B 1 268 ? -5.457 2.182 17.25 1 96.69 268 ALA B C 1
ATOM 5369 O O . ALA B 1 268 ? -4.926 1.094 17.016 1 96.69 268 ALA B O 1
ATOM 5370 N N . LYS B 1 269 ? -6.352 2.713 16.5 1 95.81 269 LYS B N 1
ATOM 5371 C CA . LYS B 1 269 ? -6.762 2.043 15.273 1 95.81 269 LYS B CA 1
ATOM 5372 C C . LYS B 1 269 ? -5.578 1.867 14.328 1 95.81 269 LYS B C 1
ATOM 5374 O O . LYS B 1 269 ? -5.41 0.804 13.727 1 95.81 269 LYS B O 1
ATOM 5379 N N . CYS B 1 270 ? -4.77 2.883 14.172 1 96.94 270 CYS B N 1
ATOM 5380 C CA . CYS B 1 270 ? -3.576 2.793 13.328 1 96.94 270 CYS B CA 1
ATOM 5381 C C . CYS B 1 270 ? -2.607 1.748 13.875 1 96.94 270 CYS B C 1
ATOM 5383 O O . CYS B 1 270 ? -2.006 0.996 13.102 1 96.94 270 CYS B O 1
ATOM 5385 N N . ALA B 1 271 ? -2.414 1.715 15.195 1 98.25 271 ALA B N 1
ATOM 5386 C CA . ALA B 1 271 ? -1.547 0.708 15.797 1 98.25 271 ALA B CA 1
ATOM 5387 C C . ALA B 1 271 ? -2.037 -0.702 15.484 1 98.25 271 ALA B C 1
ATOM 5389 O O . ALA B 1 271 ? -1.248 -1.568 15.094 1 98.25 271 ALA B O 1
ATOM 5390 N N . VAL B 1 272 ? -3.309 -0.931 15.602 1 97.69 272 VAL B N 1
ATOM 5391 C CA . VAL B 1 272 ? -3.898 -2.238 15.336 1 97.69 272 VAL B CA 1
ATOM 5392 C C . VAL B 1 272 ? -3.721 -2.594 13.859 1 97.69 272 VAL B C 1
ATOM 5394 O O . VAL B 1 272 ? -3.375 -3.729 13.523 1 97.69 272 VAL B O 1
ATOM 5397 N N . GLU B 1 273 ? -3.924 -1.595 12.969 1 96.69 273 GLU B N 1
ATOM 5398 C CA . GLU B 1 273 ? -3.682 -1.834 11.555 1 96.69 273 GLU B CA 1
ATOM 5399 C C . GLU B 1 273 ? -2.254 -2.316 11.312 1 96.69 273 GLU B C 1
ATOM 5401 O O . GLU B 1 273 ? -2.027 -3.232 10.516 1 96.69 273 GLU B O 1
ATOM 5406 N N . SER B 1 274 ? -1.328 -1.661 11.953 1 97.75 274 SER B N 1
ATOM 5407 C CA . SER B 1 274 ? 0.078 -2.023 11.805 1 97.75 274 SER B CA 1
ATOM 5408 C C . SER B 1 274 ? 0.331 -3.457 12.258 1 97.75 274 SER B C 1
ATOM 5410 O O . SER B 1 274 ? 0.994 -4.227 11.555 1 97.75 274 SER B O 1
ATOM 5412 N N . LEU B 1 275 ? -0.219 -3.809 13.352 1 97.75 275 LEU B N 1
ATOM 5413 C CA . LEU B 1 275 ? -0.014 -5.137 13.922 1 97.75 275 LEU B CA 1
ATOM 5414 C C . LEU B 1 275 ? -0.661 -6.207 13.055 1 97.75 275 LEU B C 1
ATOM 5416 O O . LEU B 1 275 ? -0.193 -7.348 13.016 1 97.75 275 LEU B O 1
ATOM 5420 N N . LEU B 1 276 ? -1.692 -5.828 12.32 1 94.88 276 LEU B N 1
ATOM 5421 C CA . LEU B 1 276 ? -2.443 -6.766 11.492 1 94.88 276 LEU B CA 1
ATOM 5422 C C . LEU B 1 276 ? -1.833 -6.875 10.102 1 94.88 276 LEU B C 1
ATOM 5424 O O . LEU B 1 276 ? -2.27 -7.695 9.289 1 94.88 276 LEU B O 1
ATOM 5428 N N . GLY B 1 277 ? -0.895 -5.996 9.75 1 94.56 277 GLY B N 1
ATOM 5429 C CA . GLY B 1 277 ? -0.274 -6.016 8.438 1 94.56 277 GLY B CA 1
ATOM 5430 C C . GLY B 1 277 ? -1.088 -5.293 7.379 1 94.56 277 GLY B C 1
ATOM 5431 O O . GLY B 1 277 ? -0.949 -5.562 6.188 1 94.56 277 GLY B O 1
ATOM 5432 N N . ILE B 1 278 ? -2.027 -4.414 7.77 1 94.06 278 ILE B N 1
ATOM 5433 C CA . ILE B 1 278 ? -2.848 -3.715 6.785 1 94.06 278 ILE B CA 1
ATOM 5434 C C . ILE B 1 278 ? -2.49 -2.23 6.773 1 94.06 278 ILE B C 1
ATOM 5436 O O . ILE B 1 278 ? -3.213 -1.416 6.199 1 94.06 278 ILE B O 1
ATOM 5440 N N . ALA B 1 279 ? -1.411 -1.831 7.512 1 96.75 279 ALA B N 1
ATOM 5441 C CA . ALA B 1 279 ? -0.761 -0.527 7.41 1 96.75 279 ALA B CA 1
ATOM 5442 C C . ALA B 1 279 ? 0.374 -0.558 6.387 1 96.75 279 ALA B C 1
ATOM 5444 O O . ALA B 1 279 ? 0.607 -1.581 5.742 1 96.75 279 ALA B O 1
ATOM 5445 N N . PRO B 1 280 ? 0.998 0.638 6.121 1 95.88 280 PRO B N 1
ATOM 5446 C CA . PRO B 1 280 ? 2.129 0.608 5.191 1 95.88 280 PRO B CA 1
ATOM 5447 C C . PRO B 1 280 ? 3.197 -0.407 5.594 1 95.88 280 PRO B C 1
ATOM 5449 O O . PRO B 1 280 ? 3.492 -0.561 6.781 1 95.88 280 PRO B O 1
ATOM 5452 N N . GLN B 1 281 ? 3.789 -1.071 4.578 1 94.31 281 GLN B N 1
ATOM 5453 C CA . GLN B 1 281 ? 4.789 -2.117 4.766 1 94.31 281 GLN B CA 1
ATOM 5454 C C . GLN B 1 281 ? 6.051 -1.563 5.418 1 94.31 281 GLN B C 1
ATOM 5456 O O . GLN B 1 281 ? 6.699 -0.671 4.871 1 94.31 281 GLN B O 1
ATOM 5461 N N . PRO B 1 282 ? 6.445 -2.107 6.664 1 95.12 282 PRO B N 1
ATOM 5462 C CA . PRO B 1 282 ? 7.719 -1.698 7.258 1 95.12 282 PRO B CA 1
ATOM 5463 C C . PRO B 1 282 ? 8.93 -2.24 6.496 1 95.12 282 PRO B C 1
ATOM 5465 O O . PRO B 1 282 ? 8.812 -3.242 5.785 1 95.12 282 PRO B O 1
ATOM 5468 N N . PRO B 1 283 ? 10.07 -1.562 6.711 1 92.38 283 PRO B N 1
ATOM 5469 C CA . PRO B 1 283 ? 11.281 -2.033 6.031 1 92.38 283 PRO B CA 1
ATOM 5470 C C . PRO B 1 283 ? 11.703 -3.432 6.473 1 92.38 283 PRO B C 1
ATOM 5472 O O . PRO B 1 283 ? 11.805 -3.697 7.676 1 92.38 283 PRO B O 1
ATOM 5475 N N . MET B 1 284 ? 11.961 -4.316 5.52 1 92.44 284 MET B N 1
ATOM 5476 C CA . MET B 1 284 ? 12.562 -5.633 5.715 1 92.44 284 MET B CA 1
ATOM 5477 C C . MET B 1 284 ? 11.688 -6.5 6.613 1 92.44 284 MET B C 1
ATOM 5479 O O . MET B 1 284 ? 12.164 -7.469 7.207 1 92.44 284 MET B O 1
ATOM 5483 N N . ALA B 1 285 ? 10.461 -6.137 6.789 1 94.25 285 ALA B N 1
ATOM 5484 C CA . ALA B 1 285 ? 9.555 -6.93 7.613 1 94.25 285 ALA B CA 1
ATOM 5485 C C . ALA B 1 285 ? 8.828 -7.977 6.777 1 94.25 285 ALA B C 1
ATOM 5487 O O . ALA B 1 285 ? 8.445 -7.707 5.633 1 94.25 285 ALA B O 1
ATOM 5488 N N . THR B 1 286 ? 8.602 -9.125 7.359 1 94.5 286 THR B N 1
ATOM 5489 C CA . THR B 1 286 ? 7.945 -10.219 6.656 1 94.5 286 THR B CA 1
ATOM 5490 C C . THR B 1 286 ? 6.906 -10.891 7.547 1 94.5 286 THR B C 1
ATOM 5492 O O . THR B 1 286 ? 7.035 -10.883 8.773 1 94.5 286 THR B O 1
ATOM 5495 N N . ALA B 1 287 ? 5.91 -11.469 6.902 1 92.56 287 ALA B N 1
ATOM 5496 C CA . ALA B 1 287 ? 4.883 -12.172 7.668 1 92.56 287 ALA B CA 1
ATOM 5497 C C . ALA B 1 287 ? 5.473 -13.383 8.398 1 92.56 287 ALA B C 1
ATOM 5499 O O . ALA B 1 287 ? 5.039 -13.727 9.5 1 92.56 287 ALA B O 1
ATOM 5500 N N . ALA B 1 288 ? 6.492 -13.977 7.863 1 90.81 288 ALA B N 1
ATOM 5501 C CA . ALA B 1 288 ? 7.094 -15.18 8.422 1 90.81 288 ALA B CA 1
ATOM 5502 C C . ALA B 1 288 ? 7.75 -14.891 9.773 1 90.81 288 ALA B C 1
ATOM 5504 O O . ALA B 1 288 ? 7.715 -15.727 10.68 1 90.81 288 ALA B O 1
ATOM 5505 N N . LEU B 1 289 ? 8.281 -13.672 9.891 1 90.56 289 LEU B N 1
ATOM 5506 C CA . LEU B 1 289 ? 9.156 -13.469 11.039 1 90.56 289 LEU B CA 1
ATOM 5507 C C . LEU B 1 289 ? 8.719 -12.25 11.844 1 90.56 289 LEU B C 1
ATOM 5509 O O . LEU B 1 289 ? 9.188 -12.047 12.969 1 90.56 289 LEU B O 1
ATOM 5513 N N . ASP B 1 290 ? 7.793 -11.445 11.281 1 92.69 290 ASP B N 1
ATOM 5514 C CA . ASP B 1 290 ? 7.391 -10.195 11.914 1 92.69 290 ASP B CA 1
ATOM 5515 C C . ASP B 1 290 ? 5.875 -10.141 12.109 1 92.69 290 ASP B C 1
ATOM 5517 O O . ASP B 1 290 ? 5.266 -9.078 11.961 1 92.69 290 ASP B O 1
ATOM 5521 N N . SER B 1 291 ? 5.234 -11.258 12.312 1 91.25 291 SER B N 1
ATOM 5522 C CA . SER B 1 291 ? 3.803 -11.273 12.594 1 91.25 291 SER B CA 1
ATOM 5523 C C . SER B 1 291 ? 3.535 -11.547 14.07 1 91.25 291 SER B C 1
ATOM 5525 O O . SER B 1 291 ? 4.23 -12.344 14.703 1 91.25 291 SER B O 1
ATOM 5527 N N . VAL B 1 292 ? 2.484 -10.852 14.555 1 93.12 292 VAL B N 1
ATOM 5528 C CA . VAL B 1 292 ? 2.047 -11.062 15.93 1 93.12 292 VAL B CA 1
ATOM 5529 C C . VAL B 1 292 ? 0.93 -12.102 15.969 1 93.12 292 VAL B C 1
ATOM 5531 O O . VAL B 1 292 ? 0.067 -12.125 15.086 1 93.12 292 VAL B O 1
ATOM 5534 N N . ASP B 1 293 ? 0.899 -12.969 17.016 1 89.88 293 ASP B N 1
ATOM 5535 C CA . ASP B 1 293 ? -0.074 -14.055 17.109 1 89.88 293 ASP B CA 1
ATOM 5536 C C . ASP B 1 293 ? -1.407 -13.547 17.656 1 89.88 293 ASP B C 1
ATOM 5538 O O . ASP B 1 293 ? -2.471 -14.023 17.25 1 89.88 293 ASP B O 1
ATOM 5542 N N . ARG B 1 294 ? -1.301 -12.664 18.609 1 93.88 294 ARG B N 1
ATOM 5543 C CA . ARG B 1 294 ? -2.508 -12.211 19.297 1 93.88 294 ARG B CA 1
ATOM 5544 C C . ARG B 1 294 ? -2.408 -10.734 19.656 1 93.88 294 ARG B C 1
ATOM 5546 O O . ARG B 1 294 ? -1.35 -10.258 20.078 1 93.88 294 ARG B O 1
ATOM 5553 N N . ILE B 1 295 ? -3.516 -10.055 19.453 1 97.69 295 ILE B N 1
ATOM 5554 C CA . ILE B 1 295 ? -3.652 -8.648 19.812 1 97.69 295 ILE B CA 1
ATOM 5555 C C . ILE B 1 295 ? -4.84 -8.469 20.75 1 97.69 295 ILE B C 1
ATOM 5557 O O . ILE B 1 295 ? -5.98 -8.781 20.391 1 97.69 295 ILE B O 1
ATOM 5561 N N . ASP B 1 296 ? -4.633 -8.016 21.922 1 97.88 296 ASP B N 1
ATOM 5562 C CA . ASP B 1 296 ? -5.684 -7.598 22.844 1 97.88 296 ASP B CA 1
ATOM 5563 C C . ASP B 1 296 ? -5.848 -6.078 22.828 1 97.88 296 ASP B C 1
ATOM 5565 O O . ASP B 1 296 ? -4.926 -5.352 23.203 1 97.88 296 ASP B O 1
ATOM 5569 N N . TRP B 1 297 ? -6.969 -5.668 22.406 1 98.19 297 TRP B N 1
ATOM 5570 C CA . TRP B 1 297 ? -7.281 -4.25 22.266 1 98.19 297 TRP B CA 1
ATOM 5571 C C . TRP B 1 297 ? -8.211 -3.785 23.391 1 98.19 297 TRP B C 1
ATOM 5573 O O . TRP B 1 297 ? -9.398 -4.102 23.375 1 98.19 297 TRP B O 1
ATOM 5583 N N . TYR B 1 298 ? -7.664 -2.982 24.312 1 97.69 298 TYR B N 1
ATOM 5584 C CA . TYR B 1 298 ? -8.414 -2.486 25.469 1 97.69 298 TYR B CA 1
ATOM 5585 C C . TYR B 1 298 ? -9.062 -1.143 25.156 1 97.69 298 TYR B C 1
ATOM 5587 O O . TYR B 1 298 ? -8.367 -0.127 25.031 1 97.69 298 TYR B O 1
ATOM 5595 N N . SER B 1 299 ? -10.367 -1.125 25.016 1 96 299 SER B N 1
ATOM 5596 C CA . SER B 1 299 ? -11.102 0.095 24.703 1 96 299 SER B CA 1
ATOM 5597 C C . SER B 1 299 ? -12.594 -0.084 24.953 1 96 299 SER B C 1
ATOM 5599 O O . SER B 1 299 ? -13.141 -1.166 24.734 1 96 299 SER B O 1
ATOM 5601 N N . TYR B 1 300 ? -13.25 1.068 25.375 1 92.88 300 TYR B N 1
ATOM 5602 C CA . TYR B 1 300 ? -14.703 1.116 25.469 1 92.88 300 TYR B CA 1
ATOM 5603 C C . TYR B 1 300 ? -15.312 1.706 24.203 1 92.88 300 TYR B C 1
ATOM 5605 O O . TYR B 1 300 ? -16.531 1.685 24.031 1 92.88 300 TYR B O 1
ATOM 5613 N N . GLU B 1 301 ? -14.523 2.191 23.281 1 88.44 301 GLU B N 1
ATOM 5614 C CA . GLU B 1 301 ? -14.984 3.105 22.234 1 88.44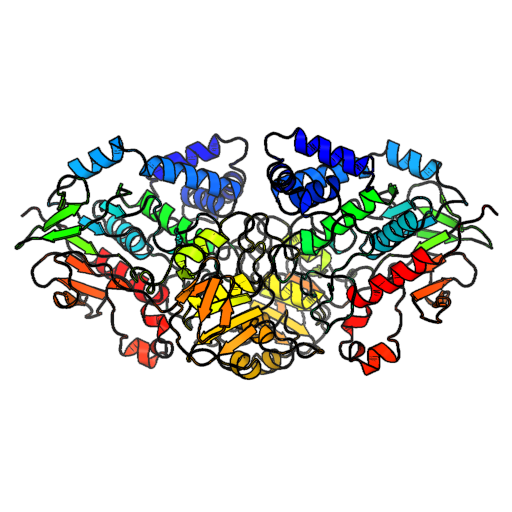 301 GLU B CA 1
ATOM 5615 C C . GLU B 1 301 ? -15.07 2.4 20.891 1 88.44 301 GLU B C 1
ATOM 5617 O O . GLU B 1 301 ? -15.484 3.002 19.891 1 88.44 301 GLU B O 1
ATOM 5622 N N . VAL B 1 302 ? -14.648 1.155 20.812 1 90.69 302 VAL B N 1
ATOM 5623 C CA . VAL B 1 302 ? -14.656 0.46 19.531 1 90.69 302 VAL B CA 1
ATOM 5624 C C . VAL B 1 302 ? -15.555 -0.772 19.625 1 90.69 302 VAL B C 1
ATOM 5626 O O . VAL B 1 302 ? -15.703 -1.366 20.703 1 90.69 302 VAL B O 1
ATOM 5629 N N . PRO B 1 303 ? -16.141 -1.134 18.5 1 88 303 PRO B N 1
ATOM 5630 C CA . PRO B 1 303 ? -17.016 -2.307 18.516 1 88 303 PRO B CA 1
ATOM 5631 C C . PRO B 1 303 ? -16.281 -3.588 18.891 1 88 303 PRO B C 1
ATOM 5633 O O . PRO B 1 303 ? -15.094 -3.738 18.578 1 88 303 PRO B O 1
ATOM 5636 N N . ILE B 1 304 ? -17.016 -4.52 19.438 1 88.56 304 ILE B N 1
ATOM 5637 C CA . ILE B 1 304 ? -16.391 -5.715 19.984 1 88.56 304 ILE B CA 1
ATOM 5638 C C . ILE B 1 304 ? -16.609 -6.898 19.031 1 88.56 304 ILE B C 1
ATOM 5640 O O . ILE B 1 304 ? -15.992 -7.949 19.188 1 88.56 304 ILE B O 1
ATOM 5644 N N . THR B 1 305 ? -17.547 -6.719 18.094 1 84.75 305 THR B N 1
ATOM 5645 C CA . THR B 1 305 ? -17.812 -7.809 17.156 1 84.75 305 THR B CA 1
ATOM 5646 C C . THR B 1 305 ? -17.625 -7.344 15.719 1 84.75 305 THR B C 1
ATOM 5648 O O . THR B 1 305 ? -17.703 -6.148 15.43 1 84.75 305 THR B O 1
ATOM 5651 N N . CYS B 1 306 ? -17.406 -8.344 14.867 1 82.25 306 CYS B N 1
ATOM 5652 C CA . CYS B 1 306 ? -17.281 -8.07 13.438 1 82.25 306 CYS B CA 1
ATOM 5653 C C . CYS B 1 306 ? -18.562 -7.422 12.906 1 82.25 306 CYS B C 1
ATOM 5655 O O . CYS B 1 306 ? -18.484 -6.449 12.148 1 82.25 306 CYS B O 1
ATOM 5657 N N . LYS B 1 307 ? -19.641 -7.898 13.258 1 79.62 307 LYS B N 1
ATOM 5658 C CA . LYS B 1 307 ? -20.938 -7.379 12.805 1 79.62 307 LYS B CA 1
ATOM 5659 C C . LYS B 1 307 ? -21.109 -5.914 13.195 1 79.62 307 LYS B C 1
ATOM 5661 O O . LYS B 1 307 ? -21.5 -5.086 12.383 1 79.62 307 LYS B O 1
ATOM 5666 N N . GLN B 1 308 ? -20.766 -5.605 14.445 1 82.75 308 GLN B N 1
ATOM 5667 C CA . GLN B 1 308 ? -20.859 -4.23 14.93 1 82.75 308 GLN B CA 1
ATOM 5668 C C . GLN B 1 308 ? -19.875 -3.326 14.188 1 82.75 308 GLN B C 1
ATOM 5670 O O . GLN B 1 308 ? -20.219 -2.193 13.836 1 82.75 308 GLN B O 1
ATOM 5675 N N . TRP B 1 309 ? -18.734 -3.844 13.961 1 82.56 309 TRP B N 1
ATOM 5676 C CA . TRP B 1 309 ? -17.719 -3.082 13.242 1 82.56 309 TRP B CA 1
ATOM 5677 C C . TRP B 1 309 ? -18.203 -2.705 11.852 1 82.56 309 TRP B C 1
ATOM 5679 O O . TRP B 1 309 ? -18.031 -1.566 11.414 1 82.56 309 TRP B O 1
ATOM 5689 N N . ARG B 1 310 ? -18.781 -3.594 11.117 1 74.19 310 ARG B N 1
ATOM 5690 C CA . ARG B 1 310 ? -19.297 -3.375 9.773 1 74.19 310 ARG B CA 1
ATOM 5691 C C . ARG B 1 310 ? -20.359 -2.279 9.758 1 74.19 310 ARG B C 1
ATOM 5693 O O . ARG B 1 310 ? -20.453 -1.514 8.797 1 74.19 310 ARG B O 1
ATOM 5700 N N . ARG B 1 311 ? -21.016 -2.117 10.836 1 73.5 311 ARG B N 1
ATOM 5701 C CA . ARG B 1 311 ? -22.109 -1.164 10.906 1 73.5 311 ARG B CA 1
ATOM 5702 C C . ARG B 1 311 ? -21.625 0.207 11.359 1 73.5 311 ARG B C 1
ATOM 5704 O O . ARG B 1 311 ? -22.141 1.234 10.922 1 73.5 311 ARG B O 1
ATOM 5711 N N . GLU B 1 312 ? -20.625 0.184 12.203 1 70.38 312 GLU B N 1
ATOM 5712 C CA . GLU B 1 312 ? -20.391 1.398 12.977 1 70.38 312 GLU B CA 1
ATOM 5713 C C . GLU B 1 312 ? -19.078 2.07 12.547 1 70.38 312 GLU B C 1
ATOM 5715 O O . GLU B 1 312 ? -18.859 3.246 12.844 1 70.38 312 GLU B O 1
ATOM 5720 N N . SER B 1 313 ? -18.297 1.284 12.039 1 65 313 SER B N 1
ATOM 5721 C CA . SER B 1 313 ? -16.969 1.863 11.805 1 65 313 SER B CA 1
ATOM 5722 C C . SER B 1 313 ? -16.953 2.729 10.547 1 65 313 SER B C 1
ATOM 5724 O O . SER B 1 313 ? -17.688 2.457 9.594 1 65 313 SER B O 1
ATOM 5726 N N . ARG B 1 314 ? -16.266 3.91 10.812 1 65.75 314 ARG B N 1
ATOM 5727 C CA . ARG B 1 314 ? -16.031 4.828 9.703 1 65.75 314 ARG B CA 1
ATOM 5728 C C . ARG B 1 314 ? -15.234 4.16 8.594 1 65.75 314 ARG B C 1
ATOM 5730 O O . ARG B 1 314 ? -14.406 3.281 8.859 1 65.75 314 ARG B O 1
ATOM 5737 N N . GLY B 1 315 ? -15.727 4.219 7.422 1 72.62 315 GLY B N 1
ATOM 5738 C CA . GLY B 1 315 ? -15.422 3.607 6.137 1 72.62 315 GLY B CA 1
ATOM 5739 C C . GLY B 1 315 ? -13.953 3.234 5.996 1 72.62 315 GLY B C 1
ATOM 5740 O O . GLY B 1 315 ? -13.633 2.129 5.555 1 72.62 315 GLY B O 1
ATOM 5741 N N . ARG B 1 316 ? -12.938 4.031 6.73 1 82.75 316 ARG B N 1
ATOM 5742 C CA . ARG B 1 316 ? -11.539 3.762 6.426 1 82.75 316 ARG B CA 1
ATOM 5743 C C . ARG B 1 316 ? -11.039 2.545 7.199 1 82.75 316 ARG B C 1
ATOM 5745 O O . ARG B 1 316 ? -10.195 1.79 6.699 1 82.75 316 ARG B O 1
ATOM 5752 N N . TYR B 1 317 ? -11.523 2.252 8.477 1 88.81 317 TYR B N 1
ATOM 5753 C CA . TYR B 1 317 ? -10.992 1.227 9.375 1 88.81 317 TYR B CA 1
ATOM 5754 C C . TYR B 1 317 ? -11.828 -0.046 9.297 1 88.81 317 TYR B C 1
ATOM 5756 O O . TYR B 1 317 ? -11.68 -0.946 10.125 1 88.81 317 TYR B O 1
ATOM 5764 N N . GLN B 1 318 ? -12.672 -0.195 8.344 1 83.81 318 GLN B N 1
ATOM 5765 C CA . GLN B 1 318 ? -13.609 -1.311 8.25 1 83.81 318 GLN B CA 1
ATOM 5766 C C . GLN B 1 318 ? -12.875 -2.645 8.172 1 83.81 318 GLN B C 1
ATOM 5768 O O . GLN B 1 318 ? -13.352 -3.656 8.688 1 83.81 318 GLN B O 1
ATOM 5773 N N . ALA B 1 319 ? -11.711 -2.613 7.629 1 86.12 319 ALA B N 1
ATOM 5774 C CA . ALA B 1 319 ? -10.977 -3.852 7.395 1 86.12 319 ALA B CA 1
ATOM 5775 C C . ALA B 1 319 ? -10.586 -4.512 8.711 1 86.12 319 ALA B C 1
ATOM 5777 O O . ALA B 1 319 ? -10.398 -5.73 8.773 1 86.12 319 ALA B O 1
ATOM 5778 N N . ILE B 1 320 ? -10.469 -3.76 9.828 1 90.56 320 ILE B N 1
ATOM 5779 C CA . ILE B 1 320 ? -10.055 -4.285 11.125 1 90.56 320 ILE B CA 1
ATOM 5780 C C . ILE B 1 320 ? -11.078 -5.305 11.617 1 90.56 320 ILE B C 1
ATOM 5782 O O . ILE B 1 320 ? -10.711 -6.324 12.211 1 90.56 320 ILE B O 1
ATOM 5786 N N . GLY B 1 321 ? -12.352 -5.102 11.352 1 87.81 321 GLY B N 1
ATOM 5787 C CA . GLY B 1 321 ? -13.445 -5.871 11.906 1 87.81 321 GLY B CA 1
ATOM 5788 C C . GLY B 1 321 ? -13.367 -7.348 11.578 1 87.81 321 GLY B C 1
ATOM 5789 O O . GLY B 1 321 ? -13.805 -8.195 12.367 1 87.81 321 GLY B O 1
ATOM 5790 N N . ARG B 1 322 ? -12.82 -7.719 10.492 1 83.31 322 ARG B N 1
ATOM 5791 C CA . ARG B 1 322 ? -12.773 -9.109 10.047 1 83.31 322 ARG B CA 1
ATOM 5792 C C . ARG B 1 322 ? -11.922 -9.953 10.984 1 83.31 322 ARG B C 1
ATOM 5794 O O . ARG B 1 322 ? -12.125 -11.164 11.094 1 83.31 322 ARG B O 1
ATOM 5801 N N . TYR B 1 323 ? -11.016 -9.375 11.688 1 88.38 323 TYR B N 1
ATOM 5802 C CA . TYR B 1 323 ? -10.078 -10.109 12.531 1 88.38 323 TYR B CA 1
ATOM 5803 C C . TYR B 1 323 ? -10.68 -10.383 13.906 1 88.38 323 TYR B C 1
ATOM 5805 O O . TYR B 1 323 ? -10.078 -11.086 14.727 1 88.38 323 TYR B O 1
ATOM 5813 N N . LEU B 1 324 ? -11.859 -9.836 14.094 1 89.62 324 LEU B N 1
ATOM 5814 C CA . LEU B 1 324 ? -12.562 -10.094 15.344 1 89.62 324 LEU B CA 1
ATOM 5815 C C . LEU B 1 324 ? -13.266 -11.453 15.297 1 89.62 324 LEU B C 1
ATOM 5817 O O . LEU B 1 324 ? -13.688 -11.969 16.328 1 89.62 324 LEU B O 1
ATOM 5821 N N . ARG B 1 325 ? -13.352 -11.969 14.102 1 84.94 325 ARG B N 1
ATOM 5822 C CA . ARG B 1 325 ? -14 -13.266 13.938 1 84.94 325 ARG B CA 1
ATOM 5823 C C . ARG B 1 325 ? -13.016 -14.406 14.219 1 84.94 325 ARG B C 1
ATOM 5825 O O . ARG B 1 325 ? -11.867 -14.367 13.773 1 84.94 325 ARG B O 1
ATOM 5832 N N . PRO B 1 326 ? -13.516 -15.414 14.953 1 83.31 326 PRO B N 1
ATOM 5833 C CA . PRO B 1 326 ? -12.664 -16.594 15.109 1 83.31 326 PRO B CA 1
ATOM 5834 C C . PRO B 1 326 ? -12.508 -17.375 13.812 1 83.31 326 PRO B C 1
ATOM 5836 O O . PRO B 1 326 ? -13.391 -17.344 12.953 1 83.31 326 PRO B O 1
ATOM 5839 N N . ASP B 1 327 ? -11.383 -18.031 13.727 1 77.31 327 ASP B N 1
ATOM 5840 C CA . ASP B 1 327 ? -11.234 -18.922 12.586 1 77.31 327 ASP B CA 1
ATOM 5841 C C . ASP B 1 327 ? -11.969 -20.25 12.828 1 77.31 327 ASP B C 1
ATOM 5843 O O . ASP B 1 327 ? -12.742 -20.359 13.781 1 77.31 327 ASP B O 1
ATOM 5847 N N . ARG B 1 328 ? -11.875 -21.156 11.844 1 74.5 328 ARG B N 1
ATOM 5848 C CA . ARG B 1 328 ? -12.625 -22.406 11.906 1 74.5 328 ARG B CA 1
ATOM 5849 C C . ARG B 1 328 ? -12.211 -23.234 13.117 1 74.5 328 ARG B C 1
ATOM 5851 O O . ARG B 1 328 ? -12.953 -24.109 13.562 1 74.5 328 ARG B O 1
ATOM 5858 N N . MET B 1 329 ? -11.031 -22.953 13.68 1 75.88 329 MET B N 1
ATOM 5859 C CA . MET B 1 329 ? -10.547 -23.672 14.844 1 75.88 329 MET B CA 1
ATOM 5860 C C . MET B 1 329 ? -10.812 -22.891 16.125 1 75.88 329 MET B C 1
ATOM 5862 O O . MET B 1 329 ? -10.375 -23.297 17.203 1 75.88 329 MET B O 1
ATOM 5866 N N . GLY B 1 330 ? -11.398 -21.734 15.961 1 78.56 330 GLY B N 1
ATOM 5867 C CA . GLY B 1 330 ? -11.812 -20.938 17.109 1 78.56 330 GLY B CA 1
ATOM 5868 C C . GLY B 1 330 ? -10.766 -19.938 17.547 1 78.56 330 GLY B C 1
ATOM 5869 O O . GLY B 1 330 ? -10.938 -19.25 18.547 1 78.56 330 GLY B O 1
ATOM 5870 N N . VAL B 1 331 ? -9.711 -19.844 16.844 1 80.62 331 VAL B N 1
ATOM 5871 C CA . VAL B 1 331 ? -8.625 -18.938 17.219 1 80.62 331 VAL B CA 1
ATOM 5872 C C . VAL B 1 331 ? -8.953 -17.516 16.75 1 80.62 331 VAL B C 1
ATOM 5874 O O . VAL B 1 331 ? -9.391 -17.328 15.609 1 80.62 331 VAL B O 1
ATOM 5877 N N . ARG B 1 332 ? -8.711 -16.594 17.75 1 85.31 332 ARG B N 1
ATOM 5878 C CA . ARG B 1 332 ? -8.922 -15.18 17.438 1 85.31 332 ARG B CA 1
ATOM 5879 C C . ARG B 1 332 ? -7.602 -14.414 17.453 1 85.31 332 ARG B C 1
ATOM 5881 O O . ARG B 1 332 ? -6.867 -14.461 18.438 1 85.31 332 ARG B O 1
ATOM 5888 N N . ARG B 1 333 ? -7.391 -13.742 16.359 1 89.5 333 ARG B N 1
ATOM 5889 C CA . ARG B 1 333 ? -6.172 -12.945 16.266 1 89.5 333 ARG B CA 1
ATOM 5890 C C . ARG B 1 333 ? -6.332 -11.617 17 1 89.5 333 ARG B C 1
ATOM 5892 O O . ARG B 1 333 ? -5.355 -11.062 17.516 1 89.5 333 ARG B O 1
ATOM 5899 N N . LEU B 1 334 ? -7.508 -11.062 17.047 1 95 334 LEU B N 1
ATOM 5900 C CA . LEU B 1 334 ? -7.832 -9.766 17.641 1 95 334 LEU B CA 1
ATOM 5901 C C . LEU B 1 334 ? -9 -9.898 18.609 1 95 334 LEU B C 1
ATOM 5903 O O . LEU B 1 334 ? -10.023 -10.492 18.281 1 95 334 LEU B O 1
ATOM 5907 N N . THR B 1 335 ? -8.812 -9.398 19.797 1 95.38 335 THR B N 1
ATOM 5908 C CA . THR B 1 335 ? -9.867 -9.344 20.812 1 95.38 335 THR B CA 1
ATOM 5909 C C . THR B 1 335 ? -9.992 -7.93 21.375 1 95.38 335 THR B C 1
ATOM 5911 O O . THR B 1 335 ? -8.992 -7.305 21.734 1 95.38 335 THR B O 1
ATOM 5914 N N . VAL B 1 336 ? -11.203 -7.473 21.422 1 96.19 336 VAL B N 1
ATOM 5915 C CA . VAL B 1 336 ? -11.469 -6.188 22.062 1 96.19 336 VAL B CA 1
ATOM 5916 C C . VAL B 1 336 ? -11.984 -6.414 23.484 1 96.19 336 VAL B C 1
ATOM 5918 O O . VAL B 1 336 ? -12.914 -7.203 23.688 1 96.19 336 VAL B O 1
ATOM 5921 N N . ILE B 1 337 ? -11.391 -5.758 24.375 1 95.44 337 ILE B N 1
ATOM 5922 C CA . ILE B 1 337 ? -11.75 -5.863 25.781 1 95.44 337 ILE B CA 1
ATOM 5923 C C . ILE B 1 337 ? -12.203 -4.5 26.312 1 95.44 337 ILE B C 1
ATOM 5925 O O . ILE B 1 337 ? -11.469 -3.514 26.203 1 95.44 337 ILE B O 1
ATOM 5929 N N . GLY B 1 338 ? -13.406 -4.367 26.844 1 95 338 GLY B N 1
ATOM 5930 C CA . GLY B 1 338 ? -13.953 -3.131 27.375 1 95 338 GLY B CA 1
ATOM 5931 C C . GLY B 1 338 ? -13.312 -2.705 28.688 1 95 338 GLY B C 1
ATOM 5932 O O . GLY B 1 338 ? -13.891 -2.875 29.766 1 95 338 GLY B O 1
ATOM 5933 N N . ALA B 1 339 ? -12.188 -2.127 28.578 1 93.38 339 ALA B N 1
ATOM 5934 C CA . ALA B 1 339 ? -11.438 -1.656 29.75 1 93.38 339 ALA B CA 1
ATOM 5935 C C . ALA B 1 339 ? -10.445 -0.57 29.359 1 93.38 339 ALA B C 1
ATOM 5937 O O . ALA B 1 339 ? -10.211 -0.326 28.172 1 93.38 339 ALA B O 1
ATOM 5938 N N . ARG B 1 340 ? -9.969 0.145 30.312 1 91.69 340 ARG B N 1
ATOM 5939 C CA . ARG B 1 340 ? -8.875 1.097 30.156 1 91.69 340 ARG B CA 1
ATOM 5940 C C . ARG B 1 340 ? -7.82 0.9 31.234 1 91.69 340 ARG B C 1
ATOM 5942 O O . ARG B 1 340 ? -7.629 1.768 32.094 1 91.69 340 ARG B O 1
ATOM 5949 N N . PRO B 1 341 ? -7.082 -0.117 31.078 1 93.62 341 PRO B N 1
ATOM 5950 C CA . PRO B 1 341 ? -6.121 -0.463 32.125 1 93.62 341 PRO B CA 1
ATOM 5951 C C . PRO B 1 341 ? -4.852 0.383 32.062 1 93.62 341 PRO B C 1
ATOM 5953 O O . PRO B 1 341 ? -4.59 1.04 31.062 1 93.62 341 PRO B O 1
ATOM 5956 N N . GLN B 1 342 ? -4.168 0.414 33.219 1 93.81 342 GLN B N 1
ATOM 5957 C CA . GLN B 1 342 ? -2.809 0.938 33.281 1 93.81 342 GLN B CA 1
ATOM 5958 C C . GLN B 1 342 ? -1.783 -0.192 33.25 1 93.81 342 GLN B C 1
ATOM 5960 O O . GLN B 1 342 ? -1.778 -1.052 34.125 1 93.81 342 GLN B O 1
ATOM 5965 N N . PRO B 1 343 ? -0.99 -0.121 32.25 1 96.25 343 PRO B N 1
ATOM 5966 C CA . PRO B 1 343 ? -0.003 -1.201 32.188 1 96.25 343 PRO B CA 1
ATOM 5967 C C . PRO B 1 343 ? 1.134 -1.022 33.188 1 96.25 343 PRO B C 1
ATOM 5969 O O . PRO B 1 343 ? 1.415 0.1 33.625 1 96.25 343 PRO B O 1
ATOM 5972 N N . ILE B 1 344 ? 1.766 -2.117 33.625 1 94.38 344 ILE B N 1
ATOM 5973 C CA . ILE B 1 344 ? 2.924 -2.141 34.5 1 94.38 344 ILE B CA 1
ATOM 5974 C C . ILE B 1 344 ? 4.117 -2.756 33.781 1 94.38 344 ILE B C 1
ATOM 5976 O O . ILE B 1 344 ? 3.986 -3.785 33.125 1 94.38 344 ILE B O 1
ATOM 5980 N N . ALA B 1 345 ? 5.234 -2.062 33.844 1 94.06 345 ALA B N 1
ATOM 5981 C CA . ALA B 1 345 ? 6.445 -2.58 33.219 1 94.06 345 ALA B CA 1
ATOM 5982 C C . ALA B 1 345 ? 7.094 -3.666 34.062 1 94.06 345 ALA B C 1
ATOM 5984 O O . ALA B 1 345 ? 7.344 -3.459 35.25 1 94.06 345 ALA B O 1
ATOM 5985 N N . LEU B 1 346 ? 7.27 -4.805 33.5 1 91.31 346 LEU B N 1
ATOM 5986 C CA . LEU B 1 346 ? 8.125 -5.859 34.031 1 91.31 346 LEU B CA 1
ATOM 5987 C C . LEU B 1 346 ? 9.391 -6.008 33.188 1 91.31 346 LEU B C 1
ATOM 5989 O O . LEU B 1 346 ? 9.469 -5.473 32.094 1 91.31 346 LEU B O 1
ATOM 5993 N N . PRO B 1 347 ? 10.422 -6.641 33.812 1 91.19 347 PRO B N 1
ATOM 5994 C CA . PRO B 1 347 ? 11.586 -6.887 32.938 1 91.19 347 PRO B CA 1
ATOM 5995 C C . PRO B 1 347 ? 11.234 -7.652 31.672 1 91.19 347 PRO B C 1
ATOM 5997 O O . PRO B 1 347 ? 10.852 -8.82 31.734 1 91.19 347 PRO B O 1
ATOM 6000 N N . GLY B 1 348 ? 11.227 -7.02 30.641 1 92.75 348 GLY B N 1
ATOM 6001 C CA . GLY B 1 348 ? 11.07 -7.641 29.328 1 92.75 348 GLY B CA 1
ATOM 6002 C C . GLY B 1 348 ? 9.625 -7.789 28.906 1 92.75 348 GLY B C 1
ATOM 6003 O O . GLY B 1 348 ? 9.336 -8.359 27.859 1 92.75 348 GLY B O 1
ATOM 6004 N N . LEU B 1 349 ? 8.711 -7.367 29.781 1 93.69 349 LEU B N 1
ATOM 6005 C CA . LEU B 1 349 ? 7.301 -7.555 29.453 1 93.69 349 LEU B CA 1
ATOM 6006 C C . LEU B 1 349 ? 6.453 -6.418 30.016 1 93.69 349 LEU B C 1
ATOM 6008 O O . LEU B 1 349 ? 6.898 -5.695 30.906 1 93.69 349 LEU B O 1
ATOM 6012 N N . GLY B 1 350 ? 5.297 -6.199 29.438 1 95.81 350 GLY B N 1
ATOM 6013 C CA . GLY B 1 350 ? 4.242 -5.422 30.062 1 95.81 350 GLY B CA 1
ATOM 6014 C C . GLY B 1 350 ? 3.182 -6.277 30.719 1 95.81 350 GLY B C 1
ATOM 6015 O O . GLY B 1 350 ? 2.896 -7.387 30.266 1 95.81 350 GLY B O 1
ATOM 6016 N N . LEU B 1 351 ? 2.676 -5.738 31.797 1 94.38 351 LEU B N 1
ATOM 6017 C CA . LEU B 1 351 ? 1.651 -6.441 32.562 1 94.38 351 LEU B CA 1
ATOM 6018 C C . LEU B 1 351 ? 0.352 -5.641 32.594 1 94.38 351 LEU B C 1
ATOM 6020 O O . LEU B 1 351 ? 0.365 -4.438 32.844 1 94.38 351 LEU B O 1
ATOM 6024 N N . ILE B 1 352 ? -0.746 -6.289 32.219 1 96.19 352 ILE B N 1
ATOM 6025 C CA . ILE B 1 352 ? -2.084 -5.727 32.375 1 96.19 352 ILE B CA 1
ATOM 6026 C C . ILE B 1 352 ? -3.008 -6.738 33.031 1 96.19 352 ILE B C 1
ATOM 6028 O O . ILE B 1 352 ? -3.311 -7.789 32.469 1 96.19 352 ILE B O 1
ATOM 6032 N N . GLU B 1 353 ? -3.506 -6.434 34.188 1 92.56 353 GLU B N 1
ATOM 6033 C CA . GLU B 1 353 ? -4.496 -7.23 34.906 1 92.56 353 GLU B CA 1
ATOM 6034 C C . GLU B 1 353 ? -4.094 -8.703 34.938 1 92.56 353 GLU B C 1
ATOM 6036 O O . GLU B 1 353 ? -4.883 -9.578 34.594 1 92.56 353 GLU B O 1
ATOM 6041 N N . GLY B 1 354 ? -2.891 -8.953 35.25 1 91.56 354 GLY B N 1
ATOM 6042 C CA . GLY B 1 354 ? -2.398 -10.305 35.438 1 91.56 354 GLY B CA 1
ATOM 6043 C C . GLY B 1 354 ? -1.957 -10.984 34.156 1 91.56 354 GLY B C 1
ATOM 6044 O O . GLY B 1 354 ? -1.472 -12.117 34.188 1 91.56 354 GLY B O 1
ATOM 6045 N N . ARG B 1 355 ? -2.104 -10.406 33.031 1 93.56 355 ARG B N 1
ATOM 6046 C CA . ARG B 1 355 ? -1.677 -10.945 31.75 1 93.56 355 ARG B CA 1
ATOM 6047 C C . ARG B 1 355 ? -0.405 -10.258 31.266 1 93.56 355 ARG B C 1
ATOM 6049 O O . ARG B 1 355 ? -0.263 -9.039 31.391 1 93.56 355 ARG B O 1
ATOM 6056 N N . THR B 1 356 ? 0.537 -11.023 30.75 1 95.62 356 THR B N 1
ATOM 6057 C CA . THR B 1 356 ? 1.788 -10.461 30.25 1 95.62 356 THR B CA 1
ATOM 6058 C C . THR B 1 356 ? 1.732 -10.273 28.734 1 95.62 356 THR B C 1
ATOM 6060 O O . THR B 1 356 ? 1.065 -11.031 28.031 1 95.62 356 THR B O 1
ATOM 6063 N N . TYR B 1 357 ? 2.352 -9.266 28.328 1 97.75 357 TYR B N 1
ATOM 6064 C CA . TYR B 1 357 ? 2.445 -8.922 26.906 1 97.75 357 TYR B CA 1
ATOM 6065 C C . TYR B 1 357 ? 3.889 -8.633 26.516 1 97.75 357 TYR B C 1
ATOM 6067 O O . TYR B 1 357 ? 4.648 -8.047 27.281 1 97.75 357 TYR B O 1
ATOM 6075 N N . ASP B 1 358 ? 4.27 -9.055 25.281 1 98.19 358 ASP B N 1
ATOM 6076 C CA . ASP B 1 358 ? 5.598 -8.742 24.766 1 98.19 358 ASP B CA 1
ATOM 6077 C C . ASP B 1 358 ? 5.742 -7.25 24.5 1 98.19 358 ASP B C 1
ATOM 6079 O O . ASP B 1 358 ? 6.852 -6.711 24.547 1 98.19 358 ASP B O 1
ATOM 6083 N N . LEU B 1 359 ? 4.66 -6.594 24.203 1 98.25 359 LEU B N 1
ATOM 6084 C CA . LEU B 1 359 ? 4.617 -5.168 23.906 1 98.25 359 LEU B CA 1
ATOM 6085 C C . LEU B 1 359 ? 3.252 -4.582 24.234 1 98.25 359 LEU B C 1
ATOM 6087 O O . LEU B 1 359 ? 2.221 -5.211 24 1 98.25 359 LEU B O 1
ATOM 6091 N N . VAL B 1 360 ? 3.234 -3.457 24.828 1 98.38 360 VAL B N 1
ATOM 6092 C CA . VAL B 1 360 ? 2.029 -2.682 25.094 1 98.38 360 VAL B CA 1
ATOM 6093 C C . VAL B 1 360 ? 2.139 -1.308 24.438 1 98.38 360 VAL B C 1
ATOM 6095 O O . VAL B 1 360 ? 3.145 -0.613 24.594 1 98.38 360 VAL B O 1
ATOM 6098 N N . ILE B 1 361 ? 1.168 -0.958 23.656 1 98.5 361 ILE B N 1
ATOM 6099 C CA . ILE B 1 361 ? 1.117 0.356 23.031 1 98.5 361 ILE B CA 1
ATOM 6100 C C . ILE B 1 361 ? 0.025 1.2 23.688 1 98.5 361 ILE B C 1
ATOM 6102 O O . ILE B 1 361 ? -1.154 0.844 23.641 1 98.5 361 ILE B O 1
ATOM 6106 N N . VAL B 1 362 ? 0.39 2.326 24.219 1 97.81 362 VAL B N 1
ATOM 6107 C CA . VAL B 1 362 ? -0.533 3.203 24.922 1 97.81 362 VAL B CA 1
ATOM 6108 C C . VAL B 1 362 ? -1.005 4.32 24 1 97.81 362 VAL B C 1
ATOM 6110 O O . VAL B 1 362 ? -0.231 5.215 23.641 1 97.81 362 VAL B O 1
ATOM 6113 N N . CYS B 1 363 ? -2.244 4.242 23.625 1 96.69 363 CYS B N 1
ATOM 6114 C CA . CYS B 1 363 ? -2.908 5.199 22.75 1 96.69 363 CYS B CA 1
ATOM 6115 C C . CYS B 1 363 ? -4.086 5.859 23.453 1 96.69 363 CYS B C 1
ATOM 6117 O O . CYS B 1 363 ? -5.215 5.824 22.953 1 96.69 363 CYS B O 1
ATOM 6119 N N . THR B 1 364 ? -3.859 6.57 24.5 1 94.12 364 THR B N 1
ATOM 6120 C CA . THR B 1 364 ? -4.938 7.039 25.359 1 94.12 364 THR B CA 1
ATOM 6121 C C . THR B 1 364 ? -5.105 8.555 25.234 1 94.12 364 THR B C 1
ATOM 6123 O O . THR B 1 364 ? -5.586 9.203 26.172 1 94.12 364 THR B O 1
ATOM 6126 N N . GLY B 1 365 ? -4.637 9.086 24.109 1 92.19 365 GLY B N 1
ATOM 6127 C CA . GLY B 1 365 ? -4.848 10.508 23.875 1 92.19 365 GLY B CA 1
ATOM 6128 C C . GLY B 1 365 ? -3.566 11.32 23.906 1 92.19 365 GLY B C 1
ATOM 6129 O O . GLY B 1 365 ? -2.471 10.758 23.828 1 92.19 365 GLY B O 1
ATOM 6130 N N . ASN B 1 366 ? -3.744 12.633 23.797 1 93.44 366 ASN B N 1
ATOM 6131 C CA . ASN B 1 366 ? -2.639 13.586 23.797 1 93.44 366 ASN B CA 1
ATOM 6132 C C . ASN B 1 366 ? -2.771 14.586 24.938 1 93.44 366 ASN B C 1
ATOM 6134 O O . ASN B 1 366 ? -3.871 14.82 25.453 1 93.44 366 ASN B O 1
ATOM 6138 N N . ARG B 1 367 ? -1.627 15.055 25.312 1 91.44 367 ARG B N 1
ATOM 6139 C CA . ARG B 1 367 ? -1.559 16.078 26.359 1 91.44 367 ARG B CA 1
ATOM 6140 C C . ARG B 1 367 ? -0.683 17.25 25.906 1 91.44 367 ARG B C 1
ATOM 6142 O O . ARG B 1 367 ? 0.384 17.047 25.328 1 91.44 367 ARG B O 1
ATOM 6149 N N . GLU B 1 368 ? -1.201 18.406 26.234 1 91.44 368 GLU B N 1
ATOM 6150 C CA . GLU B 1 368 ? -0.439 19.609 25.906 1 91.44 368 GLU B CA 1
ATOM 6151 C C . GLU B 1 368 ? 0.816 19.734 26.766 1 91.44 368 GLU B C 1
ATOM 6153 O O . GLU B 1 368 ? 0.763 19.516 27.984 1 91.44 368 GLU B O 1
ATOM 6158 N N . THR B 1 369 ? 1.9 19.953 26.125 1 89.69 369 THR B N 1
ATOM 6159 C CA . THR B 1 369 ? 3.119 20.297 26.859 1 89.69 369 THR B CA 1
ATOM 6160 C C . THR B 1 369 ? 3.064 21.734 27.359 1 89.69 369 THR B C 1
ATOM 6162 O O . THR B 1 369 ? 2.787 22.656 26.578 1 89.69 369 THR B O 1
ATOM 6165 N N . THR B 1 370 ? 3.471 21.906 28.562 1 92.75 370 THR B N 1
ATOM 6166 C CA . THR B 1 370 ? 3.34 23.219 29.188 1 92.75 370 THR B CA 1
ATOM 6167 C C . THR B 1 370 ? 4.441 24.156 28.688 1 92.75 370 THR B C 1
ATOM 6169 O O . THR B 1 370 ? 5.609 23.781 28.641 1 92.75 370 THR B O 1
ATOM 6172 N N . ILE B 1 371 ? 4.082 25.297 28.281 1 97.25 371 ILE B N 1
ATOM 6173 C CA . ILE B 1 371 ? 4.945 26.453 28.062 1 97.25 371 ILE B CA 1
ATOM 6174 C C . ILE B 1 371 ? 4.516 27.609 28.969 1 97.25 371 ILE B C 1
ATOM 6176 O O . ILE B 1 371 ? 3.359 28.031 28.922 1 97.25 371 ILE B O 1
ATOM 6180 N N . ASP B 1 372 ? 5.484 28.031 29.797 1 97.19 372 ASP B N 1
ATOM 6181 C CA . ASP B 1 372 ? 5.16 29.109 30.734 1 97.19 372 ASP B CA 1
ATOM 6182 C C . ASP B 1 372 ? 4.641 30.344 29.984 1 97.19 372 ASP B C 1
ATOM 6184 O O . ASP B 1 372 ? 5.234 30.766 28.984 1 97.19 372 ASP B O 1
ATOM 6188 N N . GLY B 1 373 ? 3.496 30.844 30.375 1 96.62 373 GLY B N 1
ATOM 6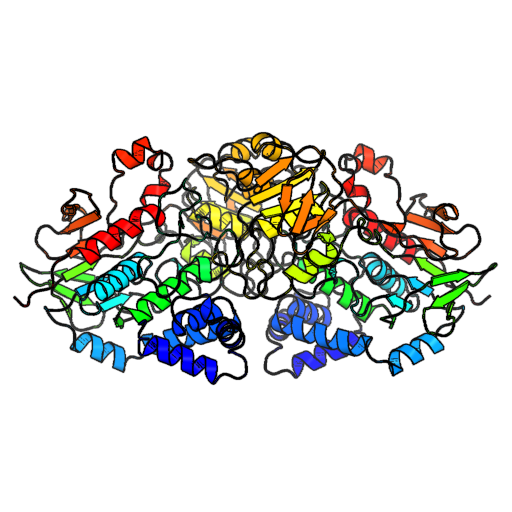189 C CA . GLY B 1 373 ? 2.896 32.031 29.766 1 96.62 373 GLY B CA 1
ATOM 6190 C C . GLY B 1 373 ? 1.812 31.688 28.75 1 96.62 373 GLY B C 1
ATOM 6191 O O . GLY B 1 373 ? 1.083 32.562 28.297 1 96.62 373 GLY B O 1
ATOM 6192 N N . LEU B 1 374 ? 1.671 30.438 28.438 1 97.5 374 LEU B N 1
ATOM 6193 C CA . LEU B 1 374 ? 0.734 30.078 27.375 1 97.5 374 LEU B CA 1
ATOM 6194 C C . LEU B 1 374 ? -0.327 29.109 27.891 1 97.5 374 LEU B C 1
ATOM 6196 O O . LEU B 1 374 ? -0.747 28.203 27.172 1 97.5 374 LEU B O 1
ATOM 6200 N N . ALA B 1 375 ? -0.703 29.266 29.125 1 95.81 375 ALA B N 1
ATOM 6201 C CA . ALA B 1 375 ? -1.774 28.438 29.672 1 95.81 375 ALA B CA 1
ATOM 6202 C C . ALA B 1 375 ? -3.084 28.672 28.922 1 95.81 375 ALA B C 1
ATOM 6204 O O . ALA B 1 375 ? -3.406 29.812 28.562 1 95.81 375 ALA B O 1
ATOM 6205 N N . PHE B 1 376 ? -3.818 27.594 28.734 1 95.62 376 PHE B N 1
ATOM 6206 C CA . PHE B 1 376 ? -5.023 27.625 27.922 1 95.62 376 PHE B CA 1
ATOM 6207 C C . PHE B 1 376 ? -6.023 28.641 28.469 1 95.62 376 PHE B C 1
ATOM 6209 O O . PHE B 1 376 ? -6.727 29.297 27.703 1 95.62 376 PHE B O 1
ATOM 6216 N N . ASP B 1 377 ? -6.117 28.75 29.734 1 95.88 377 ASP B N 1
ATOM 6217 C CA . ASP B 1 377 ? -7.121 29.594 30.375 1 95.88 377 ASP B CA 1
ATOM 6218 C C . ASP B 1 377 ? -6.867 31.062 30.094 1 95.88 377 ASP B C 1
ATOM 6220 O O . ASP B 1 377 ? -7.746 31.906 30.297 1 95.88 377 ASP B O 1
ATOM 6224 N N . SER B 1 378 ? -5.684 31.406 29.625 1 96 378 SER B N 1
ATOM 6225 C CA . SER B 1 378 ? -5.344 32.781 29.297 1 96 378 SER B CA 1
ATOM 6226 C C . SER B 1 378 ? -5.809 33.156 27.891 1 96 378 SER B C 1
ATOM 6228 O O . SER B 1 378 ? -5.543 34.25 27.422 1 96 378 SER B O 1
ATOM 6230 N N . PHE B 1 379 ? -6.48 32.312 27.219 1 97.81 379 PHE B N 1
ATOM 6231 C CA . PHE B 1 379 ? -6.863 32.531 25.828 1 97.81 379 PHE B CA 1
ATOM 6232 C C . PHE B 1 379 ? -8.383 32.594 25.688 1 97.81 379 PHE B C 1
ATOM 6234 O O . PHE B 1 379 ? -9.102 31.844 26.359 1 97.81 379 PHE B O 1
ATOM 6241 N N . THR B 1 380 ? -8.844 33.438 24.797 1 97.44 380 THR B N 1
ATOM 6242 C CA . THR B 1 380 ? -10.258 33.531 24.453 1 97.44 380 THR B CA 1
ATOM 6243 C C . THR B 1 380 ? -10.453 33.375 22.938 1 97.44 380 THR B C 1
ATOM 6245 O O . THR B 1 380 ? -9.516 33.562 22.172 1 97.44 380 THR B O 1
ATOM 6248 N N . GLU B 1 381 ? -11.641 33 22.578 1 96.81 381 GLU B N 1
ATOM 6249 C CA . GLU B 1 381 ? -11.945 32.781 21.172 1 96.81 381 GLU B CA 1
ATOM 6250 C C . GLU B 1 381 ? -11.75 34.062 20.375 1 96.81 381 GLU B C 1
ATOM 6252 O O . GLU B 1 381 ? -12.062 35.156 20.844 1 96.81 381 GLU B O 1
ATOM 6257 N N . TYR B 1 382 ? -11.18 33.969 19.172 1 96.38 382 TYR B N 1
ATOM 6258 C CA . TYR B 1 382 ? -10.922 35.062 18.266 1 96.38 382 TYR B CA 1
ATOM 6259 C C . TYR B 1 382 ? -11.633 34.844 16.938 1 96.38 382 TYR B C 1
ATOM 6261 O O . TYR B 1 382 ? -11.422 33.844 16.266 1 96.38 382 TYR B O 1
ATOM 6269 N N . GLY B 1 383 ? -12.453 35.781 16.594 1 92.19 383 GLY B N 1
ATOM 6270 C CA . GLY B 1 383 ? -13.203 35.688 15.352 1 92.19 383 GLY B CA 1
ATOM 6271 C C . GLY B 1 383 ? -12.734 36.656 14.297 1 92.19 383 GLY B C 1
ATOM 6272 O O . GLY B 1 383 ? -12.172 37.719 14.625 1 92.19 383 GLY B O 1
ATOM 6273 N N . THR B 1 384 ? -12.906 36.25 13.109 1 86.56 384 THR B N 1
ATOM 6274 C CA . THR B 1 384 ? -12.672 37.156 11.984 1 86.56 384 THR B CA 1
ATOM 6275 C C . THR B 1 384 ? -13.82 38.156 11.836 1 86.56 384 THR B C 1
ATOM 6277 O O . THR B 1 384 ? -14.805 38.094 12.578 1 86.56 384 THR B O 1
ATOM 6280 N N . PRO B 1 385 ? -13.664 39.062 10.945 1 80.19 385 PRO B N 1
ATOM 6281 C CA . PRO B 1 385 ? -14.703 40.062 10.781 1 80.19 385 PRO B CA 1
ATOM 6282 C C . PRO B 1 385 ? -16.078 39.469 10.484 1 80.19 385 PRO B C 1
ATOM 6284 O O . PRO B 1 385 ? -17.094 40.062 10.852 1 80.19 385 PRO B O 1
ATOM 6287 N N . ASP B 1 386 ? -16.141 38.344 9.867 1 76.75 386 ASP B N 1
ATOM 6288 C CA . ASP B 1 386 ? -17.422 37.688 9.57 1 76.75 386 ASP B CA 1
ATOM 6289 C C . ASP B 1 386 ? -17.938 36.906 10.781 1 76.75 386 ASP B C 1
ATOM 6291 O O . ASP B 1 386 ? -18.906 36.156 10.664 1 76.75 386 ASP B O 1
ATOM 6295 N N . ARG B 1 387 ? -17.312 37.062 11.914 1 79.88 387 ARG B N 1
ATOM 6296 C CA . ARG B 1 387 ? -17.703 36.562 13.227 1 79.88 387 ARG B CA 1
ATOM 6297 C C . ARG B 1 387 ? -17.5 35.031 13.297 1 79.88 387 ARG B C 1
ATOM 6299 O O . ARG B 1 387 ? -18.062 34.375 14.164 1 79.88 387 ARG B O 1
ATOM 6306 N N . THR B 1 388 ? -16.719 34.531 12.352 1 85.75 388 THR B N 1
ATOM 6307 C CA . THR B 1 388 ? -16.328 33.156 12.461 1 85.75 388 THR B CA 1
ATOM 6308 C C . THR B 1 388 ? -15.133 32.969 13.391 1 85.75 388 THR B C 1
ATOM 6310 O O . THR B 1 388 ? -14.102 33.625 13.195 1 85.75 388 THR B O 1
ATOM 6313 N N . VAL B 1 389 ? -15.297 32.094 14.414 1 94.44 389 VAL B N 1
ATOM 6314 C CA . VAL B 1 389 ? -14.188 31.844 15.32 1 94.44 389 VAL B CA 1
ATOM 6315 C C . VAL B 1 389 ? -13.125 31 14.617 1 94.44 389 VAL B C 1
ATOM 6317 O O . VAL B 1 389 ? -13.406 29.906 14.141 1 94.44 389 VAL B O 1
ATOM 6320 N N . VAL B 1 390 ? -11.922 31.531 14.57 1 96.56 390 VAL B N 1
ATOM 6321 C CA . VAL B 1 390 ? -10.922 30.859 13.742 1 96.56 390 VAL B CA 1
ATOM 6322 C C . VAL B 1 390 ? -9.68 30.578 14.578 1 96.56 390 VAL B C 1
ATOM 6324 O O . VAL B 1 390 ? -8.789 29.844 14.133 1 96.56 390 VAL B O 1
ATOM 6327 N N . ALA B 1 391 ? -9.547 31.156 15.75 1 98.38 391 ALA B N 1
ATOM 6328 C CA . ALA B 1 391 ? -8.398 30.984 16.625 1 98.38 391 ALA B CA 1
ATOM 6329 C C . ALA B 1 391 ? -8.75 31.359 18.062 1 98.38 391 ALA B C 1
ATOM 6331 O O . ALA B 1 391 ? -9.906 31.625 18.375 1 98.38 391 ALA B O 1
ATOM 6332 N N . ARG B 1 392 ? -7.777 31.188 18.938 1 98.38 392 ARG B N 1
ATOM 6333 C CA . ARG B 1 392 ? -7.844 31.797 20.266 1 98.38 392 ARG B CA 1
ATOM 6334 C C . ARG B 1 392 ? -6.711 32.812 20.453 1 98.38 392 ARG B C 1
ATOM 6336 O O . ARG B 1 392 ? -5.598 32.594 19.984 1 98.38 392 ARG B O 1
ATOM 6343 N N . LYS B 1 393 ? -7.027 33.844 21.094 1 97.69 393 LYS B N 1
ATOM 6344 C CA . LYS B 1 393 ? -6.055 34.906 21.312 1 97.69 393 LYS B CA 1
ATOM 6345 C C . LYS B 1 393 ? -5.777 35.094 22.812 1 97.69 393 LYS B C 1
ATOM 6347 O O . LYS B 1 393 ? -6.695 35.062 23.625 1 97.69 393 LYS B O 1
ATOM 6352 N N . HIS B 1 394 ? -4.508 35.312 23.094 1 97.19 394 HIS B N 1
ATOM 6353 C CA . HIS B 1 394 ? -4.113 35.594 24.469 1 97.19 394 HIS B CA 1
ATOM 6354 C C . HIS B 1 394 ? -4.66 36.938 24.938 1 97.19 394 HIS B C 1
ATOM 6356 O O . HIS B 1 394 ? -4.711 37.875 24.156 1 97.19 394 HIS B O 1
ATOM 6362 N N . GLU B 1 395 ? -4.953 37.062 26.156 1 94.38 395 GLU B N 1
ATOM 6363 C CA . GLU B 1 395 ? -5.609 38.219 26.703 1 94.38 395 GLU B CA 1
ATOM 6364 C C . GLU B 1 395 ? -4.664 39.438 26.734 1 94.38 395 GLU B C 1
ATOM 6366 O O . GLU B 1 395 ? -5.078 40.562 26.5 1 94.38 395 GLU B O 1
ATOM 6371 N N . ASN B 1 396 ? -3.393 39.156 27.031 1 93.38 396 ASN B N 1
ATOM 6372 C CA . ASN B 1 396 ? -2.494 40.25 27.344 1 93.38 396 ASN B CA 1
ATOM 6373 C C . ASN B 1 396 ? -1.305 40.281 26.375 1 93.38 396 ASN B C 1
ATOM 6375 O O . ASN B 1 396 ? -0.484 41.219 26.438 1 93.38 396 ASN B O 1
ATOM 6379 N N . MET B 1 397 ? -1.171 39.25 25.656 1 95.69 397 MET B N 1
ATOM 6380 C CA . MET B 1 397 ? -0.028 39.156 24.75 1 95.69 397 MET B CA 1
ATOM 6381 C C . MET B 1 397 ? -0.488 38.969 23.312 1 95.69 397 MET B C 1
ATOM 6383 O O . MET B 1 397 ? -1.595 38.469 23.062 1 95.69 397 MET B O 1
ATOM 6387 N N . PRO B 1 398 ? 0.341 39.375 22.297 1 95.88 398 PRO B N 1
ATOM 6388 C CA . PRO B 1 398 ? 0.011 39.125 20.906 1 95.88 398 PRO B CA 1
ATOM 6389 C C . PRO B 1 398 ? 0.297 37.688 20.484 1 95.88 398 PRO B C 1
ATOM 6391 O O . PRO B 1 398 ? 1.099 37.438 19.578 1 95.88 398 PRO B O 1
ATOM 6394 N N . VAL B 1 399 ? -0.36 36.781 21.172 1 97.69 399 VAL B N 1
ATOM 6395 C CA . VAL B 1 399 ? -0.18 35.375 20.953 1 97.69 399 VAL B CA 1
ATOM 6396 C C . VAL B 1 399 ? -1.507 34.75 20.531 1 97.69 399 VAL B C 1
ATOM 6398 O O . VAL B 1 399 ? -2.549 35 21.125 1 97.69 399 VAL B O 1
ATOM 6401 N N . PHE B 1 400 ? -1.474 33.969 19.484 1 98.31 400 PHE B N 1
ATOM 6402 C CA . PHE B 1 400 ? -2.65 33.25 18.984 1 98.31 400 PHE B CA 1
ATOM 6403 C C . PHE B 1 400 ? -2.42 31.75 19 1 98.31 400 PHE B C 1
ATOM 6405 O O . PHE B 1 400 ? -1.327 31.281 18.672 1 98.31 400 PHE B O 1
ATOM 6412 N N . ARG B 1 401 ? -3.449 30.969 19.375 1 98.56 401 ARG B N 1
ATOM 6413 C CA . ARG B 1 401 ? -3.473 29.516 19.188 1 98.56 401 ARG B CA 1
ATOM 6414 C C . ARG B 1 401 ? -4.266 29.141 17.938 1 98.56 401 ARG B C 1
ATOM 6416 O O . ARG B 1 401 ? -5.355 29.656 17.703 1 98.56 401 ARG B O 1
ATOM 6423 N N . ILE B 1 402 ? -3.719 28.203 17.172 1 98.62 402 ILE B N 1
ATOM 6424 C CA . ILE B 1 402 ? -4.398 27.875 15.922 1 98.62 402 ILE B CA 1
ATOM 6425 C C . ILE B 1 402 ? -4.512 26.344 15.797 1 98.62 402 ILE B C 1
ATOM 6427 O O . ILE B 1 402 ? -3.863 25.609 16.547 1 98.62 402 ILE B O 1
ATOM 6431 N N . GLY B 1 403 ? -5.332 25.891 14.766 1 97.88 403 GLY B N 1
ATOM 6432 C CA . GLY B 1 403 ? -5.492 24.469 14.5 1 97.88 403 GLY B CA 1
ATOM 6433 C C . GLY B 1 403 ? -6.07 23.703 15.672 1 97.88 403 GLY B C 1
ATOM 6434 O O . GLY B 1 403 ? -6.867 24.25 16.438 1 97.88 403 GLY B O 1
ATOM 6435 N N . PRO B 1 404 ? -5.695 22.406 15.766 1 96.81 404 PRO B N 1
ATOM 6436 C CA . PRO B 1 404 ? -6.184 21.594 16.875 1 96.81 404 PRO B CA 1
ATOM 6437 C C . PRO B 1 404 ? -5.797 22.172 18.234 1 96.81 404 PRO B C 1
ATOM 6439 O O . PRO B 1 404 ? -6.512 21.953 19.219 1 96.81 404 PRO B O 1
ATOM 6442 N N . HIS B 1 405 ? -4.695 22.891 18.25 1 96.75 405 HIS B N 1
ATOM 6443 C CA . HIS B 1 405 ? -4.211 23.453 19.5 1 96.75 405 HIS B CA 1
ATOM 6444 C C . HIS B 1 405 ? -5.188 24.484 20.062 1 96.75 405 HIS B C 1
ATOM 6446 O O . HIS B 1 405 ? -5.234 24.703 21.281 1 96.75 405 HIS B O 1
ATOM 6452 N N . ALA B 1 406 ? -5.961 25.141 19.234 1 97.69 406 ALA B N 1
ATOM 6453 C CA . ALA B 1 406 ? -6.914 26.172 19.625 1 97.69 406 ALA B CA 1
ATOM 6454 C C . ALA B 1 406 ? -8.164 25.562 20.25 1 97.69 406 ALA B C 1
ATOM 6456 O O . ALA B 1 406 ? -8.961 26.266 20.875 1 97.69 406 ALA B O 1
ATOM 6457 N N . ARG B 1 407 ? -8.422 24.281 20.062 1 96.38 407 ARG B N 1
ATOM 6458 C CA . ARG B 1 407 ? -9.578 23.594 20.609 1 96.38 407 ARG B CA 1
ATOM 6459 C C . ARG B 1 407 ? -10.867 24.344 20.297 1 96.38 407 ARG B C 1
ATOM 6461 O O . ARG B 1 407 ? -11.648 24.641 21.203 1 96.38 407 ARG B O 1
ATOM 6468 N N . LEU B 1 408 ? -11.055 24.625 19.047 1 97.06 408 LEU B N 1
ATOM 6469 C CA . LEU B 1 408 ? -12.195 25.438 18.625 1 97.06 408 LEU B CA 1
ATOM 6470 C C . LEU B 1 408 ? -13.484 24.625 18.703 1 97.06 408 LEU B C 1
ATOM 6472 O O . LEU B 1 408 ? -13.508 23.453 18.328 1 97.06 408 LEU B O 1
ATOM 6476 N N . PRO B 1 409 ? -14.523 25.219 19.172 1 94.12 409 PRO B N 1
ATOM 6477 C CA . PRO B 1 409 ? -15.805 24.516 19.203 1 94.12 409 PRO B CA 1
ATOM 6478 C C . PRO B 1 409 ? -16.422 24.359 17.812 1 94.12 409 PRO B C 1
ATOM 6480 O O . PRO B 1 409 ? -16.062 25.078 16.891 1 94.12 409 PRO B O 1
ATOM 6483 N N . PHE B 1 410 ? -17.344 23.359 17.688 1 94.69 410 PHE B N 1
ATOM 6484 C CA . PHE B 1 410 ? -18.125 23.25 16.453 1 94.69 410 PHE B CA 1
ATOM 6485 C C . PHE B 1 410 ? -19.047 24.438 16.297 1 94.69 410 PHE B C 1
ATOM 6487 O O . PHE B 1 410 ? -19.656 24.906 17.266 1 94.69 410 PHE B O 1
ATOM 6494 N N . THR B 1 411 ? -19.172 24.938 15.094 1 91 411 THR B N 1
ATOM 6495 C CA . THR B 1 411 ? -20.125 26 14.805 1 91 411 THR B CA 1
ATOM 6496 C C . THR B 1 411 ? -21.531 25.422 14.688 1 91 411 THR B C 1
ATOM 6498 O O . THR B 1 411 ? -21.719 24.219 14.531 1 91 411 THR B O 1
ATOM 6501 N N . PRO B 1 412 ? -22.547 26.328 14.766 1 88.94 412 PRO B N 1
ATOM 6502 C CA . PRO B 1 412 ? -23.906 25.859 14.539 1 88.94 412 PRO B CA 1
ATOM 6503 C C . PRO B 1 412 ? -24.094 25.203 13.172 1 88.94 412 PRO B C 1
ATOM 6505 O O . PRO B 1 412 ? -24.781 24.188 13.055 1 88.94 412 PRO B O 1
ATOM 6508 N N . GLN B 1 413 ? -23.453 25.75 12.227 1 86.62 413 GLN B N 1
ATOM 6509 C CA . GLN B 1 413 ? -23.562 25.203 10.883 1 86.62 413 GLN B CA 1
ATOM 6510 C C . GLN B 1 413 ? -22.938 23.812 10.805 1 86.62 413 GLN B C 1
ATOM 6512 O O . GLN B 1 413 ? -23.469 22.922 10.125 1 86.62 413 GLN B O 1
ATOM 6517 N N . GLU B 1 414 ? -21.828 23.578 11.445 1 90.19 414 GLU B N 1
ATOM 6518 C CA . GLU B 1 414 ? -21.141 22.297 11.461 1 90.19 414 GLU B CA 1
ATOM 6519 C C . GLU B 1 414 ? -21.984 21.234 12.188 1 90.19 414 GLU B C 1
ATOM 6521 O O . GLU B 1 414 ? -21.906 20.047 11.867 1 90.19 414 GLU B O 1
ATOM 6526 N N . ARG B 1 415 ? -22.766 21.656 13.094 1 92.19 415 ARG B N 1
ATOM 6527 C CA . ARG B 1 415 ? -23.672 20.75 13.805 1 92.19 415 ARG B CA 1
ATOM 6528 C C . ARG B 1 415 ? -24.844 20.328 12.914 1 92.19 415 ARG B C 1
ATOM 6530 O O . ARG B 1 415 ? -25.188 19.156 12.844 1 92.19 415 ARG B O 1
ATOM 6537 N N . VAL B 1 416 ? -25.391 21.312 12.18 1 89.75 416 VAL B N 1
ATOM 6538 C CA . VAL B 1 416 ? -26.547 21.047 11.32 1 89.75 416 VAL B CA 1
ATOM 6539 C C . VAL B 1 416 ? -26.141 20.156 10.148 1 89.75 416 VAL B C 1
ATOM 6541 O O . VAL B 1 416 ? -26.891 19.281 9.734 1 89.75 416 VAL B O 1
ATOM 6544 N N . SER B 1 417 ? -24.922 20.359 9.719 1 86.25 417 SER B N 1
ATOM 6545 C CA . SER B 1 417 ? -24.469 19.609 8.562 1 86.25 417 SER B CA 1
ATOM 6546 C C . SER B 1 417 ? -23.984 18.203 8.961 1 86.25 417 SER B C 1
ATOM 6548 O O . SER B 1 417 ? -23.625 17.406 8.102 1 86.25 417 SER B O 1
ATOM 6550 N N . GLY B 1 418 ? -23.828 17.938 10.203 1 88.19 418 GLY B N 1
ATOM 6551 C CA . GLY B 1 418 ? -23.469 16.609 10.68 1 88.19 418 GLY B CA 1
ATOM 6552 C C . GLY B 1 418 ? -21.984 16.422 10.875 1 88.19 418 GLY B C 1
ATOM 6553 O O . GLY B 1 418 ? -21.531 15.344 11.234 1 88.19 418 GLY B O 1
ATOM 6554 N N . ILE B 1 419 ? -21.219 17.469 10.625 1 89.38 419 ILE B N 1
ATOM 6555 C CA . ILE B 1 419 ? -19.781 17.406 10.82 1 89.38 419 ILE B CA 1
ATOM 6556 C C . ILE B 1 419 ? -19.469 17.125 12.289 1 89.38 419 ILE B C 1
ATOM 6558 O O . ILE B 1 419 ? -18.547 16.344 12.594 1 89.38 419 ILE B O 1
ATOM 6562 N N . ALA B 1 420 ? -20.266 17.641 13.141 1 93.19 420 ALA B N 1
ATOM 6563 C CA . ALA B 1 420 ? -20.047 17.547 14.578 1 93.19 420 ALA B CA 1
ATOM 6564 C C . ALA B 1 420 ? -20.469 16.172 15.109 1 93.19 420 ALA B C 1
ATOM 6566 O O . ALA B 1 420 ? -20.172 15.82 16.25 1 93.19 420 ALA B O 1
ATOM 6567 N N . ASN B 1 421 ? -21.156 15.32 14.219 1 89.25 421 ASN B N 1
ATOM 6568 C CA . ASN B 1 421 ? -21.594 14 14.648 1 89.25 421 ASN B CA 1
ATOM 6569 C C . ASN B 1 421 ? -20.422 13.062 14.891 1 89.25 421 ASN B C 1
ATOM 6571 O O . ASN B 1 421 ? -20.562 12.039 15.555 1 89.25 421 ASN B O 1
ATOM 6575 N N . ILE B 1 422 ? -19.375 13.406 14.352 1 87.94 422 ILE B N 1
ATOM 6576 C CA . ILE B 1 422 ? -18.125 12.688 14.586 1 87.94 422 ILE B CA 1
ATOM 6577 C C . ILE B 1 422 ? -17.188 13.547 15.422 1 87.94 422 ILE B C 1
ATOM 6579 O O . ILE B 1 422 ? -16.547 14.469 14.898 1 87.94 422 ILE B O 1
ATOM 6583 N N . PRO B 1 423 ? -17.047 13.211 16.625 1 88.06 423 PRO B N 1
ATOM 6584 C CA . PRO B 1 423 ? -16.281 14.07 17.531 1 88.06 423 PRO B CA 1
ATOM 6585 C C . PRO B 1 423 ? -14.844 14.305 17.047 1 88.06 423 PRO B C 1
ATOM 6587 O O . PRO B 1 423 ? -14.305 15.398 17.219 1 88.06 423 PRO B O 1
ATOM 6590 N N . ALA B 1 424 ? -14.266 13.367 16.375 1 88.69 424 ALA B N 1
ATOM 6591 C CA . ALA B 1 424 ? -12.883 13.461 15.922 1 88.69 424 ALA B CA 1
ATOM 6592 C C . ALA B 1 424 ? -12.727 14.555 14.867 1 88.69 424 ALA B C 1
ATOM 6594 O O . ALA B 1 424 ? -11.617 15.039 14.617 1 88.69 424 ALA B O 1
ATOM 6595 N N . ASN B 1 425 ? -13.836 15.016 14.289 1 92.94 425 ASN B N 1
ATOM 6596 C CA . ASN B 1 425 ? -13.781 16.062 13.273 1 92.94 425 ASN B CA 1
ATOM 6597 C C . ASN B 1 425 ? -13.375 17.406 13.883 1 92.94 425 ASN B C 1
ATOM 6599 O O . ASN B 1 425 ? -13.039 18.344 13.156 1 92.94 425 ASN B O 1
ATOM 6603 N N . ALA B 1 426 ? -13.398 17.484 15.219 1 94.12 426 ALA B N 1
ATOM 6604 C CA . ALA B 1 426 ? -13.031 18.719 15.891 1 94.12 426 ALA B CA 1
ATOM 6605 C C . ALA B 1 426 ? -11.602 19.125 15.539 1 94.12 426 ALA B C 1
ATOM 6607 O O . ALA B 1 426 ? -11.273 20.312 15.508 1 94.12 426 ALA B O 1
ATOM 6608 N N . VAL B 1 427 ? -10.805 18.141 15.219 1 94.94 427 VAL B N 1
ATOM 6609 C CA . VAL B 1 427 ? -9.391 18.453 14.992 1 94.94 427 VAL B CA 1
ATOM 6610 C C . VAL B 1 427 ? -9 18.062 13.57 1 94.94 427 VAL B C 1
ATOM 6612 O O . VAL B 1 427 ? -7.816 17.969 13.25 1 94.94 427 VAL B O 1
ATOM 6615 N N . ALA B 1 428 ? -9.984 17.828 12.719 1 95.25 428 ALA B N 1
ATOM 6616 C CA . ALA B 1 428 ? -9.719 17.406 11.344 1 95.25 428 ALA B CA 1
ATOM 6617 C C . ALA B 1 428 ? -9.125 18.562 10.531 1 95.25 428 ALA B C 1
ATOM 6619 O O . ALA B 1 428 ? -9.539 19.719 10.688 1 95.25 428 ALA B O 1
ATOM 6620 N N . MET B 1 429 ? -8.242 18.234 9.625 1 95.88 429 MET B N 1
ATOM 6621 C CA . MET B 1 429 ? -7.59 19.234 8.789 1 95.88 429 MET B CA 1
ATOM 6622 C C . MET B 1 429 ? -8.602 19.938 7.895 1 95.88 429 MET B C 1
ATOM 6624 O O . MET B 1 429 ? -8.547 21.172 7.73 1 95.88 429 MET B O 1
ATOM 6628 N N . PHE B 1 430 ? -9.57 19.203 7.371 1 95.12 430 PHE B N 1
ATOM 6629 C CA . PHE B 1 430 ? -10.523 19.797 6.449 1 95.12 430 PHE B CA 1
ATOM 6630 C C . PHE B 1 430 ? -11.352 20.875 7.152 1 95.12 430 PHE B C 1
ATOM 6632 O O . PHE B 1 430 ? -11.922 21.75 6.5 1 95.12 430 PHE B O 1
ATOM 6639 N N . ARG B 1 431 ? -11.438 20.797 8.43 1 95.12 431 ARG B N 1
ATOM 6640 C CA . ARG B 1 431 ? -12.211 21.766 9.211 1 95.12 431 ARG B CA 1
ATOM 6641 C C . ARG B 1 431 ? -11.336 22.938 9.664 1 95.12 431 ARG B C 1
ATOM 6643 O O . ARG B 1 431 ? -11.742 24.094 9.555 1 95.12 431 ARG B O 1
ATOM 6650 N N . THR B 1 432 ? -10.141 22.641 10.133 1 96.69 432 THR B N 1
ATOM 6651 C CA . THR B 1 432 ? -9.352 23.641 10.836 1 96.69 432 THR B CA 1
ATOM 6652 C C . THR B 1 432 ? -8.414 24.359 9.867 1 96.69 432 THR B C 1
ATOM 6654 O O . THR B 1 432 ? -7.961 25.469 10.148 1 96.69 432 THR B O 1
ATOM 6657 N N . ALA B 1 433 ? -8.125 23.828 8.727 1 97.25 433 ALA B N 1
ATOM 6658 C CA . ALA B 1 433 ? -7.168 24.406 7.785 1 97.25 433 ALA B CA 1
ATOM 6659 C C . ALA B 1 433 ? -7.645 25.781 7.305 1 97.25 433 ALA B C 1
ATOM 6661 O O . ALA B 1 433 ? -6.871 26.734 7.281 1 97.25 433 ALA B O 1
ATOM 6662 N N . THR B 1 434 ? -8.898 25.891 6.969 1 94.81 434 THR B N 1
ATOM 6663 C CA . THR B 1 434 ? -9.422 27.141 6.441 1 94.81 434 THR B CA 1
ATOM 6664 C C . THR B 1 434 ? -9.516 28.188 7.543 1 94.81 434 THR B C 1
ATOM 6666 O O . THR B 1 434 ? -9.414 29.391 7.277 1 94.81 434 THR B O 1
ATOM 6669 N N . LYS B 1 435 ? -9.703 27.734 8.727 1 96.62 435 LYS B N 1
ATOM 6670 C CA . LYS B 1 435 ? -9.711 28.672 9.852 1 96.62 435 LYS B CA 1
ATOM 6671 C C . LYS B 1 435 ? -8.32 29.266 10.078 1 96.62 435 LYS B C 1
ATOM 6673 O O . LYS B 1 435 ? -8.18 30.469 10.273 1 96.62 435 LYS B O 1
ATOM 6678 N N . THR B 1 436 ? -7.352 28.406 10.047 1 98.31 436 THR B N 1
ATOM 6679 C CA . THR B 1 436 ? -5.973 28.875 10.133 1 98.31 436 THR B CA 1
ATOM 6680 C C . THR B 1 436 ? -5.648 29.828 8.984 1 98.31 436 THR B C 1
ATOM 6682 O O . THR B 1 436 ? -5.043 30.875 9.195 1 98.31 436 THR B O 1
ATOM 6685 N N . ALA B 1 437 ? -6.062 29.484 7.801 1 97.88 437 ALA B N 1
ATOM 6686 C CA . ALA B 1 437 ? -5.836 30.312 6.621 1 97.88 437 ALA B CA 1
ATOM 6687 C C . ALA B 1 437 ? -6.504 31.672 6.773 1 97.88 437 ALA B C 1
ATOM 6689 O O . ALA B 1 437 ? -5.91 32.719 6.445 1 97.88 437 ALA B O 1
ATOM 6690 N N . ALA B 1 438 ? -7.711 31.688 7.254 1 96.44 438 ALA B N 1
ATOM 6691 C CA . ALA B 1 438 ? -8.453 32.938 7.453 1 96.44 438 ALA B CA 1
ATOM 6692 C C . ALA B 1 438 ? -7.73 33.844 8.438 1 96.44 438 ALA B C 1
ATOM 6694 O O . ALA B 1 438 ? -7.633 35.062 8.211 1 96.44 438 ALA B O 1
ATOM 6695 N N . LEU B 1 439 ? -7.25 33.25 9.5 1 97.31 439 LEU B N 1
ATOM 6696 C CA . LEU B 1 439 ? -6.492 34.062 10.453 1 97.31 439 LEU B CA 1
ATOM 6697 C C . LEU B 1 439 ? -5.262 34.688 9.797 1 97.31 439 LEU B C 1
ATOM 6699 O O . LEU B 1 439 ? -5.023 35.875 9.922 1 97.31 439 LEU B O 1
ATOM 6703 N N . ALA B 1 440 ? -4.488 33.844 9.125 1 98.06 440 ALA B N 1
ATOM 6704 C CA . ALA B 1 440 ? -3.242 34.281 8.5 1 98.06 440 ALA B CA 1
ATOM 6705 C C . ALA B 1 440 ? -3.492 35.406 7.504 1 98.06 440 ALA B C 1
ATOM 6707 O O . ALA B 1 440 ? -2.686 36.344 7.395 1 98.06 440 ALA B O 1
ATOM 6708 N N . ALA B 1 441 ? -4.586 35.344 6.836 1 96.12 441 ALA B N 1
ATOM 6709 C CA . ALA B 1 441 ? -4.906 36.281 5.781 1 96.12 441 ALA B CA 1
ATOM 6710 C C . ALA B 1 441 ? -5.395 37.625 6.371 1 96.12 441 ALA B C 1
ATOM 6712 O O . ALA B 1 441 ? -5.254 38.656 5.746 1 96.12 441 ALA B O 1
ATOM 6713 N N . THR B 1 442 ? -5.977 37.594 7.555 1 94.88 442 THR B N 1
ATOM 6714 C CA . THR B 1 442 ? -6.715 38.75 8.016 1 94.88 442 THR B CA 1
ATOM 6715 C C . THR B 1 442 ? -5.941 39.5 9.109 1 94.88 442 THR B C 1
ATOM 6717 O O . THR B 1 442 ? -6.215 40.656 9.391 1 94.88 442 THR B O 1
ATOM 6720 N N . LEU B 1 443 ? -4.953 38.844 9.766 1 95.25 443 LEU B N 1
ATOM 6721 C CA . LEU B 1 443 ? -4.168 39.531 10.789 1 95.25 443 LEU B CA 1
ATOM 6722 C C . LEU B 1 443 ? -3.414 40.719 10.195 1 95.25 443 LEU B C 1
ATOM 6724 O O . LEU B 1 443 ? -2.871 40.625 9.094 1 95.25 443 LEU B O 1
ATOM 6728 N N . PRO B 1 444 ? -3.461 41.812 10.891 1 93.88 444 PRO B N 1
ATOM 6729 C CA . PRO B 1 444 ? -2.689 42.969 10.398 1 93.88 444 PRO B CA 1
ATOM 6730 C C . PRO B 1 444 ? -1.182 42.75 10.492 1 93.88 444 PRO B C 1
ATOM 6732 O O . PRO B 1 444 ? -0.731 41.781 11.133 1 93.88 444 PRO B O 1
ATOM 6735 N N . ALA B 1 445 ? -0.401 43.625 9.812 1 94.75 445 ALA B N 1
ATOM 6736 C CA . ALA B 1 445 ? 1.057 43.562 9.875 1 94.75 445 ALA B CA 1
ATOM 6737 C C . ALA B 1 445 ? 1.548 43.75 11.312 1 94.75 445 ALA B C 1
ATOM 6739 O O . ALA B 1 445 ? 0.918 44.469 12.094 1 94.75 445 ALA B O 1
ATOM 6740 N N . VAL B 1 446 ? 2.607 43 11.578 1 92.75 446 VAL B N 1
ATOM 6741 C CA . VAL B 1 446 ? 3.256 43.25 12.859 1 92.75 446 VAL B CA 1
ATOM 6742 C C . VAL B 1 446 ? 3.918 44.625 12.867 1 92.75 446 VAL B C 1
ATOM 6744 O O . VAL B 1 446 ? 4.66 44.969 11.938 1 92.75 446 VAL B O 1
ATOM 6747 N N . THR B 1 447 ? 3.385 45.625 13.641 1 77.38 447 THR B N 1
ATOM 6748 C CA . THR B 1 447 ? 3.941 46.969 13.695 1 77.38 447 THR B CA 1
ATOM 6749 C C . THR B 1 447 ? 4.984 47.062 14.805 1 77.38 447 THR B C 1
ATOM 6751 O O . THR B 1 447 ? 4.84 46.438 15.859 1 77.38 447 THR B O 1
ATOM 6754 N N . GLN B 1 448 ? 6.258 47.562 14.453 1 64.19 448 GLN B N 1
ATOM 6755 C CA . GLN B 1 448 ? 7.293 47.875 15.438 1 64.19 448 GLN B CA 1
ATOM 6756 C C . GLN B 1 448 ? 6.75 48.75 16.547 1 64.19 448 GLN B C 1
ATOM 6758 O O . GLN B 1 448 ? 6.078 49.75 16.281 1 64.19 448 GLN B O 1
ATOM 6763 N N . GLY B 1 449 ? 6.332 48.25 17.656 1 47.16 449 GLY B N 1
ATOM 6764 C CA . GLY B 1 449 ? 6.141 49.219 18.734 1 47.16 449 GLY B CA 1
ATOM 6765 C C . GLY B 1 449 ? 7.363 50.062 19 1 47.16 449 GLY B C 1
ATOM 6766 O O . GLY B 1 449 ? 8.477 49.719 18.609 1 47.16 449 GLY B O 1
#

Organism: NCBI:txid175570

Sequence (898 aa):
MFEPSTQIASILTAIASNPNAGAGMRLTQQRESEFASPVQAQLAGIAADPQDRTVADRVLDASWSDAAGQLALLRATGTDREVIIGSGFHAAVYCAVRVLSGYPKPLVLERGPRIGGAFAVTDWPTFYLNSRNRRGSAGLAGDHGASLNYLPGAPIQAANLSMSEYQTNTDMAFLIRLTLAQFADVVSNARVVSVIGTGAAVQIEITDRDPLFAGRVIDARGLGDPSGQDVANGSTILTFDQFMRRMAGVWPLRGLRRVAVIGGGDSAKCAVESLLGIAPQPPMATAALDSVDRIDWYSYEVPITCKQWRRESRGRYQAIGRYLRPDRMGVRRLTVIGARPQPIALPGLGLIEGRTYDLVIVCTGNRETTIDGLAFDSFTEYGTPDRTVVARKHENMPVFRIGPHARLPFTPQERVSGIANIPANAVAMFRTATKTAALAATLPAVTQGMFEPSTQIASILTAIASNPNAGAGMRLTQQRESEFASPVQAQLAGIAADPQDRTVADRVLDASWSDAAGQLALLRATGTDREVIIGSGFHAAVYCAVRVLSGYPKPLVLERGPRIGGAFAVTDWPTFYLNSRNRRGSAGLAGDHGASLNYLPGAPIQAANLSMSEYQTNTDMAFLIRLTLAQFADVVSNARVVSVIGTGAAVQIEITDRDPLFAGRVIDARGLGDPSGQDVANGSTILTFDQFMRRMAGVWPLRGLRRVAVIGGGDSAKCAVESLLGIAPQPPMATAALDSVDRIDWYSYEVPITCKQWRRESRGRYQAIGRYLRPDRMGVRRLTVIGARPQPIALPGLGLIEGRTYDLVIVCTGNRETTIDGLAFDSFTEYGTPDRTVVARKHENMPVFRIGPHARLPFTPQERVSGIANIPANAVAMFRTATKTAALAATLPAVTQG